Protein AF-A0A914XB26-F1 (afdb_monomer_lite)

Radius of gyration: 36.12 Å; chains: 1; bounding box: 94×98×86 Å

Structure (mmCIF, N/CA/C/O backbone):
data_AF-A0A914XB26-F1
#
_entry.id   AF-A0A914XB26-F1
#
loop_
_atom_site.group_PDB
_atom_site.id
_atom_site.type_symbol
_atom_site.label_atom_id
_atom_site.label_alt_id
_atom_site.label_comp_id
_atom_site.label_asym_id
_atom_site.label_entity_id
_atom_site.label_seq_id
_atom_site.pdbx_PDB_ins_code
_atom_site.Cartn_x
_atom_site.Cartn_y
_atom_site.Cartn_z
_atom_site.occupancy
_atom_site.B_iso_or_equiv
_atom_site.auth_seq_id
_atom_site.auth_comp_id
_atom_site.auth_asym_id
_atom_site.auth_atom_id
_atom_site.pdbx_PDB_model_num
ATOM 1 N N . MET A 1 1 ? 29.350 -37.795 -38.321 1.00 33.28 1 MET A N 1
ATOM 2 C CA . MET A 1 1 ? 30.590 -38.328 -37.718 1.00 33.28 1 MET A CA 1
ATOM 3 C C . MET A 1 1 ? 31.751 -37.562 -38.328 1.00 33.28 1 MET A C 1
ATOM 5 O O . MET A 1 1 ? 32.077 -37.813 -39.477 1.00 33.28 1 MET A O 1
ATOM 9 N N . VAL A 1 2 ? 32.287 -36.566 -37.621 1.00 27.08 2 VAL A N 1
ATOM 10 C CA . VAL A 1 2 ? 33.475 -35.803 -38.044 1.00 27.08 2 VAL A CA 1
ATOM 11 C C . VAL A 1 2 ? 34.659 -36.323 -37.231 1.00 27.08 2 VAL A C 1
ATOM 13 O O . VAL A 1 2 ? 34.502 -36.644 -36.054 1.00 27.08 2 VAL A O 1
ATOM 16 N N . ALA A 1 3 ? 35.791 -36.510 -37.905 1.00 30.70 3 ALA A N 1
ATOM 17 C CA . ALA A 1 3 ? 36.961 -37.248 -37.451 1.00 30.70 3 ALA A CA 1
ATOM 18 C C . ALA A 1 3 ? 37.470 -36.813 -36.064 1.00 30.70 3 ALA A C 1
ATOM 20 O O . ALA A 1 3 ? 37.870 -35.670 -35.862 1.00 30.70 3 ALA A O 1
ATOM 21 N N . VAL A 1 4 ? 37.507 -37.762 -35.125 1.00 36.88 4 VAL A N 1
ATOM 22 C CA . VAL A 1 4 ? 38.205 -37.620 -33.843 1.00 36.88 4 VAL A CA 1
ATOM 23 C C . VAL A 1 4 ? 39.703 -37.561 -34.141 1.00 36.88 4 VAL A C 1
ATOM 25 O O . VAL A 1 4 ? 40.318 -38.568 -34.495 1.00 36.88 4 VAL A O 1
ATOM 28 N N . GLY A 1 5 ? 40.283 -36.364 -34.039 1.00 39.09 5 GLY A N 1
ATOM 29 C CA . GLY A 1 5 ? 41.728 -36.166 -34.085 1.00 39.09 5 GLY A CA 1
ATOM 30 C C . GLY A 1 5 ? 42.418 -37.055 -33.047 1.00 39.09 5 GLY A C 1
ATOM 31 O O . GLY A 1 5 ? 41.973 -37.159 -31.905 1.00 39.09 5 GLY A O 1
ATOM 32 N N . ARG A 1 6 ? 43.489 -37.738 -33.465 1.00 42.69 6 ARG A N 1
ATOM 33 C CA . ARG A 1 6 ? 44.303 -38.639 -32.636 1.00 42.69 6 ARG A CA 1
ATOM 34 C C . ARG A 1 6 ? 44.657 -37.977 -31.297 1.00 42.69 6 ARG A C 1
ATOM 36 O O . ARG A 1 6 ? 45.473 -37.060 -31.264 1.00 42.69 6 ARG A O 1
ATOM 43 N N . VAL A 1 7 ? 44.099 -38.480 -30.196 1.00 53.12 7 VAL A N 1
ATOM 44 C CA . VAL A 1 7 ? 44.510 -38.106 -28.835 1.00 53.12 7 VAL A CA 1
ATOM 45 C C . VAL A 1 7 ? 45.994 -38.451 -28.680 1.00 53.12 7 VAL A C 1
ATOM 47 O O . VAL A 1 7 ? 46.370 -39.621 -28.769 1.00 53.12 7 VAL A O 1
ATOM 50 N N . SER A 1 8 ? 46.860 -37.450 -28.491 1.00 56.94 8 SER A N 1
ATOM 51 C CA . SER A 1 8 ? 48.291 -37.694 -28.284 1.00 56.94 8 SER A CA 1
ATOM 52 C C . SER A 1 8 ? 48.478 -38.485 -26.988 1.00 56.94 8 SER A C 1
ATOM 54 O O . SER A 1 8 ? 48.176 -37.973 -25.907 1.00 56.94 8 SER A O 1
ATOM 56 N N . GLN A 1 9 ? 48.955 -39.727 -27.069 1.00 61.06 9 GLN A N 1
ATOM 57 C CA . GLN A 1 9 ? 49.193 -40.517 -25.865 1.00 61.06 9 GLN A CA 1
ATOM 58 C C . GLN A 1 9 ? 50.314 -39.875 -25.025 1.00 61.06 9 GLN A C 1
ATOM 60 O O . GLN A 1 9 ? 51.402 -39.607 -25.550 1.00 61.06 9 GLN A O 1
ATOM 65 N N . PRO A 1 10 ? 50.077 -39.595 -23.732 1.00 67.06 10 PRO A N 1
ATOM 66 C CA . PRO A 1 10 ? 51.051 -38.919 -22.888 1.00 67.06 10 PRO A CA 1
ATOM 67 C C . PRO A 1 10 ? 52.272 -39.809 -22.641 1.00 67.06 10 PRO A C 1
ATOM 69 O O . PRO A 1 10 ? 52.160 -40.890 -22.072 1.00 67.06 10 PRO A O 1
ATOM 72 N N . LYS A 1 11 ? 53.462 -39.315 -23.002 1.00 75.38 11 LYS A N 1
ATOM 73 C CA . LYS A 1 11 ? 54.743 -40.020 -22.798 1.00 75.38 11 LYS A CA 1
ATOM 74 C C . LYS A 1 11 ? 55.295 -39.920 -21.365 1.00 75.38 11 LYS A C 1
ATOM 76 O O . LYS A 1 11 ? 56.266 -40.589 -21.038 1.00 75.38 11 LYS A O 1
ATOM 81 N N . THR A 1 12 ? 54.716 -39.077 -20.501 1.00 84.31 12 THR A N 1
ATOM 82 C CA . THR A 1 12 ? 55.191 -38.855 -19.120 1.00 84.31 12 THR A CA 1
ATOM 83 C C . THR A 1 12 ? 54.038 -38.845 -18.117 1.00 84.31 12 THR A C 1
ATOM 85 O O . THR A 1 12 ? 52.930 -38.419 -18.440 1.00 84.31 12 THR A O 1
ATOM 88 N N . ARG A 1 13 ? 54.298 -39.237 -16.858 1.00 76.88 13 ARG A N 1
ATOM 89 C CA . ARG A 1 13 ? 53.297 -39.208 -15.768 1.00 76.88 13 ARG A CA 1
ATOM 90 C C . ARG A 1 13 ? 52.722 -37.804 -15.532 1.00 76.88 13 ARG A C 1
ATOM 92 O O . ARG A 1 13 ? 51.529 -37.666 -15.288 1.00 76.88 13 ARG A O 1
ATOM 99 N N . ARG A 1 14 ? 53.561 -36.762 -15.635 1.00 72.62 14 ARG A N 1
ATOM 100 C CA . ARG A 1 14 ? 53.124 -35.355 -15.547 1.00 72.62 14 ARG A CA 1
ATOM 101 C C . ARG A 1 14 ? 52.228 -34.968 -16.726 1.00 72.62 14 ARG A C 1
ATOM 103 O O . ARG A 1 14 ? 51.196 -34.350 -16.503 1.00 72.62 14 ARG A O 1
ATOM 110 N N . GLY A 1 15 ? 52.580 -35.379 -17.947 1.00 80.88 15 GLY A N 1
ATOM 111 C CA . GLY A 1 15 ? 51.750 -35.160 -19.135 1.00 80.88 15 GLY A CA 1
ATOM 112 C C . GLY A 1 15 ? 50.409 -35.891 -19.064 1.00 80.88 15 GLY A C 1
ATOM 113 O O . GLY A 1 15 ? 49.392 -35.327 -19.444 1.00 80.88 15 GLY A O 1
ATOM 114 N N . LYS A 1 16 ? 50.384 -37.108 -18.508 1.00 80.44 16 LYS A N 1
ATOM 115 C CA . LYS A 1 16 ? 49.148 -37.870 -18.286 1.00 80.44 16 LYS A CA 1
ATOM 116 C C . LYS A 1 16 ? 48.213 -37.150 -17.314 1.00 80.44 16 LYS A C 1
ATOM 118 O O . LYS A 1 16 ? 47.073 -36.891 -17.676 1.00 80.44 16 LYS A O 1
ATOM 123 N N . LYS A 1 17 ? 48.721 -36.736 -16.147 1.00 77.62 17 LYS A N 1
ATOM 124 C CA . LYS A 1 17 ? 47.941 -35.970 -15.162 1.00 77.62 17 LYS A CA 1
ATOM 125 C C . LYS A 1 17 ? 47.414 -34.647 -15.741 1.00 77.62 17 LYS A C 1
ATOM 127 O O . LYS A 1 17 ? 46.269 -34.290 -15.512 1.00 77.62 17 LYS A O 1
ATOM 132 N N . PHE A 1 18 ? 48.226 -33.956 -16.541 1.00 79.44 18 PHE A N 1
ATOM 133 C CA . PHE A 1 18 ? 47.832 -32.722 -17.225 1.00 79.44 18 PHE A CA 1
ATOM 134 C C . PHE A 1 18 ? 46.702 -32.930 -18.250 1.00 79.44 18 PHE A C 1
ATOM 136 O O . PHE A 1 18 ? 45.784 -32.118 -18.321 1.00 79.44 18 PHE A O 1
ATOM 143 N N . LEU A 1 19 ? 46.743 -34.016 -19.032 1.00 80.06 19 LEU A N 1
ATOM 144 C CA . LEU A 1 19 ? 45.664 -34.355 -19.969 1.00 80.06 19 LEU A CA 1
ATOM 145 C C . LEU A 1 19 ? 44.392 -34.815 -19.241 1.00 80.06 19 LEU A C 1
ATOM 147 O O . LEU A 1 19 ? 43.298 -34.477 -19.675 1.00 80.06 19 LEU A O 1
ATOM 151 N N . GLU A 1 20 ? 44.525 -35.535 -18.125 1.00 79.81 20 GLU A N 1
ATOM 152 C CA . GLU A 1 20 ? 43.395 -35.942 -17.275 1.00 79.81 20 GLU A CA 1
ATOM 153 C C . GLU A 1 20 ? 42.709 -34.741 -16.603 1.00 79.81 20 GLU A C 1
ATOM 155 O O . GLU A 1 20 ? 41.485 -34.705 -16.511 1.00 79.81 20 GLU A O 1
ATOM 160 N N . GLU A 1 21 ? 43.467 -33.724 -16.175 1.00 79.75 21 GLU A N 1
ATOM 161 C CA . GLU A 1 21 ? 42.912 -32.496 -15.586 1.00 79.75 21 GLU A CA 1
ATOM 162 C C . GLU A 1 21 ? 42.052 -31.694 -16.579 1.00 79.75 21 GLU A C 1
ATOM 164 O O . GLU A 1 21 ? 41.051 -31.101 -16.159 1.00 79.75 21 GLU A O 1
ATOM 169 N N . ARG A 1 22 ? 42.422 -31.731 -17.870 1.00 82.12 22 ARG A N 1
ATOM 170 C CA . ARG A 1 22 ? 41.753 -31.055 -18.999 1.00 82.12 22 ARG A CA 1
ATOM 171 C C . ARG A 1 22 ? 40.677 -31.889 -19.694 1.00 82.12 22 ARG A C 1
ATOM 173 O O . ARG A 1 22 ? 39.956 -31.369 -20.541 1.00 82.12 22 ARG A O 1
ATOM 180 N N . ALA A 1 23 ? 40.589 -33.182 -19.393 1.00 79.12 23 ALA A N 1
ATOM 181 C CA . ALA A 1 23 ? 39.597 -34.052 -20.007 1.00 79.12 23 ALA A CA 1
ATOM 182 C C . ALA A 1 23 ? 38.168 -33.612 -19.620 1.00 79.12 23 ALA A C 1
ATOM 184 O O . ALA A 1 23 ? 37.973 -33.072 -18.527 1.00 79.12 23 ALA A O 1
ATOM 185 N N . PRO A 1 24 ? 37.154 -33.862 -20.472 1.00 79.06 24 PRO A N 1
ATOM 186 C CA . PRO A 1 24 ? 35.762 -33.550 -20.156 1.00 79.06 24 PRO A CA 1
ATOM 187 C C . PRO A 1 24 ? 35.313 -34.201 -18.841 1.00 79.06 24 PRO A C 1
ATOM 189 O O . PRO A 1 24 ? 35.506 -35.400 -18.632 1.00 79.06 24 PRO A O 1
ATOM 192 N N . LYS A 1 25 ? 34.683 -33.417 -17.961 1.00 82.88 25 LYS A N 1
ATOM 193 C CA . LYS A 1 25 ? 34.176 -33.867 -16.654 1.00 82.88 25 LYS A CA 1
ATOM 194 C C . LYS A 1 25 ? 32.654 -33.773 -16.614 1.00 82.88 25 LYS A C 1
ATOM 196 O O . LYS A 1 25 ? 32.066 -32.923 -17.273 1.00 82.88 25 LYS A O 1
ATOM 201 N N . VAL A 1 26 ? 32.014 -34.638 -15.820 1.00 81.94 26 VAL A N 1
ATOM 202 C CA . VAL A 1 26 ? 30.548 -34.618 -15.630 1.00 81.94 26 VAL A CA 1
ATOM 203 C C . VAL A 1 26 ? 30.100 -33.322 -14.947 1.00 81.94 26 VAL A C 1
ATOM 205 O O . VAL A 1 26 ? 29.080 -32.754 -15.328 1.00 81.94 26 VAL A O 1
ATOM 208 N N . THR A 1 27 ? 30.885 -32.848 -13.978 1.00 80.00 27 THR A N 1
ATOM 209 C CA . THR A 1 27 ? 30.738 -31.532 -13.348 1.00 80.00 27 THR A CA 1
ATOM 210 C C . THR A 1 27 ? 31.894 -30.655 -13.813 1.00 80.00 27 THR A C 1
ATOM 212 O O . THR A 1 27 ? 33.054 -31.042 -13.664 1.00 80.00 27 THR A O 1
ATOM 215 N N . GLU A 1 28 ? 31.586 -29.499 -14.398 1.00 79.69 28 GLU A N 1
ATOM 216 C CA . GLU A 1 28 ? 32.598 -28.551 -14.875 1.00 79.69 28 GLU A CA 1
ATOM 217 C C . GLU A 1 28 ? 33.424 -27.969 -13.718 1.00 79.69 28 GLU A C 1
ATOM 219 O O . GLU A 1 28 ? 32.908 -27.754 -12.619 1.00 79.69 28 GLU A O 1
ATOM 224 N N . ASN A 1 29 ? 34.708 -27.693 -13.976 1.00 85.31 29 ASN A N 1
ATOM 225 C CA . ASN A 1 29 ? 35.546 -26.929 -13.048 1.00 85.31 29 ASN A CA 1
ATOM 226 C C . ASN A 1 29 ? 35.133 -25.445 -13.056 1.00 85.31 29 ASN A C 1
ATOM 228 O O . ASN A 1 29 ? 34.478 -24.969 -13.987 1.00 85.31 29 ASN A O 1
ATOM 232 N N . ASP A 1 30 ? 35.602 -24.680 -12.072 1.00 87.31 30 ASP A N 1
ATOM 233 C CA . ASP A 1 30 ? 35.356 -23.241 -12.044 1.00 87.31 30 ASP A CA 1
ATOM 234 C C . ASP A 1 30 ? 36.014 -22.507 -13.218 1.00 87.31 30 ASP A C 1
ATOM 236 O O . ASP A 1 30 ? 37.166 -22.746 -13.593 1.00 87.31 30 ASP A O 1
ATOM 240 N N . LYS A 1 31 ? 35.257 -21.575 -13.803 1.00 89.94 31 LYS A N 1
ATOM 241 C CA . LYS A 1 31 ? 35.623 -20.896 -15.048 1.00 89.94 31 LYS A CA 1
ATOM 242 C C . LYS A 1 31 ? 36.834 -19.980 -14.858 1.00 89.94 31 LYS A C 1
ATOM 244 O O . LYS A 1 31 ? 36.761 -18.953 -14.174 1.00 89.94 31 LYS A O 1
ATOM 249 N N . LYS A 1 32 ? 37.930 -20.318 -15.537 1.00 92.00 32 LYS A N 1
ATOM 250 C CA . LYS A 1 32 ? 39.175 -19.544 -15.560 1.00 92.00 32 LYS A CA 1
ATOM 251 C C . LYS A 1 32 ? 39.141 -18.458 -16.637 1.00 92.00 32 LYS A C 1
ATOM 253 O O . LYS A 1 32 ? 38.734 -18.716 -17.769 1.00 92.00 32 LYS A O 1
ATOM 258 N N . VAL A 1 33 ? 39.606 -17.257 -16.289 1.00 95.50 33 VAL A N 1
ATOM 259 C CA . VAL A 1 33 ? 39.700 -16.106 -17.204 1.00 95.50 33 VAL A CA 1
ATOM 260 C C . VAL A 1 33 ? 41.117 -15.929 -17.742 1.00 95.50 33 VAL A C 1
ATOM 262 O O . VAL A 1 33 ? 42.070 -15.878 -16.968 1.00 95.50 33 VAL A O 1
ATOM 265 N N . LEU A 1 34 ? 41.251 -15.733 -19.053 1.00 96.00 34 LEU A N 1
ATOM 266 C CA . LEU A 1 34 ? 42.482 -15.294 -19.708 1.00 96.00 34 LEU A CA 1
ATOM 267 C C . LEU A 1 34 ? 42.446 -13.784 -19.996 1.00 96.00 34 LEU A C 1
ATOM 269 O O . LEU A 1 34 ? 41.622 -13.309 -20.773 1.00 96.00 34 LEU A O 1
ATOM 273 N N . LEU A 1 35 ? 43.360 -13.019 -19.400 1.00 96.19 35 LEU A N 1
ATOM 274 C CA . LEU A 1 35 ? 43.517 -11.587 -19.667 1.00 96.19 35 LEU A CA 1
ATOM 275 C C . LEU A 1 35 ? 44.509 -11.354 -20.807 1.00 96.19 35 LEU A C 1
ATOM 277 O O . LEU A 1 35 ? 45.676 -11.749 -20.722 1.00 96.19 35 LEU A O 1
ATOM 281 N N . ILE A 1 36 ? 44.060 -10.658 -21.849 1.00 94.62 36 ILE A N 1
ATOM 282 C CA . ILE A 1 36 ? 44.806 -10.444 -23.089 1.00 94.62 36 ILE A CA 1
ATOM 283 C C . ILE A 1 36 ? 44.943 -8.947 -23.362 1.00 94.62 36 ILE A C 1
ATOM 285 O O . ILE A 1 36 ? 44.001 -8.164 -23.234 1.00 94.62 36 ILE A O 1
ATOM 289 N N . ARG A 1 37 ? 46.149 -8.544 -23.767 1.00 93.44 37 ARG A N 1
ATOM 290 C CA . ARG A 1 37 ? 46.450 -7.178 -24.201 1.00 93.44 37 ARG A CA 1
ATOM 291 C C . ARG A 1 37 ? 46.515 -7.125 -25.720 1.00 93.44 37 ARG A C 1
ATOM 293 O O . ARG A 1 37 ? 47.294 -7.869 -26.324 1.00 93.44 37 ARG A O 1
ATOM 300 N N . GLY A 1 38 ? 45.741 -6.221 -26.310 1.00 90.44 38 GLY A N 1
ATOM 301 C CA . GLY A 1 38 ? 45.821 -5.886 -27.726 1.00 90.44 38 GLY A CA 1
ATOM 302 C C . GLY A 1 38 ? 47.141 -5.199 -28.098 1.00 90.44 38 GLY A C 1
ATOM 303 O O . GLY A 1 38 ? 48.000 -4.946 -27.250 1.00 90.44 38 GLY A O 1
ATOM 304 N N . GLY A 1 39 ? 47.308 -4.866 -29.380 1.00 87.88 39 GLY A N 1
ATOM 305 C CA . GLY A 1 39 ? 48.518 -4.194 -29.876 1.00 87.88 39 GLY A CA 1
ATOM 306 C C . GLY A 1 39 ? 48.775 -2.831 -29.215 1.00 87.88 39 GLY A C 1
ATOM 307 O O . GLY A 1 39 ? 49.894 -2.542 -28.786 1.00 87.88 39 GLY A O 1
ATOM 308 N N . LYS A 1 40 ? 47.724 -2.013 -29.077 1.00 91.31 40 LYS A N 1
ATOM 309 C CA . LYS A 1 40 ? 47.732 -0.741 -28.340 1.00 91.31 40 LYS A CA 1
ATOM 310 C C . LYS A 1 40 ? 46.736 -0.822 -27.183 1.00 91.31 40 LYS A C 1
ATOM 312 O O . LYS A 1 40 ? 45.607 -1.257 -27.383 1.00 91.31 40 LYS A O 1
ATOM 317 N N . THR A 1 41 ? 47.146 -0.389 -25.993 1.00 91.69 41 THR A N 1
ATOM 318 C CA . THR A 1 41 ? 46.330 -0.359 -24.764 1.00 91.69 41 THR A CA 1
ATOM 319 C C . THR A 1 41 ? 46.596 0.947 -24.028 1.00 91.69 41 THR A C 1
ATOM 321 O O . THR A 1 41 ? 47.762 1.300 -23.844 1.00 91.69 41 THR A O 1
ATOM 324 N N . SER A 1 42 ? 45.549 1.657 -23.613 1.00 93.88 42 SER A N 1
ATOM 325 C CA . SER A 1 42 ? 45.676 2.884 -22.819 1.00 93.88 42 SER A CA 1
ATOM 326 C C . SER A 1 42 ? 46.112 2.580 -21.376 1.00 93.88 42 SER A C 1
ATOM 328 O O . SER A 1 42 ? 45.963 1.441 -20.915 1.00 93.88 42 SER A O 1
ATOM 330 N N . PRO A 1 43 ? 46.623 3.580 -20.632 1.00 93.19 43 PRO A N 1
ATOM 331 C CA . PRO A 1 43 ? 46.889 3.439 -19.200 1.00 93.19 43 PRO A CA 1
ATOM 332 C C . PRO A 1 43 ? 45.642 3.034 -18.400 1.00 93.19 43 PRO A C 1
ATOM 334 O O . PRO A 1 43 ? 45.741 2.186 -17.514 1.00 93.19 43 PRO A O 1
ATOM 337 N N . VAL A 1 44 ? 44.471 3.571 -18.769 1.00 93.31 44 VAL A N 1
ATOM 338 C CA . VAL A 1 44 ? 43.167 3.252 -18.165 1.00 93.31 44 VAL A CA 1
ATOM 339 C C . VAL A 1 44 ? 42.861 1.762 -18.299 1.00 93.31 44 VAL A C 1
ATOM 341 O O . VAL A 1 44 ? 42.669 1.075 -17.298 1.00 93.31 44 VAL A O 1
ATOM 344 N N . ILE A 1 45 ? 42.913 1.218 -19.518 1.00 95.00 45 ILE A N 1
ATOM 345 C CA . ILE A 1 45 ? 42.656 -0.208 -19.763 1.00 95.00 45 ILE A CA 1
ATOM 346 C C . ILE A 1 45 ? 43.716 -1.100 -19.115 1.00 95.00 45 ILE A C 1
ATOM 348 O O . ILE A 1 45 ? 43.397 -2.175 -18.607 1.00 95.00 45 ILE A O 1
ATOM 352 N N . LEU A 1 46 ? 44.978 -0.665 -19.080 1.00 93.56 46 LEU A N 1
ATOM 353 C CA . LEU A 1 46 ? 46.037 -1.404 -18.397 1.00 93.56 46 LEU A CA 1
ATOM 354 C C . LEU A 1 46 ? 45.750 -1.541 -16.895 1.00 93.56 46 LEU A C 1
ATOM 356 O O . LEU A 1 46 ? 45.986 -2.612 -16.334 1.00 93.56 46 LEU A O 1
ATOM 360 N N . GLN A 1 47 ? 45.271 -0.474 -16.251 1.00 94.81 47 GLN A N 1
ATOM 361 C CA . GLN A 1 47 ? 44.912 -0.486 -14.835 1.00 94.81 47 GLN A CA 1
ATOM 362 C C . GLN A 1 47 ? 43.619 -1.273 -14.589 1.00 94.81 47 GLN A C 1
ATOM 364 O O . GLN A 1 47 ? 43.582 -2.101 -13.686 1.00 94.81 47 GLN A O 1
ATOM 369 N N . CYS A 1 48 ? 42.625 -1.129 -15.462 1.00 95.00 48 CYS A N 1
ATOM 370 C CA . CYS A 1 48 ? 41.391 -1.910 -15.436 1.00 95.00 48 CYS A CA 1
ATOM 371 C C . CYS A 1 48 ? 41.657 -3.430 -15.502 1.00 95.00 48 CYS A C 1
ATOM 373 O O . CYS A 1 48 ? 41.168 -4.190 -14.667 1.00 95.00 48 CYS A O 1
ATOM 375 N N . LEU A 1 49 ? 42.532 -3.889 -16.411 1.00 94.81 49 LEU A N 1
ATOM 376 C CA . LEU A 1 49 ? 42.939 -5.301 -16.478 1.00 94.81 49 LEU A CA 1
ATOM 377 C C . LEU A 1 49 ? 43.681 -5.774 -15.215 1.00 94.81 49 LEU A C 1
ATOM 379 O O . LEU A 1 49 ? 43.562 -6.942 -14.849 1.00 94.81 49 LEU A O 1
ATOM 383 N N . LYS A 1 50 ? 44.443 -4.900 -14.541 1.00 93.62 50 LYS A N 1
ATOM 384 C CA . LYS A 1 50 ? 45.089 -5.241 -13.259 1.00 93.62 50 LYS A CA 1
ATOM 385 C C . LYS A 1 50 ? 44.058 -5.415 -12.144 1.00 93.62 50 LYS A C 1
ATOM 387 O O . LYS A 1 50 ? 44.182 -6.358 -11.368 1.00 93.62 50 LYS A O 1
ATOM 392 N N . ASP A 1 51 ? 43.045 -4.558 -12.078 1.00 93.62 51 ASP A N 1
ATOM 393 C CA . ASP A 1 51 ? 42.002 -4.675 -11.056 1.00 93.62 51 ASP A CA 1
ATOM 394 C C . ASP A 1 51 ? 41.141 -5.929 -11.295 1.00 93.62 51 ASP A C 1
ATOM 396 O O . ASP A 1 51 ? 40.857 -6.667 -10.352 1.00 93.62 51 ASP A O 1
ATOM 400 N N . PHE A 1 52 ? 40.838 -6.275 -12.555 1.00 94.06 52 PHE A N 1
ATOM 401 C CA . PHE A 1 52 ? 40.198 -7.558 -12.876 1.00 94.06 52 PHE A CA 1
ATOM 402 C C . PHE A 1 52 ? 41.063 -8.773 -12.539 1.00 94.06 52 PHE A C 1
ATOM 404 O O . PHE A 1 52 ? 40.529 -9.780 -12.079 1.00 94.06 52 PHE A O 1
ATOM 411 N N . TYR A 1 53 ? 42.384 -8.694 -12.718 1.00 93.56 53 TYR A N 1
ATOM 412 C CA . TYR A 1 53 ? 43.294 -9.751 -12.272 1.00 93.56 53 TYR A CA 1
ATOM 413 C C . TYR A 1 53 ? 43.187 -9.982 -10.758 1.00 93.56 53 TYR A C 1
ATOM 415 O O . TYR A 1 53 ? 43.116 -11.125 -10.312 1.00 93.56 53 TYR A O 1
ATOM 423 N N . LEU A 1 54 ? 43.123 -8.911 -9.961 1.00 90.81 54 LEU A N 1
ATOM 424 C CA . LEU A 1 54 ? 42.965 -9.021 -8.509 1.00 90.81 54 LEU A CA 1
ATOM 425 C C . LEU A 1 54 ? 41.594 -9.591 -8.122 1.00 90.81 54 LEU A C 1
ATOM 427 O O . LEU A 1 54 ? 41.540 -10.516 -7.315 1.00 90.81 54 LEU A O 1
ATOM 431 N N . LEU A 1 55 ? 40.513 -9.106 -8.743 1.00 90.44 55 LEU A N 1
ATOM 432 C CA . LEU A 1 55 ? 39.148 -9.594 -8.502 1.00 90.44 55 LEU A CA 1
ATOM 433 C C . LEU A 1 55 ? 38.957 -11.071 -8.868 1.00 90.44 55 LEU A C 1
ATOM 435 O O . LEU A 1 55 ? 38.114 -11.746 -8.285 1.00 90.44 55 LEU A O 1
ATOM 439 N N . LYS A 1 56 ? 39.702 -11.572 -9.859 1.00 91.50 56 LYS A N 1
ATOM 440 C CA . LYS A 1 56 ? 39.539 -12.932 -10.390 1.00 91.50 56 LYS A CA 1
ATOM 441 C C . LYS A 1 56 ? 40.548 -13.941 -9.855 1.00 91.50 56 LYS A C 1
ATOM 443 O O . LYS A 1 56 ? 40.441 -15.115 -10.198 1.00 91.50 56 LYS A O 1
ATOM 448 N N . LYS A 1 57 ? 41.504 -13.534 -9.020 1.00 89.00 57 LYS A N 1
ATOM 449 C CA . LYS A 1 57 ? 42.467 -14.450 -8.394 1.00 89.00 57 LYS A CA 1
ATOM 450 C C . LYS A 1 57 ? 41.728 -15.442 -7.470 1.00 89.00 57 LYS A C 1
ATOM 452 O O . LYS A 1 57 ? 40.908 -14.986 -6.682 1.00 89.00 57 LYS A O 1
ATOM 457 N N . PRO A 1 58 ? 42.002 -16.763 -7.526 1.00 89.38 58 PRO A N 1
ATOM 458 C CA . PRO A 1 58 ? 43.053 -17.444 -8.297 1.00 89.38 58 PRO A CA 1
ATOM 459 C C . PRO A 1 58 ? 42.651 -17.905 -9.714 1.00 89.38 58 PRO A C 1
ATOM 461 O O . PRO A 1 58 ? 43.510 -18.361 -10.464 1.00 89.38 58 PRO A O 1
ATOM 464 N N . LEU A 1 59 ? 41.383 -17.772 -10.112 1.00 91.00 59 LEU A N 1
ATOM 465 C CA . LEU A 1 59 ? 40.813 -18.249 -11.385 1.00 91.00 59 LEU A CA 1
ATOM 466 C C . LEU A 1 59 ? 41.124 -17.332 -12.586 1.00 91.00 59 LEU A C 1
ATOM 468 O O . LEU A 1 59 ? 40.260 -17.038 -13.419 1.00 91.00 59 LEU A O 1
ATOM 472 N N . VAL A 1 60 ? 42.366 -16.863 -12.690 1.00 93.38 60 VAL A N 1
ATOM 473 C CA . VAL A 1 60 ? 42.802 -15.952 -13.751 1.00 93.38 60 VAL A CA 1
ATOM 474 C C . VAL A 1 60 ? 44.233 -16.236 -14.185 1.00 93.38 60 VAL A C 1
ATOM 476 O O . VAL A 1 60 ? 45.109 -16.535 -13.377 1.00 93.38 60 VAL A O 1
ATOM 479 N N . CYS A 1 61 ? 44.487 -16.106 -15.480 1.00 92.44 61 CYS A N 1
ATOM 480 C CA . CYS A 1 61 ? 45.820 -16.052 -16.059 1.00 92.44 61 CYS A CA 1
ATOM 481 C C . CYS A 1 61 ? 45.956 -14.793 -16.915 1.00 92.44 61 CYS A C 1
ATOM 483 O O . CYS A 1 61 ? 44.995 -14.319 -17.515 1.00 92.44 61 CYS A O 1
ATOM 485 N N . GLN A 1 62 ? 47.161 -14.234 -16.976 1.00 91.75 62 GLN A N 1
ATOM 486 C CA . GLN A 1 62 ? 47.422 -13.015 -17.731 1.00 91.75 62 GLN A CA 1
ATOM 487 C C . GLN A 1 62 ? 48.518 -13.247 -18.766 1.00 91.75 62 GLN A C 1
ATOM 489 O O . GLN A 1 62 ? 49.591 -13.759 -18.453 1.00 91.75 62 GLN A O 1
ATOM 494 N N . MET A 1 63 ? 48.271 -12.810 -20.001 1.00 89.19 63 MET A N 1
ATOM 495 C CA . MET A 1 63 ? 49.297 -12.756 -21.036 1.00 89.19 63 MET A CA 1
ATOM 496 C C . MET A 1 63 ? 50.102 -11.463 -20.918 1.00 89.19 63 MET A C 1
ATOM 498 O O . MET A 1 63 ? 49.556 -10.357 -20.902 1.00 89.19 63 MET A O 1
ATOM 502 N N . HIS A 1 64 ? 51.426 -11.595 -20.873 1.00 83.44 64 HIS A N 1
ATOM 503 C CA . HIS A 1 64 ? 52.328 -10.443 -20.817 1.00 83.44 64 HIS A CA 1
ATOM 504 C C . HIS A 1 64 ? 52.615 -9.847 -22.204 1.00 83.44 64 HIS A C 1
ATOM 506 O O . HIS A 1 64 ? 52.803 -8.635 -22.325 1.00 83.44 64 HIS A O 1
ATOM 512 N N . ARG A 1 65 ? 52.612 -10.682 -23.253 1.00 87.62 65 ARG A N 1
ATOM 513 C CA . ARG A 1 65 ? 52.860 -10.270 -24.643 1.00 87.62 65 ARG A CA 1
ATOM 514 C C . ARG A 1 65 ? 51.667 -9.485 -25.206 1.00 87.62 65 ARG A C 1
ATOM 516 O O . ARG A 1 65 ? 50.519 -9.820 -24.926 1.00 87.62 65 ARG A O 1
ATOM 523 N N . LYS A 1 66 ? 51.953 -8.461 -26.019 1.00 88.31 66 LYS A N 1
ATOM 524 C CA . LYS A 1 66 ? 50.954 -7.711 -26.801 1.00 88.31 66 LYS A CA 1
ATOM 525 C C . LYS A 1 66 ? 50.537 -8.500 -28.039 1.00 88.31 66 LYS A C 1
ATOM 527 O O . LYS A 1 66 ? 51.392 -9.093 -28.695 1.00 88.31 66 LYS A O 1
ATOM 532 N N . ASN A 1 67 ? 49.255 -8.448 -28.382 1.00 87.75 67 ASN A N 1
ATOM 533 C CA . ASN A 1 67 ? 48.690 -9.222 -29.483 1.00 87.75 67 ASN A CA 1
ATOM 534 C C . ASN A 1 67 ? 47.957 -8.283 -30.457 1.00 87.75 67 ASN A C 1
ATOM 536 O O . ASN A 1 67 ? 46.848 -7.839 -30.160 1.00 87.75 67 ASN A O 1
ATOM 540 N N . PRO A 1 68 ? 48.578 -7.902 -31.587 1.00 82.94 68 PRO A N 1
ATOM 541 C CA . PRO A 1 68 ? 48.038 -6.907 -32.511 1.00 82.94 68 PRO A CA 1
ATOM 542 C C . PRO A 1 68 ? 47.051 -7.525 -33.516 1.00 82.94 68 PRO A C 1
ATOM 544 O O . PRO A 1 68 ? 47.211 -7.347 -34.715 1.00 82.94 68 PRO A O 1
ATOM 547 N N . PHE A 1 69 ? 46.044 -8.258 -33.036 1.00 82.31 69 PHE A N 1
ATOM 548 C CA . PHE A 1 69 ? 44.946 -8.754 -33.872 1.00 82.31 69 PHE A CA 1
ATOM 549 C C . PHE A 1 69 ? 43.615 -8.116 -33.467 1.00 82.31 69 PHE A C 1
ATOM 551 O O . PHE A 1 69 ? 43.439 -7.666 -32.329 1.00 82.31 69 PHE A O 1
ATOM 558 N N . HIS A 1 70 ? 42.683 -8.065 -34.414 1.00 81.88 70 HIS A N 1
ATOM 559 C CA . HIS A 1 70 ? 41.344 -7.529 -34.220 1.00 81.88 70 HIS A CA 1
ATOM 560 C C . HIS A 1 70 ? 40.356 -8.681 -34.010 1.00 81.88 70 HIS A C 1
ATOM 562 O O . HIS A 1 70 ? 40.020 -9.401 -34.939 1.00 81.88 70 HIS A O 1
ATOM 568 N N . LEU A 1 71 ? 39.880 -8.837 -32.772 1.00 83.50 71 LEU A N 1
ATOM 569 C CA . LEU A 1 71 ? 39.025 -9.953 -32.333 1.00 83.50 71 LEU A CA 1
ATOM 570 C C . LEU A 1 71 ? 37.758 -10.195 -33.162 1.00 83.50 71 LEU A C 1
ATOM 572 O O . LEU A 1 71 ? 37.280 -11.319 -33.225 1.00 83.50 71 LEU A O 1
ATOM 576 N N . PHE A 1 72 ? 37.168 -9.138 -33.720 1.00 85.56 72 PHE A N 1
ATOM 577 C CA . PHE A 1 72 ? 35.937 -9.250 -34.508 1.00 85.56 72 PHE A CA 1
ATOM 578 C C . PHE A 1 72 ? 36.198 -9.626 -35.970 1.00 85.56 72 PHE A C 1
ATOM 580 O O . PHE A 1 72 ? 35.238 -9.926 -36.673 1.00 85.56 72 PHE A O 1
ATOM 587 N N . ASP A 1 73 ? 37.463 -9.614 -36.395 1.00 85.12 73 ASP A N 1
ATOM 588 C CA . ASP A 1 73 ? 37.870 -9.900 -37.770 1.00 85.12 73 ASP A CA 1
ATOM 589 C C . ASP A 1 73 ? 38.462 -11.322 -37.883 1.00 85.12 73 ASP A C 1
ATOM 591 O O . ASP A 1 73 ? 38.189 -12.009 -38.860 1.00 85.12 73 ASP A O 1
ATOM 595 N N . ASP A 1 74 ? 39.225 -11.782 -36.877 1.00 84.50 74 ASP A N 1
ATOM 596 C CA . ASP A 1 74 ? 39.777 -13.148 -36.783 1.00 84.50 74 ASP A CA 1
ATOM 597 C C . ASP A 1 74 ? 39.848 -13.627 -35.317 1.00 84.50 74 ASP A C 1
ATOM 599 O O . ASP A 1 74 ? 40.511 -13.010 -34.473 1.00 84.50 74 ASP A O 1
ATOM 603 N N . ASP A 1 75 ? 39.180 -14.744 -35.017 1.00 84.44 75 ASP A N 1
ATOM 604 C CA . ASP A 1 75 ? 39.124 -15.397 -33.705 1.00 84.44 75 ASP A CA 1
ATOM 605 C C . ASP A 1 75 ? 40.105 -16.573 -33.537 1.00 84.44 75 ASP A C 1
ATOM 607 O O . ASP A 1 75 ? 40.359 -16.995 -32.406 1.00 84.44 75 ASP A O 1
ATOM 611 N N . THR A 1 76 ? 40.780 -17.017 -34.602 1.00 88.25 76 THR A N 1
ATOM 612 C CA . THR A 1 76 ? 41.658 -18.205 -34.604 1.00 88.25 76 THR A CA 1
ATOM 613 C C . THR A 1 76 ? 42.748 -18.155 -33.526 1.00 88.25 76 THR A C 1
ATOM 615 O O . THR A 1 76 ? 43.081 -19.149 -32.875 1.00 88.25 76 THR A O 1
ATOM 618 N N . ASN A 1 77 ? 43.363 -16.984 -33.335 1.00 87.56 77 ASN A N 1
ATOM 619 C CA . ASN A 1 77 ? 44.424 -16.811 -32.338 1.00 87.56 77 ASN A CA 1
ATOM 620 C C . ASN A 1 77 ? 43.886 -16.867 -30.907 1.00 87.56 77 ASN A C 1
ATOM 622 O O . ASN A 1 77 ? 44.579 -17.345 -30.008 1.00 87.56 77 ASN A O 1
ATOM 626 N N . LEU A 1 78 ? 42.660 -16.384 -30.698 1.00 89.06 78 LEU A N 1
ATOM 627 C CA . LEU A 1 78 ? 42.018 -16.404 -29.395 1.00 89.06 78 LEU A CA 1
ATOM 628 C C . LEU A 1 78 ? 41.697 -17.836 -28.975 1.00 89.06 78 LEU A C 1
ATOM 630 O O . LEU A 1 78 ? 42.060 -18.213 -27.864 1.00 89.06 78 LEU A O 1
ATOM 634 N N . GLU A 1 79 ? 41.112 -18.628 -29.878 1.00 90.75 79 GLU A N 1
ATOM 635 C CA . GLU A 1 79 ? 40.768 -20.038 -29.649 1.00 90.75 79 GLU A CA 1
ATOM 636 C C . GLU A 1 79 ? 42.009 -20.851 -29.248 1.00 90.75 79 GLU A C 1
ATOM 638 O O . GLU A 1 79 ? 42.038 -21.476 -28.181 1.00 90.75 79 GLU A O 1
ATOM 643 N N . LYS A 1 80 ? 43.109 -20.705 -30.006 1.00 90.19 80 LYS A N 1
ATOM 644 C CA . LYS A 1 80 ? 44.417 -21.314 -29.687 1.00 90.19 80 LYS A CA 1
ATOM 645 C C . LYS A 1 80 ? 44.946 -20.901 -28.314 1.00 90.19 80 LYS A C 1
ATOM 647 O O . LYS A 1 80 ? 45.574 -21.699 -27.613 1.00 90.19 80 LYS A O 1
ATOM 652 N N . PHE A 1 81 ? 44.759 -19.641 -27.915 1.00 90.94 81 PHE A N 1
ATOM 653 C CA . PHE A 1 81 ? 45.208 -19.169 -26.607 1.00 90.94 81 PHE A CA 1
ATOM 654 C C . PHE A 1 81 ? 44.345 -19.727 -25.479 1.00 90.94 81 PHE A C 1
ATOM 656 O O . PHE A 1 81 ? 44.896 -20.199 -24.483 1.00 90.94 81 PHE A O 1
ATOM 663 N N . THR A 1 82 ? 43.022 -19.714 -25.623 1.00 89.81 82 THR A N 1
ATOM 664 C CA . THR A 1 82 ? 42.107 -20.270 -24.620 1.00 89.81 82 THR A CA 1
ATOM 665 C C . THR A 1 82 ? 42.312 -21.769 -24.430 1.00 89.81 82 THR A C 1
ATOM 667 O O . THR A 1 82 ? 42.339 -22.224 -23.289 1.00 89.81 82 THR A O 1
ATOM 670 N N . GLU A 1 83 ? 42.592 -22.515 -25.502 1.00 90.19 83 GLU A N 1
ATOM 671 C CA . GLU A 1 83 ? 42.959 -23.936 -25.444 1.00 90.19 83 GLU A CA 1
ATOM 672 C C . GLU A 1 83 ? 44.311 -24.149 -24.742 1.00 90.19 83 GLU A C 1
ATOM 674 O O . GLU A 1 83 ? 44.462 -24.965 -23.824 1.00 90.19 83 GLU A O 1
ATOM 679 N N . LYS A 1 84 ? 45.321 -23.346 -25.099 1.00 89.38 84 LYS A N 1
ATOM 680 C CA . LYS A 1 84 ? 46.647 -23.426 -24.473 1.00 89.38 84 LYS A CA 1
ATOM 681 C C . LYS A 1 84 ? 46.598 -23.141 -22.972 1.00 89.38 84 LYS A C 1
ATOM 683 O O . LYS A 1 84 ? 47.249 -23.848 -22.199 1.00 89.38 84 LYS A O 1
ATOM 688 N N . PHE A 1 85 ? 45.860 -22.118 -22.549 1.00 88.75 85 PHE A N 1
ATOM 689 C CA . PHE A 1 85 ? 45.775 -21.699 -21.146 1.00 88.75 85 PHE A CA 1
ATOM 690 C C . PHE A 1 85 ? 44.673 -22.401 -20.342 1.00 88.75 85 PHE A C 1
ATOM 692 O O . PHE A 1 85 ? 44.622 -22.189 -19.122 1.00 88.75 85 PHE A O 1
ATOM 699 N N . ASP A 1 86 ? 43.872 -23.243 -21.004 1.00 89.06 86 ASP A N 1
ATOM 700 C CA . ASP A 1 86 ? 42.693 -23.919 -20.457 1.00 89.06 86 ASP A CA 1
ATOM 701 C C . ASP A 1 86 ? 41.746 -22.923 -19.774 1.00 89.06 86 ASP A C 1
ATOM 703 O O . ASP A 1 86 ? 41.533 -22.939 -18.561 1.00 89.06 86 ASP A O 1
ATOM 707 N N . ALA A 1 87 ? 41.296 -21.938 -20.553 1.00 91.62 87 ALA A N 1
ATOM 708 C CA . ALA A 1 87 ? 40.467 -20.837 -20.084 1.00 91.62 87 ALA A CA 1
ATOM 709 C C . ALA A 1 87 ? 39.145 -20.800 -20.852 1.00 91.62 87 ALA A C 1
ATOM 711 O O . ALA A 1 87 ? 39.120 -20.591 -22.062 1.00 91.62 87 ALA A O 1
ATOM 712 N N . SER A 1 88 ? 38.037 -20.952 -20.131 1.00 92.38 88 SER A N 1
ATOM 713 C CA . SER A 1 88 ? 36.681 -20.893 -20.688 1.00 92.38 88 SER A CA 1
ATOM 714 C C . SER A 1 88 ? 36.175 -19.458 -20.883 1.00 92.38 88 SER A C 1
ATOM 716 O O . SER A 1 88 ? 35.097 -19.249 -21.434 1.00 92.38 88 SER A O 1
ATOM 718 N N . LEU A 1 89 ? 36.912 -18.463 -20.384 1.00 95.19 89 LEU A N 1
ATOM 719 C CA . LEU A 1 89 ? 36.579 -17.042 -20.439 1.00 95.19 89 LEU A CA 1
ATOM 720 C C . LEU A 1 89 ? 37.809 -16.227 -20.848 1.00 95.19 89 LEU A C 1
ATOM 722 O O . LEU A 1 89 ? 38.936 -16.579 -20.494 1.00 95.19 89 LEU A O 1
ATOM 726 N N . PHE A 1 90 ? 37.604 -15.087 -21.503 1.00 95.81 90 PHE A N 1
ATOM 727 C CA . PHE A 1 90 ? 38.685 -14.154 -21.819 1.00 95.81 90 PHE A CA 1
ATOM 728 C C . PHE A 1 90 ? 38.244 -12.702 -21.654 1.00 95.81 90 PHE A C 1
ATOM 730 O O . PHE A 1 90 ? 37.109 -12.359 -21.990 1.00 95.81 90 PHE A O 1
ATOM 737 N N . PHE A 1 91 ? 39.158 -11.846 -21.183 1.00 96.38 91 PHE A N 1
ATOM 738 C CA . PHE A 1 91 ? 39.002 -10.390 -21.238 1.00 96.38 91 PHE A CA 1
ATOM 739 C C . PHE A 1 91 ? 40.096 -9.805 -22.128 1.00 96.38 91 PHE A C 1
ATOM 741 O O . PHE A 1 91 ? 41.282 -10.073 -21.919 1.00 96.38 91 PHE A O 1
ATOM 748 N N . PHE A 1 92 ? 39.717 -8.979 -23.097 1.00 95.50 92 PHE A N 1
ATOM 749 C CA . PHE A 1 92 ? 40.660 -8.357 -24.020 1.00 95.50 92 PHE A CA 1
ATOM 750 C C . PHE A 1 92 ? 40.581 -6.839 -23.952 1.00 95.50 92 PHE A C 1
ATOM 752 O O . PHE A 1 92 ? 39.542 -6.246 -24.233 1.00 95.50 92 PHE A O 1
ATOM 759 N N . GLY A 1 93 ? 41.702 -6.209 -23.607 1.00 95.06 93 GLY A N 1
ATOM 760 C CA . GLY A 1 93 ? 41.832 -4.755 -23.585 1.00 95.06 93 GLY A CA 1
ATOM 761 C C . GLY A 1 93 ? 42.528 -4.224 -24.834 1.00 95.06 93 GLY A C 1
ATOM 762 O O . GLY A 1 93 ? 43.575 -4.740 -25.228 1.00 95.06 93 GLY A O 1
ATOM 763 N N . SER A 1 94 ? 41.995 -3.161 -25.435 1.00 94.69 94 SER A N 1
ATOM 764 C CA . SER A 1 94 ? 42.604 -2.468 -26.579 1.00 94.69 94 SER A CA 1
ATOM 765 C C . SER A 1 94 ? 42.283 -0.973 -26.589 1.00 94.69 94 SER A C 1
ATOM 767 O O . SER A 1 94 ? 41.418 -0.503 -25.862 1.00 94.69 94 SER A O 1
ATOM 769 N N . ASN A 1 95 ? 43.014 -0.201 -27.391 1.00 93.56 95 ASN A N 1
ATOM 770 C CA . ASN A 1 95 ? 42.787 1.229 -27.559 1.00 93.56 95 ASN A CA 1
ATOM 771 C C . ASN A 1 95 ? 43.135 1.678 -28.987 1.00 93.56 95 ASN A C 1
ATOM 773 O O . ASN A 1 95 ? 44.223 1.386 -29.488 1.00 93.56 95 ASN A O 1
ATOM 777 N N . SER A 1 96 ? 42.233 2.409 -29.642 1.00 91.00 96 SER A N 1
ATOM 778 C CA . SER A 1 96 ? 42.430 2.977 -30.984 1.00 91.00 96 SER A CA 1
ATOM 779 C C . SER A 1 96 ? 41.628 4.270 -31.170 1.00 91.00 96 SER A C 1
ATOM 781 O O . SER A 1 96 ? 40.698 4.528 -30.416 1.00 91.00 96 SER A O 1
ATOM 783 N N . LYS A 1 97 ? 41.912 5.056 -32.220 1.00 87.75 97 LYS A N 1
ATOM 784 C CA . LYS A 1 97 ? 41.166 6.299 -32.510 1.00 87.75 97 LYS A CA 1
ATOM 785 C C . LYS A 1 97 ? 39.662 6.061 -32.724 1.00 87.75 97 LYS A C 1
ATOM 787 O O . LYS A 1 97 ? 38.854 6.878 -32.310 1.00 87.75 97 LYS A O 1
ATOM 792 N N . LYS A 1 98 ? 39.286 4.944 -33.364 1.00 87.50 98 LYS A N 1
ATOM 793 C CA . LYS A 1 98 ? 37.874 4.574 -33.583 1.00 87.50 98 LYS A CA 1
ATOM 794 C C . LYS A 1 98 ? 37.232 3.929 -32.350 1.00 87.50 98 LYS A C 1
ATOM 796 O O . LYS A 1 98 ? 36.017 3.988 -32.213 1.00 87.50 98 LYS A O 1
ATOM 801 N N . ARG A 1 99 ? 38.029 3.271 -31.500 1.00 86.50 99 ARG A N 1
ATOM 802 C CA . ARG A 1 99 ? 37.600 2.509 -30.314 1.00 86.50 99 ARG A CA 1
ATOM 803 C C . ARG A 1 99 ? 38.502 2.863 -29.127 1.00 86.50 99 ARG A C 1
ATOM 805 O O . ARG A 1 99 ? 39.449 2.112 -28.862 1.00 86.50 99 ARG A O 1
ATOM 812 N N . PRO A 1 100 ? 38.285 4.028 -28.495 1.00 91.69 100 PRO A N 1
ATOM 813 C CA . PRO A 1 100 ? 39.030 4.405 -27.305 1.00 91.69 100 PRO A CA 1
ATOM 814 C C . PRO A 1 100 ? 38.643 3.494 -26.136 1.00 91.69 100 PRO A C 1
ATOM 816 O O . PRO A 1 100 ? 37.498 3.053 -26.075 1.00 91.69 100 PRO A O 1
ATOM 819 N N . ASP A 1 101 ? 39.598 3.199 -25.253 1.00 94.19 101 ASP A N 1
ATOM 820 C CA . ASP A 1 101 ? 39.387 2.479 -23.985 1.00 94.19 101 ASP A CA 1
ATOM 821 C C . ASP A 1 101 ? 38.447 1.267 -24.102 1.00 94.19 101 ASP A C 1
ATOM 823 O O . ASP A 1 101 ? 37.416 1.155 -23.439 1.00 94.19 101 ASP A O 1
ATOM 827 N N . ASN A 1 102 ? 38.803 0.352 -25.001 1.00 94.81 102 ASN A N 1
ATOM 828 C CA . ASN A 1 102 ? 37.963 -0.764 -25.406 1.00 94.81 102 ASN A CA 1
ATOM 829 C C . ASN A 1 102 ? 38.249 -2.014 -24.566 1.00 94.81 102 ASN A C 1
ATOM 831 O O . ASN A 1 102 ? 39.406 -2.428 -24.423 1.00 94.81 102 ASN A O 1
ATOM 835 N N . LEU A 1 103 ? 37.191 -2.656 -24.079 1.00 96.06 103 LEU A N 1
ATOM 836 C CA . LEU A 1 103 ? 37.241 -3.870 -23.276 1.00 96.06 103 LEU A CA 1
ATOM 837 C C . LEU A 1 103 ? 36.218 -4.889 -23.784 1.00 96.06 103 LEU A C 1
ATOM 839 O O . LEU A 1 103 ? 35.027 -4.605 -23.858 1.00 96.06 103 LEU A O 1
ATOM 843 N N . VAL A 1 104 ? 36.676 -6.094 -24.106 1.00 95.81 104 VAL A N 1
ATOM 844 C CA . VAL A 1 104 ? 35.819 -7.193 -24.566 1.00 95.81 104 VAL A CA 1
ATOM 845 C C . VAL A 1 104 ? 35.764 -8.273 -23.499 1.00 95.81 104 VAL A C 1
ATOM 847 O O . VAL A 1 104 ? 36.813 -8.731 -23.045 1.00 95.81 104 VAL A O 1
ATOM 850 N N . PHE A 1 105 ? 34.556 -8.702 -23.142 1.00 96.62 105 PHE A N 1
ATOM 851 C CA . PHE A 1 105 ? 34.313 -9.909 -22.354 1.00 96.62 105 PHE A CA 1
ATOM 852 C C . PHE A 1 105 ? 33.827 -11.008 -23.287 1.00 96.62 105 PHE A C 1
ATOM 854 O O . PHE A 1 105 ? 32.961 -10.752 -24.124 1.00 96.62 105 PHE A O 1
ATOM 861 N N . GLY A 1 106 ? 34.323 -12.229 -23.123 1.00 95.12 106 GLY A N 1
ATOM 862 C CA . GLY A 1 106 ? 33.781 -13.361 -23.859 1.00 95.12 106 GLY A CA 1
ATOM 863 C C . GLY A 1 106 ? 33.929 -14.692 -23.146 1.00 95.12 106 GLY A C 1
ATOM 864 O O . GLY A 1 106 ? 34.692 -14.838 -22.185 1.00 95.12 106 GLY A O 1
ATOM 865 N N . ARG A 1 107 ? 33.142 -15.654 -23.623 1.00 94.25 107 ARG A N 1
ATOM 866 C CA . ARG A 1 107 ? 33.081 -17.026 -23.126 1.00 94.25 107 ARG A CA 1
ATOM 867 C C . ARG A 1 107 ? 33.178 -18.023 -24.269 1.00 94.25 107 ARG A C 1
ATOM 869 O O . ARG A 1 107 ? 32.678 -17.770 -25.365 1.00 94.25 107 ARG A O 1
ATOM 876 N N . MET A 1 108 ? 33.796 -19.154 -23.966 1.00 92.75 108 MET A N 1
ATOM 877 C CA . MET A 1 108 ? 34.081 -20.221 -24.913 1.00 92.75 108 MET A CA 1
ATOM 878 C C . MET A 1 108 ? 33.157 -21.417 -24.668 1.00 92.75 108 MET A C 1
ATOM 880 O O . MET A 1 108 ? 32.770 -21.683 -23.529 1.00 92.75 108 MET A O 1
ATOM 884 N N . PHE A 1 109 ? 32.845 -22.154 -25.727 1.00 90.69 109 PHE A N 1
ATOM 885 C CA . PHE A 1 109 ? 32.244 -23.482 -25.681 1.00 90.69 109 PHE A CA 1
ATOM 886 C C . PHE A 1 109 ? 33.082 -24.399 -26.569 1.00 90.69 109 PHE A C 1
ATOM 888 O O . PHE A 1 109 ? 33.270 -24.097 -27.743 1.00 90.69 109 PHE A O 1
ATOM 895 N N . ASP A 1 110 ? 33.635 -25.466 -25.989 1.00 86.81 110 ASP A N 1
ATOM 896 C CA . ASP A 1 110 ? 34.576 -26.366 -26.677 1.00 86.81 110 ASP A CA 1
ATOM 897 C C . ASP A 1 110 ? 35.731 -25.613 -27.371 1.00 86.81 110 ASP A C 1
ATOM 899 O O . ASP A 1 110 ? 36.028 -25.821 -28.541 1.00 86.81 110 ASP A O 1
ATOM 903 N N . PHE A 1 111 ? 36.313 -24.639 -26.660 1.00 87.00 111 PHE A N 1
ATOM 904 C CA . PHE A 1 111 ? 37.363 -23.725 -27.144 1.00 87.00 111 PHE A CA 1
ATOM 905 C C . PHE A 1 111 ? 37.021 -22.862 -28.368 1.00 87.00 111 PHE A C 1
ATOM 907 O O . PHE A 1 111 ? 37.891 -22.131 -28.833 1.00 87.00 111 PHE A O 1
ATOM 914 N N . HIS A 1 112 ? 35.761 -22.842 -28.801 1.00 90.38 112 HIS A N 1
ATOM 915 C CA . HIS A 1 112 ? 35.250 -21.904 -29.798 1.00 90.38 112 HIS A CA 1
ATOM 916 C C . HIS A 1 112 ? 34.492 -20.761 -29.123 1.00 90.38 112 HIS A C 1
ATOM 918 O O . HIS A 1 112 ? 33.955 -20.921 -28.021 1.00 90.38 112 HIS A O 1
ATOM 924 N N . ILE A 1 113 ? 34.432 -19.589 -29.759 1.00 91.44 113 ILE A N 1
ATOM 925 C CA . ILE A 1 113 ? 33.703 -18.444 -29.192 1.00 91.44 113 ILE A CA 1
ATOM 926 C C . ILE A 1 113 ? 32.205 -18.758 -29.140 1.00 91.44 113 ILE A C 1
ATOM 928 O O . ILE A 1 113 ? 31.564 -18.946 -30.172 1.00 91.44 113 ILE A O 1
ATOM 932 N N . LEU A 1 114 ? 31.635 -18.741 -27.934 1.00 92.31 114 LEU A N 1
ATOM 933 C CA . LEU A 1 114 ? 30.191 -18.838 -27.742 1.00 92.31 114 LEU A CA 1
ATOM 934 C C . LEU A 1 114 ? 29.561 -17.442 -27.774 1.00 92.31 114 LEU A C 1
ATOM 936 O O . LEU A 1 114 ? 28.746 -17.149 -28.638 1.00 92.31 114 LEU A O 1
ATOM 940 N N . ASP A 1 115 ? 29.972 -16.558 -26.863 1.00 92.62 115 ASP A N 1
ATOM 941 C CA . ASP A 1 115 ? 29.523 -15.164 -26.850 1.00 92.62 115 ASP A CA 1
ATOM 942 C C . ASP A 1 115 ? 30.693 -14.230 -26.560 1.00 92.62 115 ASP A C 1
ATOM 944 O O . ASP A 1 115 ? 31.524 -14.517 -25.694 1.00 92.62 115 ASP A O 1
ATOM 948 N N . MET A 1 116 ? 30.710 -13.067 -27.207 1.00 94.12 116 MET A N 1
ATOM 949 C CA . MET A 1 116 ? 31.545 -11.946 -26.787 1.00 94.12 116 MET A CA 1
ATOM 950 C C . MET A 1 116 ? 30.835 -10.605 -26.945 1.00 94.12 116 MET A C 1
ATOM 952 O O . MET A 1 116 ? 30.068 -10.385 -27.884 1.00 94.12 116 MET A O 1
ATOM 956 N N . ILE A 1 117 ? 31.099 -9.696 -26.011 1.00 94.94 117 ILE A N 1
ATOM 957 C CA . ILE A 1 117 ? 30.525 -8.352 -25.984 1.00 94.94 117 ILE A CA 1
ATOM 958 C C . ILE A 1 117 ? 31.646 -7.342 -25.773 1.00 94.94 117 ILE A C 1
ATOM 960 O O . ILE A 1 117 ? 32.476 -7.476 -24.873 1.00 94.94 117 ILE A O 1
ATOM 964 N N . GLU A 1 118 ? 31.654 -6.329 -26.629 1.00 94.44 118 GLU A N 1
ATOM 965 C CA . GLU A 1 118 ? 32.599 -5.226 -26.633 1.00 94.44 118 GLU A CA 1
ATOM 966 C C . GLU A 1 118 ? 31.988 -4.006 -25.948 1.00 94.44 118 GLU A C 1
ATOM 968 O O . GLU A 1 118 ? 30.915 -3.527 -26.332 1.00 94.44 118 GLU A O 1
ATOM 973 N N . PHE A 1 119 ? 32.715 -3.489 -24.963 1.00 95.56 119 PHE A N 1
ATOM 974 C CA . PHE A 1 119 ? 32.370 -2.304 -24.203 1.00 95.56 119 PHE A CA 1
ATOM 975 C C . PHE A 1 119 ? 33.436 -1.228 -24.368 1.00 95.56 119 PHE A C 1
ATOM 977 O O . PHE A 1 119 ? 34.633 -1.512 -24.395 1.00 95.56 119 PHE A O 1
ATOM 984 N N . GLN A 1 120 ? 33.000 0.024 -24.408 1.00 95.12 120 GLN A N 1
ATOM 985 C CA . GLN A 1 120 ? 33.880 1.141 -24.087 1.00 95.12 120 GLN A CA 1
ATOM 986 C C . GLN A 1 120 ? 33.819 1.396 -22.583 1.00 95.12 120 GLN A C 1
ATOM 988 O O . GLN A 1 120 ? 32.731 1.425 -22.006 1.00 95.12 120 GLN A O 1
ATOM 993 N N . VAL A 1 121 ? 34.983 1.604 -21.978 1.00 95.69 121 VAL A N 1
ATOM 994 C CA . VAL A 1 121 ? 35.120 1.982 -20.574 1.00 95.69 121 VAL A CA 1
ATOM 995 C C . VAL A 1 121 ? 35.128 3.509 -20.463 1.00 95.69 121 VAL A C 1
ATOM 997 O O . VAL A 1 121 ? 35.998 4.167 -21.027 1.00 95.69 121 VAL A O 1
ATOM 1000 N N . GLU A 1 122 ? 34.179 4.072 -19.718 1.00 92.44 122 GLU A N 1
ATOM 1001 C CA . GLU A 1 122 ? 34.150 5.486 -19.316 1.00 92.44 122 GLU A CA 1
ATOM 1002 C C . GLU A 1 122 ? 34.185 5.614 -17.783 1.00 92.44 122 GLU A C 1
ATOM 1004 O O . GLU A 1 122 ? 33.893 4.657 -17.063 1.00 92.44 122 GLU A O 1
ATOM 1009 N N . ASN A 1 123 ? 34.568 6.793 -17.275 1.00 91.06 123 ASN A N 1
ATOM 1010 C CA . ASN A 1 123 ? 34.574 7.128 -15.841 1.00 91.06 123 ASN A CA 1
ATOM 1011 C C . ASN A 1 123 ? 35.304 6.111 -14.940 1.00 91.06 123 ASN A C 1
ATOM 1013 O O . ASN A 1 123 ? 34.891 5.859 -13.809 1.00 91.06 123 ASN A O 1
ATOM 1017 N N . PHE A 1 124 ? 36.388 5.508 -15.438 1.00 94.31 124 PHE A N 1
ATOM 1018 C CA . PHE A 1 124 ? 37.145 4.511 -14.685 1.00 94.31 124 PHE A CA 1
ATOM 1019 C C . PHE A 1 124 ? 37.866 5.134 -13.482 1.00 94.31 124 PHE A C 1
ATOM 1021 O O . PHE A 1 124 ? 38.686 6.038 -13.640 1.00 94.31 124 PHE A O 1
ATOM 1028 N N . ARG A 1 125 ? 37.619 4.574 -12.298 1.00 93.62 125 ARG A N 1
ATOM 1029 C CA . ARG A 1 125 ? 38.405 4.765 -11.077 1.00 93.62 125 ARG A CA 1
ATOM 1030 C C . ARG A 1 125 ? 38.945 3.416 -10.621 1.00 93.62 125 ARG A C 1
ATOM 1032 O O . ARG A 1 125 ? 38.192 2.450 -10.456 1.00 93.62 125 ARG A O 1
ATOM 1039 N N . SER A 1 126 ? 40.255 3.361 -10.422 1.00 92.81 126 SER A N 1
ATOM 1040 C CA . SER A 1 126 ? 40.966 2.160 -9.990 1.00 92.81 126 SER A CA 1
ATOM 1041 C C . SER A 1 126 ? 40.599 1.816 -8.555 1.00 92.81 126 SER A C 1
ATOM 1043 O O . SER A 1 126 ? 40.338 2.714 -7.757 1.00 92.81 126 SER A O 1
ATOM 1045 N N . SER A 1 127 ? 40.686 0.540 -8.166 1.00 88.56 127 SER A N 1
ATOM 1046 C CA . SER A 1 127 ? 40.608 0.169 -6.744 1.00 88.56 127 SER A CA 1
ATOM 1047 C C . SER A 1 127 ? 41.607 0.961 -5.895 1.00 88.56 127 SER A C 1
ATOM 1049 O O . SER A 1 127 ? 41.336 1.248 -4.738 1.00 88.56 127 SER A O 1
ATOM 1051 N N . LYS A 1 128 ? 42.763 1.346 -6.443 1.00 87.25 128 LYS A N 1
ATOM 1052 C CA . LYS A 1 128 ? 43.788 2.104 -5.705 1.00 87.25 128 LYS A CA 1
ATOM 1053 C C . LYS A 1 128 ? 43.368 3.526 -5.327 1.00 87.25 128 LYS A C 1
ATOM 1055 O O . LYS A 1 128 ? 43.935 4.069 -4.391 1.00 87.25 128 LYS A O 1
ATOM 1060 N N . ASP A 1 129 ? 42.377 4.090 -6.013 1.00 88.31 129 ASP A N 1
ATOM 1061 C CA . ASP A 1 129 ? 41.944 5.482 -5.828 1.00 88.31 129 ASP A CA 1
ATOM 1062 C C . ASP A 1 129 ? 40.902 5.629 -4.702 1.00 88.31 129 ASP A C 1
ATOM 1064 O O . ASP A 1 129 ? 40.354 6.712 -4.491 1.00 88.31 129 ASP A O 1
ATOM 1068 N N . PHE A 1 130 ? 40.583 4.528 -4.013 1.00 88.44 130 PHE A N 1
ATOM 1069 C CA . PHE A 1 130 ? 39.665 4.486 -2.877 1.00 88.44 130 PHE A CA 1
ATOM 1070 C C . PHE A 1 130 ? 40.451 4.190 -1.598 1.00 88.44 130 PHE A C 1
ATOM 1072 O O . PHE A 1 130 ? 41.014 3.095 -1.468 1.00 88.44 130 PHE A O 1
ATOM 1079 N N . ASP A 1 131 ? 40.444 5.142 -0.664 1.00 83.31 131 ASP A N 1
ATOM 1080 C CA . ASP A 1 131 ? 41.142 5.080 0.627 1.00 83.31 131 ASP A CA 1
ATOM 1081 C C . ASP A 1 131 ? 40.345 4.278 1.668 1.00 83.31 131 ASP A C 1
ATOM 1083 O O . ASP A 1 131 ? 39.807 4.799 2.640 1.00 83.31 131 ASP A O 1
ATOM 1087 N N . VAL A 1 132 ? 40.176 2.987 1.381 1.00 83.25 132 VAL A N 1
ATOM 1088 C CA . VAL A 1 132 ? 39.333 2.063 2.151 1.00 83.25 132 VAL A CA 1
ATOM 1089 C C . VAL A 1 132 ? 39.949 0.661 2.180 1.00 83.25 132 VAL A C 1
ATOM 1091 O O . VAL A 1 132 ? 40.553 0.235 1.181 1.00 83.25 132 VAL A O 1
ATOM 1094 N N . PRO A 1 133 ? 39.777 -0.107 3.277 1.00 81.19 133 PRO A N 1
ATOM 1095 C CA . PRO A 1 133 ? 40.325 -1.456 3.399 1.00 81.19 133 PRO A CA 1
ATOM 1096 C C . PRO A 1 133 ? 39.854 -2.394 2.278 1.00 81.19 133 PRO A C 1
ATOM 1098 O O . PRO A 1 133 ? 38.658 -2.657 2.116 1.00 81.19 133 PRO A O 1
ATOM 1101 N N . LYS A 1 134 ? 40.792 -2.968 1.516 1.00 79.56 134 LYS A N 1
ATOM 1102 C CA . LYS A 1 134 ? 40.471 -3.881 0.405 1.00 79.56 134 LYS A CA 1
ATOM 1103 C C . LYS A 1 134 ? 39.980 -5.233 0.897 1.00 79.56 134 LYS A C 1
ATOM 1105 O O . LYS A 1 134 ? 40.477 -5.750 1.896 1.00 79.56 134 LYS A O 1
ATOM 1110 N N . ALA A 1 135 ? 38.982 -5.771 0.197 1.00 79.56 135 ALA A N 1
ATOM 1111 C CA . ALA A 1 135 ? 38.425 -7.081 0.500 1.00 79.56 135 ALA A CA 1
ATOM 1112 C C . ALA A 1 135 ? 39.490 -8.177 0.373 1.00 79.56 135 ALA A C 1
ATOM 1114 O O . ALA A 1 135 ? 40.450 -8.041 -0.395 1.00 79.56 135 ALA A O 1
ATOM 1115 N N . THR A 1 136 ? 39.302 -9.267 1.109 1.00 83.62 136 THR A N 1
ATOM 1116 C CA . THR A 1 136 ? 40.199 -10.422 1.042 1.00 83.62 136 THR A CA 1
ATOM 1117 C C . THR A 1 136 ? 40.250 -10.979 -0.390 1.00 83.62 136 THR A C 1
ATOM 1119 O O . THR A 1 136 ? 39.224 -11.171 -1.046 1.00 83.62 136 THR A O 1
ATOM 1122 N N . LEU A 1 137 ? 41.460 -11.216 -0.911 1.00 80.38 137 LEU A N 1
ATOM 1123 C CA . LEU A 1 137 ? 41.647 -11.767 -2.258 1.00 80.38 137 LEU A CA 1
ATOM 1124 C C . LEU A 1 137 ? 41.085 -13.191 -2.332 1.00 80.38 137 LEU A C 1
ATOM 1126 O O . LEU A 1 137 ? 41.356 -14.011 -1.459 1.00 80.38 137 LEU A O 1
ATOM 1130 N N . GLY A 1 138 ? 40.352 -13.492 -3.403 1.00 77.75 138 GLY A N 1
ATOM 1131 C CA . GLY A 1 138 ? 39.696 -14.789 -3.580 1.00 77.75 138 GLY A CA 1
ATOM 1132 C C . GLY A 1 138 ? 38.347 -14.920 -2.870 1.00 77.75 138 GLY A C 1
ATOM 1133 O O . GLY A 1 138 ? 37.707 -15.960 -3.007 1.00 77.75 138 GLY A O 1
ATOM 1134 N N . THR A 1 139 ? 37.869 -13.886 -2.166 1.00 84.19 139 THR A N 1
ATOM 1135 C CA . THR A 1 139 ? 36.502 -13.885 -1.633 1.00 84.19 139 THR A CA 1
ATOM 1136 C C . THR A 1 139 ? 35.488 -13.948 -2.769 1.00 84.19 139 THR A C 1
ATOM 1138 O O . THR A 1 139 ? 35.519 -13.144 -3.704 1.00 84.19 139 THR A O 1
ATOM 1141 N N . LYS A 1 140 ? 34.545 -14.888 -2.663 1.00 85.88 140 LYS A N 1
ATOM 1142 C CA . LYS A 1 140 ? 33.442 -15.023 -3.612 1.00 85.88 140 LYS A CA 1
ATOM 1143 C C . LYS A 1 140 ? 32.541 -13.781 -3.554 1.00 85.88 140 LYS A C 1
ATOM 1145 O O . LYS A 1 140 ? 31.956 -13.517 -2.501 1.00 85.88 140 LYS A O 1
ATOM 1150 N N . PRO A 1 141 ? 32.382 -13.033 -4.659 1.00 89.06 141 PRO A N 1
ATOM 1151 C CA . PRO A 1 141 ? 31.542 -11.848 -4.658 1.00 89.06 141 PRO A CA 1
ATOM 1152 C C . PRO A 1 141 ? 30.058 -12.222 -4.678 1.00 89.06 141 PRO A C 1
ATOM 1154 O O . PRO A 1 141 ? 29.636 -13.176 -5.337 1.00 89.06 141 PRO A O 1
ATOM 1157 N N . CYS A 1 142 ? 29.238 -11.408 -4.020 1.00 87.81 142 CYS A N 1
ATOM 1158 C CA . CYS A 1 142 ? 27.811 -11.378 -4.294 1.00 87.81 142 CYS A CA 1
ATOM 1159 C C . CYS A 1 142 ? 27.559 -10.512 -5.536 1.00 87.81 142 CYS A C 1
ATOM 1161 O O . CYS A 1 142 ? 27.925 -9.336 -5.559 1.00 87.81 142 CYS A O 1
ATOM 1163 N N . LEU A 1 143 ? 26.956 -11.096 -6.573 1.00 91.06 143 LEU A N 1
ATOM 1164 C CA . LEU A 1 143 ? 26.637 -10.388 -7.813 1.00 91.06 143 LEU A CA 1
ATOM 1165 C C . LEU A 1 143 ? 25.216 -9.855 -7.769 1.00 91.06 143 LEU A C 1
ATOM 1167 O O . LEU A 1 143 ? 24.287 -10.579 -7.410 1.00 91.06 143 LEU A O 1
ATOM 1171 N N . ILE A 1 144 ? 25.042 -8.602 -8.173 1.00 88.31 144 ILE A N 1
ATOM 1172 C CA . ILE A 1 144 ? 23.738 -7.950 -8.151 1.00 88.31 144 ILE A CA 1
ATOM 1173 C C . ILE A 1 144 ? 23.509 -7.252 -9.481 1.00 88.31 144 ILE A C 1
ATOM 1175 O O . ILE A 1 144 ? 24.287 -6.391 -9.872 1.00 88.31 144 ILE A O 1
ATOM 1179 N N . PHE A 1 145 ? 22.417 -7.613 -10.149 1.00 89.44 145 PHE A N 1
ATOM 1180 C CA . PHE A 1 145 ? 21.979 -7.002 -11.400 1.00 89.44 145 PHE A CA 1
ATOM 1181 C C . PHE A 1 145 ? 20.746 -6.138 -11.134 1.00 89.44 145 PHE A C 1
ATOM 1183 O O . PHE A 1 145 ? 19.752 -6.614 -10.583 1.00 89.44 145 PHE A O 1
ATOM 1190 N N . GLN A 1 146 ? 20.825 -4.863 -11.499 1.00 84.50 146 GLN A N 1
ATOM 1191 C CA . GLN A 1 146 ? 19.791 -3.855 -11.271 1.00 84.50 146 GLN A CA 1
ATOM 1192 C C . GLN A 1 146 ? 19.445 -3.154 -12.580 1.00 84.50 146 GLN A C 1
ATOM 1194 O O . GLN A 1 146 ? 20.318 -2.914 -13.408 1.00 84.50 146 GLN A O 1
ATOM 1199 N N . GLY A 1 147 ? 18.177 -2.800 -12.756 1.00 81.12 147 GLY A N 1
ATOM 1200 C CA . GLY A 1 147 ? 17.678 -2.149 -13.965 1.00 81.12 147 GLY A CA 1
ATOM 1201 C C . GLY A 1 147 ? 16.839 -3.085 -14.833 1.00 81.12 147 GLY A C 1
ATOM 1202 O O . GLY A 1 147 ? 17.183 -4.245 -15.065 1.00 81.12 147 GLY A O 1
ATOM 1203 N N . GLU A 1 148 ? 15.721 -2.551 -15.321 1.00 81.94 148 GLU A N 1
ATOM 1204 C CA . GLU A 1 148 ? 14.700 -3.275 -16.088 1.00 81.94 148 GLU A CA 1
ATOM 1205 C C . GLU A 1 148 ? 15.261 -3.913 -17.366 1.00 81.94 148 GLU A C 1
ATOM 1207 O O . GLU A 1 148 ? 14.845 -5.006 -17.745 1.00 81.94 148 GLU A O 1
ATOM 1212 N N . LYS A 1 149 ? 16.269 -3.289 -17.992 1.00 84.81 149 LYS A N 1
ATOM 1213 C CA . LYS A 1 149 ? 16.875 -3.792 -19.233 1.00 84.81 149 LYS A CA 1
ATOM 1214 C C . LYS A 1 149 ? 17.439 -5.205 -19.104 1.00 84.81 149 LYS A C 1
ATOM 1216 O O . LYS A 1 149 ? 17.371 -5.957 -20.066 1.00 84.81 149 LYS A O 1
ATOM 1221 N N . PHE A 1 150 ? 17.912 -5.619 -17.926 1.00 89.81 150 PHE A N 1
ATOM 1222 C CA . PHE A 1 150 ? 18.340 -7.007 -17.711 1.00 89.81 150 PHE A CA 1
ATOM 1223 C C . PHE A 1 150 ? 17.189 -8.025 -17.793 1.00 89.81 150 PHE A C 1
ATOM 1225 O O . PHE A 1 150 ? 17.450 -9.218 -17.910 1.00 89.81 150 PHE A O 1
ATOM 1232 N N . GLN A 1 151 ? 15.929 -7.583 -17.745 1.00 83.06 151 GLN A N 1
ATOM 1233 C CA . GLN A 1 151 ? 14.724 -8.413 -17.840 1.00 83.06 151 GLN A CA 1
ATOM 1234 C C . GLN A 1 151 ? 13.902 -8.160 -19.106 1.00 83.06 151 GLN A C 1
ATOM 1236 O O . GLN A 1 151 ? 13.139 -9.040 -19.506 1.00 83.06 151 GLN A O 1
ATOM 1241 N N . THR A 1 152 ? 14.062 -7.019 -19.769 1.00 85.81 152 THR A N 1
ATOM 1242 C CA . THR A 1 152 ? 13.317 -6.694 -20.994 1.00 85.81 152 THR A CA 1
ATOM 1243 C C . THR A 1 152 ? 14.166 -6.856 -22.248 1.00 85.81 152 THR A C 1
ATOM 1245 O O . THR A 1 152 ? 13.733 -7.527 -23.183 1.00 85.81 152 THR A O 1
ATOM 1248 N N . ASP A 1 153 ? 15.401 -6.356 -22.249 1.00 89.50 153 ASP A N 1
ATOM 1249 C CA . ASP A 1 153 ? 16.266 -6.330 -23.428 1.00 89.50 153 ASP A CA 1
ATOM 1250 C C . ASP A 1 153 ? 17.074 -7.643 -23.583 1.00 89.50 153 ASP A C 1
ATOM 1252 O O . ASP A 1 153 ? 17.817 -8.033 -22.673 1.00 89.50 153 ASP A O 1
ATOM 1256 N N . PRO A 1 154 ? 16.963 -8.355 -24.725 1.00 88.56 154 PRO A N 1
ATOM 1257 C CA . PRO A 1 154 ? 17.691 -9.605 -24.965 1.00 88.56 154 PRO A CA 1
ATOM 1258 C C . PRO A 1 154 ? 19.219 -9.476 -24.903 1.00 88.56 154 PRO A C 1
ATOM 1260 O O . PRO A 1 154 ? 19.892 -10.388 -24.418 1.00 88.56 154 PRO A O 1
ATOM 1263 N N . THR A 1 155 ? 19.778 -8.353 -25.354 1.00 89.25 155 THR A N 1
ATOM 1264 C CA . THR A 1 155 ? 21.224 -8.099 -25.343 1.00 89.25 155 THR A CA 1
ATOM 1265 C C . THR A 1 155 ? 21.717 -7.900 -23.916 1.00 89.25 155 THR A C 1
ATOM 1267 O O . THR A 1 155 ? 22.716 -8.500 -23.521 1.00 89.25 155 THR A O 1
ATOM 1270 N N . PHE A 1 156 ? 20.992 -7.125 -23.105 1.00 91.62 156 PHE A N 1
ATOM 1271 C CA . PHE A 1 156 ? 21.319 -6.943 -21.688 1.00 91.62 156 PHE A CA 1
ATOM 1272 C C . PHE A 1 156 ? 21.134 -8.236 -20.889 1.00 91.62 156 PHE A C 1
ATOM 1274 O O . PHE A 1 156 ? 21.987 -8.549 -20.062 1.00 91.62 156 PHE A O 1
ATOM 1281 N N . LYS A 1 157 ? 20.098 -9.041 -21.166 1.00 91.25 157 LYS A N 1
ATOM 1282 C CA . LYS A 1 157 ? 19.952 -10.400 -20.601 1.00 91.25 157 LYS A CA 1
ATOM 1283 C C . LYS A 1 157 ? 21.178 -11.263 -20.884 1.00 91.25 157 LYS A C 1
ATOM 1285 O O . LYS A 1 157 ? 21.737 -11.883 -19.979 1.00 91.25 157 LYS A O 1
ATOM 1290 N N . ARG A 1 158 ? 21.615 -11.302 -22.147 1.00 90.00 158 ARG A N 1
ATOM 1291 C CA . ARG A 1 158 ? 22.804 -12.055 -22.574 1.00 90.00 158 ARG A CA 1
ATOM 1292 C C . ARG A 1 158 ? 24.075 -11.511 -21.918 1.00 90.00 158 ARG A C 1
ATOM 1294 O O . ARG A 1 158 ? 24.891 -12.302 -21.451 1.00 90.00 158 ARG A O 1
ATOM 1301 N N . ALA A 1 159 ? 24.203 -10.192 -21.788 1.00 92.69 159 ALA A N 1
ATOM 1302 C CA . ALA A 1 159 ? 25.307 -9.560 -21.074 1.00 92.69 159 ALA A CA 1
ATOM 1303 C C . ALA A 1 159 ? 25.317 -9.898 -19.578 1.00 92.69 159 ALA A C 1
ATOM 1305 O O . ALA A 1 159 ? 26.376 -10.212 -19.046 1.00 92.69 159 ALA A O 1
ATOM 1306 N N . ALA A 1 160 ? 24.164 -9.908 -18.902 1.00 93.81 160 ALA A N 1
ATOM 1307 C CA . ALA A 1 160 ? 24.070 -10.328 -17.505 1.00 93.81 160 ALA A CA 1
ATOM 1308 C C . ALA A 1 160 ? 24.491 -11.789 -17.319 1.00 93.81 160 ALA A C 1
ATOM 1310 O O . ALA A 1 160 ? 25.234 -12.098 -16.389 1.00 93.81 160 ALA A O 1
ATOM 1311 N N . ASN A 1 161 ? 24.085 -12.679 -18.230 1.00 92.94 161 ASN A N 1
ATOM 1312 C CA . ASN A 1 161 ? 24.515 -14.079 -18.216 1.00 92.94 161 ASN A CA 1
ATOM 1313 C C . ASN A 1 161 ? 26.035 -14.212 -18.383 1.00 92.94 161 ASN A C 1
ATOM 1315 O O . ASN A 1 161 ? 26.676 -14.935 -17.621 1.00 92.94 161 ASN A O 1
ATOM 1319 N N . LEU A 1 162 ? 26.617 -13.480 -19.339 1.00 94.12 162 LEU A N 1
ATOM 1320 C CA . LEU A 1 162 ? 28.064 -13.441 -19.548 1.00 94.12 162 LEU A CA 1
ATOM 1321 C C . LEU A 1 162 ? 28.796 -12.896 -18.313 1.00 94.12 162 LEU A C 1
ATOM 1323 O O . LEU A 1 162 ? 29.730 -13.524 -17.834 1.00 94.12 162 LEU A O 1
ATOM 1327 N N . LEU A 1 163 ? 28.352 -11.770 -17.751 1.00 94.75 163 LEU A N 1
ATOM 1328 C CA . LEU A 1 163 ? 28.954 -11.168 -16.556 1.00 94.75 163 LEU A CA 1
ATOM 1329 C C . LEU A 1 163 ? 28.794 -12.066 -15.319 1.00 94.75 163 LEU A C 1
ATOM 1331 O O . LEU A 1 163 ? 29.705 -12.158 -14.500 1.00 94.75 163 LEU A O 1
ATOM 1335 N N . THR A 1 164 ? 27.683 -12.794 -15.206 1.00 93.75 164 THR A N 1
ATOM 1336 C CA . THR A 1 164 ? 27.499 -13.807 -14.159 1.00 93.75 164 THR A CA 1
ATOM 1337 C C . THR A 1 164 ? 28.551 -14.901 -14.294 1.00 93.75 164 THR A C 1
ATOM 1339 O O . THR A 1 164 ? 29.248 -15.188 -13.323 1.00 93.75 164 THR A O 1
ATOM 1342 N N . ASP A 1 165 ? 28.745 -15.453 -15.494 1.00 90.88 165 ASP A N 1
ATOM 1343 C CA . ASP A 1 165 ? 29.824 -16.413 -15.752 1.00 90.88 165 ASP A CA 1
ATOM 1344 C C . ASP A 1 165 ? 31.202 -15.817 -15.427 1.00 90.88 165 ASP A C 1
ATOM 1346 O O . ASP A 1 165 ? 32.049 -16.482 -14.827 1.00 90.88 165 ASP A O 1
ATOM 1350 N N . CYS A 1 166 ? 31.415 -14.544 -15.768 1.00 92.44 166 CYS A N 1
ATOM 1351 C CA . CYS A 1 166 ? 32.666 -13.848 -15.511 1.00 92.44 166 CYS A CA 1
ATOM 1352 C C . CYS A 1 166 ? 32.969 -13.647 -14.028 1.00 92.44 166 CYS A C 1
ATOM 1354 O O . CYS A 1 166 ? 34.149 -13.610 -13.699 1.00 92.44 166 CYS A O 1
ATOM 1356 N N . PHE A 1 167 ? 31.989 -13.534 -13.126 1.00 92.06 167 PHE A N 1
ATOM 1357 C CA . PHE A 1 167 ? 32.251 -13.135 -11.732 1.00 92.06 167 PHE A CA 1
ATOM 1358 C C . PHE A 1 167 ? 31.684 -14.070 -10.650 1.00 92.06 167 PHE A C 1
ATOM 1360 O O . PHE A 1 167 ? 32.024 -13.887 -9.487 1.00 92.06 167 PHE A O 1
ATOM 1367 N N . LYS A 1 168 ? 30.890 -15.097 -10.988 1.00 85.81 168 LYS A N 1
ATOM 1368 C CA . LYS A 1 168 ? 30.220 -15.983 -10.007 1.00 85.81 168 LYS A CA 1
ATOM 1369 C C . LYS A 1 168 ? 31.189 -16.737 -9.082 1.00 85.81 168 LYS A C 1
ATOM 1371 O O . LYS A 1 168 ? 30.878 -16.916 -7.905 1.00 85.81 168 LYS A O 1
ATOM 1376 N N . GLY A 1 169 ? 32.331 -17.180 -9.613 1.00 83.38 169 GLY A N 1
ATOM 1377 C CA . GLY A 1 169 ? 33.286 -18.025 -8.885 1.00 83.38 169 GLY A CA 1
ATOM 1378 C C . GLY A 1 169 ? 32.725 -19.415 -8.554 1.00 83.38 169 GLY A C 1
ATOM 1379 O O . GLY A 1 169 ? 31.848 -19.909 -9.265 1.00 83.38 169 GLY A O 1
ATOM 1380 N N . GLU A 1 170 ? 33.227 -20.012 -7.470 1.00 81.94 170 GLU A N 1
ATOM 1381 C CA . GLU A 1 170 ? 32.932 -21.394 -7.061 1.00 81.94 170 GLU A CA 1
ATOM 1382 C C . GLU A 1 170 ? 31.460 -21.610 -6.679 1.00 81.94 170 GLU A C 1
ATOM 1384 O O . GLU A 1 170 ? 30.804 -20.725 -6.114 1.00 81.94 170 GLU A O 1
ATOM 1389 N N . THR A 1 171 ? 30.904 -22.794 -6.949 1.00 79.44 171 THR A N 1
ATOM 1390 C CA . THR A 1 171 ? 29.539 -23.137 -6.509 1.00 79.44 171 THR A CA 1
ATOM 1391 C C . THR A 1 171 ? 29.562 -23.530 -5.031 1.00 79.44 171 THR A C 1
ATOM 1393 O O . THR A 1 171 ? 30.221 -24.488 -4.654 1.00 79.44 171 THR A O 1
ATOM 1396 N N . ALA A 1 172 ? 28.845 -22.779 -4.190 1.00 76.44 172 ALA A N 1
ATOM 1397 C CA . ALA A 1 172 ? 28.797 -23.000 -2.745 1.00 76.44 172 ALA A CA 1
ATOM 1398 C C . ALA A 1 172 ? 27.390 -23.450 -2.345 1.00 76.44 172 ALA A C 1
ATOM 1400 O O . ALA A 1 172 ? 26.419 -22.812 -2.755 1.00 76.44 172 ALA A O 1
ATOM 1401 N N . GLU A 1 173 ? 27.290 -24.517 -1.552 1.00 73.94 173 GLU A N 1
ATOM 1402 C CA . GLU A 1 173 ? 26.011 -25.057 -1.065 1.00 73.94 173 GLU A CA 1
ATOM 1403 C C . GLU A 1 173 ? 25.448 -24.240 0.104 1.00 73.94 173 GLU A C 1
ATOM 1405 O O . GLU A 1 173 ? 24.240 -24.054 0.208 1.00 73.94 173 GLU A O 1
ATOM 1410 N N . ASN A 1 174 ? 26.333 -23.690 0.943 1.00 73.12 174 ASN A N 1
ATOM 1411 C CA . ASN A 1 174 ? 25.980 -22.909 2.124 1.00 73.12 174 ASN A CA 1
ATOM 1412 C C . ASN A 1 174 ? 26.685 -21.548 2.111 1.00 73.12 174 ASN A C 1
ATOM 1414 O O . ASN A 1 174 ? 27.840 -21.432 1.698 1.00 73.12 174 ASN A O 1
ATOM 1418 N N . VAL A 1 175 ? 25.997 -20.508 2.587 1.00 71.25 175 VAL A N 1
ATOM 1419 C CA . VAL A 1 175 ? 26.514 -19.132 2.616 1.00 71.25 175 VAL A CA 1
ATOM 1420 C C . VAL A 1 175 ? 26.779 -18.710 4.056 1.00 71.25 175 VAL A C 1
ATOM 1422 O O . VAL A 1 175 ? 25.856 -18.589 4.857 1.00 71.25 175 VAL A O 1
ATOM 1425 N N . ARG A 1 176 ? 28.046 -18.430 4.383 1.00 74.50 176 ARG A N 1
ATOM 1426 C CA . ARG A 1 176 ? 28.427 -17.828 5.666 1.00 74.50 176 ARG A CA 1
ATOM 1427 C C . ARG A 1 176 ? 28.365 -16.308 5.563 1.00 74.50 176 ARG A C 1
ATOM 1429 O O . ARG A 1 176 ? 29.037 -15.712 4.729 1.00 74.50 176 ARG A O 1
ATOM 1436 N N . LEU A 1 177 ? 27.627 -15.676 6.470 1.00 69.88 177 LEU A N 1
ATOM 1437 C CA . LEU A 1 177 ? 27.376 -14.229 6.457 1.00 69.88 177 LEU A CA 1
ATOM 1438 C C . LEU A 1 177 ? 28.646 -13.378 6.569 1.00 69.88 177 LEU A C 1
ATOM 1440 O O . LEU A 1 177 ? 28.783 -12.384 5.868 1.00 69.88 177 LEU A O 1
ATOM 1444 N N . GLN A 1 178 ? 29.602 -13.795 7.402 1.00 70.50 178 GLN A N 1
ATOM 1445 C CA . GLN A 1 178 ? 30.906 -13.125 7.518 1.00 70.50 178 GLN A CA 1
ATOM 1446 C C . GLN A 1 178 ? 31.749 -13.240 6.236 1.00 70.50 178 GLN A C 1
ATOM 1448 O O . GLN A 1 178 ? 32.680 -12.467 6.058 1.00 70.50 178 GLN A O 1
ATOM 1453 N N . GLY A 1 179 ? 31.425 -14.188 5.349 1.00 74.25 179 GLY A N 1
ATOM 1454 C CA . GLY A 1 179 ? 32.080 -14.366 4.053 1.00 74.25 179 GLY A CA 1
ATOM 1455 C C . GLY A 1 179 ? 31.497 -13.500 2.932 1.00 74.25 179 GLY A C 1
ATOM 1456 O O . GLY A 1 179 ? 32.079 -13.455 1.854 1.00 74.25 179 GLY A O 1
ATOM 1457 N N . LEU A 1 180 ? 30.383 -12.788 3.157 1.00 80.06 180 LEU A N 1
ATOM 1458 C CA . LEU A 1 180 ? 29.766 -11.885 2.172 1.00 80.06 180 LEU A CA 1
ATOM 1459 C C . LEU A 1 180 ? 30.444 -10.506 2.141 1.00 80.06 180 LEU A C 1
ATOM 1461 O O . LEU A 1 180 ? 29.765 -9.485 2.129 1.00 80.06 180 LEU A O 1
ATOM 1465 N N . GLU A 1 181 ? 31.774 -10.468 2.150 1.00 87.00 181 GLU A N 1
ATOM 1466 C CA . GLU A 1 181 ? 32.588 -9.248 2.270 1.00 87.00 181 GLU A CA 1
ATOM 1467 C C . GLU A 1 181 ? 32.552 -8.370 1.008 1.00 87.00 181 GLU A C 1
ATOM 1469 O O . GLU A 1 181 ? 32.685 -7.152 1.107 1.00 87.00 181 GLU A O 1
ATOM 1474 N N . LEU A 1 182 ? 32.375 -8.976 -0.173 1.00 89.00 182 LEU A N 1
ATOM 1475 C CA . LEU A 1 182 ? 32.513 -8.320 -1.475 1.00 89.00 182 LEU A CA 1
ATOM 1476 C C . LEU A 1 182 ? 31.207 -8.374 -2.277 1.00 89.00 182 LEU A C 1
ATOM 1478 O O . LEU A 1 182 ? 30.617 -9.441 -2.458 1.00 89.00 182 LEU A O 1
ATOM 1482 N N . VAL A 1 183 ? 30.786 -7.231 -2.812 1.00 90.50 183 VAL A N 1
ATOM 1483 C CA . VAL A 1 183 ? 29.615 -7.092 -3.687 1.00 90.50 183 VAL A CA 1
ATOM 1484 C C . VAL A 1 183 ? 30.037 -6.457 -4.999 1.00 90.50 183 VAL A C 1
ATOM 1486 O O . VAL A 1 183 ? 30.673 -5.407 -5.002 1.00 90.50 183 VAL A O 1
ATOM 1489 N N . ILE A 1 184 ? 29.637 -7.063 -6.115 1.00 92.69 184 ILE A N 1
ATOM 1490 C CA . ILE A 1 184 ? 29.779 -6.476 -7.448 1.00 92.69 184 ILE A CA 1
ATOM 1491 C C . ILE A 1 184 ? 28.378 -6.142 -7.951 1.00 92.69 184 ILE A C 1
ATOM 1493 O O . ILE A 1 184 ? 27.550 -7.033 -8.168 1.00 92.69 184 ILE A O 1
ATOM 1497 N N . ALA A 1 185 ? 28.111 -4.851 -8.109 1.00 92.56 185 ALA A N 1
ATOM 1498 C CA . ALA A 1 185 ? 26.845 -4.340 -8.600 1.00 92.56 185 ALA A CA 1
ATOM 1499 C C . ALA A 1 185 ? 26.965 -3.944 -10.075 1.00 92.56 185 ALA A C 1
ATOM 1501 O O . ALA A 1 185 ? 27.870 -3.205 -10.471 1.00 92.56 185 ALA A O 1
ATOM 1502 N N . PHE A 1 186 ? 26.012 -4.428 -10.864 1.00 93.94 186 PHE A N 1
ATOM 1503 C CA . PHE A 1 186 ? 25.797 -4.077 -12.257 1.00 93.94 186 PHE A CA 1
ATOM 1504 C C . PHE A 1 186 ? 24.459 -3.352 -12.361 1.00 93.94 186 PHE A C 1
ATOM 1506 O O . PHE A 1 186 ? 23.411 -3.971 -12.167 1.00 93.94 186 PHE A O 1
ATOM 1513 N N . THR A 1 187 ? 24.478 -2.065 -12.691 1.00 92.06 187 THR A N 1
ATOM 1514 C CA . THR A 1 187 ? 23.252 -1.269 -12.844 1.00 92.06 187 THR A CA 1
ATOM 1515 C C . THR A 1 187 ? 23.087 -0.852 -14.299 1.00 92.06 187 THR A C 1
ATOM 1517 O O . THR A 1 187 ? 23.906 -0.110 -14.836 1.00 92.06 187 THR A O 1
ATOM 1520 N N . ALA A 1 188 ? 22.037 -1.340 -14.958 1.00 89.12 188 ALA A N 1
ATOM 1521 C CA . ALA A 1 188 ? 21.693 -0.963 -16.321 1.00 89.12 188 ALA A CA 1
ATOM 1522 C C . ALA A 1 188 ? 20.951 0.380 -16.325 1.00 89.12 188 ALA A C 1
ATOM 1524 O O . ALA A 1 188 ? 19.825 0.476 -15.835 1.00 89.12 188 ALA A O 1
ATOM 1525 N N . VAL A 1 189 ? 21.574 1.405 -16.909 1.00 82.50 189 VAL A N 1
ATOM 1526 C CA . VAL A 1 189 ? 21.000 2.749 -17.070 1.00 82.50 189 VAL A CA 1
ATOM 1527 C C . VAL A 1 189 ? 21.201 3.181 -18.516 1.00 82.50 189 VAL A C 1
ATOM 1529 O O . VAL A 1 189 ? 22.334 3.274 -18.990 1.00 82.50 189 VAL A O 1
ATOM 1532 N N . ASN A 1 190 ? 20.108 3.461 -19.233 1.00 80.94 190 ASN A N 1
ATOM 1533 C CA . ASN A 1 190 ? 20.144 3.725 -20.677 1.00 80.94 190 ASN A CA 1
ATOM 1534 C C . ASN A 1 190 ? 20.920 2.610 -21.411 1.00 80.94 190 ASN A C 1
ATOM 1536 O O . ASN A 1 190 ? 20.641 1.437 -21.185 1.00 80.94 190 ASN A O 1
ATOM 1540 N N . ASP A 1 191 ? 21.880 2.932 -22.278 1.00 80.88 191 ASP A N 1
ATOM 1541 C CA . ASP A 1 191 ? 22.670 1.950 -23.048 1.00 80.88 191 ASP A CA 1
ATOM 1542 C C . ASP A 1 191 ? 24.019 1.603 -22.393 1.00 80.88 191 ASP A C 1
ATOM 1544 O O . ASP A 1 191 ? 25.003 1.284 -23.065 1.00 80.88 191 ASP A O 1
ATOM 1548 N N . ARG A 1 192 ? 24.083 1.697 -21.059 1.00 90.06 192 ARG A N 1
ATOM 1549 C CA . ARG A 1 192 ? 25.306 1.522 -20.269 1.00 90.06 192 ARG A CA 1
ATOM 1550 C C . ARG A 1 192 ? 25.062 0.590 -19.083 1.00 90.06 192 ARG A C 1
ATOM 1552 O O . ARG A 1 192 ? 23.956 0.536 -18.544 1.00 90.06 192 ARG A O 1
ATOM 1559 N N . ILE A 1 193 ? 26.108 -0.107 -18.652 1.00 93.56 193 ILE A N 1
ATOM 1560 C CA . ILE A 1 193 ? 26.149 -0.866 -17.399 1.00 93.56 193 ILE A CA 1
ATOM 1561 C C . ILE A 1 193 ? 27.142 -0.179 -16.467 1.00 93.56 193 ILE A C 1
ATOM 1563 O O . ILE A 1 193 ? 28.338 -0.138 -16.746 1.00 93.56 193 ILE A O 1
ATOM 1567 N N . LEU A 1 194 ? 26.655 0.344 -15.347 1.00 93.62 194 LEU A N 1
ATOM 1568 C CA . LEU A 1 194 ? 27.505 0.844 -14.274 1.00 93.62 194 LEU A CA 1
ATOM 1569 C C . LEU A 1 194 ? 28.061 -0.360 -13.515 1.00 93.62 194 LEU A C 1
ATOM 1571 O O . LEU A 1 194 ? 27.296 -1.153 -12.966 1.00 93.62 194 LEU A O 1
ATOM 1575 N N . PHE A 1 195 ? 29.380 -0.503 -13.508 1.00 94.69 195 PHE A N 1
ATOM 1576 C CA . PHE A 1 195 ? 30.103 -1.520 -12.757 1.00 94.69 195 PHE A CA 1
ATOM 1577 C C . PHE A 1 195 ? 30.656 -0.879 -11.487 1.00 94.69 195 PHE A C 1
ATOM 1579 O O . PHE A 1 195 ? 31.465 0.052 -11.564 1.00 94.69 195 PHE A O 1
ATOM 1586 N N . ARG A 1 196 ? 30.207 -1.347 -10.322 1.00 92.81 196 ARG A N 1
ATOM 1587 C CA . ARG A 1 196 ? 30.626 -0.830 -9.013 1.00 92.81 196 ARG A CA 1
ATOM 1588 C C . ARG A 1 196 ? 30.959 -1.979 -8.075 1.00 92.81 196 ARG A C 1
ATOM 1590 O O . ARG A 1 196 ? 30.253 -2.987 -8.046 1.00 92.81 196 ARG A O 1
ATOM 1597 N N . VAL A 1 197 ? 32.025 -1.818 -7.296 1.00 91.94 197 VAL A N 1
ATOM 1598 C CA . VAL A 1 197 ? 32.468 -2.825 -6.328 1.00 91.94 197 VAL A CA 1
ATOM 1599 C C . VAL A 1 197 ? 32.442 -2.242 -4.928 1.00 91.94 197 VAL A C 1
ATOM 1601 O O . VAL A 1 197 ? 33.076 -1.221 -4.652 1.00 91.94 197 VAL A O 1
ATOM 1604 N N . TYR A 1 198 ? 31.719 -2.924 -4.048 1.00 90.38 198 TYR A N 1
ATOM 1605 C CA . TYR A 1 198 ? 31.500 -2.522 -2.669 1.00 90.38 198 TYR A CA 1
ATOM 1606 C C . TYR A 1 198 ? 32.038 -3.569 -1.706 1.00 90.38 198 TYR A C 1
ATOM 1608 O O . TYR A 1 198 ? 31.974 -4.774 -1.965 1.00 90.38 198 TYR A O 1
ATOM 1616 N N . ARG A 1 199 ? 32.508 -3.094 -0.559 1.00 89.12 199 ARG A N 1
ATOM 1617 C CA . ARG A 1 199 ? 32.757 -3.910 0.621 1.00 89.12 199 ARG A CA 1
ATOM 1618 C C . ARG A 1 199 ? 31.598 -3.772 1.590 1.00 89.12 199 ARG A C 1
ATOM 1620 O O . ARG A 1 199 ? 31.027 -2.693 1.728 1.00 89.12 199 ARG A O 1
ATOM 1627 N N . THR A 1 200 ? 31.259 -4.861 2.263 1.00 86.81 200 THR A N 1
ATOM 1628 C CA . THR A 1 200 ? 30.169 -4.893 3.238 1.00 86.81 200 THR A CA 1
ATOM 1629 C C . THR A 1 200 ? 30.718 -4.875 4.664 1.00 86.81 200 THR A C 1
ATOM 1631 O O . THR A 1 200 ? 31.755 -5.464 4.977 1.00 86.81 200 THR A O 1
ATOM 1634 N N . TYR A 1 201 ? 29.988 -4.202 5.548 1.00 84.38 201 TYR A N 1
ATOM 1635 C CA . TYR A 1 201 ? 30.271 -4.116 6.973 1.00 84.38 201 TYR A CA 1
ATOM 1636 C C . TYR A 1 201 ? 29.030 -4.521 7.765 1.00 84.38 201 TYR A C 1
ATOM 1638 O O . TYR A 1 201 ? 27.936 -3.988 7.570 1.00 84.38 201 TYR A O 1
ATOM 1646 N N . LEU A 1 202 ? 29.205 -5.469 8.685 1.00 82.62 202 LEU A N 1
ATOM 1647 C CA . LEU A 1 202 ? 28.150 -5.939 9.579 1.00 82.62 202 LEU A CA 1
ATOM 1648 C C . LEU A 1 202 ? 28.245 -5.183 10.912 1.00 82.62 202 LEU A C 1
ATOM 1650 O O . LEU A 1 202 ? 29.135 -5.444 11.719 1.00 82.62 202 LEU A O 1
ATOM 1654 N N . LYS A 1 203 ? 27.327 -4.243 11.154 1.00 81.31 203 LYS A N 1
ATOM 1655 C CA . LYS A 1 203 ? 27.220 -3.468 12.401 1.00 81.31 203 LYS A CA 1
ATOM 1656 C C . LYS A 1 203 ? 26.161 -4.054 13.343 1.00 81.31 203 LYS A C 1
ATOM 1658 O O . LYS A 1 203 ? 25.190 -4.681 12.912 1.00 81.31 203 LYS A O 1
ATOM 1663 N N . LYS A 1 204 ? 26.322 -3.828 14.653 1.00 78.25 204 LYS A N 1
ATOM 1664 C CA . LYS A 1 204 ? 25.329 -4.215 15.676 1.00 78.25 204 LYS A CA 1
ATOM 1665 C C . LYS A 1 204 ? 24.014 -3.451 15.446 1.00 78.25 204 LYS A C 1
ATOM 1667 O O . LYS A 1 204 ? 24.042 -2.257 15.168 1.00 78.25 204 LYS A O 1
ATOM 1672 N N . SER A 1 205 ? 22.871 -4.131 15.551 1.00 71.00 205 SER A N 1
ATOM 1673 C CA . SER A 1 205 ? 21.546 -3.579 15.194 1.00 71.00 205 SER A CA 1
ATOM 1674 C C . SER A 1 205 ? 20.491 -3.669 16.306 1.00 71.00 205 SER A C 1
ATOM 1676 O O . SER A 1 205 ? 19.324 -3.388 16.049 1.00 71.00 205 SER A O 1
ATOM 1678 N N . GLY A 1 206 ? 20.858 -4.125 17.510 1.00 67.19 206 GLY A N 1
ATOM 1679 C CA . GLY A 1 206 ? 19.909 -4.382 18.606 1.00 67.19 206 GLY A CA 1
ATOM 1680 C C . GLY A 1 206 ? 18.987 -5.595 18.393 1.00 67.19 206 GLY A C 1
ATOM 1681 O O . GLY A 1 206 ? 18.220 -5.939 19.281 1.00 67.19 206 GLY A O 1
ATOM 1682 N N . THR A 1 207 ? 19.078 -6.276 17.245 1.00 73.50 207 THR A N 1
ATOM 1683 C CA . THR A 1 207 ? 18.353 -7.523 16.941 1.00 73.50 207 THR A CA 1
ATOM 1684 C C . THR A 1 207 ? 19.341 -8.650 16.625 1.00 73.50 207 THR A C 1
ATOM 1686 O O . THR A 1 207 ? 20.520 -8.388 16.385 1.00 73.50 207 THR A O 1
ATOM 1689 N N . ARG A 1 208 ? 18.872 -9.907 16.555 1.00 62.28 208 ARG A N 1
ATOM 1690 C CA . ARG A 1 208 ? 19.700 -11.063 16.137 1.00 62.28 208 ARG A CA 1
ATOM 1691 C C . ARG A 1 208 ? 20.242 -10.962 14.696 1.00 62.28 208 ARG A C 1
ATOM 1693 O O . ARG A 1 208 ? 21.098 -11.751 14.312 1.00 62.28 208 ARG A O 1
ATOM 1700 N N . ILE A 1 209 ? 19.768 -10.005 13.889 1.00 64.38 209 ILE A N 1
ATOM 1701 C CA . ILE A 1 209 ? 20.181 -9.811 12.490 1.00 64.38 209 ILE A CA 1
ATOM 1702 C C . ILE A 1 209 ? 21.008 -8.518 12.372 1.00 64.38 209 ILE A C 1
ATOM 1704 O O . ILE A 1 209 ? 20.449 -7.446 12.609 1.00 64.38 209 ILE A O 1
ATOM 1708 N N . PRO A 1 210 ? 22.298 -8.561 11.981 1.00 70.19 210 PRO A N 1
ATOM 1709 C CA . PRO A 1 210 ? 23.163 -7.381 11.916 1.00 70.19 210 PRO A CA 1
ATOM 1710 C C . PRO A 1 210 ? 22.682 -6.347 10.887 1.00 70.19 210 PRO A C 1
ATOM 1712 O O . PRO A 1 210 ? 22.022 -6.668 9.895 1.00 70.19 210 PRO A O 1
ATOM 1715 N N . ARG A 1 211 ? 23.022 -5.077 11.126 1.00 75.56 211 ARG A N 1
ATOM 1716 C CA . ARG A 1 211 ? 22.798 -3.970 10.190 1.00 75.56 211 ARG A CA 1
ATOM 1717 C C . ARG A 1 211 ? 23.917 -3.996 9.158 1.00 75.56 211 ARG A C 1
ATOM 1719 O O . ARG A 1 211 ? 25.084 -4.024 9.525 1.00 75.56 211 ARG A O 1
ATOM 1726 N N . ILE A 1 212 ? 23.551 -3.983 7.884 1.00 79.88 212 ILE A N 1
ATOM 1727 C CA . ILE A 1 212 ? 24.494 -4.129 6.774 1.00 79.88 212 ILE A CA 1
ATOM 1728 C C . ILE A 1 212 ? 24.735 -2.753 6.168 1.00 79.88 212 ILE A C 1
ATOM 1730 O O . ILE A 1 212 ? 23.798 -2.135 5.660 1.00 79.88 212 ILE A O 1
ATOM 1734 N N . GLU A 1 213 ? 25.980 -2.300 6.219 1.00 81.62 213 GLU A N 1
ATOM 1735 C CA . GLU A 1 213 ? 26.449 -1.084 5.557 1.00 81.62 213 GLU A CA 1
ATOM 1736 C C . GLU A 1 213 ? 27.441 -1.439 4.458 1.00 81.62 213 GLU A C 1
ATOM 1738 O O . GLU A 1 213 ? 28.044 -2.512 4.479 1.00 81.62 213 GLU A O 1
ATOM 1743 N N . MET A 1 214 ? 27.574 -0.559 3.473 1.00 84.62 214 MET A N 1
ATOM 1744 C CA . MET A 1 214 ? 28.437 -0.786 2.326 1.00 84.62 214 MET A CA 1
ATOM 1745 C C . MET A 1 214 ? 29.253 0.448 2.016 1.00 84.62 214 MET A C 1
ATOM 1747 O O . MET A 1 214 ? 28.770 1.569 2.162 1.00 84.62 214 MET A O 1
ATOM 1751 N N . GLU A 1 215 ? 30.460 0.211 1.531 1.00 86.00 215 GLU A N 1
ATOM 1752 C CA . GLU A 1 215 ? 31.394 1.252 1.135 1.00 86.00 215 GLU A CA 1
ATOM 1753 C C . GLU A 1 215 ? 32.019 0.884 -0.209 1.00 86.00 215 GLU A C 1
ATOM 1755 O O . GLU A 1 215 ? 32.332 -0.282 -0.461 1.00 86.00 215 GLU A O 1
ATOM 1760 N N . GLU A 1 216 ? 32.152 1.853 -1.112 1.00 88.62 216 GLU A N 1
ATOM 1761 C CA . GLU A 1 216 ? 32.718 1.617 -2.441 1.00 88.62 216 GLU A CA 1
ATOM 1762 C C . GLU A 1 216 ? 34.239 1.444 -2.342 1.00 88.62 216 GLU A C 1
ATOM 1764 O O . GLU A 1 216 ? 34.943 2.330 -1.866 1.00 88.62 216 GLU A O 1
ATOM 1769 N N . VAL A 1 217 ? 34.753 0.298 -2.800 1.00 89.62 217 VAL A N 1
ATOM 1770 C CA . VAL A 1 217 ? 36.188 -0.050 -2.716 1.00 89.62 217 VAL A CA 1
ATOM 1771 C C . VAL A 1 217 ? 36.892 -0.099 -4.072 1.00 89.62 217 VAL A C 1
ATOM 1773 O O . VAL A 1 217 ? 38.125 -0.205 -4.119 1.00 89.62 217 VAL A O 1
ATOM 1776 N N . GLY A 1 218 ? 36.116 -0.013 -5.154 1.00 88.69 218 GLY A N 1
ATOM 1777 C CA . GLY A 1 218 ? 36.573 -0.075 -6.538 1.00 88.69 218 GLY A CA 1
ATOM 1778 C C . GLY A 1 218 ? 36.995 -1.483 -6.998 1.00 88.69 218 GLY A C 1
ATOM 1779 O O . GLY A 1 218 ? 37.217 -2.376 -6.174 1.00 88.69 218 GLY A O 1
ATOM 1780 N N . PRO A 1 219 ? 37.159 -1.707 -8.313 1.00 93.19 219 PRO A N 1
ATOM 1781 C CA . PRO A 1 219 ? 37.138 -0.696 -9.362 1.00 93.19 219 PRO A CA 1
ATOM 1782 C C . PRO A 1 219 ? 35.718 -0.232 -9.698 1.00 93.19 219 PRO A C 1
ATOM 1784 O O . PRO A 1 219 ? 34.737 -0.943 -9.480 1.00 93.19 219 PRO A O 1
ATOM 1787 N N . SER A 1 220 ? 35.628 0.984 -10.222 1.00 93.50 220 SER A N 1
ATOM 1788 C CA . SER A 1 220 ? 34.378 1.676 -10.537 1.00 93.50 220 SER A CA 1
ATOM 1789 C C . SER A 1 220 ? 34.456 2.182 -11.968 1.00 93.50 220 SER A C 1
ATOM 1791 O O . SER A 1 220 ? 35.427 2.846 -12.320 1.00 93.50 220 SER A O 1
ATOM 1793 N N . MET A 1 221 ? 33.516 1.796 -12.830 1.00 95.06 221 MET A N 1
ATOM 1794 C CA . MET A 1 221 ? 33.554 2.165 -14.250 1.00 95.06 221 MET A CA 1
ATOM 1795 C C . MET A 1 221 ? 32.201 2.040 -14.940 1.00 95.06 221 MET A C 1
ATOM 1797 O O . MET A 1 221 ? 31.340 1.275 -14.506 1.00 95.06 221 MET A O 1
ATOM 1801 N N . ASP A 1 222 ? 32.037 2.736 -16.055 1.00 94.31 222 ASP A N 1
ATOM 1802 C CA . ASP A 1 222 ? 30.833 2.676 -16.874 1.00 94.31 222 ASP A CA 1
ATOM 1803 C C . ASP A 1 222 ? 31.140 1.907 -18.161 1.00 94.31 222 ASP A C 1
ATOM 1805 O O . ASP A 1 222 ? 32.050 2.258 -18.911 1.00 94.31 222 ASP A O 1
ATOM 1809 N N . LEU A 1 223 ? 30.391 0.833 -18.406 1.00 95.25 223 LEU A N 1
ATOM 1810 C CA . LEU A 1 223 ? 30.546 -0.044 -19.562 1.00 95.25 223 LEU A CA 1
ATOM 1811 C C . LEU A 1 223 ? 29.481 0.292 -20.604 1.00 95.25 223 LEU A C 1
ATOM 1813 O O . LEU A 1 223 ? 28.296 0.018 -20.412 1.00 95.25 223 LEU A O 1
ATOM 1817 N N . ILE A 1 224 ? 29.893 0.880 -21.720 1.00 94.06 224 ILE A N 1
ATOM 1818 C CA . ILE A 1 224 ? 28.986 1.298 -22.795 1.00 94.06 224 ILE A CA 1
ATOM 1819 C C . ILE A 1 224 ? 28.988 0.245 -23.885 1.00 94.06 224 ILE A C 1
ATOM 1821 O O . ILE A 1 224 ? 30.050 -0.088 -24.413 1.00 94.06 224 ILE A O 1
ATOM 1825 N N . PHE A 1 225 ? 27.807 -0.253 -24.251 1.00 91.50 225 PHE A N 1
ATOM 1826 C CA . PHE A 1 225 ? 27.684 -1.252 -25.307 1.00 91.50 225 PHE A CA 1
ATOM 1827 C C . PHE A 1 225 ? 28.204 -0.720 -26.645 1.00 91.50 225 PHE A C 1
ATOM 1829 O O . PHE A 1 225 ? 27.867 0.384 -27.075 1.00 91.50 225 PHE A O 1
ATOM 1836 N N . ARG A 1 226 ? 29.023 -1.530 -27.322 1.00 90.19 226 ARG A N 1
ATOM 1837 C CA . ARG A 1 226 ? 29.494 -1.255 -28.681 1.00 90.19 226 ARG A CA 1
ATOM 1838 C C . ARG A 1 226 ? 29.037 -2.351 -29.638 1.00 90.19 226 ARG A C 1
ATOM 1840 O O . ARG A 1 226 ? 27.998 -2.208 -30.267 1.00 90.19 226 ARG A O 1
ATOM 1847 N N . ARG A 1 227 ? 29.801 -3.436 -29.765 1.00 91.62 227 ARG A N 1
ATOM 1848 C CA . ARG A 1 227 ? 29.458 -4.585 -30.620 1.00 91.62 227 ARG A CA 1
ATOM 1849 C C . ARG A 1 227 ? 29.258 -5.832 -29.781 1.00 91.62 227 ARG A C 1
ATOM 1851 O O . ARG A 1 227 ? 29.769 -5.936 -28.670 1.00 91.62 227 ARG A O 1
ATOM 1858 N N . ASN A 1 228 ? 28.559 -6.804 -30.340 1.00 92.06 228 ASN A N 1
ATOM 1859 C CA . ASN A 1 228 ? 28.463 -8.137 -29.777 1.00 92.06 228 ASN A CA 1
ATOM 1860 C C . ASN A 1 228 ? 28.571 -9.183 -30.897 1.00 92.06 228 ASN A C 1
ATOM 1862 O O . ASN A 1 228 ? 28.343 -8.885 -32.068 1.00 92.06 228 ASN A O 1
ATOM 1866 N N . LYS A 1 229 ? 28.979 -10.391 -30.521 1.00 92.56 229 LYS A N 1
ATOM 1867 C CA . LYS A 1 229 ? 28.883 -11.618 -31.314 1.00 92.56 229 LYS A CA 1
ATOM 1868 C C . LYS A 1 229 ? 28.230 -12.627 -30.378 1.00 92.56 229 LYS A C 1
ATOM 1870 O O . LYS A 1 229 ? 28.892 -13.125 -29.471 1.00 92.56 229 LYS A O 1
ATOM 1875 N N . LEU A 1 230 ? 26.918 -12.799 -30.517 1.00 90.94 230 LEU A N 1
ATOM 1876 C CA . LEU A 1 230 ? 26.120 -13.678 -29.663 1.00 90.94 230 LEU A CA 1
ATOM 1877 C C . LEU A 1 230 ? 25.865 -15.014 -30.372 1.00 90.94 230 LEU A C 1
ATOM 1879 O O . LEU A 1 230 ? 25.639 -15.032 -31.583 1.00 90.94 230 LEU A O 1
ATOM 1883 N N . ALA A 1 231 ? 25.878 -16.114 -29.624 1.00 89.94 231 ALA A N 1
ATOM 1884 C CA . ALA A 1 231 ? 25.545 -17.442 -30.124 1.00 89.94 231 ALA A CA 1
ATOM 1885 C C . ALA A 1 231 ? 24.093 -17.509 -30.607 1.00 89.94 231 ALA A C 1
ATOM 1887 O O . ALA A 1 231 ? 23.184 -16.957 -29.977 1.00 89.94 231 ALA A O 1
ATOM 1888 N N . SER A 1 232 ? 23.865 -18.282 -31.672 1.00 89.25 232 SER A N 1
ATOM 1889 C CA . SER A 1 232 ? 22.518 -18.685 -32.072 1.00 89.25 232 SER A CA 1
ATOM 1890 C C . SER A 1 232 ? 21.846 -19.515 -30.975 1.00 89.25 232 SER A C 1
ATOM 1892 O O . SER A 1 232 ? 22.504 -20.135 -30.130 1.00 89.25 232 SER A O 1
ATOM 1894 N N . ASP A 1 233 ? 20.517 -19.560 -30.990 1.00 85.62 233 ASP A N 1
ATOM 1895 C CA . ASP A 1 233 ? 19.769 -20.293 -29.969 1.00 85.62 233 ASP A CA 1
ATOM 1896 C C . ASP A 1 233 ? 20.054 -21.800 -29.998 1.00 85.62 233 ASP A C 1
ATOM 1898 O O . ASP A 1 233 ? 20.078 -22.433 -28.945 1.00 85.62 233 ASP A O 1
ATOM 1902 N N . ASP A 1 234 ? 20.350 -22.380 -31.162 1.00 89.00 234 ASP A N 1
ATOM 1903 C CA . ASP A 1 234 ? 20.671 -23.807 -31.277 1.00 89.00 234 ASP A CA 1
ATOM 1904 C C . ASP A 1 234 ? 22.073 -24.142 -30.756 1.00 89.00 234 ASP A C 1
ATOM 1906 O O . ASP A 1 234 ? 22.254 -25.148 -30.059 1.00 89.00 234 ASP A O 1
ATOM 1910 N N . LEU A 1 235 ? 23.054 -23.265 -31.001 1.00 89.00 235 LEU A N 1
ATOM 1911 C CA . LEU A 1 235 ? 24.381 -23.392 -30.401 1.00 89.00 235 LEU A CA 1
ATOM 1912 C C . LEU A 1 235 ? 24.294 -23.236 -28.875 1.00 89.00 235 LEU A C 1
ATOM 1914 O O . LEU A 1 235 ? 24.865 -24.036 -28.135 1.00 89.00 235 LEU A O 1
ATOM 1918 N N . MET A 1 236 ? 23.498 -22.276 -28.394 1.00 87.81 236 MET A N 1
ATOM 1919 C CA . MET A 1 236 ? 23.269 -22.074 -26.962 1.00 87.81 236 MET A CA 1
ATOM 1920 C C . MET A 1 236 ? 22.568 -23.276 -26.307 1.00 87.81 236 MET A C 1
ATOM 1922 O O . MET A 1 236 ? 22.966 -23.701 -25.224 1.00 87.81 236 MET A O 1
ATOM 1926 N N . LYS A 1 237 ? 21.550 -23.868 -26.951 1.00 88.38 237 LYS A N 1
ATOM 1927 C CA . LYS A 1 237 ? 20.897 -25.104 -26.470 1.00 88.38 237 LYS A CA 1
ATOM 1928 C C . LYS A 1 237 ? 21.888 -26.259 -26.370 1.00 88.38 237 LYS A C 1
ATOM 1930 O O . LYS A 1 237 ? 21.832 -27.028 -25.413 1.00 88.38 237 LYS A O 1
ATOM 1935 N N . THR A 1 238 ? 22.785 -26.373 -27.349 1.00 88.19 238 THR A N 1
ATOM 1936 C CA . THR A 1 238 ? 23.831 -27.400 -27.360 1.00 88.19 238 THR A CA 1
ATOM 1937 C C . THR A 1 238 ? 24.786 -27.208 -26.184 1.00 88.19 238 THR A C 1
ATOM 1939 O O . THR A 1 238 ? 25.045 -28.166 -25.458 1.00 88.19 238 THR A O 1
ATOM 1942 N N . ALA A 1 239 ? 25.209 -25.967 -25.928 1.00 86.00 239 ALA A N 1
ATOM 1943 C CA . ALA A 1 239 ? 26.070 -25.623 -24.799 1.00 86.00 239 ALA A CA 1
ATOM 1944 C C . ALA A 1 239 ? 25.413 -25.846 -23.422 1.00 86.00 239 ALA A C 1
ATOM 1946 O O . ALA A 1 239 ? 26.103 -26.123 -22.449 1.00 86.00 239 ALA A O 1
ATOM 1947 N N . LEU A 1 240 ? 24.080 -25.763 -23.323 1.00 86.25 240 LEU A N 1
ATOM 1948 C CA . LEU A 1 240 ? 23.323 -25.960 -22.076 1.00 86.25 240 LEU A CA 1
ATOM 1949 C C . LEU A 1 240 ? 22.829 -27.401 -21.856 1.00 86.25 240 LEU A C 1
ATOM 1951 O O . LEU A 1 240 ? 22.075 -27.671 -20.914 1.00 86.25 240 LEU A O 1
ATOM 1955 N N . LYS A 1 241 ? 23.197 -28.344 -22.728 1.00 85.50 241 LYS A N 1
ATOM 1956 C CA . LYS A 1 241 ? 22.698 -29.719 -22.666 1.00 85.50 241 LYS A CA 1
ATOM 1957 C C . LYS A 1 241 ? 23.233 -30.443 -21.426 1.00 85.50 241 LYS A C 1
ATOM 1959 O O . LYS A 1 241 ? 24.412 -30.760 -21.334 1.00 85.50 241 LYS A O 1
ATOM 1964 N N . GLN A 1 242 ? 22.339 -30.791 -20.501 1.00 80.12 242 GLN A N 1
ATOM 1965 C CA . GLN A 1 242 ? 22.714 -31.529 -19.292 1.00 80.12 242 GLN A CA 1
ATOM 1966 C C . GLN A 1 242 ? 22.925 -33.034 -19.558 1.00 80.12 242 GLN A C 1
ATOM 1968 O O . GLN A 1 242 ? 22.068 -33.667 -20.198 1.00 80.12 242 GLN A O 1
ATOM 1973 N N . PRO A 1 243 ? 24.011 -33.634 -19.028 1.00 83.38 243 PRO A N 1
ATOM 1974 C CA . PRO A 1 243 ? 24.265 -35.066 -19.136 1.00 83.38 243 PRO A CA 1
ATOM 1975 C C . PRO A 1 243 ? 23.222 -35.872 -18.348 1.00 83.38 243 PRO A C 1
ATOM 1977 O O . PRO A 1 243 ? 22.683 -35.415 -17.338 1.00 83.38 243 PRO A O 1
ATOM 1980 N N . ALA A 1 244 ? 22.918 -37.089 -18.809 1.00 78.94 244 ALA A N 1
ATOM 1981 C CA . ALA A 1 244 ? 21.862 -37.926 -18.229 1.00 78.94 244 ALA A CA 1
ATOM 1982 C C . ALA A 1 244 ? 22.094 -38.245 -16.741 1.00 78.94 244 ALA A C 1
ATOM 1984 O O . ALA A 1 244 ? 21.132 -38.384 -15.993 1.00 78.94 244 ALA A O 1
ATOM 1985 N N . GLN A 1 245 ? 23.358 -38.302 -16.316 1.00 80.81 245 GLN A N 1
ATOM 1986 C CA . GLN A 1 245 ? 23.782 -38.541 -14.937 1.00 80.81 245 GLN A CA 1
ATOM 1987 C C . GLN A 1 245 ? 23.348 -37.425 -13.972 1.00 80.81 245 GLN A C 1
ATOM 1989 O O . GLN A 1 245 ? 23.095 -37.710 -12.806 1.00 80.81 245 GLN A O 1
ATOM 1994 N N . LEU A 1 246 ? 23.242 -36.176 -14.448 1.00 77.25 246 LEU A N 1
ATOM 1995 C CA . LEU A 1 246 ? 22.838 -35.013 -13.644 1.00 77.25 246 LEU A CA 1
ATOM 1996 C C . LEU A 1 246 ? 21.341 -34.687 -13.763 1.00 77.25 246 LEU A C 1
ATOM 1998 O O . LEU A 1 246 ? 20.831 -33.854 -13.015 1.00 77.25 246 LEU A O 1
ATOM 2002 N N . LYS A 1 247 ? 20.610 -35.332 -14.684 1.00 75.62 247 LYS A N 1
ATOM 2003 C CA . LYS A 1 247 ? 19.160 -35.136 -14.802 1.00 75.62 247 LYS A CA 1
ATOM 2004 C C . LYS A 1 247 ? 18.462 -35.729 -13.582 1.00 75.62 247 LYS A C 1
ATOM 2006 O O . LYS A 1 247 ? 18.581 -36.923 -13.306 1.00 75.62 247 LYS A O 1
ATOM 2011 N N . ALA A 1 248 ? 17.678 -34.909 -12.886 1.00 70.62 248 ALA A N 1
ATOM 2012 C CA . ALA A 1 248 ? 16.843 -35.372 -11.786 1.00 70.62 248 ALA A CA 1
ATOM 2013 C C . ALA A 1 248 ? 15.935 -36.523 -12.262 1.00 70.62 248 ALA A C 1
ATOM 2015 O O . ALA A 1 248 ? 15.187 -36.381 -13.235 1.00 70.62 248 ALA A O 1
ATOM 2016 N N . LYS A 1 249 ? 16.006 -37.682 -11.594 1.00 69.31 249 LYS A N 1
ATOM 2017 C CA . LYS A 1 249 ? 15.133 -38.822 -11.905 1.00 69.31 249 LYS A CA 1
ATOM 2018 C C . LYS A 1 249 ? 13.680 -38.412 -11.662 1.00 69.31 249 LYS A C 1
ATOM 2020 O O . LYS A 1 249 ? 13.340 -37.961 -10.572 1.00 69.31 249 LYS A O 1
ATOM 2025 N N . LYS A 1 250 ? 12.818 -38.596 -12.666 1.00 63.81 250 LYS A N 1
ATOM 2026 C CA . LYS A 1 250 ? 11.376 -38.336 -12.551 1.00 63.81 250 LYS A CA 1
ATOM 2027 C C . LYS A 1 250 ? 10.800 -39.212 -11.433 1.00 63.81 250 LYS A C 1
ATOM 2029 O O . LYS A 1 250 ? 10.824 -40.439 -11.536 1.00 63.81 250 LYS A O 1
ATOM 2034 N N . THR A 1 251 ? 10.299 -38.594 -10.369 1.00 64.62 251 THR A N 1
ATOM 2035 C CA . THR A 1 251 ? 9.596 -39.297 -9.294 1.00 64.62 251 THR A CA 1
ATOM 2036 C C . THR A 1 251 ? 8.277 -39.845 -9.842 1.00 64.62 251 THR A C 1
ATOM 2038 O O . THR A 1 251 ? 7.447 -39.106 -10.372 1.00 64.62 251 THR A O 1
ATOM 2041 N N . LYS A 1 252 ? 8.098 -41.171 -9.785 1.00 55.59 252 LYS A N 1
ATOM 2042 C CA . LYS A 1 252 ? 6.846 -41.825 -10.199 1.00 55.59 252 LYS A CA 1
ATOM 2043 C C . LYS A 1 252 ? 5.711 -41.407 -9.250 1.00 55.59 252 LYS A C 1
ATOM 2045 O O . LYS A 1 252 ? 5.957 -41.158 -8.075 1.00 55.59 252 LYS A O 1
ATOM 2050 N N . ASN A 1 253 ? 4.481 -41.360 -9.762 1.00 60.28 253 ASN A N 1
ATOM 2051 C CA . ASN A 1 253 ? 3.245 -41.066 -9.017 1.00 60.28 253 ASN A CA 1
ATOM 2052 C C . ASN A 1 253 ? 3.085 -39.634 -8.486 1.00 60.28 253 ASN A C 1
ATOM 2054 O O . ASN A 1 253 ? 2.206 -39.404 -7.660 1.00 60.28 253 ASN A O 1
ATOM 2058 N N . VAL A 1 254 ? 3.876 -38.679 -8.980 1.00 59.31 254 VAL A N 1
ATOM 2059 C CA . VAL A 1 254 ? 3.663 -37.246 -8.743 1.00 59.31 254 VAL A CA 1
ATOM 2060 C C . VAL A 1 254 ? 3.344 -36.572 -10.077 1.00 59.31 254 VAL A C 1
ATOM 2062 O O . VAL A 1 254 ? 4.167 -36.573 -10.992 1.00 59.31 254 VAL A O 1
ATOM 2065 N N . THR A 1 255 ? 2.144 -36.018 -10.199 1.00 63.91 255 THR A N 1
ATOM 2066 C CA . THR A 1 255 ? 1.694 -35.202 -11.333 1.00 63.91 255 THR A CA 1
ATOM 2067 C C . THR A 1 255 ? 1.539 -33.759 -10.875 1.00 63.91 255 THR A C 1
ATOM 2069 O O . THR A 1 255 ? 1.113 -33.520 -9.752 1.00 63.91 255 THR A O 1
ATOM 2072 N N . GLN A 1 256 ? 1.892 -32.789 -11.712 1.00 52.75 256 GLN A N 1
ATOM 2073 C CA . GLN A 1 256 ? 1.584 -31.385 -11.445 1.00 52.75 256 GLN A CA 1
ATOM 2074 C C . GLN A 1 256 ? 0.404 -30.961 -12.302 1.00 52.75 256 GLN A C 1
ATOM 2076 O O . GLN A 1 256 ? 0.385 -31.244 -13.497 1.00 52.75 256 GLN A O 1
ATOM 2081 N N . ASP A 1 257 ? -0.567 -30.315 -11.669 1.00 60.78 257 ASP A N 1
ATOM 2082 C CA . ASP A 1 257 ? -1.656 -29.644 -12.372 1.00 60.78 257 ASP A CA 1
ATOM 2083 C C . ASP A 1 257 ? -1.154 -28.343 -13.033 1.00 60.78 257 ASP A C 1
ATOM 2085 O O . ASP A 1 257 ? -0.060 -27.861 -12.720 1.00 60.78 257 ASP A O 1
ATOM 2089 N N . VAL A 1 258 ? -1.951 -27.754 -13.929 1.00 51.53 258 VAL A N 1
ATOM 2090 C CA . VAL A 1 258 ? -1.646 -26.535 -14.704 1.00 51.53 258 VAL A CA 1
ATOM 2091 C C . VAL A 1 258 ? -1.290 -25.340 -13.800 1.00 51.53 258 VAL A C 1
ATOM 2093 O O . VAL A 1 258 ? -0.561 -24.440 -14.208 1.00 51.53 258 VAL A O 1
ATOM 2096 N N . PHE A 1 259 ? -1.724 -25.373 -12.536 1.00 42.72 259 PHE A N 1
ATOM 2097 C CA . PHE A 1 259 ? -1.436 -24.377 -11.498 1.00 42.72 259 PHE A CA 1
ATOM 2098 C C . PHE A 1 259 ? -0.181 -24.675 -10.647 1.00 42.72 259 PHE A C 1
ATOM 2100 O O . PHE A 1 259 ? 0.095 -23.971 -9.679 1.00 42.72 259 PHE A O 1
ATOM 2107 N N . GLY A 1 260 ? 0.597 -25.716 -10.970 1.00 38.75 260 GLY A N 1
ATOM 2108 C CA . GLY A 1 260 ? 1.848 -26.065 -10.279 1.00 38.75 260 GLY A CA 1
ATOM 2109 C C . GLY A 1 260 ? 1.687 -26.918 -9.012 1.00 38.75 260 GLY A C 1
ATOM 2110 O O . GLY A 1 260 ? 2.691 -27.342 -8.424 1.00 38.75 260 GLY A O 1
ATOM 2111 N N . THR A 1 261 ? 0.450 -27.230 -8.617 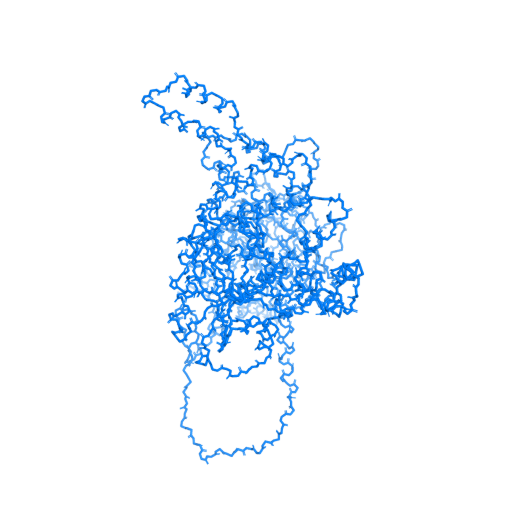1.00 52.34 261 THR A N 1
ATOM 2112 C CA . THR A 1 261 ? 0.116 -28.084 -7.469 1.00 52.34 261 THR A CA 1
ATOM 2113 C C . THR A 1 261 ? 0.581 -29.519 -7.707 1.00 52.34 261 THR A C 1
ATOM 2115 O O . THR A 1 261 ? 0.184 -30.155 -8.682 1.00 52.34 261 THR A O 1
ATOM 2118 N N . LYS A 1 262 ? 1.429 -30.047 -6.816 1.00 58.91 262 LYS A N 1
ATOM 2119 C CA . LYS A 1 262 ? 1.908 -31.437 -6.871 1.00 58.91 262 LYS A CA 1
ATOM 2120 C C . LYS A 1 262 ? 0.838 -32.385 -6.321 1.00 58.91 262 LYS A C 1
ATOM 2122 O O . LYS A 1 262 ? 0.626 -32.449 -5.116 1.00 58.91 262 LYS A O 1
ATOM 2127 N N . LEU A 1 263 ? 0.209 -33.153 -7.198 1.00 55.88 263 LEU A N 1
ATOM 2128 C CA . LEU A 1 263 ? -0.690 -34.254 -6.874 1.00 55.88 263 LEU A CA 1
ATOM 2129 C C . LEU A 1 263 ? 0.130 -35.544 -6.788 1.00 55.88 263 LEU A C 1
ATOM 2131 O O . LEU A 1 263 ? 0.723 -35.968 -7.777 1.00 55.88 263 LEU A O 1
ATOM 2135 N N . ALA A 1 264 ? 0.182 -36.170 -5.615 1.00 58.22 264 ALA A N 1
ATOM 2136 C CA . ALA A 1 264 ? 0.847 -37.455 -5.431 1.00 58.22 264 ALA A CA 1
ATOM 2137 C C . ALA A 1 264 ? -0.194 -38.559 -5.206 1.00 58.22 264 ALA A C 1
ATOM 2139 O O . ALA A 1 264 ? -0.989 -38.474 -4.272 1.00 58.22 264 ALA A O 1
ATOM 2140 N N . ARG A 1 265 ? -0.196 -39.609 -6.035 1.00 59.44 265 ARG A N 1
ATOM 2141 C CA . ARG A 1 265 ? -1.004 -40.813 -5.774 1.00 59.44 265 ARG A CA 1
ATOM 2142 C C . ARG A 1 265 ? -0.215 -41.763 -4.881 1.00 59.44 265 ARG A C 1
ATOM 2144 O O . ARG A 1 265 ? 0.781 -42.343 -5.310 1.00 59.44 265 ARG A O 1
ATOM 2151 N N . VAL A 1 266 ? -0.682 -41.943 -3.648 1.00 59.91 266 VAL A N 1
ATOM 2152 C CA . VAL A 1 266 ? -0.150 -42.944 -2.718 1.00 59.91 266 VAL A CA 1
ATOM 2153 C C . VAL A 1 266 ? -0.870 -44.266 -2.971 1.00 59.91 266 VAL A C 1
ATOM 2155 O O . VAL A 1 266 ? -2.084 -44.355 -2.820 1.00 59.91 266 VAL A O 1
ATOM 2158 N N . HIS A 1 267 ? -0.131 -45.297 -3.380 1.00 54.53 267 HIS A N 1
ATOM 2159 C CA . HIS A 1 267 ? -0.673 -46.649 -3.481 1.00 54.53 267 HIS A CA 1
ATOM 2160 C C . HIS A 1 267 ? -0.613 -47.302 -2.098 1.00 54.53 267 HIS A C 1
ATOM 2162 O O . HIS A 1 267 ? 0.459 -47.684 -1.630 1.00 54.53 267 HIS A O 1
ATOM 2168 N N . LEU A 1 268 ? -1.759 -47.388 -1.426 1.00 54.34 268 LEU A N 1
ATOM 2169 C CA . LEU A 1 268 ? -1.903 -48.144 -0.187 1.00 54.34 268 LEU A CA 1
ATOM 2170 C C . LEU A 1 268 ? -1.959 -49.634 -0.544 1.00 54.34 268 LEU A C 1
ATOM 2172 O O . LEU A 1 268 ? -2.969 -50.121 -1.043 1.00 54.34 268 LEU A O 1
ATOM 2176 N N . GLY A 1 269 ? -0.851 -50.348 -0.331 1.00 66.94 269 GLY A N 1
ATOM 2177 C CA . GLY A 1 269 ? -0.840 -51.810 -0.406 1.00 66.94 269 GLY A CA 1
ATOM 2178 C C . GLY A 1 269 ? -1.782 -52.431 0.635 1.00 66.94 269 GLY A C 1
ATOM 2179 O O . GLY A 1 269 ? -2.202 -51.761 1.579 1.00 66.94 269 GLY A O 1
ATOM 2180 N N . ARG A 1 270 ? -2.110 -53.719 0.471 1.00 59.38 270 ARG A N 1
ATOM 2181 C CA . ARG A 1 270 ? -3.007 -54.476 1.364 1.00 59.38 270 ARG A CA 1
ATOM 2182 C C . ARG A 1 270 ? -2.559 -54.329 2.827 1.00 59.38 270 ARG A C 1
ATOM 2184 O O . ARG A 1 270 ? -1.515 -54.848 3.216 1.00 59.38 270 ARG A O 1
ATOM 2191 N N . GLN A 1 271 ? -3.334 -53.594 3.622 1.00 61.34 271 GLN A N 1
ATOM 2192 C CA . GLN A 1 271 ? -3.046 -53.361 5.034 1.00 61.34 271 GLN A CA 1
ATOM 2193 C C . GLN A 1 271 ? -3.535 -54.560 5.851 1.00 61.34 271 GLN A C 1
ATOM 2195 O O . GLN A 1 271 ? -4.734 -54.752 6.032 1.00 61.34 271 GLN A O 1
ATOM 2200 N N . ASN A 1 272 ? -2.609 -55.378 6.349 1.00 64.69 272 ASN A N 1
ATOM 2201 C CA . ASN A 1 272 ? -2.928 -56.456 7.283 1.00 64.69 272 ASN A CA 1
ATOM 2202 C C . ASN A 1 272 ? -3.024 -55.874 8.700 1.00 64.69 272 ASN A C 1
ATOM 2204 O O . ASN A 1 272 ? -2.064 -55.875 9.467 1.00 64.69 272 ASN A O 1
ATOM 2208 N N . ILE A 1 273 ? -4.197 -55.334 9.032 1.00 65.38 273 ILE A N 1
ATOM 2209 C CA . ILE A 1 273 ? -4.466 -54.639 10.304 1.00 65.38 273 ILE A CA 1
ATOM 2210 C C . ILE A 1 273 ? -4.304 -55.592 11.507 1.00 65.38 273 ILE A C 1
ATOM 2212 O O . ILE A 1 273 ? -3.944 -55.172 12.600 1.00 65.38 273 ILE A O 1
ATOM 2216 N N . HIS A 1 274 ? -4.473 -56.899 11.293 1.00 64.81 274 HIS A N 1
ATOM 2217 C CA . HIS A 1 274 ? -4.402 -57.923 12.340 1.00 64.81 274 HIS A CA 1
ATOM 2218 C C . HIS A 1 274 ? -2.984 -58.238 12.846 1.00 64.81 274 HIS A C 1
ATOM 2220 O O . HIS A 1 274 ? -2.845 -58.901 13.868 1.00 64.81 274 HIS A O 1
ATOM 2226 N N . THR A 1 275 ? -1.928 -57.764 12.175 1.00 57.19 275 THR A N 1
ATOM 2227 C CA . THR A 1 275 ? -0.531 -57.951 12.620 1.00 57.19 275 THR A CA 1
ATOM 2228 C C . THR A 1 275 ? 0.055 -56.719 13.316 1.00 57.19 275 THR A C 1
ATOM 2230 O O . THR A 1 275 ? 1.228 -56.720 13.688 1.00 57.19 275 THR A O 1
ATOM 2233 N N . LEU A 1 276 ? -0.727 -55.647 13.489 1.00 53.72 276 LEU A N 1
ATOM 2234 C CA . LEU A 1 276 ? -0.273 -54.420 14.143 1.00 53.72 276 LEU A CA 1
ATOM 2235 C C . LEU A 1 276 ? -0.249 -54.589 15.670 1.00 53.72 276 LEU A C 1
ATOM 2237 O O . LEU A 1 276 ? -1.238 -54.352 16.358 1.00 53.72 276 LEU A O 1
ATOM 2241 N N . GLN A 1 277 ? 0.914 -54.949 16.217 1.00 58.03 277 GLN A N 1
ATOM 2242 C CA . GLN A 1 277 ? 1.187 -54.741 17.639 1.00 58.03 277 GLN A CA 1
ATOM 2243 C C . GLN A 1 277 ? 1.325 -53.240 17.918 1.00 58.03 277 GLN A C 1
ATOM 2245 O O . GLN A 1 277 ? 2.314 -52.605 17.545 1.00 58.03 277 GLN A O 1
ATOM 2250 N N . THR A 1 278 ? 0.348 -52.663 18.613 1.00 54.69 278 THR A N 1
ATOM 2251 C CA . THR A 1 278 ? 0.463 -51.314 19.166 1.00 54.69 278 THR A CA 1
ATOM 2252 C C . THR A 1 278 ? 1.402 -51.352 20.376 1.00 54.69 278 THR A C 1
ATOM 2254 O O . THR A 1 278 ? 1.140 -52.001 21.390 1.00 54.69 278 THR A O 1
ATOM 2257 N N . ARG A 1 279 ? 2.556 -50.678 20.289 1.00 48.47 279 ARG A N 1
ATOM 2258 C CA . ARG A 1 279 ? 3.431 -50.496 21.458 1.00 48.47 279 ARG A CA 1
ATOM 2259 C C . ARG A 1 279 ? 2.713 -49.628 22.496 1.00 48.47 279 ARG A C 1
ATOM 2261 O O . ARG A 1 279 ? 2.218 -48.555 22.161 1.00 48.47 279 ARG A O 1
ATOM 2268 N N . LYS A 1 280 ? 2.724 -50.066 23.763 1.00 48.84 280 LYS A N 1
ATOM 2269 C CA . LYS A 1 280 ? 2.304 -49.266 24.927 1.00 48.84 280 LYS A CA 1
ATOM 2270 C C . LYS A 1 280 ? 2.963 -47.881 24.881 1.00 48.84 280 LYS A C 1
ATOM 2272 O O . LYS A 1 280 ? 4.189 -47.785 24.792 1.00 48.84 280 LYS A O 1
ATOM 2277 N N . MET A 1 281 ? 2.149 -46.826 24.965 1.00 45.78 281 MET A N 1
ATOM 2278 C CA . MET A 1 281 ? 2.614 -45.440 25.053 1.00 45.78 281 MET A CA 1
ATOM 2279 C C . MET A 1 281 ? 3.495 -45.250 26.295 1.00 45.78 281 MET A C 1
ATOM 2281 O O . MET A 1 281 ? 3.017 -45.308 27.425 1.00 45.78 281 MET A O 1
ATOM 2285 N N . LYS A 1 282 ? 4.781 -44.957 26.081 1.00 45.22 282 LYS A N 1
ATOM 2286 C CA . LYS A 1 282 ? 5.557 -44.103 26.986 1.00 45.22 282 LYS A CA 1
ATOM 2287 C C . LYS A 1 282 ? 5.410 -42.679 26.463 1.00 45.22 282 LYS A C 1
ATOM 2289 O O . LYS A 1 282 ? 5.652 -42.457 25.278 1.00 45.22 282 LYS A O 1
ATOM 2294 N N . GLY A 1 283 ? 5.007 -41.744 27.325 1.00 50.72 283 GLY A N 1
ATOM 2295 C CA . GLY A 1 283 ? 4.912 -40.327 26.977 1.00 50.72 283 GLY A CA 1
ATOM 2296 C C . GLY A 1 283 ? 6.195 -39.859 26.289 1.00 50.72 283 GLY A C 1
ATOM 2297 O O . GLY A 1 283 ? 7.285 -39.966 26.857 1.00 50.72 283 GLY A O 1
ATOM 2298 N N . LEU A 1 284 ? 6.071 -39.403 25.041 1.00 42.31 284 LEU A N 1
ATOM 2299 C CA . LEU A 1 284 ? 7.196 -38.879 24.279 1.00 42.31 284 LEU A CA 1
ATOM 2300 C C . LEU A 1 284 ? 7.660 -37.576 24.941 1.00 42.31 284 LEU A C 1
ATOM 2302 O O . LEU A 1 284 ? 7.019 -36.535 24.813 1.00 42.31 284 LEU A O 1
ATOM 2306 N N . ARG A 1 285 ? 8.824 -37.604 25.595 1.00 49.00 285 ARG A N 1
ATOM 2307 C CA . ARG A 1 285 ? 9.672 -36.408 25.624 1.00 49.00 285 ARG A CA 1
ATOM 2308 C C . ARG A 1 285 ? 10.063 -36.111 24.176 1.00 49.00 285 ARG A C 1
ATOM 2310 O O . ARG A 1 285 ? 10.526 -37.016 23.481 1.00 49.00 285 ARG A O 1
ATOM 2317 N N . ARG A 1 286 ? 9.862 -34.864 23.731 1.00 42.72 286 ARG A N 1
ATOM 2318 C CA . ARG A 1 286 ? 10.309 -34.371 22.416 1.00 42.72 286 ARG A CA 1
ATOM 2319 C C . ARG A 1 286 ? 11.754 -34.818 22.156 1.00 42.72 286 ARG A C 1
ATOM 2321 O O . ARG A 1 286 ? 12.627 -34.606 22.998 1.00 42.72 286 ARG A O 1
ATOM 2328 N N . SER A 1 287 ? 11.986 -35.471 21.017 1.00 46.66 287 SER A N 1
ATOM 2329 C CA . SER A 1 287 ? 13.322 -35.916 20.605 1.00 46.66 287 SER A CA 1
ATOM 2330 C C . SER A 1 287 ? 14.192 -34.704 20.258 1.00 46.66 287 SER A C 1
ATOM 2332 O O . SER A 1 287 ? 13.719 -33.776 19.601 1.00 46.66 287 SER A O 1
ATOM 2334 N N . LYS A 1 288 ? 15.476 -34.732 20.647 1.00 49.12 288 LYS A N 1
ATOM 2335 C CA . LYS A 1 288 ? 16.486 -33.716 20.282 1.00 49.12 288 LYS A CA 1
ATOM 2336 C C . LYS A 1 288 ? 16.568 -33.468 18.767 1.00 49.12 288 LYS A C 1
ATOM 2338 O O . LYS A 1 288 ? 16.946 -32.377 18.359 1.00 49.12 288 LYS A O 1
ATOM 2343 N N . GLU A 1 289 ? 16.181 -34.441 17.943 1.00 48.03 289 GLU A N 1
ATOM 2344 C CA . GLU A 1 289 ? 16.177 -34.317 16.480 1.00 48.03 289 GLU A CA 1
ATOM 2345 C C . GLU A 1 289 ? 15.077 -33.384 15.950 1.00 48.03 289 GLU A C 1
ATOM 2347 O O . GLU A 1 289 ? 15.303 -32.692 14.962 1.00 48.03 289 GLU A O 1
ATOM 2352 N N . GLN A 1 290 ? 13.918 -33.299 16.619 1.00 45.97 290 GLN A N 1
ATOM 2353 C CA . GLN A 1 290 ? 12.847 -32.368 16.227 1.00 45.97 290 GLN A CA 1
ATOM 2354 C C . GLN A 1 290 ? 13.205 -30.916 16.564 1.00 45.97 290 GLN A C 1
ATOM 2356 O O . GLN A 1 290 ? 12.982 -30.038 15.736 1.00 45.97 290 GLN A O 1
ATOM 2361 N N . ASN A 1 291 ? 13.847 -30.675 17.715 1.00 43.75 291 ASN A N 1
ATOM 2362 C CA . ASN A 1 291 ? 14.406 -29.356 18.031 1.00 43.75 291 ASN A CA 1
ATOM 2363 C C . ASN A 1 291 ? 15.497 -28.954 17.028 1.00 43.75 291 ASN A C 1
ATOM 2365 O O . ASN A 1 291 ? 15.522 -27.809 16.604 1.00 43.75 291 ASN A O 1
ATOM 2369 N N . GLY A 1 292 ? 16.363 -29.884 16.607 1.00 45.38 292 GLY A N 1
ATOM 2370 C CA . GLY A 1 292 ? 17.410 -29.590 15.623 1.00 45.38 292 GLY A CA 1
ATOM 2371 C C . GLY A 1 292 ? 16.872 -29.247 14.228 1.00 45.38 292 GLY A C 1
ATOM 2372 O O . GLY A 1 292 ? 17.465 -28.427 13.532 1.00 45.38 292 GLY A O 1
ATOM 2373 N N . GLN A 1 293 ? 15.741 -29.836 13.821 1.00 45.31 293 GLN A N 1
ATOM 2374 C CA . GLN A 1 293 ? 15.080 -29.509 12.551 1.00 45.31 293 GLN A CA 1
ATOM 2375 C C . GLN A 1 293 ? 14.336 -28.168 12.604 1.00 45.31 293 GLN A C 1
ATOM 2377 O O . GLN A 1 293 ? 14.401 -27.412 11.637 1.00 45.31 293 GLN A O 1
ATOM 2382 N N . GLU A 1 294 ? 13.674 -27.845 13.722 1.00 45.88 294 GLU A N 1
ATOM 2383 C CA . GLU A 1 294 ? 13.073 -26.519 13.938 1.00 45.88 294 GLU A CA 1
ATOM 2384 C C . GLU A 1 294 ? 14.152 -25.425 14.035 1.00 45.88 294 GLU A C 1
ATOM 2386 O O . GLU A 1 294 ? 14.025 -24.404 13.366 1.00 45.88 294 GLU A O 1
ATOM 2391 N N . GLU A 1 295 ? 15.262 -25.666 14.747 1.00 49.22 295 GLU A N 1
ATOM 2392 C CA . GLU A 1 295 ? 16.407 -24.742 14.827 1.00 49.22 295 GLU A CA 1
ATOM 2393 C C . GLU A 1 295 ? 17.081 -24.533 13.462 1.00 49.22 295 GLU A C 1
ATOM 2395 O O . GLU A 1 295 ? 17.366 -23.397 13.089 1.00 49.22 295 GLU A O 1
ATOM 2400 N N . GLN A 1 296 ? 17.276 -25.591 12.663 1.00 49.56 296 GLN A N 1
ATOM 2401 C CA . GLN A 1 296 ? 17.799 -25.457 11.296 1.00 49.56 296 GLN A CA 1
ATOM 2402 C C . GLN A 1 296 ? 16.848 -24.687 10.373 1.00 49.56 296 GLN A C 1
ATOM 2404 O O . GLN A 1 296 ? 17.304 -23.941 9.503 1.00 49.56 296 GLN A O 1
ATOM 2409 N N . MET A 1 297 ? 15.535 -24.868 10.534 1.00 46.47 297 MET A N 1
ATOM 2410 C CA . MET A 1 297 ? 14.538 -24.168 9.727 1.00 46.47 297 MET A CA 1
ATOM 2411 C C . MET A 1 297 ? 14.428 -22.689 10.128 1.00 46.47 297 MET A C 1
ATOM 2413 O O . MET A 1 297 ? 14.308 -21.829 9.252 1.00 46.47 297 MET A O 1
ATOM 2417 N N . ASP A 1 298 ? 14.554 -22.378 11.419 1.00 53.66 298 ASP A N 1
ATOM 2418 C CA . ASP A 1 298 ? 14.644 -21.009 11.933 1.00 53.66 298 ASP A CA 1
ATOM 2419 C C . ASP A 1 298 ? 15.935 -20.308 11.480 1.00 53.66 298 ASP A C 1
ATOM 2421 O O . ASP A 1 298 ? 15.871 -19.172 10.998 1.00 53.66 298 ASP A O 1
ATOM 2425 N N . ASP A 1 299 ? 17.084 -20.992 11.513 1.00 55.28 299 ASP A N 1
ATOM 2426 C CA . ASP A 1 299 ? 18.358 -20.474 10.994 1.00 55.28 299 ASP A CA 1
ATOM 2427 C C . ASP A 1 299 ? 18.292 -20.215 9.478 1.00 55.28 299 ASP A C 1
ATOM 2429 O O . ASP A 1 299 ? 18.744 -19.172 8.989 1.00 55.28 299 ASP A O 1
ATOM 2433 N N . ALA A 1 300 ? 17.668 -21.115 8.713 1.00 55.91 300 ALA A N 1
ATOM 2434 C CA . ALA A 1 300 ? 17.465 -20.937 7.276 1.00 55.91 300 ALA A CA 1
ATOM 2435 C C . ALA A 1 300 ? 16.548 -19.739 6.965 1.00 55.91 300 ALA A C 1
ATOM 2437 O O . ALA A 1 300 ? 16.862 -18.915 6.096 1.00 55.91 300 ALA A O 1
ATOM 2438 N N . ASN A 1 301 ? 15.448 -19.587 7.706 1.00 58.31 301 ASN A N 1
ATOM 2439 C CA . ASN A 1 301 ? 14.542 -18.444 7.583 1.00 58.31 301 ASN A CA 1
ATOM 2440 C C . ASN A 1 301 ? 15.229 -17.126 7.975 1.00 58.31 301 ASN A C 1
ATOM 2442 O O . ASN A 1 301 ? 15.032 -16.096 7.321 1.00 58.31 301 ASN A O 1
ATOM 2446 N N . GLN A 1 302 ? 16.095 -17.151 8.990 1.00 60.12 302 GLN A N 1
ATOM 2447 C CA . GLN A 1 302 ? 16.898 -16.004 9.404 1.00 60.12 302 GLN A CA 1
ATOM 2448 C C . GLN A 1 302 ? 17.929 -15.612 8.334 1.00 60.12 302 GLN A C 1
ATOM 2450 O O . GLN A 1 302 ? 18.082 -14.420 8.037 1.00 60.12 302 GLN A O 1
ATOM 2455 N N . HIS A 1 303 ? 18.595 -16.585 7.704 1.00 61.81 303 HIS A N 1
ATOM 2456 C CA . HIS A 1 303 ? 19.502 -16.348 6.578 1.00 61.81 303 HIS A CA 1
ATOM 2457 C C . HIS A 1 303 ? 18.774 -15.731 5.377 1.00 61.81 303 HIS A C 1
ATOM 2459 O O . HIS A 1 303 ? 19.255 -14.747 4.810 1.00 61.81 303 HIS A O 1
ATOM 2465 N N . LEU A 1 304 ? 17.580 -16.225 5.036 1.00 62.81 304 LEU A N 1
ATOM 2466 C CA . LEU A 1 304 ? 16.747 -15.663 3.968 1.00 62.81 304 LEU A CA 1
ATOM 2467 C C . LEU A 1 304 ? 16.288 -14.232 4.279 1.00 62.81 304 LEU A C 1
ATOM 2469 O O . LEU A 1 304 ? 16.384 -13.345 3.426 1.00 62.81 304 LEU A O 1
ATOM 2473 N N . ALA A 1 305 ? 15.856 -13.964 5.513 1.00 61.47 305 ALA A N 1
ATOM 2474 C CA . ALA A 1 305 ? 15.484 -12.620 5.950 1.00 61.47 305 ALA A CA 1
ATOM 2475 C C . ALA A 1 305 ? 16.672 -11.643 5.893 1.00 61.47 305 ALA A C 1
ATOM 2477 O O . ALA A 1 305 ? 16.502 -10.462 5.557 1.00 61.47 305 ALA A O 1
ATOM 2478 N N . MET A 1 306 ? 17.880 -12.125 6.199 1.00 61.69 306 MET A N 1
ATOM 2479 C CA . MET A 1 306 ? 19.110 -11.340 6.142 1.00 61.69 306 MET A CA 1
ATOM 2480 C C . MET A 1 306 ? 19.560 -11.068 4.705 1.00 61.69 306 MET A C 1
ATOM 2482 O O . MET A 1 306 ? 19.867 -9.919 4.393 1.00 61.69 306 MET A O 1
ATOM 2486 N N . LEU A 1 307 ? 19.501 -12.062 3.813 1.00 62.44 307 LEU A N 1
ATOM 2487 C CA . LEU A 1 307 ? 19.707 -11.878 2.371 1.00 62.44 307 LEU A CA 1
ATOM 2488 C C . LEU A 1 307 ? 18.701 -10.872 1.795 1.00 62.44 307 LEU A C 1
ATOM 2490 O O . LEU A 1 307 ? 19.076 -9.966 1.055 1.00 62.44 307 LEU A O 1
ATOM 2494 N N . GLY A 1 308 ? 17.438 -10.937 2.221 1.00 62.72 308 GLY A N 1
ATOM 2495 C CA . GLY A 1 308 ? 16.429 -9.943 1.863 1.00 62.72 308 GLY A CA 1
ATOM 2496 C C . GLY A 1 308 ? 16.803 -8.521 2.303 1.00 62.72 308 GLY A C 1
ATOM 2497 O O . GLY A 1 308 ? 16.651 -7.577 1.527 1.00 62.72 308 GLY A O 1
ATOM 2498 N N . ARG A 1 309 ? 17.330 -8.333 3.525 1.00 65.38 309 ARG A N 1
ATOM 2499 C CA . ARG A 1 309 ? 17.831 -7.020 3.986 1.00 65.38 309 ARG A CA 1
ATOM 2500 C C . ARG A 1 309 ? 19.088 -6.581 3.250 1.00 65.38 309 ARG A C 1
ATOM 2502 O O . ARG A 1 309 ? 19.192 -5.399 2.950 1.00 65.38 309 ARG A O 1
ATOM 2509 N N . PHE A 1 310 ? 19.999 -7.500 2.955 1.00 63.16 310 PHE A N 1
ATOM 2510 C CA . PHE A 1 310 ? 21.205 -7.254 2.170 1.00 63.16 310 PHE A CA 1
ATOM 2511 C C . PHE A 1 310 ? 20.838 -6.696 0.794 1.00 63.16 310 PHE A C 1
ATOM 2513 O O . PHE A 1 310 ? 21.219 -5.576 0.461 1.00 63.16 310 PHE A O 1
ATOM 2520 N N . CYS A 1 311 ? 19.963 -7.392 0.063 1.00 61.84 311 CYS A N 1
ATOM 2521 C CA . CYS A 1 311 ? 19.452 -6.933 -1.225 1.00 61.84 311 CYS A CA 1
ATOM 2522 C C . CYS A 1 311 ? 18.708 -5.588 -1.123 1.00 61.84 311 CYS A C 1
ATOM 2524 O O . CYS A 1 311 ? 18.836 -4.758 -2.019 1.00 61.84 311 CYS A O 1
ATOM 2526 N N . ARG A 1 312 ? 17.958 -5.334 -0.038 1.00 64.06 312 ARG A N 1
ATOM 2527 C CA . ARG A 1 312 ? 17.282 -4.040 0.196 1.00 64.06 312 ARG A CA 1
ATOM 2528 C C . ARG A 1 312 ? 18.248 -2.898 0.527 1.00 64.06 312 ARG A C 1
ATOM 2530 O O . ARG A 1 312 ? 18.064 -1.803 0.007 1.00 64.06 312 ARG A O 1
ATOM 2537 N N . SER A 1 313 ? 19.253 -3.137 1.371 1.00 59.12 313 SER A N 1
ATOM 2538 C CA . SER A 1 313 ? 20.302 -2.159 1.700 1.00 59.12 313 SER A CA 1
ATOM 2539 C C . SER A 1 313 ? 21.060 -1.782 0.430 1.00 59.12 313 SER A C 1
ATOM 2541 O O . SER A 1 313 ? 21.245 -0.607 0.132 1.00 59.12 313 SER A O 1
ATOM 2543 N N . ILE A 1 314 ? 21.355 -2.777 -0.408 1.00 55.59 314 ILE A N 1
ATOM 2544 C CA . ILE A 1 314 ? 21.977 -2.557 -1.708 1.00 55.59 314 ILE A CA 1
ATOM 2545 C C . ILE A 1 314 ? 21.097 -1.741 -2.642 1.00 55.59 314 ILE A C 1
ATOM 2547 O O . ILE A 1 314 ? 21.597 -0.770 -3.189 1.00 55.59 314 ILE A O 1
ATOM 2551 N N . ARG A 1 315 ? 19.803 -2.054 -2.791 1.00 56.62 315 ARG A N 1
ATOM 2552 C CA . ARG A 1 315 ? 18.901 -1.220 -3.608 1.00 56.62 315 ARG A CA 1
ATOM 2553 C C . ARG A 1 315 ? 18.907 0.245 -3.157 1.00 56.62 315 ARG A C 1
ATOM 2555 O O . ARG A 1 315 ? 18.930 1.120 -4.001 1.00 56.62 315 ARG A O 1
ATOM 2562 N N . ARG A 1 316 ? 18.988 0.510 -1.847 1.00 59.16 316 ARG A N 1
ATOM 2563 C CA . ARG A 1 316 ? 19.098 1.879 -1.309 1.00 59.16 316 ARG A CA 1
ATOM 2564 C C . ARG A 1 316 ? 20.443 2.562 -1.575 1.00 59.16 316 ARG A C 1
ATOM 2566 O O . ARG A 1 316 ? 20.479 3.781 -1.629 1.00 59.16 316 ARG A O 1
ATOM 2573 N N . THR A 1 317 ? 21.537 1.804 -1.670 1.00 50.75 317 THR A N 1
ATOM 2574 C CA . THR A 1 317 ? 22.900 2.362 -1.809 1.00 50.75 317 THR A CA 1
ATOM 2575 C C . THR A 1 317 ? 23.376 2.400 -3.269 1.00 50.75 317 THR A C 1
ATOM 2577 O O . THR A 1 317 ? 24.270 3.169 -3.600 1.00 50.75 317 THR A O 1
ATOM 2580 N N . ALA A 1 318 ? 22.804 1.547 -4.125 1.00 41.69 318 ALA A N 1
ATOM 2581 C CA . ALA A 1 318 ? 23.140 1.373 -5.539 1.00 41.69 318 ALA A CA 1
ATOM 2582 C C . ALA A 1 318 ? 22.088 1.957 -6.499 1.00 41.69 318 ALA A C 1
ATOM 2584 O O . ALA A 1 318 ? 22.323 1.958 -7.712 1.00 41.69 318 ALA A O 1
ATOM 2585 N N . ASP A 1 319 ? 20.980 2.509 -5.982 1.00 41.47 319 ASP A N 1
ATOM 2586 C CA . ASP A 1 319 ? 20.328 3.619 -6.676 1.00 41.47 319 ASP A CA 1
ATOM 2587 C C . ASP A 1 319 ? 21.427 4.650 -6.952 1.00 41.47 319 ASP A C 1
ATOM 2589 O O . ASP A 1 319 ? 22.169 4.985 -6.023 1.00 41.47 319 ASP A O 1
ATOM 2593 N N . PRO A 1 320 ? 21.616 5.106 -8.201 1.00 38.72 320 PRO A N 1
ATOM 2594 C CA . PRO A 1 320 ? 22.627 6.099 -8.490 1.00 38.72 320 PRO A CA 1
ATOM 2595 C C . PRO A 1 320 ? 22.285 7.357 -7.692 1.00 38.72 320 PRO A C 1
ATOM 2597 O O . PRO A 1 320 ? 21.470 8.183 -8.106 1.00 38.72 320 PRO A O 1
ATOM 2600 N N . ILE A 1 321 ? 22.938 7.501 -6.536 1.00 35.00 321 ILE A N 1
ATOM 2601 C CA . ILE A 1 321 ? 23.192 8.779 -5.904 1.00 35.00 321 ILE A CA 1
ATOM 2602 C C . ILE A 1 321 ? 23.862 9.587 -7.001 1.00 35.00 321 ILE A C 1
ATOM 2604 O O . ILE A 1 321 ? 25.013 9.370 -7.381 1.00 35.00 321 ILE A O 1
ATOM 2608 N N . THR A 1 322 ? 23.049 10.464 -7.572 1.00 31.53 322 THR A N 1
ATOM 2609 C CA . THR A 1 322 ? 23.471 11.574 -8.399 1.00 31.53 322 THR A CA 1
ATOM 2610 C C . THR A 1 322 ? 24.607 12.226 -7.631 1.00 31.53 322 THR A C 1
ATOM 2612 O O . THR A 1 322 ? 24.396 12.706 -6.517 1.00 31.53 322 THR A O 1
ATOM 2615 N N . VAL A 1 323 ? 25.823 12.150 -8.179 1.00 27.52 323 VAL A N 1
ATOM 2616 C CA . VAL A 1 323 ? 26.969 12.892 -7.660 1.00 27.52 323 VAL A CA 1
ATOM 2617 C C . VAL A 1 323 ? 26.480 14.310 -7.427 1.00 27.52 323 VAL A C 1
ATOM 2619 O O . VAL A 1 323 ? 25.999 14.969 -8.350 1.00 27.52 323 VAL A O 1
ATOM 2622 N N . ALA A 1 324 ? 26.519 14.713 -6.161 1.00 28.81 324 ALA A N 1
ATOM 2623 C CA . ALA A 1 324 ? 26.092 16.011 -5.701 1.00 28.81 324 ALA A CA 1
ATOM 2624 C C . ALA A 1 324 ? 26.931 17.075 -6.406 1.00 28.81 324 ALA A C 1
ATOM 2626 O O . ALA A 1 324 ? 28.025 17.425 -5.968 1.00 28.81 324 ALA A O 1
ATOM 2627 N N . ILE A 1 325 ? 26.400 17.608 -7.499 1.00 25.78 325 ILE A N 1
ATOM 2628 C CA . ILE A 1 325 ? 26.806 18.908 -7.986 1.00 25.78 325 ILE A CA 1
ATOM 2629 C C . ILE A 1 325 ? 26.001 19.911 -7.164 1.00 25.78 325 ILE A C 1
ATOM 2631 O O . ILE A 1 325 ? 24.839 20.199 -7.447 1.00 25.78 325 ILE A O 1
ATOM 2635 N N . ARG A 1 326 ? 26.630 20.421 -6.100 1.00 28.33 326 ARG A N 1
ATOM 2636 C CA . ARG A 1 326 ? 26.237 21.706 -5.527 1.00 28.33 326 ARG A CA 1
ATOM 2637 C C . ARG A 1 326 ? 26.506 22.767 -6.593 1.00 28.33 326 ARG A C 1
ATOM 2639 O O . ARG A 1 326 ? 27.635 23.224 -6.721 1.00 28.33 326 ARG A O 1
ATOM 2646 N N . TYR A 1 327 ? 25.473 23.172 -7.319 1.00 23.73 327 TYR A N 1
ATOM 2647 C CA . TYR A 1 327 ? 25.398 24.535 -7.828 1.00 23.73 327 TYR A CA 1
ATOM 2648 C C . TYR A 1 327 ? 24.222 25.219 -7.151 1.00 23.73 327 TYR A C 1
ATOM 2650 O O . TYR A 1 327 ? 23.091 24.736 -7.175 1.00 23.73 327 TYR A O 1
ATOM 2658 N N . GLY A 1 328 ? 24.541 26.322 -6.478 1.00 26.67 328 GLY A N 1
ATOM 2659 C CA . GLY A 1 328 ? 23.551 27.283 -6.037 1.00 26.67 328 GLY A CA 1
ATOM 2660 C C . GLY A 1 328 ? 22.833 27.911 -7.230 1.00 26.67 328 GLY A C 1
ATOM 2661 O O . GLY A 1 328 ? 23.319 27.867 -8.358 1.00 26.67 328 GLY A O 1
ATOM 2662 N N . SER A 1 329 ? 21.709 28.544 -6.905 1.00 30.44 329 SER A N 1
ATOM 2663 C CA . SER A 1 329 ? 20.729 29.238 -7.751 1.00 30.44 329 SER A CA 1
ATOM 2664 C C . SER A 1 329 ? 19.531 28.400 -8.235 1.00 30.44 329 SER A C 1
ATOM 2666 O O . SER A 1 329 ? 19.599 27.564 -9.128 1.00 30.44 329 SER A O 1
ATOM 2668 N N . ASN A 1 330 ? 18.420 28.656 -7.535 1.00 42.56 330 ASN A N 1
ATOM 2669 C CA . ASN A 1 330 ? 17.010 28.615 -7.924 1.00 42.56 330 ASN A CA 1
ATOM 2670 C C . ASN A 1 330 ? 16.686 28.094 -9.335 1.00 42.56 330 ASN A C 1
ATOM 2672 O O . ASN A 1 330 ? 16.699 28.856 -10.292 1.00 42.56 330 ASN A O 1
ATOM 2676 N N . VAL A 1 331 ? 16.301 26.817 -9.411 1.00 46.97 331 VAL A N 1
ATOM 2677 C CA . VAL A 1 331 ? 15.098 26.248 -10.063 1.00 46.97 331 VAL A CA 1
ATOM 2678 C C . VAL A 1 331 ? 15.404 24.777 -10.361 1.00 46.97 331 VAL A C 1
ATOM 2680 O O . VAL A 1 331 ? 16.362 24.432 -11.047 1.00 46.97 331 VAL A O 1
ATOM 2683 N N . ASN A 1 332 ? 14.585 23.877 -9.823 1.00 61.47 332 ASN A N 1
ATOM 2684 C CA . ASN A 1 332 ? 14.702 22.443 -10.058 1.00 61.47 332 ASN A CA 1
ATOM 2685 C C . ASN A 1 332 ? 14.500 22.140 -11.566 1.00 61.47 332 ASN A C 1
ATOM 2687 O O . ASN A 1 332 ? 13.439 22.474 -12.095 1.00 61.47 332 ASN A O 1
ATOM 2691 N N . PRO A 1 333 ? 15.447 21.488 -12.272 1.00 64.81 333 PRO A N 1
ATOM 2692 C CA . PRO A 1 333 ? 15.385 21.300 -13.729 1.00 64.81 333 PRO A CA 1
ATOM 2693 C C . PRO A 1 333 ? 14.153 20.507 -14.197 1.00 64.81 333 PRO A C 1
ATOM 2695 O O . PRO A 1 333 ? 13.662 20.712 -15.306 1.00 64.81 333 PRO A O 1
ATOM 2698 N N . VAL A 1 334 ? 13.604 19.639 -13.339 1.00 70.69 334 VAL A N 1
ATOM 2699 C CA . VAL A 1 334 ? 12.343 18.927 -13.613 1.00 70.69 334 VAL A CA 1
ATOM 2700 C C . VAL A 1 334 ? 11.160 19.898 -13.637 1.00 70.69 334 VAL A C 1
ATOM 2702 O O . VAL A 1 334 ? 10.272 19.768 -14.472 1.00 70.69 334 VAL A O 1
ATOM 2705 N N . ILE A 1 335 ? 11.165 20.898 -12.757 1.00 69.81 335 ILE A N 1
ATOM 2706 C CA . ILE A 1 335 ? 10.095 21.893 -12.651 1.00 69.81 335 ILE A CA 1
ATOM 2707 C C . ILE A 1 335 ? 10.187 22.902 -13.791 1.00 69.81 335 ILE A C 1
ATOM 2709 O O . ILE A 1 335 ? 9.162 23.208 -14.384 1.00 69.81 335 ILE A O 1
ATOM 2713 N N . ALA A 1 336 ? 11.393 23.338 -14.170 1.00 69.94 336 ALA A N 1
ATOM 2714 C CA . ALA A 1 336 ? 11.584 24.165 -15.365 1.00 69.94 336 ALA A CA 1
ATOM 2715 C C . ALA A 1 336 ? 11.029 23.469 -16.624 1.00 69.94 336 ALA A C 1
ATOM 2717 O O . ALA A 1 336 ? 10.230 24.043 -17.358 1.00 69.94 336 ALA A O 1
ATOM 2718 N N . SER A 1 337 ? 11.361 22.186 -16.808 1.00 76.00 337 SER A N 1
ATOM 2719 C CA . SER A 1 337 ? 10.840 21.362 -17.909 1.00 76.00 337 SER A CA 1
ATOM 2720 C C . SER A 1 337 ? 9.312 21.233 -17.894 1.00 76.00 337 SER A C 1
ATOM 2722 O O . SER A 1 337 ? 8.687 21.237 -18.954 1.00 76.00 337 SER A O 1
ATOM 2724 N N . LEU A 1 338 ? 8.700 21.118 -16.708 1.00 77.38 338 LEU A N 1
ATOM 2725 C CA . LEU A 1 338 ? 7.245 21.036 -16.548 1.00 77.38 338 LEU A CA 1
ATOM 2726 C C . LEU A 1 338 ? 6.549 22.381 -16.784 1.00 77.38 338 LEU A C 1
ATOM 2728 O O . LEU A 1 338 ? 5.496 22.394 -17.414 1.00 77.38 338 LEU A O 1
ATOM 2732 N N . ALA A 1 339 ? 7.137 23.491 -16.334 1.00 70.25 339 ALA A N 1
ATOM 2733 C CA . ALA A 1 339 ? 6.601 24.841 -16.517 1.00 70.25 339 ALA A CA 1
ATOM 2734 C C . ALA A 1 339 ? 6.542 25.256 -17.999 1.00 70.25 339 ALA A C 1
ATOM 2736 O O . ALA A 1 339 ? 5.692 26.047 -18.398 1.00 70.25 339 ALA A O 1
ATOM 2737 N N . GLU A 1 340 ? 7.409 24.686 -18.839 1.00 70.94 340 GLU A N 1
ATOM 2738 C CA . GLU A 1 340 ? 7.383 24.881 -20.292 1.00 70.94 340 GLU A CA 1
ATOM 2739 C C . GLU A 1 340 ? 6.305 24.048 -21.014 1.00 70.94 340 GLU A C 1
ATOM 2741 O O . GLU A 1 340 ? 6.093 24.213 -22.223 1.00 70.94 340 GLU A O 1
ATOM 2746 N N . LEU A 1 341 ? 5.629 23.118 -20.328 1.00 74.69 341 LEU A N 1
ATOM 2747 C CA . LEU A 1 341 ? 4.583 22.298 -20.937 1.00 74.69 341 LEU A CA 1
ATOM 2748 C C . LEU A 1 341 ? 3.249 23.039 -20.963 1.00 74.69 341 LEU A C 1
ATOM 2750 O O . LEU A 1 341 ? 2.815 23.647 -19.998 1.00 74.69 341 LEU A O 1
ATOM 2754 N N . ASN A 1 342 ? 2.543 22.931 -22.084 1.00 71.81 342 ASN A N 1
ATOM 2755 C CA . ASN A 1 342 ? 1.236 23.557 -22.267 1.00 71.81 342 ASN A CA 1
ATOM 2756 C C . ASN A 1 342 ? 0.234 22.603 -22.934 1.00 71.81 342 ASN A C 1
ATOM 2758 O O . ASN A 1 342 ? 0.554 21.456 -23.268 1.00 71.81 342 ASN A O 1
ATOM 2762 N N . SER A 1 343 ? -0.995 23.081 -23.161 1.00 64.12 343 SER A N 1
ATOM 2763 C CA . SER A 1 343 ? -2.068 22.313 -23.811 1.00 64.12 343 SER A CA 1
ATOM 2764 C C . SER A 1 343 ? -1.676 21.761 -25.194 1.00 64.12 343 SER A C 1
ATOM 2766 O O . SER A 1 343 ? -2.122 20.676 -25.560 1.00 64.12 343 SER A O 1
ATOM 2768 N N . LYS A 1 344 ? -0.764 22.426 -25.914 1.00 69.31 344 LYS A N 1
ATOM 2769 C CA . LYS A 1 344 ? -0.267 22.021 -27.240 1.00 69.31 344 LYS A CA 1
ATOM 2770 C C . LYS A 1 344 ? 0.905 21.033 -27.193 1.00 69.31 344 LYS A C 1
ATOM 2772 O O . LYS A 1 344 ? 1.289 20.494 -28.225 1.00 69.31 344 LYS A O 1
ATOM 2777 N N . SER A 1 345 ? 1.492 20.793 -26.021 1.00 81.56 345 SER A N 1
ATOM 2778 C CA . SER A 1 345 ? 2.612 19.859 -25.876 1.00 81.56 345 SER A CA 1
ATOM 2779 C C . SER A 1 345 ? 2.168 18.414 -26.125 1.00 81.56 345 SER A C 1
ATOM 2781 O O . SER A 1 345 ? 1.063 18.015 -25.739 1.00 81.56 345 SER A O 1
ATOM 2783 N N . SER A 1 346 ? 3.036 17.623 -26.764 1.00 82.19 346 SER A N 1
ATOM 2784 C CA . SER A 1 346 ? 2.731 16.235 -27.122 1.00 82.19 346 SER A CA 1
ATOM 2785 C C . SER A 1 346 ? 2.560 15.356 -25.882 1.00 82.19 346 SER A C 1
ATOM 2787 O O . SER A 1 346 ? 3.236 15.541 -24.866 1.00 82.19 346 SER A O 1
ATOM 2789 N N . VAL A 1 347 ? 1.678 14.357 -25.979 1.00 78.69 347 VAL A N 1
ATOM 2790 C CA . VAL A 1 347 ? 1.434 13.382 -24.901 1.00 78.69 347 VAL A CA 1
ATOM 2791 C C . VAL A 1 347 ? 2.731 12.668 -24.506 1.00 78.69 347 VAL A C 1
ATOM 2793 O O . VAL A 1 347 ? 2.986 12.465 -23.325 1.00 78.69 347 VAL A O 1
ATOM 2796 N N . ALA A 1 348 ? 3.609 12.371 -25.469 1.00 81.06 348 ALA A N 1
ATOM 2797 C CA . ALA A 1 348 ? 4.911 11.760 -25.204 1.00 81.06 348 ALA A CA 1
ATOM 2798 C C . ALA A 1 348 ? 5.834 12.645 -24.345 1.00 81.06 348 ALA A C 1
ATOM 2800 O O . ALA A 1 348 ? 6.528 12.126 -23.468 1.00 81.06 348 ALA A O 1
ATOM 2801 N N . LYS A 1 349 ? 5.838 13.971 -24.566 1.00 81.75 349 LYS A N 1
ATOM 2802 C CA . LYS A 1 349 ? 6.629 14.913 -23.755 1.00 81.75 349 LYS A CA 1
ATOM 2803 C C . LYS A 1 349 ? 6.091 14.958 -22.324 1.00 81.75 349 LYS A C 1
ATOM 2805 O O . LYS A 1 349 ? 6.869 14.804 -21.389 1.00 81.75 349 LYS A O 1
ATOM 2810 N N . TRP A 1 350 ? 4.767 15.045 -22.175 1.00 82.56 350 TRP A N 1
ATOM 2811 C CA . TRP A 1 350 ? 4.098 14.953 -20.878 1.00 82.56 350 TRP A CA 1
ATOM 2812 C C . TRP A 1 350 ? 4.446 13.648 -20.150 1.00 82.56 350 TRP A C 1
ATOM 2814 O O . TRP A 1 350 ? 4.915 13.701 -19.017 1.00 82.56 350 TRP A O 1
ATOM 2824 N N . MET A 1 351 ? 4.299 12.484 -20.794 1.00 82.44 351 MET A N 1
ATOM 2825 C CA . MET A 1 351 ? 4.611 11.185 -20.176 1.00 82.44 351 MET A CA 1
ATOM 2826 C C . MET A 1 351 ? 6.066 11.086 -19.718 1.00 82.44 351 MET A C 1
ATOM 2828 O O . MET A 1 351 ? 6.337 10.572 -18.633 1.00 82.44 351 MET A O 1
ATOM 2832 N N . ARG A 1 352 ? 7.011 11.593 -20.520 1.00 84.00 352 ARG A N 1
ATOM 2833 C CA . ARG A 1 352 ? 8.432 11.614 -20.153 1.00 84.00 352 ARG A CA 1
ATOM 2834 C C . ARG A 1 352 ? 8.673 12.473 -18.912 1.00 84.00 352 ARG A C 1
ATOM 2836 O O . ARG A 1 352 ? 9.329 12.001 -17.986 1.00 84.00 352 ARG A O 1
ATOM 2843 N N . SER A 1 353 ? 8.122 13.685 -18.871 1.00 83.06 353 SER A N 1
ATOM 2844 C CA . SER A 1 353 ? 8.269 14.582 -17.720 1.00 83.06 353 SER A CA 1
ATOM 2845 C C . SER A 1 353 ? 7.562 14.040 -16.472 1.00 83.06 353 SER A C 1
ATOM 2847 O O . SER A 1 353 ? 8.112 14.125 -15.379 1.00 83.06 353 SER A O 1
ATOM 2849 N N . GLY A 1 354 ? 6.399 13.397 -16.627 1.00 86.38 354 GLY A N 1
ATOM 2850 C CA . GLY A 1 354 ? 5.701 12.705 -15.540 1.00 86.38 354 GLY A CA 1
ATOM 2851 C C . GLY A 1 354 ? 6.545 11.582 -14.930 1.00 86.38 354 GLY A C 1
ATOM 2852 O O . GLY A 1 354 ? 6.718 11.541 -13.715 1.00 86.38 354 GLY A O 1
ATOM 2853 N N . LYS A 1 355 ? 7.161 10.724 -15.759 1.00 87.31 355 LYS A N 1
ATOM 2854 C CA . LYS A 1 355 ? 8.086 9.674 -15.285 1.00 87.31 355 LYS A CA 1
ATOM 2855 C C . LYS A 1 355 ? 9.290 10.255 -14.539 1.00 87.31 355 LYS A C 1
ATOM 2857 O O . LYS A 1 355 ? 9.648 9.745 -13.480 1.00 87.31 355 LYS A O 1
ATOM 2862 N N . GLN A 1 356 ? 9.891 11.324 -15.063 1.00 86.75 356 GLN A N 1
ATOM 2863 C CA . GLN A 1 356 ? 11.016 12.005 -14.411 1.00 86.75 356 GLN A CA 1
ATOM 2864 C C . GLN A 1 356 ? 10.619 12.600 -13.057 1.00 86.75 356 GLN A C 1
ATOM 2866 O O . GLN A 1 356 ? 11.375 12.480 -12.094 1.00 86.75 356 GLN A O 1
ATOM 2871 N N . LEU A 1 357 ? 9.427 13.198 -12.966 1.00 88.06 357 LEU A N 1
ATOM 2872 C CA . LEU A 1 357 ? 8.903 13.726 -11.712 1.00 88.06 357 LEU A CA 1
ATOM 2873 C C . LEU A 1 357 ? 8.693 12.620 -10.680 1.00 88.06 357 LEU A C 1
ATOM 2875 O O . LEU A 1 357 ? 9.160 12.764 -9.558 1.00 88.06 357 LEU A O 1
ATOM 2879 N N . VAL A 1 358 ? 8.046 11.514 -11.061 1.00 90.38 358 VAL A N 1
ATOM 2880 C CA . VAL A 1 358 ? 7.816 10.361 -10.173 1.00 90.38 358 VAL A CA 1
ATOM 2881 C C . VAL A 1 358 ? 9.140 9.818 -9.634 1.00 90.38 358 VAL A C 1
ATOM 2883 O O . VAL A 1 358 ? 9.280 9.618 -8.428 1.00 90.38 358 VAL A O 1
ATOM 2886 N N . GLN A 1 359 ? 10.129 9.626 -10.511 1.00 87.75 359 GLN A N 1
ATOM 2887 C CA . GLN A 1 359 ? 11.460 9.144 -10.132 1.00 87.75 359 GLN A CA 1
ATOM 2888 C C . GLN A 1 359 ? 12.151 10.105 -9.164 1.00 87.75 359 GLN A C 1
ATOM 2890 O O . GLN A 1 359 ? 12.613 9.677 -8.106 1.00 87.75 359 GLN A O 1
ATOM 2895 N N . LYS A 1 360 ? 12.170 11.404 -9.490 1.00 87.44 360 LYS A N 1
ATOM 2896 C CA . LYS A 1 360 ? 12.786 12.419 -8.635 1.00 87.44 360 LYS A CA 1
ATOM 2897 C C . LYS A 1 360 ? 12.089 12.504 -7.277 1.00 87.44 360 LYS A C 1
ATOM 2899 O O . LYS A 1 360 ? 12.747 12.386 -6.254 1.00 87.44 360 LYS A O 1
ATOM 2904 N N . TYR A 1 361 ? 10.766 12.647 -7.270 1.00 89.81 361 TYR A N 1
ATOM 2905 C CA . TYR A 1 361 ? 9.971 12.773 -6.051 1.00 89.81 361 TYR A CA 1
ATOM 2906 C C . TYR A 1 361 ? 10.168 11.580 -5.109 1.00 89.81 361 TYR A C 1
ATOM 2908 O O . TYR A 1 361 ? 10.357 11.752 -3.907 1.00 89.81 361 TYR A O 1
ATOM 2916 N N . THR A 1 362 ? 10.178 10.363 -5.660 1.00 88.56 362 THR A N 1
ATOM 2917 C CA . THR A 1 362 ? 10.348 9.136 -4.870 1.00 88.56 362 THR A CA 1
ATOM 2918 C C . THR A 1 362 ? 11.738 9.058 -4.234 1.00 88.56 362 THR A C 1
ATOM 2920 O O . THR A 1 362 ? 11.851 8.636 -3.082 1.00 88.56 362 THR A O 1
ATOM 2923 N N . ALA A 1 363 ? 12.779 9.504 -4.943 1.00 87.06 363 ALA A N 1
ATOM 2924 C CA . ALA A 1 363 ? 14.158 9.521 -4.452 1.00 87.06 363 ALA A CA 1
ATOM 2925 C C . ALA A 1 363 ? 14.455 10.674 -3.472 1.00 87.06 363 ALA A C 1
ATOM 2927 O O . ALA A 1 363 ? 15.384 10.573 -2.671 1.00 87.06 363 ALA A O 1
ATOM 2928 N N . SER A 1 364 ? 13.678 11.757 -3.520 1.00 86.38 364 SER A N 1
ATOM 2929 C CA . SER A 1 364 ? 13.883 12.942 -2.686 1.00 86.38 364 SER A CA 1
ATOM 2930 C C . SER A 1 364 ? 13.533 12.708 -1.205 1.00 86.38 364 SER A C 1
ATOM 2932 O O . SER A 1 364 ? 12.539 12.029 -0.909 1.00 86.38 364 SER A O 1
ATOM 2934 N N . PRO A 1 365 ? 14.299 13.296 -0.261 1.00 88.94 365 PRO A N 1
ATOM 2935 C CA . PRO A 1 365 ? 13.946 13.333 1.157 1.00 88.94 365 PRO A CA 1
ATOM 2936 C C . PRO A 1 365 ? 12.710 14.211 1.405 1.00 88.94 365 PRO A C 1
ATOM 2938 O O . PRO A 1 365 ? 12.271 14.958 0.528 1.00 88.94 365 PRO A O 1
ATOM 2941 N N . TRP A 1 366 ? 12.149 14.129 2.614 1.00 86.50 366 TRP A N 1
ATOM 2942 C CA . TRP A 1 366 ? 10.903 14.812 2.983 1.00 86.50 366 TRP A CA 1
ATOM 2943 C C . TRP A 1 366 ? 10.948 16.327 2.732 1.00 86.50 366 TRP A C 1
ATOM 2945 O O . TRP A 1 366 ? 10.005 16.882 2.177 1.00 86.50 366 TRP A O 1
ATOM 2955 N N . GLU A 1 367 ? 12.051 16.989 3.075 1.00 85.25 367 GLU A N 1
ATOM 2956 C CA . GLU A 1 367 ? 12.208 18.438 2.935 1.00 85.25 367 GLU A CA 1
ATOM 2957 C C . GLU A 1 367 ? 12.185 18.872 1.461 1.00 85.25 367 GLU A C 1
ATOM 2959 O O . GLU A 1 367 ? 11.504 19.832 1.108 1.00 85.25 367 GLU A O 1
ATOM 2964 N N . GLU A 1 368 ? 12.857 18.126 0.576 1.00 84.81 368 GLU A N 1
ATOM 2965 C CA . GLU A 1 368 ? 12.851 18.418 -0.864 1.00 84.81 368 GLU A CA 1
ATOM 2966 C C . GLU A 1 368 ? 11.484 18.107 -1.493 1.00 84.81 368 GLU A C 1
ATOM 2968 O O . GLU A 1 368 ? 11.040 18.842 -2.375 1.00 84.81 368 GLU A O 1
ATOM 2973 N N . ARG A 1 369 ? 10.780 17.065 -1.025 1.00 88.06 369 ARG A N 1
ATOM 2974 C CA . ARG A 1 369 ? 9.407 16.767 -1.472 1.00 88.06 369 ARG A CA 1
ATOM 2975 C C . ARG A 1 369 ? 8.451 17.907 -1.153 1.00 88.06 369 ARG A C 1
ATOM 2977 O O . ARG A 1 369 ? 7.666 18.278 -2.020 1.00 88.06 369 ARG A O 1
ATOM 2984 N N . VAL A 1 370 ? 8.542 18.471 0.052 1.00 85.31 370 VAL A N 1
ATOM 2985 C CA . VAL A 1 370 ? 7.731 19.622 0.473 1.00 85.31 370 VAL A CA 1
ATOM 2986 C C . VAL A 1 370 ? 7.984 20.815 -0.448 1.00 85.31 370 VAL A C 1
ATOM 2988 O O . VAL A 1 370 ? 7.046 21.306 -1.071 1.00 85.31 370 VAL A O 1
ATOM 2991 N N . THR A 1 371 ? 9.247 21.204 -0.642 1.00 84.12 371 THR A N 1
ATOM 2992 C CA . THR A 1 371 ? 9.596 22.314 -1.545 1.00 84.12 371 THR A CA 1
ATOM 2993 C C . THR A 1 371 ? 9.140 22.059 -2.984 1.00 84.12 371 THR A C 1
ATOM 2995 O O . THR A 1 371 ? 8.679 22.967 -3.673 1.00 84.12 371 THR A O 1
ATOM 2998 N N . LEU A 1 372 ? 9.244 20.819 -3.460 1.00 85.62 372 LEU A N 1
ATOM 2999 C CA . LEU A 1 372 ? 8.827 20.443 -4.807 1.00 85.62 372 LEU A CA 1
ATOM 3000 C C . LEU A 1 372 ? 7.300 20.507 -4.970 1.00 85.62 372 LEU A C 1
ATOM 3002 O O . LEU A 1 372 ? 6.833 21.001 -5.994 1.00 85.62 372 LEU A O 1
ATOM 3006 N N . LEU A 1 373 ? 6.521 20.068 -3.977 1.00 88.25 373 LEU A N 1
ATOM 3007 C CA . LEU A 1 373 ? 5.058 20.191 -3.974 1.00 88.25 373 LEU A CA 1
ATOM 3008 C C . LEU A 1 373 ? 4.607 21.652 -4.004 1.00 88.25 373 LEU A C 1
ATOM 3010 O O . LEU A 1 373 ? 3.736 22.001 -4.799 1.00 88.25 373 LEU A O 1
ATOM 3014 N N . GLU A 1 374 ? 5.224 22.505 -3.187 1.00 84.88 374 GLU A N 1
ATOM 3015 C CA . GLU A 1 374 ? 4.953 23.946 -3.170 1.00 84.88 374 GLU A CA 1
ATOM 3016 C C . GLU A 1 374 ? 5.232 24.569 -4.542 1.00 84.88 374 GLU A C 1
ATOM 3018 O O . GLU A 1 374 ? 4.386 25.258 -5.114 1.00 84.88 374 GLU A O 1
ATOM 3023 N N . GLN A 1 375 ? 6.387 24.253 -5.129 1.00 83.44 375 GLN A N 1
ATOM 3024 C CA . GLN A 1 375 ? 6.763 24.753 -6.448 1.00 83.44 375 GLN A CA 1
ATOM 3025 C C . GLN A 1 375 ? 5.831 24.246 -7.556 1.00 83.44 375 GLN A C 1
ATOM 3027 O O . GLN A 1 375 ? 5.488 25.021 -8.449 1.00 83.44 375 GLN A O 1
ATOM 3032 N N . LEU A 1 376 ? 5.388 22.984 -7.524 1.00 86.44 376 LEU A N 1
ATOM 3033 C CA . LEU A 1 376 ? 4.406 22.463 -8.484 1.00 86.44 376 LEU A CA 1
ATOM 3034 C C . LEU A 1 376 ? 3.055 23.168 -8.350 1.00 86.44 376 LEU A C 1
ATOM 3036 O O . LEU A 1 376 ? 2.467 23.541 -9.364 1.00 86.44 376 LEU A O 1
ATOM 3040 N N . ALA A 1 377 ? 2.583 23.369 -7.120 1.00 86.31 377 ALA A N 1
ATOM 3041 C CA . ALA A 1 377 ? 1.322 24.048 -6.855 1.00 86.31 377 ALA A CA 1
ATOM 3042 C C . ALA A 1 377 ? 1.339 25.500 -7.361 1.00 86.31 377 ALA A C 1
ATOM 3044 O O . ALA A 1 377 ? 0.368 25.949 -7.968 1.00 86.31 377 ALA A O 1
ATOM 3045 N N . MET A 1 378 ? 2.463 26.206 -7.189 1.00 82.50 378 MET A N 1
ATOM 3046 C CA . MET A 1 378 ? 2.632 27.585 -7.660 1.00 82.50 378 MET A CA 1
ATOM 3047 C C . MET A 1 378 ? 2.841 27.689 -9.178 1.00 82.50 378 MET A C 1
ATOM 3049 O O . MET A 1 378 ? 2.280 28.575 -9.815 1.00 82.50 378 MET A O 1
ATOM 3053 N N . SER A 1 379 ? 3.654 26.809 -9.772 1.00 82.38 379 SER A N 1
ATOM 3054 C CA . SER A 1 379 ? 4.055 26.920 -11.187 1.00 82.38 379 SER A CA 1
ATOM 3055 C C . SER A 1 379 ? 3.040 26.341 -12.173 1.00 82.38 379 SER A C 1
ATOM 3057 O O . SER A 1 379 ? 2.925 26.840 -13.289 1.00 82.38 379 SER A O 1
ATOM 3059 N N . LEU A 1 380 ? 2.292 25.305 -11.777 1.00 84.12 380 LEU A N 1
ATOM 3060 C CA . LEU A 1 380 ? 1.332 24.602 -12.638 1.00 84.12 380 LEU A CA 1
ATOM 3061 C C . LEU A 1 380 ? -0.129 24.902 -12.271 1.00 84.12 380 LEU A C 1
ATOM 3063 O O . LEU A 1 380 ? -1.019 24.104 -12.573 1.00 84.12 380 LEU A O 1
ATOM 3067 N N . GLY A 1 381 ? -0.377 26.037 -11.615 1.00 85.12 381 GLY A N 1
ATOM 3068 C CA . GLY A 1 381 ? -1.712 26.518 -11.264 1.00 85.12 381 GLY A CA 1
ATOM 3069 C C . GLY A 1 381 ? -2.563 26.950 -12.467 1.00 85.12 381 GLY A C 1
ATOM 3070 O O . GLY A 1 381 ? -2.335 26.555 -13.615 1.00 85.12 381 GLY A O 1
ATOM 3071 N N . VAL A 1 382 ? -3.587 27.758 -12.195 1.00 87.94 382 VAL A N 1
ATOM 3072 C CA . VAL A 1 382 ? -4.461 28.329 -13.229 1.00 87.94 382 VAL A CA 1
ATOM 3073 C C . VAL A 1 382 ? -3.718 29.432 -13.984 1.00 87.94 382 VAL A C 1
ATOM 3075 O O . VAL A 1 382 ? -3.091 30.304 -13.388 1.00 87.94 382 VAL A O 1
ATOM 3078 N N . ASP A 1 383 ? -3.809 29.424 -15.314 1.00 86.88 383 ASP A N 1
ATOM 3079 C CA . ASP A 1 383 ? -3.295 30.519 -16.139 1.00 86.88 383 ASP A CA 1
ATOM 3080 C C . ASP A 1 383 ? -4.315 31.668 -16.145 1.00 86.88 383 ASP A C 1
ATOM 3082 O O . ASP A 1 383 ? -5.255 31.688 -16.946 1.00 86.88 383 ASP A O 1
ATOM 3086 N N . HIS A 1 384 ? -4.135 32.618 -15.226 1.00 87.75 384 HIS A N 1
ATOM 3087 C CA . HIS A 1 384 ? -5.054 33.742 -15.034 1.00 87.75 384 HIS A CA 1
ATOM 3088 C C . HIS A 1 384 ? -5.220 34.617 -16.287 1.00 87.75 384 HIS A C 1
ATOM 3090 O O . HIS A 1 384 ? -6.309 35.143 -16.515 1.00 87.75 384 HIS A O 1
ATOM 3096 N N . ASN A 1 385 ? -4.204 34.709 -17.153 1.00 89.12 385 ASN A N 1
ATOM 3097 C CA . ASN A 1 385 ? -4.301 35.460 -18.407 1.00 89.12 385 ASN A CA 1
ATOM 3098 C C . ASN A 1 385 ? -5.234 34.757 -19.402 1.00 89.12 385 ASN A C 1
ATOM 3100 O O . ASN A 1 385 ? -6.093 35.391 -20.022 1.00 89.12 385 ASN A O 1
ATOM 3104 N N . LYS A 1 386 ? -5.105 33.428 -19.542 1.00 87.31 386 LYS A N 1
ATOM 3105 C CA . LYS A 1 386 ? -6.025 32.635 -20.376 1.00 87.31 386 LYS A CA 1
ATOM 3106 C C . LYS A 1 386 ? -7.443 32.633 -19.821 1.00 87.31 386 LYS A C 1
ATOM 3108 O O . LYS A 1 386 ? -8.381 32.701 -20.615 1.00 87.31 386 LYS A O 1
ATOM 3113 N N . LEU A 1 387 ? -7.591 32.549 -18.498 1.00 92.38 387 LEU A N 1
ATOM 3114 C CA . LEU A 1 387 ? -8.891 32.590 -17.838 1.00 92.38 387 LEU A CA 1
ATOM 3115 C C . LEU A 1 387 ? -9.584 33.932 -18.082 1.00 92.38 387 LEU A C 1
ATOM 3117 O O . LEU A 1 387 ? -10.706 33.931 -18.580 1.00 92.38 387 LEU A O 1
ATOM 3121 N N . SER A 1 388 ? -8.894 35.049 -17.834 1.00 93.12 388 SER A N 1
ATOM 3122 C CA . SER A 1 388 ? -9.432 36.396 -18.066 1.00 93.12 388 SER A CA 1
ATOM 3123 C C . SER A 1 388 ? -9.907 36.562 -19.514 1.00 93.12 388 SER A C 1
ATOM 3125 O O . SER A 1 388 ? -11.078 36.822 -19.770 1.00 93.12 388 SER A O 1
ATOM 3127 N N . SER A 1 389 ? -9.055 36.210 -20.487 1.00 91.50 389 SER A N 1
ATOM 3128 C CA . SER A 1 389 ? -9.414 36.270 -21.912 1.00 91.50 389 SER A CA 1
ATOM 3129 C C . SER A 1 389 ? -10.595 35.363 -22.299 1.00 91.50 389 SER A C 1
ATOM 3131 O O . SER A 1 389 ? -11.330 35.661 -23.246 1.00 91.50 389 SER A O 1
ATOM 3133 N N . ALA A 1 390 ? -10.772 34.220 -21.629 1.00 90.25 390 ALA A N 1
ATOM 3134 C CA . ALA A 1 390 ? -11.913 33.340 -21.864 1.00 90.25 390 ALA A CA 1
ATOM 3135 C C . ALA A 1 390 ? -13.208 33.925 -21.281 1.00 90.25 390 ALA A C 1
ATOM 3137 O O . ALA A 1 390 ? -14.243 33.857 -21.947 1.00 90.25 390 ALA A O 1
ATOM 3138 N N . VAL A 1 391 ? -13.137 34.517 -20.084 1.00 92.81 391 VAL A N 1
ATOM 3139 C CA . VAL A 1 391 ? -14.264 35.173 -19.408 1.00 92.81 391 VAL A CA 1
ATOM 3140 C C . VAL A 1 391 ? -14.730 36.391 -20.200 1.00 92.81 391 VAL A C 1
ATOM 3142 O O . VAL A 1 391 ? -15.917 36.475 -20.499 1.00 92.81 391 VAL A O 1
ATOM 3145 N N . ASP A 1 392 ? -13.819 37.258 -20.645 1.00 91.31 392 ASP A N 1
ATOM 3146 C CA . ASP A 1 392 ? -14.162 38.449 -21.437 1.00 91.31 392 ASP A CA 1
ATOM 3147 C C . ASP A 1 392 ? -14.944 38.078 -22.702 1.00 91.31 392 ASP A C 1
ATOM 3149 O O . ASP A 1 392 ? -15.974 38.668 -23.028 1.00 91.31 392 ASP A O 1
ATOM 3153 N N . ARG A 1 393 ? -14.496 37.028 -23.401 1.00 87.44 393 ARG A N 1
ATOM 3154 C CA . ARG A 1 393 ? -15.166 36.531 -24.610 1.00 87.44 393 ARG A CA 1
ATOM 3155 C C . ARG A 1 393 ? -16.538 35.931 -24.327 1.00 87.44 393 ARG A C 1
ATOM 3157 O O . ARG A 1 393 ? -17.410 36.041 -25.187 1.00 87.44 393 ARG A O 1
ATOM 3164 N N . TYR A 1 394 ? -16.703 35.278 -23.177 1.00 89.38 394 TYR A N 1
ATOM 3165 C CA . TYR A 1 394 ? -17.983 34.730 -22.732 1.00 89.38 394 TYR A CA 1
ATOM 3166 C C . TYR A 1 394 ? -18.969 35.842 -22.366 1.00 89.38 394 TYR A C 1
ATOM 3168 O O . TYR A 1 394 ? -20.106 35.827 -22.826 1.00 89.38 394 TYR A O 1
ATOM 3176 N N . VAL A 1 395 ? -18.522 36.847 -21.607 1.00 88.88 395 VAL A N 1
ATOM 3177 C CA . VAL A 1 395 ? -19.345 38.004 -21.225 1.00 88.88 395 VAL A CA 1
ATOM 3178 C C . VAL A 1 395 ? -19.781 38.804 -22.455 1.00 88.88 395 VAL A C 1
ATOM 3180 O O . VAL A 1 395 ? -20.934 39.226 -22.514 1.00 88.88 395 VAL A O 1
ATOM 3183 N N . ALA A 1 396 ? -18.899 38.955 -23.447 1.00 86.25 396 ALA A N 1
ATOM 3184 C CA . ALA A 1 396 ? -19.174 39.698 -24.673 1.00 86.25 396 ALA A CA 1
ATOM 3185 C C . ALA A 1 396 ? -20.150 39.006 -25.648 1.00 86.25 396 ALA A C 1
ATOM 3187 O O . ALA A 1 396 ? -20.655 39.670 -26.544 1.00 86.25 396 ALA A O 1
ATOM 3188 N N . ASN A 1 397 ? -20.405 37.695 -25.526 1.00 79.19 397 ASN A N 1
ATOM 3189 C CA . ASN A 1 397 ? -21.212 36.937 -26.495 1.00 79.19 397 ASN A CA 1
ATOM 3190 C C . ASN A 1 397 ? -22.129 35.922 -25.789 1.00 79.19 397 ASN A C 1
ATOM 3192 O O . ASN A 1 397 ? -21.753 34.761 -25.605 1.00 79.19 397 ASN A O 1
ATOM 3196 N N . LYS A 1 398 ? -23.344 36.353 -25.420 1.00 69.12 398 LYS A N 1
ATOM 3197 C CA . LYS A 1 398 ? -24.327 35.548 -24.665 1.00 69.12 398 LYS A CA 1
ATOM 3198 C C . LYS A 1 398 ? -25.357 34.780 -25.522 1.00 69.12 398 LYS A C 1
ATOM 3200 O O . LYS A 1 398 ? -26.266 34.183 -24.957 1.00 69.12 398 LYS A O 1
ATOM 3205 N N . ASP A 1 399 ? -25.197 34.744 -26.846 1.00 74.38 399 ASP A N 1
ATOM 3206 C CA . ASP A 1 399 ? -26.140 34.081 -27.772 1.00 74.38 399 ASP A CA 1
ATOM 3207 C C . ASP A 1 399 ? -25.840 32.575 -27.954 1.00 74.38 399 ASP A C 1
ATOM 3209 O O . ASP A 1 399 ? -25.141 31.983 -27.142 1.00 74.38 399 ASP A O 1
ATOM 3213 N N . ALA A 1 400 ? -26.298 31.925 -29.037 1.00 65.00 400 ALA A N 1
ATOM 3214 C CA . ALA A 1 400 ? -26.169 30.478 -29.320 1.00 65.00 400 ALA A CA 1
ATOM 3215 C C . ALA A 1 400 ? -24.738 29.868 -29.232 1.00 65.00 400 ALA A C 1
ATOM 3217 O O . ALA A 1 400 ? -24.565 28.654 -29.300 1.00 65.00 400 ALA A O 1
ATOM 3218 N N . SER A 1 401 ? -23.689 30.687 -29.066 1.00 71.50 401 SER A N 1
ATOM 3219 C CA . SER A 1 401 ? -22.312 30.260 -28.754 1.00 71.50 401 SER A CA 1
ATOM 3220 C C . SER A 1 401 ? -21.976 30.221 -27.253 1.00 71.50 401 SER A C 1
ATOM 3222 O O . SER A 1 401 ? -20.845 29.858 -26.910 1.00 71.50 401 SER A O 1
ATOM 3224 N N . ALA A 1 402 ? -22.911 30.578 -26.368 1.00 80.44 402 ALA A N 1
ATOM 3225 C CA . ALA A 1 402 ? -22.700 30.723 -24.931 1.00 80.44 402 ALA A CA 1
ATOM 3226 C C . ALA A 1 402 ? -22.185 29.429 -24.295 1.00 80.44 402 ALA A C 1
ATOM 3228 O O . ALA A 1 402 ? -21.204 29.472 -23.563 1.00 80.44 402 ALA A O 1
ATOM 3229 N N . GLU A 1 403 ? -22.736 28.265 -24.649 1.00 84.31 403 GLU A N 1
ATOM 3230 C CA . GLU A 1 403 ? -22.274 26.974 -24.114 1.00 84.31 403 GLU A CA 1
ATOM 3231 C C . GLU A 1 403 ? -20.828 26.650 -24.519 1.00 84.31 403 GLU A C 1
ATOM 3233 O O . GLU A 1 403 ? -20.007 26.222 -23.702 1.00 84.31 403 GLU A O 1
ATOM 3238 N N . ARG A 1 404 ? -20.465 26.909 -25.782 1.00 86.19 404 ARG A N 1
ATOM 3239 C CA . ARG A 1 404 ? -19.094 26.715 -26.277 1.00 86.19 404 ARG A CA 1
ATOM 3240 C C . ARG A 1 404 ? -18.115 27.657 -25.576 1.00 86.19 404 ARG A C 1
ATOM 3242 O O . ARG A 1 404 ? -16.987 27.262 -25.283 1.00 86.19 404 ARG A O 1
ATOM 3249 N N . LEU A 1 405 ? -18.522 28.899 -25.327 1.00 87.00 405 LEU A N 1
ATOM 3250 C CA . LEU A 1 405 ? -17.713 29.889 -24.618 1.00 87.00 405 LEU A CA 1
ATOM 3251 C C . LEU A 1 405 ? -17.607 29.563 -23.120 1.00 87.00 405 LEU A C 1
ATOM 3253 O O . LEU A 1 405 ? -16.500 29.605 -22.586 1.00 87.00 405 LEU A O 1
ATOM 3257 N N . ALA A 1 406 ? -18.686 29.112 -22.478 1.00 88.06 406 ALA A N 1
ATOM 3258 C CA . ALA A 1 406 ? -18.684 28.613 -21.104 1.00 88.06 406 ALA A CA 1
ATOM 3259 C C . ALA A 1 406 ? -17.733 27.417 -20.946 1.00 88.06 406 ALA A C 1
ATOM 3261 O O . ALA A 1 406 ? -16.913 27.381 -20.028 1.00 88.06 406 ALA A O 1
ATOM 3262 N N . ARG A 1 407 ? -17.734 26.479 -21.905 1.00 88.31 407 ARG A N 1
ATOM 3263 C CA . ARG A 1 407 ? -16.762 25.375 -21.929 1.00 88.31 407 ARG A CA 1
ATOM 3264 C C . ARG A 1 407 ? -15.320 25.874 -22.029 1.00 88.31 407 ARG A C 1
ATOM 3266 O O . ARG A 1 407 ? -14.433 25.296 -21.410 1.00 88.31 407 ARG A O 1
ATOM 3273 N N . ARG A 1 408 ? -15.055 26.944 -22.785 1.00 87.44 408 ARG A N 1
ATOM 3274 C CA . ARG A 1 408 ? -13.710 27.544 -22.856 1.00 87.44 408 ARG A CA 1
ATOM 3275 C C . ARG A 1 408 ? -13.295 28.184 -21.536 1.00 87.44 408 ARG A C 1
ATOM 3277 O O . ARG A 1 408 ? -12.124 28.061 -21.190 1.00 87.44 408 ARG A O 1
ATOM 3284 N N . VAL A 1 409 ? -14.222 28.816 -20.815 1.00 91.56 409 VAL A N 1
ATOM 3285 C CA . VAL A 1 409 ? -13.975 29.315 -19.452 1.00 91.56 409 VAL A CA 1
ATOM 3286 C C . VAL A 1 409 ? -13.621 28.150 -18.530 1.00 91.56 409 VAL A C 1
ATOM 3288 O O . VAL A 1 409 ? -12.575 28.196 -17.899 1.00 91.56 409 VAL A O 1
ATOM 3291 N N . SER A 1 410 ? -14.402 27.065 -18.547 1.00 89.88 410 SER A N 1
ATOM 3292 C CA . SER A 1 410 ? -14.128 25.852 -17.759 1.00 89.88 410 SER A CA 1
ATOM 3293 C C . SER A 1 410 ? -12.754 25.228 -18.069 1.00 89.88 410 SER A C 1
ATOM 3295 O O . SER A 1 410 ? -11.991 24.889 -17.165 1.00 89.88 410 SER A O 1
ATOM 3297 N N . VAL A 1 411 ? -12.375 25.130 -19.349 1.00 88.94 411 VAL A N 1
ATOM 3298 C CA . VAL A 1 411 ? -11.042 24.638 -19.744 1.00 88.94 411 VAL A CA 1
ATOM 3299 C C . VAL A 1 411 ? -9.934 25.588 -19.281 1.00 88.94 411 VAL A C 1
ATOM 3301 O O . VAL A 1 411 ? -8.871 25.126 -18.875 1.00 88.94 411 VAL A O 1
ATOM 3304 N N . ALA A 1 412 ? -10.156 26.903 -19.339 1.00 88.81 412 ALA A N 1
ATOM 3305 C CA . ALA A 1 412 ? -9.172 27.896 -18.914 1.00 88.81 412 ALA A CA 1
ATOM 3306 C C . ALA A 1 412 ? -9.043 28.003 -17.384 1.00 88.81 412 ALA A C 1
ATOM 3308 O O . ALA A 1 412 ? -7.966 28.340 -16.901 1.00 88.81 412 ALA A O 1
ATOM 3309 N N . SER A 1 413 ? -10.104 27.691 -16.631 1.00 90.94 413 SER A N 1
ATOM 3310 C CA . SER A 1 413 ? -10.089 27.641 -15.165 1.00 90.94 413 SER A CA 1
ATOM 3311 C C . SER A 1 413 ? -9.489 26.345 -14.618 1.00 90.94 413 SER A C 1
ATOM 3313 O O . SER A 1 413 ? -9.229 26.257 -13.424 1.00 90.94 413 SER A O 1
ATOM 3315 N N . THR A 1 414 ? -9.273 25.336 -15.468 1.00 90.44 414 THR A N 1
ATOM 3316 C CA . THR A 1 414 ? -8.664 24.064 -15.067 1.00 90.44 414 THR A CA 1
ATOM 3317 C C . THR A 1 414 ? -7.149 24.247 -14.868 1.00 90.44 414 THR A C 1
ATOM 3319 O O . THR A 1 414 ? -6.461 24.635 -15.818 1.00 90.44 414 THR A O 1
ATOM 3322 N N . PRO A 1 415 ? -6.591 23.949 -13.679 1.00 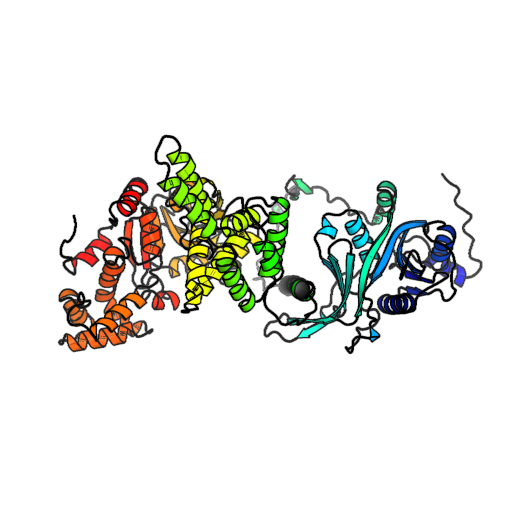90.25 415 PRO A N 1
ATOM 3323 C CA . PRO A 1 415 ? -5.155 24.065 -13.431 1.00 90.25 415 PRO A CA 1
ATOM 3324 C C . PRO A 1 415 ? -4.313 23.121 -14.300 1.00 90.25 415 PRO A C 1
ATOM 3326 O O . PRO A 1 415 ? -4.739 22.016 -14.649 1.00 90.25 415 PRO A O 1
ATOM 3329 N N . GLN A 1 416 ? -3.071 23.501 -14.608 1.00 86.62 416 GLN A N 1
ATOM 3330 C CA . GLN A 1 416 ? -2.202 22.686 -15.469 1.00 86.62 416 GLN A CA 1
ATOM 3331 C C . GLN A 1 416 ? -1.767 21.369 -14.814 1.00 86.62 416 GLN A C 1
ATOM 3333 O O . GLN A 1 416 ? -1.577 20.366 -15.513 1.00 86.62 416 GLN A O 1
ATOM 3338 N N . TYR A 1 417 ? -1.662 21.331 -13.482 1.00 89.19 417 TYR A N 1
ATOM 3339 C CA . TYR A 1 417 ? -1.340 20.105 -12.751 1.00 89.19 417 TYR A CA 1
ATOM 3340 C C . TYR A 1 417 ? -2.396 18.995 -12.914 1.00 89.19 417 TYR A C 1
ATOM 3342 O O . TYR A 1 417 ? -2.049 17.827 -12.771 1.00 89.19 417 TYR A O 1
ATOM 3350 N N . VAL A 1 418 ? -3.634 19.292 -13.339 1.00 90.88 418 VAL A N 1
ATOM 3351 C CA . VAL A 1 418 ? -4.623 18.255 -13.715 1.00 90.88 418 VAL A CA 1
ATOM 3352 C C . VAL A 1 418 ? -4.082 17.373 -14.835 1.00 90.88 418 VAL A C 1
ATOM 3354 O O . VAL A 1 418 ? -4.135 16.143 -14.767 1.00 90.88 418 VAL A O 1
ATOM 3357 N N . ARG A 1 419 ? -3.494 17.991 -15.866 1.00 87.50 419 ARG A N 1
ATOM 3358 C CA . ARG A 1 419 ? -2.904 17.255 -16.987 1.00 87.50 419 ARG A CA 1
ATOM 3359 C C . ARG A 1 419 ? -1.677 16.462 -16.551 1.00 87.50 419 ARG A C 1
ATOM 3361 O O . ARG A 1 419 ? -1.462 15.354 -17.047 1.00 87.50 419 ARG A O 1
ATOM 3368 N N . LEU A 1 420 ? -0.894 17.001 -15.616 1.00 87.56 420 LEU A N 1
ATOM 3369 C CA . LEU A 1 420 ? 0.219 16.283 -15.000 1.00 87.56 420 LEU A CA 1
ATOM 3370 C C . LEU A 1 420 ? -0.278 15.019 -14.286 1.00 87.56 420 LEU A C 1
ATOM 3372 O O . LEU A 1 420 ? 0.239 13.939 -14.555 1.00 87.56 420 LEU A O 1
ATOM 3376 N N . PHE A 1 421 ? -1.311 15.121 -13.448 1.00 92.06 421 PHE A N 1
ATOM 3377 C CA . PHE A 1 421 ? -1.884 13.974 -12.740 1.00 92.06 421 PHE A CA 1
ATOM 3378 C C . PHE A 1 421 ? -2.481 12.941 -13.693 1.00 92.06 421 PHE A C 1
ATOM 3380 O O . PHE A 1 421 ? -2.206 11.759 -13.539 1.00 92.06 421 PHE A O 1
ATOM 3387 N N . GLN A 1 422 ? -3.223 13.358 -14.724 1.00 91.12 422 GLN A N 1
ATOM 3388 C CA . GLN A 1 422 ? -3.733 12.440 -15.755 1.00 91.12 422 GLN A CA 1
ATOM 3389 C C . GLN A 1 422 ? -2.594 11.692 -16.452 1.00 91.12 422 GLN A C 1
ATOM 3391 O O . GLN A 1 422 ? -2.653 10.485 -16.666 1.00 91.12 422 GLN A O 1
ATOM 3396 N N . THR A 1 423 ? -1.525 12.415 -16.778 1.00 89.06 423 THR A N 1
ATOM 3397 C CA . THR A 1 423 ? -0.340 11.837 -17.406 1.00 89.06 423 THR A CA 1
ATOM 3398 C C . THR A 1 423 ? 0.343 10.834 -16.487 1.00 89.06 423 THR A C 1
ATOM 3400 O O . THR A 1 423 ? 0.726 9.764 -16.949 1.00 89.06 423 THR A O 1
ATOM 3403 N N . ILE A 1 424 ? 0.487 11.163 -15.200 1.00 91.75 424 ILE A N 1
ATOM 3404 C CA . ILE A 1 424 ? 1.070 10.259 -14.210 1.00 91.75 424 ILE A CA 1
ATOM 3405 C C . ILE A 1 424 ? 0.177 9.034 -14.017 1.00 91.75 424 ILE A C 1
ATOM 3407 O O . ILE A 1 424 ? 0.693 7.926 -14.017 1.00 91.75 424 ILE A O 1
ATOM 3411 N N . GLY A 1 425 ? -1.143 9.208 -13.933 1.00 90.94 425 GLY A N 1
ATOM 3412 C CA . GLY A 1 425 ? -2.112 8.120 -13.788 1.00 90.94 425 GLY A CA 1
ATOM 3413 C C . GLY A 1 425 ? -2.074 7.103 -14.933 1.00 90.94 425 GLY A C 1
ATOM 3414 O O . GLY A 1 425 ? -2.333 5.928 -14.701 1.00 90.94 425 GLY A O 1
ATOM 3415 N N . ASN A 1 426 ? -1.672 7.526 -16.136 1.00 89.44 426 ASN A N 1
ATOM 3416 C CA . ASN A 1 426 ? -1.484 6.646 -17.297 1.00 89.44 426 ASN A CA 1
ATOM 3417 C C . ASN A 1 426 ? -0.163 5.850 -17.277 1.00 89.44 426 ASN A C 1
ATOM 3419 O O . ASN A 1 426 ? 0.078 5.038 -18.169 1.00 89.44 426 ASN A O 1
ATOM 3423 N N . ILE A 1 427 ? 0.723 6.095 -16.309 1.00 88.94 427 ILE A N 1
ATOM 3424 C CA . ILE A 1 427 ? 1.962 5.331 -16.124 1.00 88.94 427 ILE A CA 1
ATOM 3425 C C . ILE A 1 427 ? 1.665 4.115 -15.237 1.00 88.94 427 ILE A C 1
ATOM 3427 O O . ILE A 1 427 ? 0.847 4.179 -14.320 1.00 88.94 427 ILE A O 1
ATOM 3431 N N . GLU A 1 428 ? 2.370 3.008 -15.465 1.00 84.94 428 GLU A N 1
ATOM 3432 C CA . GLU A 1 428 ? 2.337 1.848 -14.572 1.00 84.94 428 GLU A CA 1
ATOM 3433 C C . GLU A 1 428 ? 2.713 2.243 -13.130 1.00 84.94 428 GLU A C 1
ATOM 3435 O O . GLU A 1 428 ? 3.723 2.907 -12.895 1.00 84.94 428 GLU A O 1
ATOM 3440 N N . GLY A 1 429 ? 1.867 1.881 -12.160 1.00 89.06 429 GLY A N 1
ATOM 3441 C CA . GLY A 1 429 ? 2.018 2.298 -10.758 1.00 89.06 429 GLY A CA 1
ATOM 3442 C C . GLY A 1 429 ? 1.701 3.777 -10.485 1.00 89.06 429 GLY A C 1
ATOM 3443 O O . GLY A 1 429 ? 1.792 4.227 -9.343 1.00 89.06 429 GLY A O 1
ATOM 3444 N N . GLY A 1 430 ? 1.289 4.540 -11.500 1.00 92.38 430 GLY A N 1
ATOM 3445 C CA . GLY A 1 430 ? 1.043 5.976 -11.410 1.00 92.38 430 GLY A CA 1
ATOM 3446 C C . GLY A 1 430 ? -0.112 6.361 -10.490 1.00 92.38 430 GLY A C 1
ATOM 3447 O O . GLY A 1 430 ? 0.015 7.296 -9.703 1.00 92.38 430 GLY A O 1
ATOM 3448 N N . VAL A 1 431 ? -1.217 5.609 -10.512 1.00 93.12 431 VAL A N 1
ATOM 3449 C CA . VAL A 1 431 ? -2.355 5.846 -9.603 1.00 93.12 431 VAL A CA 1
ATOM 3450 C C . VAL A 1 431 ? -1.937 5.667 -8.139 1.00 93.12 431 VAL A C 1
ATOM 3452 O O . VAL A 1 431 ? -2.280 6.495 -7.297 1.00 93.12 431 VAL A O 1
ATOM 3455 N N . LYS A 1 432 ? -1.116 4.650 -7.837 1.00 93.38 432 LYS A N 1
ATOM 3456 C CA . LYS A 1 432 ? -0.558 4.448 -6.490 1.00 93.38 432 LYS A CA 1
ATOM 3457 C C . LYS A 1 432 ? 0.340 5.607 -6.070 1.00 93.38 432 LYS A C 1
ATOM 3459 O O . LYS A 1 432 ? 0.209 6.093 -4.949 1.00 93.38 432 LYS A O 1
ATOM 3464 N N . PHE A 1 433 ? 1.192 6.085 -6.975 1.00 94.81 433 PHE A N 1
ATOM 3465 C CA . PHE A 1 433 ? 2.013 7.265 -6.723 1.00 94.81 433 PHE A CA 1
ATOM 3466 C C . PHE A 1 433 ? 1.161 8.502 -6.417 1.00 94.81 433 PHE A C 1
ATOM 3468 O O . PHE A 1 433 ? 1.485 9.241 -5.498 1.00 94.81 433 PHE A O 1
ATOM 3475 N N . ILE A 1 434 ? 0.061 8.725 -7.139 1.00 95.25 434 ILE A N 1
ATOM 3476 C CA . ILE A 1 434 ? -0.831 9.872 -6.902 1.00 95.25 434 ILE A CA 1
ATOM 3477 C C . ILE A 1 434 ? -1.496 9.785 -5.522 1.00 95.25 434 ILE A C 1
ATOM 3479 O O . ILE A 1 434 ? -1.584 10.794 -4.821 1.00 95.25 434 ILE A O 1
ATOM 3483 N N . CYS A 1 435 ? -1.901 8.588 -5.090 1.00 94.56 435 CYS A N 1
ATOM 3484 C CA . CYS A 1 435 ? -2.369 8.366 -3.722 1.00 94.56 435 CYS A CA 1
ATOM 3485 C C . CYS A 1 435 ? -1.282 8.725 -2.692 1.00 94.56 435 CYS A C 1
ATOM 3487 O O . CYS A 1 435 ? -1.560 9.434 -1.726 1.00 94.56 435 CYS A O 1
ATOM 3489 N N . ASP A 1 436 ? -0.040 8.283 -2.899 1.00 94.19 436 ASP A N 1
ATOM 3490 C CA . ASP A 1 436 ? 1.073 8.588 -1.989 1.00 94.19 436 ASP A CA 1
ATOM 3491 C C . ASP A 1 436 ? 1.420 10.086 -1.982 1.00 94.19 436 ASP A C 1
ATOM 3493 O O . ASP A 1 436 ? 1.621 10.670 -0.918 1.00 94.19 436 ASP A O 1
ATOM 3497 N N . LEU A 1 437 ? 1.389 10.733 -3.149 1.00 94.62 437 LEU A N 1
ATOM 3498 C CA . LEU A 1 437 ? 1.579 12.173 -3.312 1.00 94.62 437 LEU A CA 1
ATOM 3499 C C . LEU A 1 437 ? 0.537 12.957 -2.505 1.00 94.62 437 LEU A C 1
ATOM 3501 O O . LEU A 1 437 ? 0.885 13.865 -1.751 1.00 94.62 437 LEU A O 1
ATOM 3505 N N . ARG A 1 438 ? -0.744 12.577 -2.604 1.00 95.38 438 ARG A N 1
ATOM 3506 C CA . ARG A 1 438 ? -1.811 13.190 -1.802 1.00 95.38 438 ARG A CA 1
ATOM 3507 C C . ARG A 1 438 ? -1.615 12.930 -0.308 1.00 95.38 438 ARG A C 1
ATOM 3509 O O . ARG A 1 438 ? -1.855 13.825 0.500 1.00 95.38 438 ARG A O 1
ATOM 3516 N N . ALA A 1 439 ? -1.163 11.736 0.081 1.00 94.06 439 ALA A N 1
ATOM 3517 C CA . ALA A 1 439 ? -0.871 11.426 1.481 1.00 94.06 439 ALA A CA 1
ATOM 3518 C C . ALA A 1 439 ? 0.224 12.341 2.059 1.00 94.06 439 ALA A C 1
ATOM 3520 O O . ALA A 1 439 ? 0.078 12.825 3.186 1.00 94.06 439 ALA A O 1
ATOM 3521 N N . ASP A 1 440 ? 1.276 12.612 1.284 1.00 93.25 440 ASP A N 1
ATOM 3522 C CA . ASP A 1 440 ? 2.346 13.541 1.654 1.00 93.25 440 ASP A CA 1
ATOM 3523 C C . ASP A 1 440 ? 1.815 14.981 1.788 1.00 93.25 440 ASP A C 1
ATOM 3525 O O . ASP A 1 440 ? 2.118 15.658 2.773 1.00 93.25 440 ASP A O 1
ATOM 3529 N N . ILE A 1 441 ? 0.943 15.429 0.877 1.00 92.06 441 ILE A N 1
ATOM 3530 C CA . ILE A 1 441 ? 0.310 16.757 0.958 1.00 92.06 441 ILE A CA 1
ATOM 3531 C C . ILE A 1 441 ? -0.556 16.897 2.213 1.00 92.06 441 ILE A C 1
ATOM 3533 O O . ILE A 1 441 ? -0.435 17.879 2.946 1.00 92.06 441 ILE A O 1
ATOM 3537 N N . LEU A 1 442 ? -1.388 15.898 2.518 1.00 91.31 442 LEU A N 1
ATOM 3538 C CA . LEU A 1 442 ? -2.196 15.891 3.740 1.00 91.31 442 LEU A CA 1
ATOM 3539 C C . LEU A 1 442 ? -1.317 15.931 4.999 1.00 91.31 442 LEU A C 1
ATOM 3541 O O . LEU A 1 442 ? -1.642 16.622 5.968 1.00 91.31 442 LEU A O 1
ATOM 3545 N N . ALA A 1 443 ? -0.187 15.216 4.992 1.00 89.75 443 ALA A N 1
ATOM 3546 C CA . ALA A 1 443 ? 0.774 15.253 6.088 1.00 89.75 443 ALA A CA 1
ATOM 3547 C C . ALA A 1 443 ? 1.422 16.641 6.229 1.00 89.75 443 ALA A C 1
ATOM 3549 O O . ALA A 1 443 ? 1.565 17.128 7.352 1.00 89.75 443 ALA A O 1
ATOM 3550 N N . MET A 1 444 ? 1.752 17.301 5.120 1.00 87.44 444 MET A N 1
ATOM 3551 C CA . MET A 1 444 ? 2.291 18.661 5.106 1.00 87.44 444 MET A CA 1
ATOM 3552 C C . MET A 1 444 ? 1.290 19.687 5.656 1.00 87.44 444 MET A C 1
ATOM 3554 O O . MET A 1 444 ? 1.633 20.439 6.569 1.00 87.44 444 MET A O 1
ATOM 3558 N N . ILE A 1 445 ? 0.037 19.652 5.188 1.00 86.69 445 ILE A N 1
ATOM 3559 C CA . ILE A 1 445 ? -1.049 20.521 5.675 1.00 86.69 445 ILE A CA 1
ATOM 3560 C C . ILE A 1 445 ? -1.279 20.320 7.180 1.00 86.69 445 ILE A C 1
ATOM 3562 O O . ILE A 1 445 ? -1.558 21.273 7.900 1.00 86.69 445 ILE A O 1
ATOM 3566 N N . SER A 1 446 ? -1.138 19.090 7.684 1.00 84.31 446 SER A N 1
ATOM 3567 C CA . SER A 1 446 ? -1.325 18.810 9.114 1.00 84.31 446 SER A CA 1
ATOM 3568 C C . SER A 1 446 ? -0.204 19.341 10.019 1.00 84.31 446 SER A C 1
ATOM 3570 O O . SER A 1 446 ? -0.455 19.613 11.193 1.00 84.31 446 SER A O 1
ATOM 3572 N N . LYS A 1 447 ? 1.028 19.463 9.503 1.00 80.50 447 LYS A N 1
ATOM 3573 C CA . LYS A 1 447 ? 2.230 19.808 10.284 1.00 80.50 447 LYS A CA 1
ATOM 3574 C C . LYS A 1 447 ? 2.553 21.300 10.280 1.00 80.50 447 LYS A C 1
ATOM 3576 O O . LYS A 1 447 ? 3.143 21.783 11.243 1.00 80.50 447 LYS A O 1
ATOM 3581 N N . SER A 1 448 ? 2.179 22.020 9.228 1.00 69.19 448 SER A N 1
ATOM 3582 C CA . SER A 1 448 ? 2.568 23.415 9.019 1.00 69.19 448 SER A CA 1
ATOM 3583 C C . SER A 1 448 ? 1.359 24.352 9.147 1.00 69.19 448 SER A C 1
ATOM 3585 O O . SER A 1 448 ? 0.278 24.054 8.651 1.00 69.19 448 SER A O 1
ATOM 3587 N N . ARG A 1 449 ? 1.529 25.499 9.822 1.00 58.88 449 ARG A N 1
ATOM 3588 C CA . ARG A 1 449 ? 0.512 26.575 9.942 1.00 58.88 449 ARG A CA 1
ATOM 3589 C C . ARG A 1 449 ? 0.812 27.793 9.045 1.00 58.88 449 ARG A C 1
ATOM 3591 O O . ARG A 1 449 ? 0.234 28.855 9.237 1.00 58.88 449 ARG A O 1
ATOM 3598 N N . SER A 1 450 ? 1.744 27.650 8.105 1.00 56.62 450 SER A N 1
ATOM 3599 C CA . SER A 1 450 ? 2.319 28.730 7.291 1.00 56.62 450 SER A CA 1
ATOM 3600 C C . SER A 1 450 ? 1.369 29.241 6.197 1.00 56.62 450 SER A C 1
ATOM 3602 O O . SER A 1 450 ? 0.632 28.457 5.600 1.00 56.62 450 SER A O 1
ATOM 3604 N N . SER A 1 451 ? 1.470 30.529 5.846 1.00 56.34 451 SER A N 1
ATOM 3605 C CA . SER A 1 451 ? 0.759 31.170 4.719 1.00 56.34 451 SER A CA 1
ATOM 3606 C C . SER A 1 451 ? 1.116 30.590 3.339 1.00 56.34 451 SER A C 1
ATOM 3608 O O . SER A 1 451 ? 0.314 30.640 2.415 1.00 56.34 451 SER A O 1
ATOM 3610 N N . GLN A 1 452 ? 2.285 29.958 3.206 1.00 55.22 452 GLN A N 1
ATOM 3611 C CA . GLN A 1 452 ? 2.753 29.296 1.977 1.00 55.22 452 GLN A CA 1
ATOM 3612 C C . GLN A 1 452 ? 1.894 28.079 1.557 1.00 55.22 452 GLN A C 1
ATOM 3614 O O . GLN A 1 452 ? 1.980 27.626 0.419 1.00 55.22 452 GLN A O 1
ATOM 3619 N N . LEU A 1 453 ? 1.016 27.579 2.438 1.00 65.56 453 LEU A N 1
ATOM 3620 C CA . LEU A 1 453 ? 0.102 26.464 2.154 1.00 65.56 453 LEU A CA 1
ATOM 3621 C C . LEU A 1 453 ? -1.144 26.855 1.347 1.00 65.56 453 LEU A C 1
ATOM 3623 O O . LEU A 1 453 ? -1.886 25.962 0.934 1.00 65.56 453 LEU A O 1
ATOM 3627 N N . GLU A 1 454 ? -1.413 28.147 1.125 1.00 72.62 454 GLU A N 1
ATOM 3628 C CA . GLU A 1 454 ? -2.614 28.570 0.389 1.00 72.62 454 GLU A CA 1
ATOM 3629 C C . GLU A 1 454 ? -2.639 28.040 -1.046 1.00 72.62 454 GLU A C 1
ATOM 3631 O O . GLU A 1 454 ? -3.675 27.550 -1.483 1.00 72.62 454 GLU A O 1
ATOM 3636 N N . ALA A 1 455 ? -1.497 28.026 -1.740 1.00 74.69 455 ALA A N 1
ATOM 3637 C CA . ALA A 1 455 ? -1.407 27.480 -3.096 1.00 74.69 455 ALA A CA 1
ATOM 3638 C C . ALA A 1 455 ? -1.559 25.947 -3.140 1.00 74.69 455 ALA A C 1
ATOM 3640 O O . ALA A 1 455 ? -1.994 25.394 -4.148 1.00 74.69 455 ALA A O 1
ATOM 3641 N N . VAL A 1 456 ? -1.226 25.248 -2.049 1.00 85.19 456 VAL A N 1
ATOM 3642 C CA . VAL A 1 456 ? -1.261 23.778 -1.997 1.00 85.19 456 VAL A CA 1
ATOM 3643 C C . VAL A 1 456 ? -2.665 23.237 -1.712 1.00 85.19 456 VAL A C 1
ATOM 3645 O O . VAL A 1 456 ? -2.985 22.128 -2.133 1.00 85.19 456 VAL A O 1
ATOM 3648 N N . LYS A 1 457 ? -3.534 23.999 -1.039 1.00 87.62 457 LYS A N 1
ATOM 3649 C CA . LYS A 1 457 ? -4.911 23.552 -0.766 1.00 87.62 457 LYS A CA 1
ATOM 3650 C C . LYS A 1 457 ? -5.703 23.258 -2.055 1.00 87.62 457 LYS A C 1
ATOM 3652 O O . LYS A 1 457 ? -6.153 22.124 -2.180 1.00 87.62 457 LYS A O 1
ATOM 3657 N N . PRO A 1 458 ? -5.774 24.159 -3.061 1.00 89.12 458 PRO A N 1
ATOM 3658 C CA . PRO A 1 458 ? -6.429 23.849 -4.337 1.00 89.12 458 PRO A CA 1
ATOM 3659 C C . PRO A 1 458 ? -5.802 22.657 -5.076 1.00 89.12 458 PRO A C 1
ATOM 3661 O O . PRO A 1 458 ? -6.493 21.902 -5.761 1.00 89.12 458 PRO A O 1
ATOM 3664 N N . PHE A 1 459 ? -4.485 22.468 -4.931 1.00 90.19 459 PHE A N 1
ATOM 3665 C CA . PHE A 1 459 ? -3.765 21.328 -5.502 1.00 90.19 459 PHE A CA 1
ATOM 3666 C C . PHE A 1 459 ? -4.224 20.001 -4.873 1.00 90.19 459 PHE A C 1
ATOM 3668 O O . PHE A 1 459 ? -4.421 19.013 -5.581 1.00 90.19 459 PHE A O 1
ATOM 3675 N N . GLU A 1 460 ? -4.430 19.978 -3.552 1.00 93.44 460 GLU A N 1
ATOM 3676 C CA . GLU A 1 460 ? -4.979 18.829 -2.825 1.00 93.44 460 GLU A CA 1
ATOM 3677 C C . GLU A 1 460 ? -6.451 18.573 -3.161 1.00 93.44 460 GLU A C 1
ATOM 3679 O O . GLU A 1 460 ? -6.804 17.429 -3.442 1.00 93.44 460 GLU A O 1
ATOM 3684 N N . GLU A 1 461 ? -7.279 19.619 -3.198 1.00 92.06 461 GLU A N 1
ATOM 3685 C CA . GLU A 1 461 ? -8.705 19.532 -3.543 1.00 92.06 461 GLU A CA 1
ATOM 3686 C C . GLU A 1 461 ? -8.888 18.943 -4.948 1.00 92.06 461 GLU A C 1
ATOM 3688 O O . GLU A 1 461 ? -9.641 17.989 -5.140 1.00 92.06 461 GLU A O 1
ATOM 3693 N N . THR A 1 462 ? -8.093 19.405 -5.916 1.00 93.06 462 THR A N 1
ATOM 3694 C CA . THR A 1 462 ? -8.106 18.859 -7.280 1.00 93.06 462 THR A CA 1
ATOM 3695 C C . THR A 1 462 ? -7.696 17.381 -7.315 1.00 93.06 462 THR A C 1
ATOM 3697 O O . THR A 1 462 ? -8.285 16.579 -8.043 1.00 93.06 462 THR A O 1
ATOM 3700 N N . LEU A 1 463 ? -6.691 16.981 -6.524 1.00 93.75 463 LEU A N 1
ATOM 3701 C CA . LEU A 1 463 ? -6.313 15.570 -6.389 1.00 93.75 463 LEU A CA 1
ATOM 3702 C C . LEU A 1 463 ? -7.440 14.739 -5.771 1.00 93.75 463 LEU A C 1
ATOM 3704 O O . LEU A 1 463 ? -7.686 13.620 -6.225 1.00 93.75 463 LEU A O 1
ATOM 3708 N N . GLN A 1 464 ? -8.120 15.269 -4.753 1.00 93.88 464 GLN A N 1
ATOM 3709 C CA . GLN A 1 464 ? -9.263 14.617 -4.122 1.00 93.88 464 GLN A CA 1
ATOM 3710 C C . GLN A 1 464 ? -10.399 14.402 -5.129 1.00 93.88 464 GLN A C 1
ATOM 3712 O O . GLN A 1 464 ? -10.937 13.296 -5.195 1.00 93.88 464 GLN A O 1
ATOM 3717 N N . GLU A 1 465 ? -10.739 15.407 -5.936 1.00 91.88 465 GLU A N 1
ATOM 3718 C CA . GLU A 1 465 ? -11.761 15.309 -6.987 1.00 91.88 465 GLU A CA 1
ATOM 3719 C C . GLU A 1 465 ? -11.400 14.245 -8.031 1.00 91.88 465 GLU A C 1
ATOM 3721 O O . GLU A 1 465 ? -12.200 13.354 -8.324 1.00 91.88 465 GLU A O 1
ATOM 3726 N N . MET A 1 466 ? -10.165 14.276 -8.545 1.00 92.56 466 MET A N 1
ATOM 3727 C CA . MET A 1 466 ? -9.698 13.300 -9.533 1.00 92.56 466 MET A CA 1
ATOM 3728 C C . MET A 1 466 ? -9.714 11.871 -8.993 1.00 92.56 466 MET A C 1
ATOM 3730 O O . MET A 1 466 ? -10.199 10.957 -9.661 1.00 92.56 466 MET A O 1
ATOM 3734 N N . LEU A 1 467 ? -9.209 11.666 -7.776 1.00 92.88 467 LEU A N 1
ATOM 3735 C CA . LEU A 1 467 ? -9.217 10.353 -7.142 1.00 92.88 467 LEU A CA 1
ATOM 3736 C C . LEU A 1 467 ? -10.649 9.890 -6.826 1.00 92.88 467 LEU A C 1
ATOM 3738 O O . LEU A 1 467 ? -10.924 8.701 -6.937 1.00 92.88 467 LEU A O 1
ATOM 3742 N N . SER A 1 468 ? -11.578 10.797 -6.509 1.00 90.31 468 SER A N 1
ATOM 3743 C CA . SER A 1 468 ? -12.992 10.444 -6.300 1.00 90.31 468 SER A CA 1
ATOM 3744 C C . SER A 1 468 ? -13.649 9.897 -7.569 1.00 90.31 468 SER A C 1
ATOM 3746 O O . SER A 1 468 ? -14.464 8.982 -7.493 1.00 90.31 468 SER A O 1
ATOM 3748 N N . LEU A 1 469 ? -13.252 10.393 -8.746 1.00 89.31 469 LEU A N 1
ATOM 3749 C CA . LEU A 1 469 ? -13.697 9.846 -10.032 1.00 89.31 469 LEU A CA 1
ATOM 3750 C C . LEU A 1 469 ? -13.036 8.497 -10.348 1.00 89.31 469 LEU A C 1
ATOM 3752 O O . LEU A 1 469 ? -13.693 7.587 -10.854 1.00 89.31 469 LEU A O 1
ATOM 3756 N N . TRP A 1 470 ? -11.738 8.352 -10.061 1.00 90.31 470 TRP A N 1
ATOM 3757 C CA . TRP A 1 470 ? -10.994 7.122 -10.351 1.00 90.31 470 TRP A CA 1
ATOM 3758 C C . TRP A 1 470 ? -11.380 5.955 -9.442 1.00 90.31 470 TRP A C 1
ATOM 3760 O O . TRP A 1 470 ? -11.429 4.825 -9.912 1.00 90.31 470 TRP A O 1
ATOM 3770 N N . PHE A 1 471 ? -11.693 6.215 -8.173 1.00 89.19 471 PHE A N 1
ATOM 3771 C CA . PHE A 1 471 ? -12.054 5.198 -7.180 1.00 89.19 471 PHE A CA 1
ATOM 3772 C C . PHE A 1 471 ? -13.568 5.062 -7.001 1.00 89.19 471 PHE A C 1
ATOM 3774 O O . PHE A 1 471 ? -14.077 4.955 -5.886 1.00 89.19 471 PHE A O 1
ATOM 3781 N N . SER A 1 472 ? -14.297 5.043 -8.116 1.00 84.31 472 SER A N 1
ATOM 3782 C CA . SER A 1 472 ? -15.737 4.797 -8.093 1.00 84.31 472 SER A CA 1
ATOM 3783 C C . SER A 1 472 ? -16.059 3.361 -7.654 1.00 84.31 472 SER A C 1
ATOM 3785 O O . SER A 1 472 ? -15.363 2.401 -7.989 1.00 84.31 472 SER A O 1
ATOM 3787 N N . VAL A 1 473 ? -17.168 3.197 -6.928 1.00 80.00 473 VAL A N 1
ATOM 3788 C CA . VAL A 1 473 ? -17.597 1.917 -6.325 1.00 80.00 473 VAL A CA 1
ATOM 3789 C C . VAL A 1 473 ? -17.731 0.784 -7.353 1.00 80.00 473 VAL A C 1
ATOM 3791 O O . VAL A 1 473 ? -17.520 -0.390 -7.040 1.00 80.00 473 VAL A O 1
ATOM 3794 N N . GLY A 1 474 ? -18.100 1.114 -8.594 1.00 82.44 474 GLY A N 1
ATOM 3795 C CA . GLY A 1 474 ? -18.255 0.146 -9.686 1.00 82.44 474 GLY A CA 1
ATOM 3796 C C . GLY A 1 474 ? -16.947 -0.530 -10.106 1.00 82.44 474 GLY A C 1
ATOM 3797 O O . GLY A 1 474 ? -16.986 -1.637 -10.628 1.00 82.44 474 GLY A O 1
ATOM 3798 N N . LEU A 1 475 ? -15.802 0.101 -9.833 1.00 87.62 475 LEU A N 1
ATOM 3799 C CA . LEU A 1 475 ? -14.472 -0.397 -10.194 1.00 87.62 475 LEU A CA 1
ATOM 3800 C C . LEU A 1 475 ? -13.767 -1.118 -9.037 1.00 87.62 475 LEU A C 1
ATOM 3802 O O . LEU A 1 475 ? -12.646 -1.597 -9.197 1.00 87.62 475 LEU A O 1
ATOM 3806 N N . LEU A 1 476 ? -14.397 -1.181 -7.862 1.00 89.81 476 LEU A N 1
ATOM 3807 C CA . LEU A 1 476 ? -13.857 -1.892 -6.710 1.00 89.81 476 LEU A CA 1
ATOM 3808 C C . LEU A 1 476 ? -14.235 -3.372 -6.766 1.00 89.81 476 LEU A C 1
ATOM 3810 O O . LEU A 1 476 ? -15.420 -3.714 -6.817 1.00 89.81 476 LEU A O 1
ATOM 3814 N N . HIS A 1 477 ? -13.228 -4.237 -6.681 1.00 91.38 477 HIS A N 1
ATOM 3815 C CA . HIS A 1 477 ? -13.392 -5.682 -6.564 1.00 91.38 477 HIS A CA 1
ATOM 3816 C C . HIS A 1 477 ? -13.368 -6.097 -5.098 1.00 91.38 477 HIS A C 1
ATOM 3818 O O . HIS A 1 477 ? -12.543 -5.609 -4.331 1.00 91.38 477 HIS A O 1
ATOM 3824 N N . LEU A 1 478 ? -14.291 -6.976 -4.715 1.00 93.44 478 LEU A N 1
ATOM 3825 C CA . LEU A 1 478 ? -14.355 -7.570 -3.386 1.00 93.44 478 LEU A CA 1
ATOM 3826 C C . LEU A 1 478 ? -13.718 -8.959 -3.443 1.00 93.44 478 LEU A C 1
ATOM 3828 O O . LEU A 1 478 ? -14.218 -9.816 -4.164 1.00 93.44 478 LEU A O 1
ATOM 3832 N N . ASP A 1 479 ? -12.674 -9.181 -2.648 1.00 93.25 479 ASP A N 1
ATOM 3833 C CA . ASP A 1 479 ? -12.012 -10.478 -2.518 1.00 93.25 479 ASP A CA 1
ATOM 3834 C C . ASP A 1 479 ? -12.042 -10.954 -1.061 1.00 93.25 479 ASP A C 1
ATOM 3836 O O . ASP A 1 479 ? -11.810 -10.181 -0.126 1.00 93.25 479 ASP A O 1
ATOM 3840 N N . ARG A 1 480 ? -12.276 -12.254 -0.854 1.00 95.19 480 ARG A N 1
ATOM 3841 C CA . ARG A 1 480 ? -12.107 -12.901 0.452 1.00 95.19 480 ARG A CA 1
ATOM 3842 C C . ARG A 1 480 ? -10.659 -13.347 0.629 1.00 95.19 480 ARG A C 1
ATOM 3844 O O . ARG A 1 480 ? -10.123 -14.099 -0.185 1.00 95.19 480 ARG A O 1
ATOM 3851 N N . LEU A 1 481 ? -10.048 -12.952 1.741 1.00 95.00 481 LEU A N 1
ATOM 3852 C CA . LEU A 1 481 ? -8.751 -13.462 2.163 1.00 95.00 481 LEU A CA 1
ATOM 3853 C C . LEU A 1 481 ? -8.900 -14.696 3.051 1.00 95.00 481 LEU A C 1
ATOM 3855 O O . LEU A 1 481 ? -9.739 -14.760 3.950 1.00 95.00 481 LEU A O 1
ATOM 3859 N N . THR A 1 482 ? -8.043 -15.675 2.786 1.00 94.88 482 THR A N 1
ATOM 3860 C CA . THR A 1 482 ? -7.920 -16.939 3.517 1.00 94.88 482 THR A CA 1
ATOM 3861 C C . THR A 1 482 ? -6.445 -17.212 3.794 1.00 94.88 482 THR A C 1
ATOM 3863 O O . THR A 1 482 ? -5.565 -16.499 3.305 1.00 94.88 482 THR A O 1
ATOM 3866 N N . TRP A 1 483 ? -6.136 -18.271 4.543 1.00 93.62 483 TRP A N 1
ATOM 3867 C CA . TRP A 1 483 ? -4.740 -18.660 4.763 1.00 93.62 483 TRP A CA 1
ATOM 3868 C C . TRP A 1 483 ? -4.019 -19.108 3.479 1.00 93.62 483 TRP A C 1
ATOM 3870 O O . TRP A 1 483 ? -2.793 -19.120 3.424 1.00 93.62 483 TRP A O 1
ATOM 3880 N N . GLN A 1 484 ? -4.776 -19.456 2.437 1.00 93.00 484 GLN A N 1
ATOM 3881 C CA . GLN A 1 484 ? -4.272 -19.835 1.120 1.00 93.00 484 GLN A CA 1
ATOM 3882 C C . GLN A 1 484 ? -3.998 -18.624 0.213 1.00 93.00 484 GLN A C 1
ATOM 3884 O O . GLN A 1 484 ? -3.415 -18.785 -0.860 1.00 93.00 484 GLN A O 1
ATOM 3889 N N . SER A 1 485 ? -4.415 -17.418 0.610 1.00 94.31 485 SER A N 1
ATOM 3890 C CA . SER A 1 485 ? -4.193 -16.201 -0.171 1.00 94.31 485 SER A CA 1
ATOM 3891 C C . SER A 1 485 ? -2.699 -15.836 -0.267 1.00 94.31 485 SER A C 1
ATOM 3893 O O . SER A 1 485 ? -1.912 -16.200 0.611 1.00 94.31 485 SER A O 1
ATOM 3895 N N . PRO A 1 486 ? -2.279 -15.092 -1.313 1.00 93.81 486 PRO A N 1
ATOM 3896 C CA . PRO A 1 486 ? -0.888 -14.677 -1.492 1.00 93.81 486 PRO A CA 1
ATOM 3897 C C . PRO A 1 486 ? -0.287 -13.993 -0.253 1.00 93.81 486 PRO A C 1
ATOM 3899 O O . PRO A 1 486 ? -0.888 -13.095 0.342 1.00 93.81 486 PRO A O 1
ATOM 3902 N N . SER A 1 487 ? 0.930 -14.395 0.123 1.00 91.25 487 SER A N 1
ATOM 3903 C CA . SER A 1 487 ? 1.572 -13.962 1.372 1.00 91.25 487 SER A CA 1
ATOM 3904 C C . SER A 1 487 ? 1.862 -12.462 1.437 1.00 91.25 487 SER A C 1
ATOM 3906 O O . SER A 1 487 ? 1.912 -11.892 2.521 1.00 91.25 487 SER A O 1
ATOM 3908 N N . ASP A 1 488 ? 2.068 -11.810 0.296 1.00 91.44 488 ASP A N 1
ATOM 3909 C CA . ASP A 1 488 ? 2.262 -10.361 0.216 1.00 91.44 488 ASP A CA 1
ATOM 3910 C C . ASP A 1 488 ? 0.984 -9.582 0.555 1.00 91.44 488 ASP A C 1
ATOM 3912 O O . ASP A 1 488 ? 1.071 -8.549 1.211 1.00 91.44 488 ASP A O 1
ATOM 3916 N N . LEU A 1 489 ? -0.196 -10.081 0.165 1.00 91.44 489 LEU A N 1
ATOM 3917 C CA . LEU A 1 489 ? -1.477 -9.475 0.535 1.00 91.44 489 LEU A CA 1
ATOM 3918 C C . LEU A 1 489 ? -1.724 -9.623 2.034 1.00 91.44 489 LEU A C 1
ATOM 3920 O O . LEU A 1 489 ? -2.071 -8.646 2.693 1.00 91.44 489 LEU A O 1
ATOM 3924 N N . LEU A 1 490 ? -1.475 -10.816 2.581 1.00 92.88 490 LEU A N 1
ATOM 3925 C CA . LEU A 1 490 ? -1.563 -11.061 4.022 1.00 92.88 490 LEU A CA 1
ATOM 3926 C C . LEU A 1 490 ? -0.590 -10.169 4.806 1.00 92.88 490 LEU A C 1
ATOM 3928 O O . LEU A 1 490 ? -0.941 -9.659 5.868 1.00 92.88 490 LEU A O 1
ATOM 3932 N N . LEU A 1 491 ? 0.614 -9.936 4.269 1.00 91.62 491 LEU A N 1
ATOM 3933 C CA . LEU A 1 491 ? 1.603 -9.058 4.889 1.00 91.62 491 LEU A CA 1
ATOM 3934 C C . LEU A 1 491 ? 1.118 -7.607 4.898 1.00 91.62 491 LEU A C 1
ATOM 3936 O O . LEU A 1 491 ? 1.164 -6.964 5.940 1.00 91.62 491 LEU A O 1
ATOM 3940 N N . LYS A 1 492 ? 0.586 -7.113 3.775 1.00 91.56 492 LYS A N 1
ATOM 3941 C CA . LYS A 1 492 ? 0.001 -5.767 3.696 1.00 91.56 492 LYS A CA 1
ATOM 3942 C C . LYS A 1 492 ? -1.172 -5.600 4.655 1.00 91.56 492 LYS A C 1
ATOM 3944 O O . LYS A 1 492 ? -1.258 -4.588 5.337 1.00 91.56 492 LYS A O 1
ATOM 3949 N N . VAL A 1 493 ? -2.056 -6.591 4.752 1.00 91.50 493 VAL A N 1
ATOM 3950 C CA . VAL A 1 493 ? -3.155 -6.572 5.729 1.00 91.50 493 VAL A CA 1
ATOM 3951 C C . VAL A 1 493 ? -2.625 -6.489 7.159 1.00 91.50 493 VAL A C 1
ATOM 3953 O O . VAL A 1 493 ? -3.139 -5.699 7.946 1.00 91.50 493 VAL A O 1
ATOM 3956 N N . ALA A 1 494 ? -1.568 -7.238 7.483 1.00 90.50 494 ALA A N 1
ATOM 3957 C CA . ALA A 1 494 ? -0.929 -7.163 8.792 1.00 90.50 494 ALA A CA 1
ATOM 3958 C C . ALA A 1 494 ? -0.314 -5.782 9.076 1.00 90.50 494 ALA A C 1
ATOM 3960 O O . ALA A 1 494 ? -0.453 -5.265 10.183 1.00 90.50 494 ALA A O 1
ATOM 3961 N N . GLU A 1 495 ? 0.346 -5.182 8.083 1.00 89.12 495 GLU A N 1
ATOM 3962 C CA . GLU A 1 495 ? 0.987 -3.865 8.184 1.00 89.12 495 GLU A CA 1
ATOM 3963 C C . GLU A 1 495 ? -0.025 -2.711 8.280 1.00 89.12 495 GLU A C 1
ATOM 3965 O O . GLU A 1 495 ? 0.230 -1.725 8.973 1.00 89.12 495 GLU A O 1
ATOM 3970 N N . PHE A 1 496 ? -1.167 -2.824 7.596 1.00 86.25 496 PHE A N 1
ATOM 3971 C CA . PHE A 1 496 ? -2.175 -1.765 7.497 1.00 86.25 496 PHE A CA 1
ATOM 3972 C C . PHE A 1 496 ? -3.336 -1.891 8.491 1.00 86.25 496 PHE A C 1
ATOM 3974 O O . PHE A 1 496 ? -4.259 -1.076 8.447 1.00 86.25 496 PHE A O 1
ATOM 3981 N N . GLU A 1 497 ? -3.310 -2.873 9.391 1.00 87.25 497 GLU A N 1
ATOM 3982 C CA . GLU A 1 497 ? -4.340 -3.036 10.416 1.00 87.25 497 GLU A CA 1
ATOM 3983 C C . GLU A 1 497 ? -4.344 -1.842 11.386 1.00 87.25 497 GLU A C 1
ATOM 3985 O O . GLU A 1 497 ? -3.452 -1.666 12.221 1.00 87.25 497 GLU A O 1
ATOM 3990 N N . ALA A 1 498 ? -5.374 -1.003 11.262 1.00 80.12 498 ALA A N 1
ATOM 3991 C CA . ALA A 1 498 ? -5.433 0.293 11.916 1.00 80.12 498 ALA A CA 1
ATOM 3992 C C . ALA A 1 498 ? -6.226 0.283 13.221 1.00 80.12 498 ALA A C 1
ATOM 3994 O O . ALA A 1 498 ? -6.124 1.262 13.962 1.00 80.12 498 ALA A O 1
ATOM 3995 N N . VAL A 1 499 ? -7.008 -0.756 13.526 1.00 79.31 499 VAL A N 1
ATOM 3996 C CA . VAL A 1 499 ? -7.865 -0.807 14.722 1.00 79.31 499 VAL A CA 1
ATOM 3997 C C . VAL A 1 499 ? -7.197 -1.656 15.804 1.00 79.31 499 VAL A C 1
ATOM 3999 O O . VAL A 1 499 ? -6.899 -1.139 16.885 1.00 79.31 499 VAL A O 1
ATOM 4002 N N . HIS A 1 500 ? -6.840 -2.901 15.476 1.00 81.06 500 HIS A N 1
ATOM 4003 C CA . HIS A 1 500 ? -6.252 -3.865 16.415 1.00 81.06 500 HIS A CA 1
ATOM 4004 C C . HIS A 1 500 ? -4.937 -4.442 15.881 1.00 81.06 500 HIS A C 1
ATOM 4006 O O . HIS A 1 500 ? -4.977 -5.453 15.171 1.00 81.06 500 HIS A O 1
ATOM 4012 N N . PRO A 1 501 ? -3.776 -3.846 16.226 1.00 82.75 501 PRO A N 1
ATOM 4013 C CA . PRO A 1 501 ? -2.481 -4.209 15.655 1.00 82.75 501 PRO A CA 1
ATOM 4014 C C . PRO A 1 501 ? -2.197 -5.710 15.705 1.00 82.75 501 PRO A C 1
ATOM 4016 O O . PRO A 1 501 ? -2.412 -6.364 16.728 1.00 82.75 501 PRO A O 1
ATOM 4019 N N . VAL A 1 502 ? -1.698 -6.244 14.594 1.00 84.56 502 VAL A N 1
ATOM 4020 C CA . VAL A 1 502 ? -1.353 -7.660 14.460 1.00 84.56 502 VAL A CA 1
ATOM 4021 C C . VAL A 1 502 ? -0.039 -7.936 15.182 1.00 84.56 502 VAL A C 1
ATOM 4023 O O . VAL A 1 502 ? 0.966 -7.274 14.929 1.00 84.56 502 VAL A O 1
ATOM 4026 N N . ARG A 1 503 ? -0.030 -8.922 16.084 1.00 81.69 503 ARG A N 1
ATOM 4027 C CA . ARG A 1 503 ? 1.141 -9.192 16.944 1.00 81.69 503 ARG A CA 1
ATOM 4028 C C . ARG A 1 503 ? 2.195 -10.082 16.282 1.00 81.69 503 ARG A C 1
ATOM 4030 O O . ARG A 1 503 ? 3.389 -9.865 16.462 1.00 81.69 503 ARG A O 1
ATOM 4037 N N . HIS A 1 504 ? 1.760 -11.112 15.558 1.00 82.75 504 HIS A N 1
ATOM 4038 C CA . HIS A 1 504 ? 2.621 -12.117 14.922 1.00 82.75 504 HIS A CA 1
ATOM 4039 C C . HIS A 1 504 ? 1.862 -12.874 13.818 1.00 82.75 504 HIS A C 1
ATOM 4041 O O . HIS A 1 504 ? 0.647 -12.763 13.701 1.00 82.75 504 HIS A O 1
ATOM 4047 N N . TRP A 1 505 ? 2.542 -13.707 13.024 1.00 86.25 505 TRP A N 1
ATOM 4048 C CA . TRP A 1 505 ? 1.920 -14.393 11.876 1.00 86.25 505 TRP A CA 1
ATOM 4049 C C . TRP A 1 505 ? 0.800 -15.375 12.259 1.00 86.25 505 TRP A C 1
ATOM 4051 O O . TRP A 1 505 ? -0.192 -15.513 11.546 1.00 86.25 505 TRP A O 1
ATOM 4061 N N . GLY A 1 506 ? 0.917 -16.003 13.433 1.00 86.62 506 GLY A N 1
ATOM 4062 C CA . GLY A 1 506 ? -0.169 -16.803 14.011 1.00 86.62 506 GLY A CA 1
ATOM 4063 C C . GLY A 1 506 ? -1.468 -16.018 14.252 1.00 86.62 506 GLY A C 1
ATOM 4064 O O . GLY A 1 506 ? -2.538 -16.596 14.120 1.00 86.62 506 GLY A O 1
ATOM 4065 N N . ASP A 1 507 ? -1.397 -14.712 14.540 1.00 86.88 507 ASP A N 1
ATOM 4066 C CA . ASP A 1 507 ? -2.577 -13.846 14.687 1.00 86.88 507 ASP A CA 1
ATOM 4067 C C . ASP A 1 507 ? -3.314 -13.716 13.343 1.00 86.88 507 ASP A C 1
ATOM 4069 O O . ASP A 1 507 ? -4.503 -14.015 13.270 1.00 86.88 507 ASP A O 1
ATOM 4073 N N . ILE A 1 508 ? -2.592 -13.437 12.246 1.00 90.25 508 ILE A N 1
ATOM 4074 C CA . ILE A 1 508 ? -3.180 -13.421 10.892 1.00 90.25 508 ILE A CA 1
ATOM 4075 C C . ILE A 1 508 ? -3.839 -14.749 10.554 1.00 90.25 508 ILE A C 1
ATOM 4077 O O . ILE A 1 508 ? -4.985 -14.742 10.115 1.00 90.25 508 ILE A O 1
ATOM 4081 N N . LYS A 1 509 ? -3.155 -15.878 10.795 1.00 89.62 509 LYS A N 1
ATOM 4082 C CA . LYS A 1 509 ? -3.694 -17.216 10.494 1.00 89.62 509 LYS A CA 1
ATOM 4083 C C . LYS A 1 509 ? -5.082 -17.426 11.085 1.00 89.62 509 LYS A C 1
ATOM 4085 O O . LYS A 1 509 ? -5.932 -18.042 10.455 1.00 89.62 509 LYS A O 1
ATOM 4090 N N . ARG A 1 510 ? -5.301 -16.902 12.285 1.00 87.44 510 ARG A N 1
ATOM 4091 C CA . ARG A 1 510 ? -6.548 -17.061 13.027 1.00 87.44 510 ARG A CA 1
ATOM 4092 C C . ARG A 1 510 ? -7.586 -16.021 12.606 1.00 87.44 510 ARG A C 1
ATOM 4094 O O . ARG A 1 510 ? -8.737 -16.384 12.421 1.00 87.44 510 ARG A O 1
ATOM 4101 N N . ARG A 1 511 ? -7.182 -14.778 12.305 1.00 90.00 511 ARG A N 1
ATOM 4102 C CA . ARG A 1 511 ? -8.060 -13.743 11.710 1.00 90.00 511 ARG A CA 1
ATOM 4103 C C . ARG A 1 511 ? -8.606 -14.099 10.323 1.00 90.00 511 ARG A C 1
ATOM 4105 O O . ARG A 1 511 ? -9.637 -13.563 9.930 1.00 90.00 511 ARG A O 1
ATOM 4112 N N . VAL A 1 512 ? -7.929 -14.979 9.584 1.00 91.94 512 VAL A N 1
ATOM 4113 C CA . VAL A 1 512 ? -8.398 -15.519 8.290 1.00 91.94 512 VAL A CA 1
ATOM 4114 C C . VAL A 1 512 ? -8.822 -16.993 8.375 1.00 91.94 512 VAL A C 1
ATOM 4116 O O . VAL A 1 512 ? -8.990 -17.645 7.342 1.00 91.94 512 VAL A O 1
ATOM 4119 N N . GLY A 1 513 ? -8.924 -17.525 9.597 1.00 87.00 513 GLY A N 1
ATOM 4120 C CA . GLY A 1 513 ? -9.211 -18.927 9.895 1.00 87.00 513 GLY A CA 1
ATOM 4121 C C . GLY A 1 513 ? -10.700 -19.213 10.101 1.00 87.00 513 GLY A C 1
ATOM 4122 O O . GLY A 1 513 ? -11.561 -18.525 9.560 1.00 87.00 513 GLY A O 1
ATOM 4123 N N . HIS A 1 514 ? -11.000 -20.251 10.882 1.00 85.75 514 HIS A N 1
ATOM 4124 C CA . HIS A 1 514 ? -12.372 -20.644 11.224 1.00 85.75 514 HIS A CA 1
ATOM 4125 C C . HIS A 1 514 ? -13.082 -19.575 12.063 1.00 85.75 514 HIS A C 1
ATOM 4127 O O . HIS A 1 514 ? -12.435 -18.851 12.821 1.00 85.75 514 HIS A O 1
ATOM 4133 N N . ASN A 1 515 ? -14.407 -19.457 11.917 1.00 88.88 515 ASN A N 1
ATOM 4134 C CA . ASN A 1 515 ? -15.238 -18.446 12.602 1.00 88.88 515 ASN A CA 1
ATOM 4135 C C . ASN A 1 515 ? -14.783 -16.990 12.389 1.00 88.88 515 ASN A C 1
ATOM 4137 O O . ASN A 1 515 ? -15.171 -16.076 13.127 1.00 88.88 515 ASN A O 1
ATOM 4141 N N . ARG A 1 516 ? -13.930 -16.754 11.390 1.00 92.06 516 ARG A N 1
ATOM 4142 C CA . ARG A 1 516 ? -13.393 -15.446 11.038 1.00 92.06 516 ARG A CA 1
ATOM 4143 C C . ARG A 1 516 ? -13.437 -15.294 9.526 1.00 92.06 516 ARG A C 1
ATOM 4145 O O . ARG A 1 516 ? -13.169 -16.225 8.771 1.00 92.06 516 ARG A O 1
ATOM 4152 N N . ARG A 1 517 ? -13.807 -14.109 9.055 1.00 93.69 517 ARG A N 1
ATOM 4153 C CA . ARG A 1 517 ? -13.784 -13.775 7.630 1.00 93.69 517 ARG A CA 1
ATOM 4154 C C . ARG A 1 517 ? -13.024 -12.470 7.461 1.00 93.69 517 ARG A C 1
ATOM 4156 O O . ARG A 1 517 ? -13.212 -11.529 8.225 1.00 93.69 517 ARG A O 1
ATOM 4163 N N . CYS A 1 518 ? -12.147 -12.429 6.469 1.00 95.38 518 CYS A N 1
ATOM 4164 C CA . CYS A 1 518 ? -11.402 -11.234 6.111 1.00 95.38 518 CYS A CA 1
ATOM 4165 C C . CYS A 1 518 ? -11.710 -10.912 4.654 1.00 95.38 518 CYS A C 1
ATOM 4167 O O . CYS A 1 518 ? -11.558 -11.770 3.785 1.00 95.38 518 CYS A O 1
ATOM 4169 N N . PHE A 1 519 ? -12.161 -9.693 4.397 1.00 95.69 519 PHE A N 1
ATOM 4170 C CA . PHE A 1 519 ? -12.478 -9.215 3.061 1.00 95.69 519 PHE A CA 1
ATOM 4171 C C . PHE A 1 519 ? -11.626 -8.005 2.726 1.00 95.69 519 PHE A C 1
ATOM 4173 O O . PHE A 1 519 ? -11.335 -7.181 3.595 1.00 95.69 519 PHE A O 1
ATOM 4180 N N . ILE A 1 520 ? -11.253 -7.884 1.459 1.00 94.81 520 ILE A N 1
ATOM 4181 C CA . ILE A 1 520 ? -10.553 -6.716 0.945 1.00 94.81 520 ILE A CA 1
ATOM 4182 C C . ILE A 1 520 ? -11.273 -6.142 -0.264 1.00 94.81 520 ILE A C 1
ATOM 4184 O O . ILE A 1 520 ? -11.819 -6.876 -1.084 1.00 94.81 520 ILE A O 1
ATOM 4188 N N . PHE A 1 521 ? -11.224 -4.820 -0.386 1.00 93.19 521 PHE A N 1
ATOM 4189 C CA . PHE A 1 521 ? -11.547 -4.135 -1.629 1.00 93.19 521 PHE A CA 1
ATOM 4190 C C . PHE A 1 521 ? -10.262 -3.800 -2.375 1.00 93.19 521 PHE A C 1
ATOM 4192 O O . PHE A 1 521 ? -9.386 -3.140 -1.816 1.00 93.19 521 PHE A O 1
ATOM 4199 N N . THR A 1 522 ? -10.150 -4.230 -3.627 1.00 93.06 522 THR A N 1
ATOM 4200 C CA . THR A 1 522 ? -9.029 -3.925 -4.523 1.00 93.06 522 THR A CA 1
ATOM 4201 C C . THR A 1 522 ? -9.512 -3.105 -5.718 1.00 93.06 522 THR A C 1
ATOM 4203 O O . THR A 1 522 ? -10.710 -3.018 -5.991 1.00 93.06 522 THR A O 1
ATOM 4206 N N . HIS A 1 523 ? -8.585 -2.455 -6.424 1.00 91.88 523 HIS A N 1
ATOM 4207 C CA . HIS A 1 523 ? -8.894 -1.676 -7.622 1.00 91.88 523 HIS A CA 1
ATOM 4208 C C . HIS A 1 523 ? -7.951 -2.074 -8.768 1.00 91.88 523 HIS A C 1
ATOM 4210 O O . HIS A 1 523 ? -6.747 -2.188 -8.525 1.00 91.88 523 HIS A O 1
ATOM 4216 N N . PRO A 1 524 ? -8.432 -2.227 -10.018 1.00 90.00 524 PRO A N 1
ATOM 4217 C CA . PRO A 1 524 ? -7.613 -2.686 -11.144 1.00 90.00 524 PRO A CA 1
ATOM 4218 C C . PRO A 1 524 ? -6.360 -1.845 -11.398 1.00 90.00 524 PRO A C 1
ATOM 4220 O O . PRO A 1 524 ? -5.310 -2.379 -11.740 1.00 90.00 524 PRO A O 1
ATOM 4223 N N . ALA A 1 525 ? -6.449 -0.527 -11.191 1.00 87.75 525 ALA A N 1
ATOM 4224 C CA . ALA A 1 525 ? -5.316 0.386 -11.368 1.00 87.75 525 ALA A CA 1
ATOM 4225 C C . ALA A 1 525 ? -4.273 0.323 -10.231 1.00 87.75 525 ALA A C 1
ATOM 4227 O O . ALA A 1 525 ? -3.209 0.930 -10.339 1.00 87.75 525 ALA A O 1
ATOM 4228 N N . MET A 1 526 ? -4.569 -0.387 -9.138 1.00 89.44 526 MET A N 1
ATOM 4229 C CA . MET A 1 526 ? -3.641 -0.658 -8.035 1.00 89.44 526 MET A CA 1
ATOM 4230 C C . MET A 1 526 ? -3.701 -2.152 -7.679 1.00 89.44 526 MET A C 1
ATOM 4232 O O . MET A 1 526 ? -4.199 -2.529 -6.613 1.00 89.44 526 MET A O 1
ATOM 4236 N N . PRO A 1 527 ? -3.236 -3.030 -8.588 1.00 83.50 527 PRO A N 1
ATOM 4237 C CA . PRO A 1 527 ? -3.334 -4.466 -8.393 1.00 83.50 527 PRO A CA 1
ATOM 4238 C C . PRO A 1 527 ? -2.518 -4.886 -7.171 1.00 83.50 527 PRO A C 1
ATOM 4240 O O . PRO A 1 527 ? -1.423 -4.379 -6.923 1.00 83.50 527 PRO A O 1
ATOM 4243 N N . ARG A 1 528 ? -3.050 -5.847 -6.411 1.00 85.44 528 ARG A N 1
ATOM 4244 C CA . ARG A 1 528 ? -2.449 -6.346 -5.162 1.00 85.44 528 ARG A CA 1
ATOM 4245 C C . ARG A 1 528 ? -2.247 -5.271 -4.082 1.00 85.44 528 ARG A C 1
ATOM 4247 O O . ARG A 1 528 ? -1.438 -5.466 -3.173 1.00 85.44 528 ARG A O 1
ATOM 4254 N N . GLU A 1 529 ? -2.963 -4.150 -4.156 1.00 90.88 529 GLU A N 1
ATOM 4255 C CA . GLU A 1 529 ? -3.090 -3.183 -3.064 1.00 90.88 529 GLU A CA 1
ATOM 4256 C C . GLU A 1 529 ? -4.505 -3.269 -2.473 1.00 90.88 529 GLU A C 1
ATOM 4258 O O . GLU A 1 529 ? -5.464 -2.855 -3.132 1.00 90.88 529 GLU A O 1
ATOM 4263 N N . PRO A 1 530 ? -4.680 -3.803 -1.248 1.00 93.38 530 PRO A N 1
ATOM 4264 C CA . PRO A 1 530 ? -5.970 -3.721 -0.574 1.00 93.38 530 PRO A CA 1
ATOM 4265 C C . PRO A 1 530 ? -6.230 -2.255 -0.229 1.00 93.38 530 PRO A C 1
ATOM 4267 O O . PRO A 1 530 ? -5.346 -1.626 0.337 1.00 93.38 530 PRO A O 1
ATOM 4270 N N . LEU A 1 531 ? -7.395 -1.698 -0.558 1.00 92.56 531 LEU A N 1
ATOM 4271 C CA . LEU A 1 531 ? -7.790 -0.317 -0.232 1.00 92.56 531 LEU A CA 1
ATOM 4272 C C . LEU A 1 531 ? -8.534 -0.234 1.095 1.00 92.56 531 LEU A C 1
ATOM 4274 O O . LEU A 1 531 ? -8.302 0.668 1.902 1.00 92.56 531 LEU A O 1
ATOM 4278 N N . VAL A 1 532 ? -9.433 -1.192 1.299 1.00 91.75 532 VAL A N 1
ATOM 4279 C CA . VAL A 1 532 ? -10.229 -1.355 2.511 1.00 91.75 532 VAL A CA 1
ATOM 4280 C C . VAL A 1 532 ? -10.115 -2.807 2.931 1.00 91.75 532 VAL A C 1
ATOM 4282 O O . VAL A 1 532 ? -10.280 -3.694 2.099 1.00 91.75 532 VAL A O 1
ATOM 4285 N N . VAL A 1 533 ? -9.831 -3.034 4.206 1.00 93.69 533 VAL A N 1
ATOM 4286 C CA . VAL A 1 533 ? -9.767 -4.358 4.827 1.00 93.69 533 VAL A CA 1
ATOM 4287 C C . VAL A 1 533 ? -10.867 -4.440 5.872 1.00 93.69 533 VAL A C 1
ATOM 4289 O O . VAL A 1 533 ? -10.986 -3.539 6.703 1.00 93.69 533 VAL A O 1
ATOM 4292 N N . LEU A 1 534 ? -11.657 -5.508 5.836 1.00 94.81 534 LEU A N 1
ATOM 4293 C CA . LEU A 1 534 ? -12.732 -5.772 6.781 1.00 94.81 534 LEU A CA 1
ATOM 4294 C C . LEU A 1 534 ? -12.478 -7.105 7.470 1.00 94.81 534 LEU A C 1
ATOM 4296 O O . LEU A 1 534 ? -12.424 -8.142 6.811 1.00 94.81 534 LEU A O 1
ATOM 4300 N N . HIS A 1 535 ? -12.360 -7.075 8.792 1.00 94.94 535 HIS A N 1
ATOM 4301 C CA . HIS A 1 535 ? -12.333 -8.273 9.614 1.00 94.94 535 HIS A CA 1
ATOM 4302 C C . HIS A 1 535 ? -13.694 -8.498 10.268 1.00 94.94 535 HIS A C 1
ATOM 4304 O O . HIS A 1 535 ? -14.266 -7.596 10.887 1.00 94.94 535 HIS A O 1
ATOM 4310 N N . VAL A 1 536 ? -14.184 -9.726 10.132 1.00 95.56 536 VAL A N 1
ATOM 4311 C CA . VAL A 1 536 ? -15.492 -10.170 10.602 1.00 95.56 536 VAL A CA 1
ATOM 4312 C C . VAL A 1 536 ? -15.314 -11.367 11.525 1.00 95.56 536 VAL A C 1
ATOM 4314 O O . VAL A 1 536 ? -14.621 -12.326 11.179 1.00 95.56 536 VAL A O 1
ATOM 4317 N N . ALA A 1 537 ? -15.947 -11.315 12.691 1.00 94.44 537 ALA A N 1
ATOM 4318 C CA . ALA A 1 537 ? -16.080 -12.445 13.598 1.00 94.44 537 ALA A CA 1
ATOM 4319 C C . ALA A 1 537 ? -17.483 -13.043 13.476 1.00 94.44 537 ALA A C 1
ATOM 4321 O O . ALA A 1 537 ? -18.466 -12.304 13.433 1.00 94.44 537 ALA A O 1
ATOM 4322 N N . LEU A 1 538 ? -17.561 -14.368 13.387 1.00 93.25 538 LEU A N 1
ATOM 4323 C CA . LEU A 1 538 ? -18.819 -15.107 13.412 1.00 93.25 538 LEU A CA 1
ATOM 4324 C C . LEU A 1 538 ? -19.102 -15.514 14.861 1.00 93.25 538 LEU A C 1
ATOM 4326 O O . LEU A 1 538 ? -18.234 -16.103 15.505 1.00 93.25 538 LEU A O 1
ATOM 4330 N N . MET A 1 539 ? -20.276 -15.140 15.369 1.00 92.06 539 MET A N 1
ATOM 4331 C CA . MET A 1 539 ? -20.698 -15.321 16.762 1.00 92.06 539 MET A CA 1
ATOM 4332 C C . MET A 1 539 ? -22.176 -15.737 16.821 1.00 92.06 539 MET A C 1
ATOM 4334 O O . MET A 1 539 ? -22.923 -15.579 15.854 1.00 92.06 539 MET A O 1
ATOM 4338 N N . ASP A 1 540 ? -22.612 -16.257 17.960 1.00 91.31 540 ASP A N 1
ATOM 4339 C CA . ASP A 1 540 ? -24.005 -16.611 18.277 1.00 91.31 540 ASP A CA 1
ATOM 4340 C C . ASP A 1 540 ? -24.813 -15.434 18.872 1.00 91.31 540 ASP A C 1
ATOM 4342 O O . ASP A 1 540 ? -26.030 -15.529 19.049 1.00 91.31 540 ASP A O 1
ATOM 4346 N N . HIS A 1 541 ? -24.151 -14.305 19.148 1.00 92.56 541 HIS A N 1
ATOM 4347 C CA . HIS A 1 541 ? -24.747 -13.088 19.695 1.00 92.56 541 HIS A CA 1
ATOM 4348 C C . HIS A 1 541 ? -24.045 -11.810 19.189 1.00 92.56 541 HIS A C 1
ATOM 4350 O O . HIS A 1 541 ? -22.980 -11.855 18.568 1.00 92.56 541 HIS A O 1
ATOM 4356 N N . ILE A 1 542 ? -24.635 -10.634 19.462 1.00 95.25 542 ILE A N 1
ATOM 4357 C CA . ILE A 1 542 ? -23.997 -9.341 19.165 1.00 95.25 542 ILE A CA 1
ATOM 4358 C C . ILE A 1 542 ? -22.949 -9.023 20.235 1.00 95.25 542 ILE A C 1
ATOM 4360 O O . ILE A 1 542 ? -23.306 -8.558 21.321 1.00 95.25 542 ILE A O 1
ATOM 4364 N N . GLY A 1 543 ? -21.673 -9.227 19.901 1.00 93.38 543 GLY A N 1
ATOM 4365 C CA . GLY A 1 543 ? -20.548 -8.975 20.803 1.00 93.38 543 GLY A CA 1
ATOM 4366 C C . GLY A 1 543 ? -20.478 -7.531 21.316 1.00 93.38 543 GLY A C 1
ATOM 4367 O O . GLY A 1 543 ? -20.749 -6.568 20.584 1.00 93.38 543 GLY A O 1
ATOM 4368 N N . ASP A 1 544 ? -20.108 -7.382 22.586 1.00 95.06 544 ASP A N 1
ATOM 4369 C CA . ASP A 1 544 ? -19.942 -6.100 23.280 1.00 95.06 544 ASP A CA 1
ATOM 4370 C C . ASP A 1 544 ? -18.502 -5.826 23.739 1.00 95.06 544 ASP A C 1
ATOM 4372 O O . ASP A 1 544 ? -18.194 -4.682 24.070 1.00 95.06 544 ASP A O 1
ATOM 4376 N N . ASN A 1 545 ? -17.611 -6.820 23.692 1.00 94.38 545 ASN A N 1
ATOM 4377 C CA . ASN A 1 545 ? -16.235 -6.709 24.159 1.00 94.38 545 ASN A CA 1
ATOM 4378 C C . ASN A 1 545 ? -15.220 -7.168 23.100 1.00 94.38 545 ASN A C 1
ATOM 4380 O O . ASN A 1 545 ? -15.286 -8.277 22.567 1.00 94.38 545 ASN A O 1
ATOM 4384 N N . ILE A 1 546 ? -14.225 -6.326 22.805 1.00 91.94 546 ILE A N 1
ATOM 4385 C CA . ILE A 1 546 ? -13.242 -6.651 21.766 1.00 91.94 546 ILE A CA 1
ATOM 4386 C C . ILE A 1 546 ? -12.198 -7.657 22.242 1.00 91.94 546 ILE A C 1
ATOM 4388 O O . ILE A 1 546 ? -11.671 -8.437 21.445 1.00 91.94 546 ILE A O 1
ATOM 4392 N N . GLN A 1 547 ? -11.881 -7.656 23.538 1.00 89.50 547 GLN A N 1
ATOM 4393 C CA . GLN A 1 547 ? -10.956 -8.627 24.102 1.00 89.50 547 GLN A CA 1
ATOM 4394 C C . GLN A 1 547 ? -11.531 -10.040 24.030 1.00 89.50 547 GLN A C 1
ATOM 4396 O O . GLN A 1 547 ? -10.737 -10.955 23.875 1.00 89.50 547 GLN A O 1
ATOM 4401 N N . GLU A 1 548 ? -12.847 -10.246 24.069 1.00 88.81 548 GLU A N 1
ATOM 4402 C CA . GLU A 1 548 ? -13.455 -11.557 23.805 1.00 88.81 548 GLU A CA 1
ATOM 4403 C C . GLU A 1 548 ? -13.159 -12.024 22.374 1.00 88.81 548 GLU A C 1
ATOM 4405 O O . GLU A 1 548 ? -12.581 -13.093 22.174 1.00 88.81 548 GLU A O 1
ATOM 4410 N N . ILE A 1 549 ? -13.438 -11.173 21.381 1.00 87.25 549 ILE A N 1
ATOM 4411 C CA . ILE A 1 549 ? -13.205 -11.483 19.964 1.00 87.25 549 ILE A CA 1
ATOM 4412 C C . ILE A 1 549 ? -11.724 -11.779 19.704 1.00 87.25 549 ILE A C 1
ATOM 4414 O O . ILE A 1 549 ? -11.415 -12.693 18.937 1.00 87.25 549 ILE A O 1
ATOM 4418 N N . ILE A 1 550 ? -10.813 -11.034 20.344 1.00 82.25 550 ILE A N 1
ATOM 4419 C CA . ILE A 1 550 ? -9.360 -11.214 20.216 1.00 82.25 550 ILE A CA 1
ATOM 4420 C C . ILE A 1 550 ? -8.835 -12.378 21.077 1.00 82.25 550 ILE A C 1
ATOM 4422 O O . ILE A 1 550 ? -7.895 -13.039 20.667 1.00 82.25 550 ILE A O 1
ATOM 4426 N N . ARG A 1 551 ? -9.396 -12.691 22.247 1.00 73.62 551 ARG A N 1
ATOM 4427 C CA . ARG A 1 551 ? -8.949 -13.833 23.075 1.00 73.62 551 ARG A CA 1
ATOM 4428 C C . ARG A 1 551 ? -9.440 -15.167 22.533 1.00 73.62 551 ARG A C 1
ATOM 4430 O O . ARG A 1 551 ? -8.708 -16.140 22.620 1.00 73.62 551 ARG A O 1
ATOM 4437 N N . GLN A 1 552 ? -10.599 -15.200 21.881 1.00 63.41 552 GLN A N 1
ATOM 4438 C CA . GLN A 1 552 ? -11.018 -16.346 21.065 1.00 63.41 552 GLN A CA 1
ATOM 4439 C C . GLN A 1 552 ? -10.086 -16.583 19.863 1.00 63.41 552 GLN A C 1
ATOM 4441 O O . GLN A 1 552 ? -10.089 -17.656 19.279 1.00 63.41 552 GLN A O 1
ATOM 4446 N N . ILE A 1 553 ? -9.262 -15.599 19.471 1.00 56.91 553 ILE A N 1
ATOM 4447 C CA . ILE A 1 553 ? -8.156 -15.832 18.528 1.00 56.91 553 ILE A CA 1
ATOM 4448 C C . ILE A 1 553 ? -7.031 -16.610 19.235 1.00 56.91 553 ILE A C 1
ATOM 4450 O O . ILE A 1 553 ? -6.202 -17.206 18.572 1.00 56.91 553 ILE A O 1
ATOM 4454 N N . GLU A 1 554 ? -6.935 -16.620 20.561 1.00 53.69 554 GLU A N 1
ATOM 4455 C CA . GLU A 1 554 ? -5.859 -17.286 21.306 1.00 53.69 554 GLU A CA 1
ATOM 4456 C C . GLU A 1 554 ? -6.222 -18.722 21.740 1.00 53.69 554 GLU A C 1
ATOM 4458 O O . GLU A 1 554 ? -5.308 -19.537 21.876 1.00 53.69 554 GLU A O 1
ATOM 4463 N N . THR A 1 555 ? -7.511 -19.060 21.870 1.00 53.78 555 THR A N 1
ATOM 4464 C CA . THR A 1 555 ? -8.009 -20.416 22.171 1.00 53.78 555 THR A CA 1
ATOM 4465 C C . THR A 1 555 ? -8.607 -21.076 20.921 1.00 53.78 555 THR A C 1
ATOM 4467 O O . THR A 1 555 ? -9.409 -20.478 20.216 1.00 53.78 555 THR A O 1
ATOM 4470 N N . ASP A 1 556 ? -8.202 -22.311 20.609 1.00 49.66 556 ASP A N 1
ATOM 4471 C CA . ASP A 1 556 ? -8.672 -23.100 19.448 1.00 49.66 556 ASP A CA 1
ATOM 4472 C C . ASP A 1 556 ? -10.084 -23.682 19.704 1.00 49.66 556 ASP A C 1
ATOM 4474 O O . ASP A 1 556 ? -10.338 -24.862 19.470 1.00 49.66 556 ASP A O 1
ATOM 4478 N N . ASP A 1 557 ? -10.982 -22.881 20.294 1.00 50.56 557 ASP A N 1
ATOM 4479 C CA . ASP A 1 557 ? -12.275 -23.354 20.790 1.00 50.56 557 ASP A CA 1
ATOM 4480 C C . ASP A 1 557 ? -13.279 -23.576 19.654 1.00 50.56 557 ASP A C 1
ATOM 4482 O O . ASP A 1 557 ? -13.576 -22.702 18.833 1.00 50.56 557 ASP A O 1
ATOM 4486 N N . HIS A 1 558 ? -13.807 -24.798 19.643 1.00 54.25 558 HIS A N 1
ATOM 4487 C CA . HIS A 1 558 ? -14.685 -25.395 18.646 1.00 54.25 558 HIS A CA 1
ATOM 4488 C C . HIS A 1 558 ? -16.120 -24.836 18.657 1.00 54.25 558 HIS A C 1
ATOM 4490 O O . HIS A 1 558 ? -17.069 -25.614 18.732 1.00 54.25 558 HIS A O 1
ATOM 4496 N N . LEU A 1 559 ? -16.325 -23.521 18.536 1.00 57.62 559 LEU A N 1
ATOM 4497 C CA . LEU A 1 559 ? -17.617 -23.061 18.011 1.00 57.62 559 LEU A CA 1
ATOM 4498 C C . LEU A 1 559 ? -17.733 -23.600 16.583 1.00 57.62 559 LEU A C 1
ATOM 4500 O O . LEU A 1 559 ? -16.869 -23.330 15.744 1.00 57.62 559 LEU A O 1
ATOM 4504 N N . HIS A 1 560 ? -18.746 -24.417 16.304 1.00 69.06 560 HIS A N 1
ATOM 4505 C CA . HIS A 1 560 ? -18.991 -24.831 14.932 1.00 69.06 560 HIS A CA 1
ATOM 4506 C C . HIS A 1 560 ? -19.493 -23.606 14.162 1.00 69.06 560 HIS A C 1
ATOM 4508 O O . HIS A 1 560 ? -20.336 -22.866 14.659 1.00 69.06 560 HIS A O 1
ATOM 4514 N N . GLU A 1 561 ? -19.024 -23.390 12.926 1.00 77.75 561 GLU A N 1
ATOM 4515 C CA . GLU A 1 561 ? -19.519 -22.278 12.084 1.00 77.75 561 GLU A CA 1
ATOM 4516 C C . GLU A 1 561 ? -21.053 -22.321 11.903 1.00 77.75 561 GLU A C 1
ATOM 4518 O O . GLU A 1 561 ? -21.666 -21.309 11.567 1.00 77.75 561 GLU A O 1
ATOM 4523 N N . ALA A 1 562 ? -21.670 -23.484 12.139 1.00 80.44 562 ALA A N 1
ATOM 4524 C CA . ALA A 1 562 ? -23.114 -23.698 12.135 1.00 80.44 562 ALA A CA 1
ATOM 4525 C C . ALA A 1 562 ? -23.854 -23.034 13.312 1.00 80.44 562 ALA A C 1
ATOM 4527 O O . ALA A 1 562 ? -25.022 -22.692 13.160 1.00 80.44 562 ALA A O 1
ATOM 4528 N N . ASP A 1 563 ? -23.189 -22.828 14.451 1.00 84.25 563 ASP A N 1
ATOM 4529 C CA . ASP A 1 563 ? -23.805 -22.265 15.660 1.00 84.25 563 ASP A CA 1
ATOM 4530 C C . ASP A 1 563 ? -23.848 -20.728 15.620 1.00 84.25 563 ASP A C 1
ATOM 4532 O O . ASP A 1 563 ? -24.593 -20.084 16.361 1.00 84.25 563 ASP A O 1
ATOM 4536 N N . ALA A 1 564 ? -23.061 -20.115 14.732 1.00 89.75 564 ALA A N 1
ATOM 4537 C CA . ALA A 1 564 ? -23.040 -18.672 14.556 1.00 89.75 564 ALA A CA 1
ATOM 4538 C C . ALA A 1 564 ? -24.304 -18.180 13.834 1.00 89.75 564 ALA A C 1
ATOM 4540 O O . ALA A 1 564 ? -24.678 -18.701 12.791 1.00 89.75 564 ALA A O 1
ATOM 4541 N N . ASN A 1 565 ? -24.918 -17.109 14.337 1.00 94.06 565 ASN A N 1
ATOM 4542 C CA . ASN A 1 565 ? -26.067 -16.434 13.710 1.00 94.06 565 ASN A CA 1
ATOM 4543 C C . ASN A 1 565 ? -25.792 -14.941 13.420 1.00 94.06 565 ASN A C 1
ATOM 4545 O O . ASN A 1 565 ? -26.616 -14.252 12.809 1.00 94.06 565 ASN A O 1
ATOM 4549 N N . THR A 1 566 ? -24.640 -14.437 13.875 1.00 95.44 566 THR A N 1
ATOM 4550 C CA . THR A 1 566 ? -24.268 -13.024 13.874 1.00 95.44 566 THR A CA 1
ATOM 4551 C C . THR A 1 566 ? -22.880 -12.828 13.265 1.00 95.44 566 THR A C 1
ATOM 4553 O O . THR A 1 566 ? -21.918 -13.501 13.633 1.00 95.44 566 THR A O 1
ATOM 4556 N N . ALA A 1 567 ? -22.757 -11.858 12.359 1.00 96.56 567 ALA A N 1
ATOM 4557 C CA . ALA A 1 567 ? -21.487 -11.367 11.836 1.00 96.56 567 ALA A CA 1
ATOM 4558 C C . ALA A 1 567 ? -21.140 -10.007 12.457 1.00 96.56 567 ALA A C 1
ATOM 4560 O O . ALA A 1 567 ? -21.870 -9.025 12.287 1.00 96.56 567 ALA A O 1
ATOM 4561 N N . ILE A 1 568 ? -19.997 -9.955 13.147 1.00 96.56 568 ILE A N 1
ATOM 4562 C CA . ILE A 1 568 ? -19.468 -8.758 13.803 1.00 96.56 568 ILE A CA 1
ATOM 4563 C C . ILE A 1 568 ? -18.289 -8.183 13.026 1.00 96.56 568 ILE A C 1
ATOM 4565 O O . ILE A 1 568 ? -17.200 -8.755 13.013 1.00 96.56 568 ILE A O 1
ATOM 4569 N N . PHE A 1 569 ? -18.485 -7.013 12.422 1.00 96.25 569 PHE A N 1
ATOM 4570 C CA . PHE A 1 569 ? -17.418 -6.215 11.817 1.00 96.25 569 PHE A CA 1
ATOM 4571 C C . PHE A 1 569 ? -16.629 -5.503 12.920 1.00 96.25 569 PHE A C 1
ATOM 4573 O O . PHE A 1 569 ? -17.029 -4.439 13.396 1.00 96.25 569 PHE A O 1
ATOM 4580 N N . TYR A 1 570 ? -15.521 -6.100 13.352 1.00 94.50 570 TYR A N 1
ATOM 4581 C CA . TYR A 1 570 ? -14.735 -5.596 14.485 1.00 94.50 570 TYR A CA 1
ATOM 4582 C C . TYR A 1 570 ? -13.507 -4.775 14.060 1.00 94.50 570 TYR A C 1
ATOM 4584 O O . TYR A 1 570 ? -12.920 -4.066 14.871 1.00 94.50 570 TYR A O 1
ATOM 4592 N N . SER A 1 571 ? -13.098 -4.846 12.790 1.00 93.25 571 SER A N 1
ATOM 4593 C CA . SER A 1 571 ? -12.095 -3.934 12.231 1.00 93.25 571 SER A CA 1
ATOM 4594 C C . SER A 1 571 ? -12.418 -3.599 10.782 1.00 93.25 571 SER A C 1
ATOM 4596 O O . SER A 1 571 ? -12.636 -4.488 9.959 1.00 93.25 571 SER A O 1
ATOM 4598 N N . ILE A 1 572 ? -12.426 -2.301 10.477 1.00 91.62 572 ILE A N 1
ATOM 4599 C CA . ILE A 1 572 ? -12.524 -1.760 9.122 1.00 91.62 572 ILE A CA 1
ATOM 4600 C C . ILE A 1 572 ? -11.380 -0.766 8.967 1.00 91.62 572 ILE A C 1
ATOM 4602 O O . ILE A 1 572 ? -11.356 0.281 9.615 1.00 91.62 572 ILE A O 1
ATOM 4606 N N . SER A 1 573 ? -10.414 -1.107 8.121 1.00 89.62 573 SER A N 1
ATOM 4607 C CA . SER A 1 573 ? -9.190 -0.330 7.943 1.00 89.62 573 SER A CA 1
ATOM 4608 C C . SER A 1 573 ? -9.077 0.160 6.505 1.00 89.62 573 SER A C 1
ATOM 4610 O O . SER A 1 573 ? -9.039 -0.638 5.571 1.00 89.62 573 SER A O 1
ATOM 4612 N N . SER A 1 574 ? -8.990 1.479 6.327 1.00 89.00 574 SER A N 1
ATOM 4613 C CA . SER A 1 574 ? -8.537 2.074 5.068 1.00 89.00 574 SER A CA 1
ATOM 4614 C C . SER A 1 574 ? -7.011 2.083 5.057 1.00 89.00 574 SER A C 1
ATOM 4616 O O . SER A 1 574 ? -6.382 2.667 5.941 1.00 89.00 574 SER A O 1
ATOM 4618 N N . THR A 1 575 ? -6.408 1.413 4.082 1.00 89.06 575 THR A N 1
ATOM 4619 C CA . THR A 1 575 ? -4.951 1.201 4.034 1.00 89.06 575 THR A CA 1
ATOM 4620 C C . THR A 1 575 ? -4.215 2.401 3.432 1.00 89.06 575 THR A C 1
ATOM 4622 O O . THR A 1 575 ? -3.079 2.704 3.802 1.00 89.06 575 THR A O 1
ATOM 4625 N N . GLN A 1 576 ? -4.871 3.114 2.511 1.00 90.62 576 GLN A N 1
ATOM 4626 C CA . GLN A 1 576 ? -4.279 4.201 1.742 1.00 90.62 576 GLN A CA 1
ATOM 4627 C C . GLN A 1 576 ? -4.627 5.546 2.378 1.00 90.62 576 GLN A C 1
ATOM 4629 O O . GLN A 1 576 ? -5.723 6.078 2.204 1.00 90.62 576 GLN A O 1
ATOM 4634 N N . LYS A 1 577 ? -3.655 6.161 3.059 1.00 90.44 577 LYS A N 1
ATOM 4635 C CA . LYS A 1 577 ? -3.807 7.508 3.646 1.00 90.44 577 LYS A CA 1
ATOM 4636 C C . LYS A 1 577 ? -4.183 8.567 2.604 1.00 90.44 577 LYS A C 1
ATOM 4638 O O . LYS A 1 577 ? -4.908 9.506 2.918 1.00 90.44 577 LYS A O 1
ATOM 4643 N N . GLY A 1 578 ? -3.727 8.376 1.367 1.00 91.12 578 GLY A N 1
ATOM 4644 C CA . GLY A 1 578 ? -4.045 9.214 0.215 1.00 91.12 578 GLY A CA 1
ATOM 4645 C C . GLY A 1 578 ? -5.499 9.169 -0.234 1.00 91.12 578 GLY A C 1
ATOM 4646 O O . GLY A 1 578 ? -5.912 10.045 -0.979 1.00 91.12 578 GLY A O 1
ATOM 4647 N N . LEU A 1 579 ? -6.291 8.196 0.224 1.00 90.94 579 LEU A N 1
ATOM 4648 C CA . LEU A 1 579 ? -7.727 8.106 -0.057 1.00 90.94 579 LEU A CA 1
ATOM 4649 C C . LEU A 1 579 ? -8.584 8.668 1.088 1.00 90.94 579 LEU A C 1
ATOM 4651 O O . LEU A 1 579 ? -9.807 8.571 1.066 1.00 90.94 579 LEU A O 1
ATOM 4655 N N . LYS A 1 580 ? -7.971 9.297 2.099 1.00 87.44 580 LYS A N 1
ATOM 4656 C CA . LYS A 1 580 ? -8.709 9.900 3.214 1.00 87.44 580 LYS A CA 1
ATOM 4657 C C . LYS A 1 580 ? -9.713 10.942 2.704 1.00 87.44 580 LYS A C 1
ATOM 4659 O O . LYS A 1 580 ? -9.333 11.868 1.992 1.00 87.44 580 LYS A O 1
ATOM 4664 N N . GLY A 1 581 ? -10.977 10.811 3.103 1.00 81.44 581 GLY A N 1
ATOM 4665 C CA . GLY A 1 581 ? -12.049 11.725 2.691 1.00 81.44 581 GLY A CA 1
ATOM 4666 C C . GLY A 1 581 ? -12.580 11.488 1.274 1.00 81.44 581 GLY A C 1
ATOM 4667 O O . GLY A 1 581 ? -13.400 12.273 0.811 1.00 81.44 581 GLY A O 1
ATOM 4668 N N . ILE A 1 582 ? -12.130 10.427 0.599 1.00 85.31 582 ILE A N 1
ATOM 4669 C CA . ILE A 1 582 ? -12.711 9.969 -0.661 1.00 85.31 582 ILE A CA 1
ATOM 4670 C C . ILE A 1 582 ? -13.761 8.922 -0.338 1.00 85.31 582 ILE A C 1
ATOM 4672 O O . ILE A 1 582 ? -13.504 7.970 0.402 1.00 85.31 582 ILE A O 1
ATOM 4676 N N . ASP A 1 583 ? -14.954 9.124 -0.881 1.00 77.62 583 ASP A N 1
ATOM 4677 C CA . ASP A 1 583 ? -16.043 8.186 -0.707 1.00 77.62 583 ASP A CA 1
ATOM 4678 C C . ASP A 1 583 ? -15.850 6.984 -1.635 1.00 77.62 583 ASP A C 1
ATOM 4680 O O . ASP A 1 583 ? -16.081 7.064 -2.838 1.00 77.62 583 ASP A O 1
ATOM 4684 N N . LEU A 1 584 ? -15.424 5.859 -1.063 1.00 77.06 584 LEU A N 1
ATOM 4685 C CA . LEU A 1 584 ? -15.320 4.580 -1.772 1.00 77.06 584 LEU A CA 1
ATOM 4686 C C . LEU A 1 584 ? -16.686 3.888 -1.934 1.00 77.06 584 LEU A C 1
ATOM 4688 O O . LEU A 1 584 ? -16.754 2.765 -2.436 1.00 77.06 584 LEU A O 1
ATOM 4692 N N . GLY A 1 585 ? -17.767 4.551 -1.516 1.00 67.25 585 GLY A N 1
ATOM 4693 C CA . GLY A 1 585 ? -19.143 4.114 -1.675 1.00 67.25 585 GLY A CA 1
ATOM 4694 C C . GLY A 1 585 ? -19.837 3.802 -0.359 1.00 67.25 585 GLY A C 1
ATOM 4695 O O . GLY A 1 585 ? -19.301 3.112 0.506 1.00 67.25 585 GLY A O 1
ATOM 4696 N N . ASN A 1 586 ? -21.107 4.192 -0.276 1.00 71.81 586 ASN A N 1
ATOM 4697 C CA . ASN A 1 586 ? -21.974 3.973 0.888 1.00 71.81 586 ASN A CA 1
ATOM 4698 C C . ASN A 1 586 ? -22.516 2.534 1.013 1.00 71.81 586 ASN A C 1
ATOM 4700 O O . ASN A 1 586 ? -23.465 2.298 1.751 1.00 71.81 586 ASN A O 1
ATOM 4704 N N . LEU A 1 587 ? -21.957 1.566 0.277 1.00 70.62 587 LEU A N 1
ATOM 4705 C CA . LEU A 1 587 ? -22.467 0.188 0.200 1.00 70.62 587 LEU A CA 1
ATOM 4706 C C . LEU A 1 587 ? -21.357 -0.872 0.266 1.00 70.62 587 LEU A C 1
ATOM 4708 O O . LEU A 1 587 ? -21.577 -2.024 -0.117 1.00 70.62 587 LEU A O 1
ATOM 4712 N N . LEU A 1 588 ? -20.167 -0.512 0.758 1.00 83.94 588 LEU A N 1
ATOM 4713 C CA . LEU A 1 588 ? -19.070 -1.473 0.938 1.00 83.94 588 LEU A CA 1
ATOM 4714 C C . LEU A 1 588 ? -19.502 -2.618 1.859 1.00 83.94 588 LEU A C 1
ATOM 4716 O O . LEU A 1 588 ? -19.311 -3.788 1.532 1.00 83.94 588 LEU A O 1
ATOM 4720 N N . ILE A 1 589 ? -20.165 -2.280 2.969 1.00 88.44 589 ILE A N 1
ATOM 4721 C CA . ILE A 1 589 ? -20.671 -3.271 3.923 1.00 88.44 589 ILE A CA 1
ATOM 4722 C C . ILE A 1 589 ? -21.769 -4.124 3.288 1.00 88.44 589 ILE A C 1
ATOM 4724 O O . ILE A 1 589 ? -21.725 -5.340 3.423 1.00 88.44 589 ILE A O 1
ATOM 4728 N N . LYS A 1 590 ? -22.686 -3.530 2.511 1.00 88.75 590 LYS A N 1
ATOM 4729 C CA . LYS A 1 590 ? -23.756 -4.272 1.816 1.00 88.75 590 LYS A CA 1
ATOM 4730 C C . LYS A 1 590 ? -23.194 -5.352 0.884 1.00 88.75 590 LYS A C 1
ATOM 4732 O O . LYS A 1 590 ? -23.727 -6.456 0.860 1.00 88.75 590 LYS A O 1
ATOM 4737 N N . ARG A 1 591 ? -22.100 -5.075 0.160 1.00 90.62 591 ARG A N 1
ATOM 4738 C CA . ARG A 1 591 ? -21.434 -6.080 -0.694 1.00 90.62 591 ARG A CA 1
ATOM 4739 C C . ARG A 1 591 ? -20.836 -7.229 0.117 1.00 90.62 591 ARG A C 1
ATOM 4741 O O . ARG A 1 591 ? -21.003 -8.381 -0.261 1.00 90.62 591 ARG A O 1
ATOM 4748 N N . VAL A 1 592 ? -20.177 -6.922 1.235 1.00 93.62 592 VAL A N 1
ATOM 4749 C CA . VAL A 1 592 ? -19.618 -7.955 2.123 1.00 93.62 592 VAL A CA 1
ATOM 4750 C C . VAL A 1 592 ? -20.722 -8.784 2.773 1.00 93.62 592 VAL A C 1
ATOM 4752 O O . VAL A 1 592 ? -20.597 -9.999 2.860 1.00 93.62 592 VAL A O 1
ATOM 4755 N N . VAL A 1 593 ? -21.819 -8.150 3.187 1.00 93.75 593 VAL A N 1
ATOM 4756 C CA . VAL A 1 593 ? -22.988 -8.851 3.724 1.00 93.75 593 VAL A CA 1
ATOM 4757 C C . VAL A 1 593 ? -23.597 -9.783 2.680 1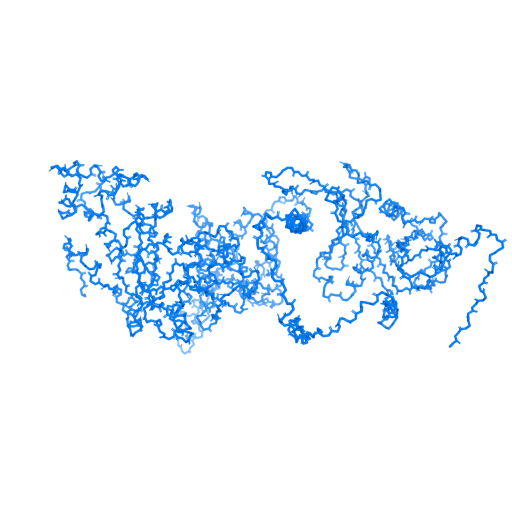.00 93.75 593 VAL A C 1
ATOM 4759 O O . VAL A 1 593 ? -23.854 -10.935 3.003 1.00 93.75 593 VAL A O 1
ATOM 4762 N N . ALA A 1 594 ? -23.769 -9.338 1.434 1.00 91.94 594 ALA A N 1
ATOM 4763 C CA . ALA A 1 594 ? -24.285 -10.194 0.366 1.00 91.94 594 ALA A CA 1
ATOM 4764 C C . ALA A 1 594 ? -23.392 -11.428 0.129 1.00 91.94 594 ALA A C 1
ATOM 4766 O O . ALA A 1 594 ? -23.899 -12.538 -0.013 1.00 91.94 594 ALA A O 1
ATOM 4767 N N . GLU A 1 595 ? -22.067 -11.250 0.148 1.00 94.19 595 GLU A N 1
ATOM 4768 C CA . GLU A 1 595 ? -21.103 -12.353 0.041 1.00 94.19 595 GLU A CA 1
ATOM 4769 C C . GLU A 1 595 ? -21.186 -13.303 1.251 1.00 94.19 595 GLU A C 1
ATOM 4771 O O . GLU A 1 595 ? -21.197 -14.522 1.088 1.00 94.19 595 GLU A O 1
ATOM 4776 N N . LEU A 1 596 ? -21.318 -12.758 2.467 1.00 93.75 596 LEU A N 1
ATOM 4777 C CA . LEU A 1 596 ? -21.512 -13.544 3.688 1.00 93.75 596 LEU A CA 1
ATOM 4778 C C . LEU A 1 596 ? -22.820 -14.334 3.668 1.00 93.75 596 LEU A C 1
ATOM 4780 O O . LEU A 1 596 ? -22.797 -15.503 4.019 1.00 93.75 596 LEU A O 1
ATOM 4784 N N . GLN A 1 597 ? -23.933 -13.737 3.242 1.00 92.25 597 GLN A N 1
ATOM 4785 C CA . GLN A 1 597 ? -25.229 -14.418 3.151 1.00 92.25 597 GLN A CA 1
ATOM 4786 C C . GLN A 1 597 ? -25.228 -15.523 2.097 1.00 92.25 597 GLN A C 1
ATOM 4788 O O . GLN A 1 597 ? -25.881 -16.547 2.279 1.00 92.25 597 GLN A O 1
ATOM 4793 N N . ARG A 1 598 ? -24.488 -15.333 0.999 1.00 93.06 598 ARG A N 1
ATOM 4794 C CA . ARG A 1 598 ? -24.322 -16.361 -0.030 1.00 93.06 598 ARG A CA 1
ATOM 4795 C C . ARG A 1 598 ? -23.529 -17.558 0.499 1.00 93.06 598 ARG A C 1
ATOM 4797 O O . ARG A 1 598 ? -23.886 -18.694 0.207 1.00 93.06 598 ARG A O 1
ATOM 4804 N N . ASP A 1 599 ? -22.466 -17.301 1.258 1.00 91.31 599 ASP A N 1
ATOM 4805 C CA . ASP A 1 599 ? -21.604 -18.343 1.822 1.00 91.31 599 ASP A CA 1
ATOM 4806 C C . ASP A 1 599 ? -22.206 -18.999 3.087 1.00 91.31 599 ASP A C 1
ATOM 4808 O O . ASP A 1 599 ? -21.960 -20.176 3.341 1.00 91.31 599 ASP A O 1
ATOM 4812 N N . LEU A 1 600 ? -22.948 -18.238 3.898 1.00 92.00 600 LEU A N 1
ATOM 4813 C CA . LEU A 1 600 ? -23.484 -18.613 5.214 1.00 92.00 600 LEU A CA 1
ATOM 4814 C C . LEU A 1 600 ? -24.919 -18.059 5.393 1.00 92.00 600 LEU A C 1
ATOM 4816 O O . LEU A 1 600 ? -25.112 -17.037 6.060 1.00 92.00 600 LEU A O 1
ATOM 4820 N N . PRO A 1 601 ? -25.946 -18.715 4.820 1.00 91.62 601 PRO A N 1
ATOM 4821 C CA . PRO A 1 601 ? -27.325 -18.209 4.827 1.00 91.62 601 PRO A CA 1
ATOM 4822 C C . PRO A 1 601 ? -27.973 -18.099 6.215 1.00 91.62 601 PRO A C 1
ATOM 4824 O O . PRO A 1 601 ? -28.936 -17.357 6.388 1.00 91.62 601 PRO A O 1
ATOM 4827 N N . HIS A 1 602 ? -27.467 -18.839 7.204 1.00 92.31 602 HIS A N 1
ATOM 4828 C CA . HIS A 1 602 ? -27.952 -18.831 8.589 1.00 92.31 602 HIS A CA 1
ATOM 4829 C C . HIS A 1 602 ? -27.496 -17.602 9.391 1.00 92.31 602 HIS A C 1
ATOM 4831 O O . HIS A 1 602 ? -28.032 -17.340 10.468 1.00 92.31 602 HIS A O 1
ATOM 4837 N N . ILE A 1 603 ? -26.552 -16.811 8.868 1.00 94.06 603 ILE A N 1
ATOM 4838 C CA . ILE A 1 603 ? -26.152 -15.536 9.468 1.00 94.06 603 ILE A CA 1
ATOM 4839 C C . ILE A 1 603 ? -27.190 -14.468 9.114 1.00 94.06 603 ILE A C 1
ATOM 4841 O O . ILE A 1 603 ? -27.264 -13.988 7.981 1.00 94.06 603 ILE A O 1
ATOM 4845 N N . VAL A 1 604 ? -27.979 -14.072 10.110 1.00 93.06 604 VAL A N 1
ATOM 4846 C CA . VAL A 1 604 ? -29.095 -13.123 9.953 1.00 93.06 604 VAL A CA 1
ATOM 4847 C C . VAL A 1 604 ? -28.817 -11.765 10.590 1.00 93.06 604 VAL A C 1
ATOM 4849 O O . VAL A 1 604 ? -29.385 -10.757 10.172 1.00 93.06 604 VAL A O 1
ATOM 4852 N N . ASN A 1 605 ? -27.929 -11.717 11.585 1.00 95.75 605 ASN A N 1
ATOM 4853 C CA . ASN A 1 605 ? -27.599 -10.493 12.303 1.00 95.75 605 ASN A CA 1
ATOM 4854 C C . ASN A 1 605 ? -26.265 -9.919 11.815 1.00 95.75 605 ASN A C 1
ATOM 4856 O O . ASN A 1 605 ? -25.242 -10.600 11.816 1.00 95.75 605 ASN A O 1
ATOM 4860 N N . PHE A 1 606 ? -26.259 -8.634 11.465 1.00 97.00 606 PHE A N 1
ATOM 4861 C CA . PHE A 1 606 ? -25.059 -7.914 11.039 1.00 97.00 606 PHE A CA 1
ATOM 4862 C C . PHE A 1 606 ? -24.867 -6.693 11.928 1.00 97.00 606 PHE A C 1
ATOM 4864 O O . PHE A 1 606 ? -25.730 -5.816 11.999 1.00 97.00 606 PHE A O 1
ATOM 4871 N N . SER A 1 607 ? -23.740 -6.636 12.626 1.00 97.31 607 SER A N 1
ATOM 4872 C CA . SER A 1 607 ? -23.417 -5.534 13.529 1.00 97.31 607 SER A CA 1
ATOM 4873 C C . SER A 1 607 ? -21.923 -5.247 13.493 1.00 97.31 607 SER A C 1
ATOM 4875 O O . SER A 1 607 ? -21.129 -6.074 13.056 1.00 97.31 607 SER A O 1
ATOM 4877 N N . THR A 1 608 ? -21.510 -4.068 13.925 1.00 97.19 608 THR A N 1
ATOM 4878 C CA . THR A 1 608 ? -20.094 -3.746 14.118 1.00 97.19 608 THR A CA 1
ATOM 4879 C C . THR A 1 608 ? -19.756 -3.763 15.594 1.00 97.19 608 THR A C 1
ATOM 4881 O O . THR A 1 608 ? -20.647 -3.669 16.430 1.00 97.19 608 THR A O 1
ATOM 4884 N N . LEU A 1 609 ? -18.473 -3.830 15.930 1.00 97.25 609 LEU A N 1
ATOM 4885 C CA . LEU A 1 609 ? -17.977 -3.407 17.236 1.00 97.25 609 LEU A CA 1
ATOM 4886 C C . LEU A 1 609 ? -16.931 -2.325 16.979 1.00 97.25 609 LEU A C 1
ATOM 4888 O O . LEU A 1 609 ? -15.769 -2.613 16.703 1.00 97.25 609 LEU A O 1
ATOM 4892 N N . SER A 1 610 ? -17.384 -1.074 16.973 1.00 96.38 610 SER A N 1
ATOM 4893 C CA . SER A 1 610 ? -16.636 0.064 16.444 1.00 96.38 610 SER A CA 1
ATOM 4894 C C . SER A 1 610 ? -16.043 0.933 17.560 1.00 96.38 610 SER A C 1
ATOM 4896 O O . SER A 1 610 ? -16.692 1.155 18.586 1.00 96.38 610 SER A O 1
ATOM 4898 N N . PRO A 1 611 ? -14.819 1.464 17.383 1.00 95.62 611 PRO A N 1
ATOM 4899 C CA . PRO A 1 611 ? -14.248 2.439 18.307 1.00 95.62 611 PRO A CA 1
ATOM 4900 C C . PRO A 1 611 ? -14.934 3.805 18.160 1.00 95.62 611 PRO A C 1
ATOM 4902 O O . PRO A 1 611 ? -15.508 4.102 17.114 1.00 95.62 611 PRO A O 1
ATOM 4905 N N . ILE A 1 612 ? -14.789 4.663 19.175 1.00 96.44 612 ILE A N 1
ATOM 4906 C CA . ILE A 1 612 ? -15.336 6.033 19.193 1.00 96.44 612 ILE A CA 1
ATOM 4907 C C . ILE A 1 612 ? -14.176 7.047 19.268 1.00 96.44 612 ILE A C 1
ATOM 4909 O O . ILE A 1 612 ? -13.878 7.606 20.331 1.00 96.44 612 ILE A O 1
ATOM 4913 N N . PRO A 1 613 ? -13.392 7.210 18.186 1.00 92.38 613 PRO A N 1
ATOM 4914 C CA . PRO A 1 613 ? -12.198 8.040 18.217 1.00 92.38 613 PRO A CA 1
ATOM 4915 C C . PRO A 1 613 ? -12.546 9.527 18.359 1.00 92.38 613 PRO A C 1
ATOM 4917 O O . PRO A 1 613 ? -13.054 10.156 17.438 1.00 92.38 613 PRO A O 1
ATOM 4920 N N . GLY A 1 614 ? -12.143 10.124 19.482 1.00 91.50 614 GLY A N 1
ATOM 4921 C CA . GLY A 1 614 ? -12.218 11.572 19.692 1.00 91.50 614 GLY A CA 1
ATOM 4922 C C . GLY A 1 614 ? -13.239 12.010 20.734 1.00 91.50 614 GLY A C 1
ATOM 4923 O O . GLY A 1 614 ? -13.204 13.177 21.120 1.00 91.50 614 GLY A O 1
ATOM 4924 N N . PHE A 1 615 ? -14.064 11.098 21.262 1.00 95.25 615 PHE A N 1
ATOM 4925 C CA . PHE A 1 615 ? -15.011 11.412 22.337 1.00 95.25 615 PHE A CA 1
ATOM 4926 C C . PHE A 1 615 ? -14.319 12.044 23.549 1.00 95.25 615 PHE A C 1
ATOM 4928 O O . PHE A 1 615 ? -14.708 13.120 23.999 1.00 95.25 615 PHE A O 1
ATOM 4935 N N . ARG A 1 616 ? -13.233 11.434 24.039 1.00 93.38 616 ARG A N 1
ATOM 4936 C CA . ARG A 1 616 ? -12.501 11.957 25.199 1.00 93.38 616 ARG A CA 1
ATOM 4937 C C . ARG A 1 616 ? -11.891 13.334 24.939 1.00 93.38 616 ARG A C 1
ATOM 4939 O O . ARG A 1 616 ? -11.946 14.209 25.797 1.00 93.38 616 ARG A O 1
ATOM 4946 N N . GLN A 1 617 ? -11.332 13.547 23.747 1.00 91.88 617 GLN A N 1
ATOM 4947 C CA . GLN A 1 617 ? -10.765 14.841 23.361 1.00 91.88 617 GLN A CA 1
ATOM 4948 C C . GLN A 1 617 ? -11.847 15.919 23.238 1.00 91.88 617 GLN A C 1
ATOM 4950 O O . GLN A 1 617 ? -11.620 17.057 23.644 1.00 91.88 617 GLN A O 1
ATOM 4955 N N . TRP A 1 618 ? -13.012 15.563 22.694 1.00 92.56 618 TRP A N 1
ATOM 4956 C CA . TRP A 1 618 ? -14.170 16.446 22.639 1.00 92.56 618 TRP A CA 1
ATOM 4957 C C . TRP A 1 618 ? -14.626 16.833 24.049 1.00 92.56 618 TRP A C 1
ATOM 4959 O O . TRP A 1 618 ? -14.725 18.025 24.329 1.00 92.56 618 TRP A O 1
ATOM 4969 N N . LEU A 1 619 ? -14.787 15.859 24.951 1.00 90.69 619 LEU A N 1
ATOM 4970 C CA . LEU A 1 619 ? -15.215 16.097 26.332 1.00 90.69 619 LEU A CA 1
ATOM 4971 C C . LEU A 1 619 ? -14.236 17.010 27.084 1.00 90.69 619 LEU A C 1
ATOM 4973 O O . LEU A 1 619 ? -14.649 17.998 27.682 1.00 90.69 619 LEU A O 1
ATOM 4977 N N . LEU A 1 620 ? -12.929 16.746 26.974 1.00 89.38 620 LEU A N 1
ATOM 4978 C CA . LEU A 1 620 ? -11.881 17.612 27.529 1.00 89.38 620 LEU A CA 1
ATOM 4979 C C . LEU A 1 620 ? -11.924 19.034 26.948 1.00 89.38 620 LEU A C 1
ATOM 4981 O O . LEU A 1 620 ? -11.608 19.998 27.642 1.00 89.38 620 LEU A O 1
ATOM 4985 N N . GLY A 1 621 ? -12.284 19.174 25.671 1.00 87.44 621 GLY A N 1
ATOM 4986 C CA . GLY A 1 621 ? -12.466 20.471 25.022 1.00 87.44 621 GLY A CA 1
ATOM 4987 C C . GLY A 1 621 ? -13.641 21.253 25.606 1.00 87.44 621 GLY A C 1
ATOM 4988 O O . GLY A 1 621 ? -13.486 22.439 25.891 1.00 87.44 621 GLY A O 1
ATOM 4989 N N . GLN A 1 622 ? -14.774 20.586 25.833 1.00 84.06 622 GLN A N 1
ATOM 4990 C CA . GLN A 1 622 ? -15.955 21.211 26.432 1.00 84.06 622 GLN A CA 1
ATOM 4991 C C . GLN A 1 622 ? -15.691 21.636 27.887 1.00 84.06 622 GLN A C 1
ATOM 4993 O O . GLN A 1 622 ? -15.877 22.798 28.237 1.00 84.06 622 GLN A O 1
ATOM 4998 N N . VAL A 1 623 ? -15.101 20.742 28.689 1.00 82.38 623 VAL A N 1
ATOM 4999 C CA . VAL A 1 623 ? -14.702 21.000 30.086 1.00 82.38 623 VAL A CA 1
ATOM 5000 C C . VAL A 1 623 ? -13.765 22.212 30.229 1.00 82.38 623 VAL A C 1
ATOM 5002 O O . VAL A 1 623 ? -13.814 22.931 31.231 1.00 82.38 623 VAL A O 1
ATOM 5005 N N . LYS A 1 624 ? -12.891 22.453 29.240 1.00 77.69 624 LYS A N 1
ATOM 5006 C CA . LYS A 1 624 ? -11.973 23.604 29.227 1.00 77.69 624 LYS A CA 1
ATOM 5007 C C . LYS A 1 624 ? -12.650 24.914 28.825 1.00 77.69 624 LYS A C 1
ATOM 5009 O O . LYS A 1 624 ? -12.262 25.954 29.348 1.00 77.69 624 LYS A O 1
ATOM 5014 N N . GLN A 1 625 ? -13.617 24.884 27.906 1.00 70.25 625 GLN A N 1
ATOM 5015 C CA . GLN A 1 625 ? -14.299 26.086 27.403 1.00 70.25 625 GLN A CA 1
ATOM 5016 C C . GLN A 1 625 ? -15.223 26.727 28.446 1.00 70.25 625 GLN A C 1
ATOM 5018 O O . GLN A 1 625 ? -15.312 27.952 28.506 1.00 70.25 625 GLN A O 1
ATOM 5023 N N . GLU A 1 626 ? -15.819 25.934 29.335 1.00 60.22 626 GLU A N 1
ATOM 5024 C CA . GLU A 1 626 ? -16.620 26.440 30.459 1.00 60.22 626 GLU A CA 1
ATOM 5025 C C . GLU A 1 626 ? -15.833 27.298 31.457 1.00 60.22 626 GLU A C 1
ATOM 5027 O O . GLU A 1 626 ? -16.426 28.080 32.192 1.00 60.22 626 GLU A O 1
ATOM 5032 N N . ARG A 1 627 ? -14.491 27.237 31.470 1.00 52.00 627 ARG A N 1
ATOM 5033 C CA . ARG A 1 627 ? -13.683 28.171 32.276 1.00 52.00 627 ARG A CA 1
ATOM 5034 C C . ARG A 1 627 ? -13.765 29.626 31.780 1.00 52.00 627 ARG A C 1
ATOM 5036 O O . ARG A 1 627 ? -13.215 30.496 32.450 1.00 52.00 627 ARG A O 1
ATOM 5043 N N . SER A 1 628 ? -14.373 29.911 30.618 1.00 46.06 628 SER A N 1
ATOM 5044 C CA . SER A 1 628 ? -14.261 31.230 29.968 1.00 46.06 628 SER A CA 1
ATOM 5045 C C . SER A 1 628 ? -15.542 31.869 29.412 1.00 46.06 628 SER A C 1
ATOM 5047 O O . SER A 1 628 ? -15.443 33.004 28.954 1.00 46.06 628 SER A O 1
ATOM 5049 N N . ALA A 1 629 ? -16.728 31.247 29.433 1.00 39.97 629 ALA A N 1
ATOM 5050 C CA . ALA A 1 629 ? -17.926 31.887 28.864 1.00 39.97 629 ALA A CA 1
ATOM 5051 C C . ALA A 1 629 ? -19.234 31.579 29.612 1.00 39.97 629 ALA A C 1
ATOM 5053 O O . ALA A 1 629 ? -19.603 30.424 29.775 1.00 39.97 629 ALA A O 1
ATOM 5054 N N . GLN A 1 630 ? -19.982 32.640 29.936 1.00 41.47 630 GLN A N 1
ATOM 5055 C CA . GLN A 1 630 ? -21.358 32.637 30.462 1.00 41.47 630 GLN A CA 1
ATOM 5056 C C . GLN A 1 630 ? -22.442 32.230 29.428 1.00 41.47 630 GLN A C 1
ATOM 5058 O O . GLN A 1 630 ? -23.616 32.408 29.710 1.00 41.47 630 GLN A O 1
ATOM 5063 N N . ASN A 1 631 ? -22.097 31.719 28.234 1.00 37.72 631 ASN A N 1
ATOM 5064 C CA . ASN A 1 631 ? -23.062 31.508 27.130 1.00 37.72 631 ASN A CA 1
ATOM 5065 C C . ASN A 1 631 ? -22.794 30.260 26.244 1.00 37.72 631 ASN A C 1
ATOM 5067 O O . ASN A 1 631 ? -23.161 30.237 25.070 1.00 37.72 631 ASN A O 1
ATOM 5071 N N . GLY A 1 632 ? -22.142 29.214 26.764 1.00 39.25 632 GLY A N 1
ATOM 5072 C CA . GLY A 1 632 ? -22.004 27.922 26.067 1.00 39.25 632 GLY A CA 1
ATOM 5073 C C . GLY A 1 632 ? -23.081 26.928 26.512 1.00 39.25 632 GLY A C 1
ATOM 5074 O O . GLY A 1 632 ? -23.466 26.951 27.673 1.00 39.25 632 GLY A O 1
ATOM 5075 N N . ALA A 1 633 ? -23.571 26.065 25.613 1.00 47.06 633 ALA A N 1
ATOM 5076 C CA . ALA A 1 633 ? -24.482 24.977 25.979 1.00 47.06 633 ALA A CA 1
ATOM 5077 C C . ALA A 1 633 ? -23.848 24.121 27.088 1.00 47.06 633 ALA A C 1
ATOM 5079 O O . ALA A 1 633 ? -22.816 23.492 26.855 1.00 47.06 633 ALA A O 1
ATOM 5080 N N . ASP A 1 634 ? -24.460 24.148 28.268 1.00 61.75 634 ASP A N 1
ATOM 5081 C CA . ASP A 1 634 ? -23.931 23.556 29.493 1.00 61.75 634 ASP A CA 1
ATOM 5082 C C . ASP A 1 634 ? -23.689 22.050 29.301 1.00 61.75 634 ASP A C 1
ATOM 5084 O O . ASP A 1 634 ? -24.597 21.305 28.901 1.00 61.75 634 ASP A O 1
ATOM 5088 N N . VAL A 1 635 ? -22.451 21.588 29.509 1.00 69.12 635 VAL A N 1
ATOM 5089 C CA . VAL A 1 635 ? -22.178 20.145 29.565 1.00 69.12 635 VAL A CA 1
ATOM 5090 C C . VAL A 1 635 ? -22.828 19.571 30.817 1.00 69.12 635 VAL A C 1
ATOM 5092 O O . VAL A 1 635 ? -23.269 18.425 30.784 1.00 69.12 635 VAL A O 1
ATOM 5095 N N . PHE A 1 636 ? -22.920 20.374 31.878 1.00 72.94 636 PHE A N 1
ATOM 5096 C CA . PHE A 1 636 ? -23.439 20.042 33.195 1.00 72.94 636 PHE A CA 1
ATOM 5097 C C . PHE A 1 636 ? -24.893 20.483 33.359 1.00 72.94 636 PHE A C 1
ATOM 5099 O O . PHE A 1 636 ? -25.234 21.253 34.250 1.00 72.94 636 PHE A O 1
ATOM 5106 N N . ASP A 1 637 ? -25.780 19.945 32.523 1.00 75.62 637 ASP A N 1
ATOM 5107 C CA . ASP A 1 637 ? -27.213 20.097 32.776 1.00 75.62 637 ASP A CA 1
ATOM 5108 C C . ASP A 1 637 ? -27.631 19.484 34.134 1.00 75.62 637 ASP A C 1
ATOM 5110 O O . ASP A 1 637 ? -26.906 18.698 34.757 1.00 75.62 637 ASP A O 1
ATOM 5114 N N . SER A 1 638 ? -28.815 19.870 34.622 1.00 74.56 638 SER A N 1
ATOM 5115 C CA . SER A 1 638 ? -29.328 19.466 35.943 1.00 74.56 638 SER A CA 1
ATOM 5116 C C . SER A 1 638 ? -29.357 17.949 36.140 1.00 74.56 638 SER A C 1
ATOM 5118 O O . SER A 1 638 ? -29.109 17.446 37.239 1.00 74.56 638 SER A O 1
ATOM 5120 N N . ASP A 1 639 ? -29.635 17.222 35.062 1.00 75.50 639 ASP A N 1
ATOM 5121 C CA . ASP A 1 639 ? -29.758 15.771 35.047 1.00 75.50 639 ASP A CA 1
ATOM 5122 C C . ASP A 1 639 ? -28.369 15.108 35.135 1.00 75.50 639 ASP A C 1
ATOM 5124 O O . ASP A 1 639 ? -28.170 14.189 35.943 1.00 75.50 639 ASP A O 1
ATOM 5128 N N . LEU A 1 640 ? -27.361 15.636 34.426 1.00 80.00 640 LEU A N 1
ATOM 5129 C CA . LEU A 1 640 ? -25.969 15.208 34.578 1.00 80.00 640 LEU A CA 1
ATOM 5130 C C . LEU A 1 640 ? -25.432 1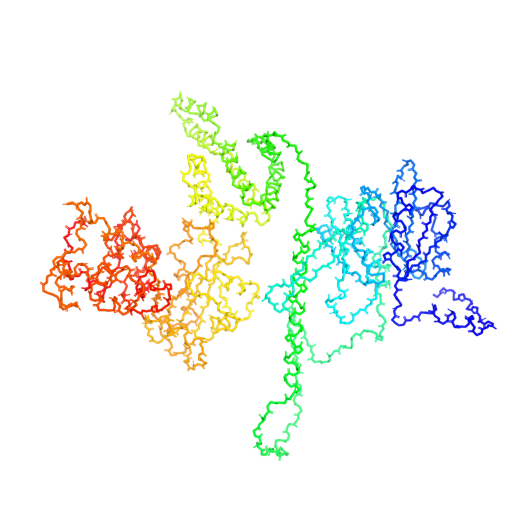5.518 35.980 1.00 80.00 640 LEU A C 1
ATOM 5132 O O . LEU A 1 640 ? -24.820 14.645 36.594 1.00 80.00 640 LEU A O 1
ATOM 5136 N N . LEU A 1 641 ? -25.681 16.715 36.518 1.00 80.44 641 LEU A N 1
ATOM 5137 C CA . LEU A 1 641 ? -25.246 17.096 37.869 1.00 80.44 641 LEU A CA 1
ATOM 5138 C C . LEU A 1 641 ? -25.862 16.197 38.947 1.00 80.44 641 LEU A C 1
ATOM 5140 O O . LEU A 1 641 ? -25.172 15.777 39.878 1.00 80.44 641 LEU A O 1
ATOM 5144 N N . SER A 1 642 ? -27.142 15.839 38.812 1.00 81.25 642 SER A N 1
ATOM 5145 C CA . SER A 1 642 ? -27.788 14.874 39.711 1.00 81.25 642 SER A CA 1
ATOM 5146 C C . SER A 1 642 ? -27.141 13.482 39.631 1.00 81.25 642 SER A C 1
ATOM 5148 O O . SER A 1 642 ? -26.845 12.872 40.662 1.00 81.25 642 SER A O 1
ATOM 5150 N N . SER A 1 643 ? -26.822 13.022 38.416 1.00 82.75 643 SER A N 1
ATOM 5151 C CA . SER A 1 643 ? -26.150 11.742 38.176 1.00 82.75 643 SER A CA 1
ATOM 5152 C C . SER A 1 643 ? -24.730 11.731 38.747 1.00 82.75 643 SER A C 1
ATOM 5154 O O . SER A 1 643 ? -24.312 10.740 39.350 1.00 82.75 643 SER A O 1
ATOM 5156 N N . LEU A 1 644 ? -23.993 12.838 38.609 1.00 84.00 644 LEU A N 1
ATOM 5157 C CA . LEU A 1 644 ? -22.640 12.999 39.143 1.00 84.00 644 LEU A CA 1
ATOM 5158 C C . LEU A 1 644 ? -22.625 13.007 40.671 1.00 84.00 644 LEU A C 1
ATOM 5160 O O . LEU A 1 644 ? -21.843 12.261 41.257 1.00 84.00 644 LEU A O 1
ATOM 5164 N N . ARG A 1 645 ? -23.518 13.768 41.318 1.00 83.56 645 ARG A N 1
ATOM 5165 C CA . ARG A 1 645 ? -23.661 13.776 42.784 1.00 83.56 645 ARG A CA 1
ATOM 5166 C C . ARG A 1 645 ? -23.953 12.388 43.337 1.00 83.56 645 ARG A C 1
ATOM 5168 O O . ARG A 1 645 ? -23.284 11.945 44.268 1.00 83.56 645 ARG A O 1
ATOM 5175 N N . SER A 1 646 ? -24.894 11.673 42.715 1.00 84.50 646 SER A N 1
ATOM 5176 C CA . SER A 1 646 ? -25.233 10.305 43.117 1.00 84.50 646 SER A CA 1
ATOM 5177 C C . SER A 1 646 ? -24.074 9.328 42.918 1.00 84.50 646 SER A C 1
ATOM 5179 O O . SER A 1 646 ? -23.912 8.421 43.727 1.00 84.50 646 SER A O 1
ATOM 5181 N N . SER A 1 647 ? -23.291 9.474 41.847 1.00 83.38 647 SER A N 1
ATOM 5182 C CA . SER A 1 647 ? -22.244 8.501 41.500 1.00 83.38 647 SER A CA 1
ATOM 5183 C C . SER A 1 647 ? -20.931 8.745 42.245 1.00 83.38 647 SER A C 1
ATOM 5185 O O . SER A 1 647 ? -20.204 7.800 42.532 1.00 83.38 647 SER A O 1
ATOM 5187 N N . LEU A 1 648 ? -20.638 10.005 42.579 1.00 84.06 648 LEU A N 1
ATOM 5188 C CA . LEU A 1 648 ? -19.459 10.409 43.349 1.00 84.06 648 LEU A CA 1
ATOM 5189 C C . LEU A 1 648 ? -19.733 10.491 44.860 1.00 84.06 648 LEU A C 1
ATOM 5191 O O . LEU A 1 648 ? -18.790 10.650 45.627 1.00 84.06 648 LEU A O 1
ATOM 5195 N N . ASN A 1 649 ? -20.995 10.341 45.284 1.00 84.44 649 ASN A N 1
ATOM 5196 C CA . ASN A 1 649 ? -21.458 10.461 46.670 1.00 84.44 649 ASN A CA 1
ATOM 5197 C C . ASN A 1 649 ? -21.133 11.832 47.295 1.00 84.44 649 ASN A C 1
ATOM 5199 O O . ASN A 1 649 ? -20.550 11.926 48.374 1.00 84.44 649 ASN A O 1
ATOM 5203 N N . VAL A 1 650 ? -21.500 12.896 46.577 1.00 86.00 650 VAL A N 1
ATOM 5204 C CA . VAL A 1 650 ? -21.187 14.288 46.923 1.00 86.00 650 VAL A CA 1
ATOM 5205 C C . VAL A 1 650 ? -22.458 15.134 46.962 1.00 86.00 650 VAL A C 1
ATOM 5207 O O . VAL A 1 650 ? -23.340 14.982 46.119 1.00 86.00 650 VAL A O 1
ATOM 5210 N N . SER A 1 651 ? -22.538 16.057 47.922 1.00 81.00 651 SER A N 1
ATOM 5211 C CA . SER A 1 651 ? -23.705 16.932 48.118 1.00 81.00 651 SER A CA 1
ATOM 5212 C C . SER A 1 651 ? -23.643 18.236 47.311 1.00 81.00 651 SER A C 1
ATOM 5214 O O . SER A 1 651 ? -24.689 18.798 46.988 1.00 81.00 651 SER A O 1
ATOM 5216 N N . SER A 1 652 ? -22.436 18.720 46.991 1.00 85.19 652 SER A N 1
ATOM 5217 C CA . SER A 1 652 ? -22.193 19.977 46.269 1.00 85.19 652 SER A CA 1
ATOM 5218 C C . SER A 1 652 ? -21.971 19.755 44.769 1.00 85.19 652 SER A C 1
ATOM 5220 O O . SER A 1 652 ? -21.147 18.929 44.371 1.00 85.19 652 SER A O 1
ATOM 5222 N N . ASP A 1 653 ? -22.657 20.540 43.934 1.00 79.19 653 ASP A N 1
ATOM 5223 C CA . ASP A 1 653 ? -22.466 20.527 42.478 1.00 79.19 653 ASP A CA 1
ATOM 5224 C C . ASP A 1 653 ? -21.040 20.968 42.091 1.00 79.19 653 ASP A C 1
ATOM 5226 O O . ASP A 1 653 ? -20.431 20.375 41.202 1.00 79.19 653 ASP A O 1
ATOM 5230 N N . GLU A 1 654 ? -20.451 21.940 42.798 1.00 80.31 654 GLU A N 1
ATOM 5231 C CA . GLU A 1 654 ? -19.079 22.409 42.533 1.00 80.31 654 GLU A CA 1
ATOM 5232 C C . GLU A 1 654 ? -18.028 21.319 42.786 1.00 80.31 654 GLU A C 1
ATOM 5234 O O . GLU A 1 654 ? -17.068 21.161 42.022 1.00 80.31 654 GLU A O 1
ATOM 5239 N N . GLU A 1 655 ? -18.218 20.538 43.849 1.00 81.44 655 GLU A N 1
ATOM 5240 C CA . GLU A 1 655 ? -17.325 19.436 44.203 1.00 81.44 655 GLU A CA 1
ATOM 5241 C C . GLU A 1 655 ? -17.483 18.269 43.215 1.00 81.44 655 GLU A C 1
ATOM 5243 O O . GLU A 1 655 ? -16.481 17.749 42.715 1.00 81.44 655 GLU A O 1
ATOM 5248 N N . ALA A 1 656 ? -18.721 17.933 42.827 1.00 83.19 656 ALA A N 1
ATOM 5249 C CA . ALA A 1 656 ? -18.998 16.925 41.804 1.00 83.19 656 ALA A CA 1
ATOM 5250 C C . ALA A 1 656 ? -18.365 17.286 40.446 1.00 83.19 656 ALA A C 1
ATOM 5252 O O . ALA A 1 656 ? -17.726 16.442 39.810 1.00 83.19 656 ALA A O 1
ATOM 5253 N N . VAL A 1 657 ? -18.467 18.551 40.022 1.00 83.50 657 VAL A N 1
ATOM 5254 C CA . VAL A 1 657 ? -17.827 19.057 38.797 1.00 83.50 657 VAL A CA 1
ATOM 5255 C C . VAL A 1 657 ? -16.302 18.990 38.906 1.00 83.50 657 VAL A C 1
ATOM 5257 O O . VAL A 1 657 ? -15.635 18.574 37.958 1.00 83.50 657 VAL A O 1
ATOM 5260 N N . THR A 1 658 ? -15.723 19.362 40.048 1.00 84.69 658 THR A N 1
ATOM 5261 C CA . THR A 1 658 ? -14.263 19.344 40.247 1.00 84.69 658 THR A CA 1
ATOM 5262 C C . THR A 1 658 ? -13.697 17.925 40.174 1.00 84.69 658 THR A C 1
ATOM 5264 O O . THR A 1 658 ? -12.716 17.683 39.461 1.00 84.69 658 THR A O 1
ATOM 5267 N N . LEU A 1 659 ? -14.346 16.968 40.842 1.00 84.88 659 LEU A N 1
ATOM 5268 C CA . LEU A 1 659 ? -13.973 15.554 40.794 1.00 84.88 659 LEU A CA 1
ATOM 5269 C C . LEU A 1 659 ? -14.141 14.968 39.391 1.00 84.88 659 LEU A C 1
ATOM 5271 O O . LEU A 1 659 ? -13.239 14.285 38.906 1.00 84.88 659 LEU A O 1
ATOM 5275 N N . PHE A 1 660 ? -15.238 15.293 38.701 1.00 87.12 660 PHE A N 1
ATOM 5276 C CA . PHE A 1 660 ? -15.450 14.878 37.316 1.00 87.12 660 PHE A CA 1
ATOM 5277 C C . PHE A 1 660 ? -14.327 15.368 36.393 1.00 87.12 660 PHE A C 1
ATOM 5279 O O . PHE A 1 660 ? -13.787 14.588 35.608 1.00 87.12 660 PHE A O 1
ATOM 5286 N N . LYS A 1 661 ? -13.931 16.644 36.506 1.00 85.62 661 LYS A N 1
ATOM 5287 C CA . LYS A 1 661 ? -12.844 17.229 35.702 1.00 85.62 661 LYS A CA 1
ATOM 5288 C C . LYS A 1 661 ? -11.518 16.506 35.947 1.00 85.62 661 LYS A C 1
ATOM 5290 O O . LYS A 1 661 ? -10.860 16.117 34.984 1.00 85.62 661 LYS A O 1
ATOM 5295 N N . SER A 1 662 ? -11.177 16.262 37.213 1.00 86.06 662 SER A N 1
ATOM 5296 C CA . SER A 1 662 ? -9.970 15.519 37.600 1.00 86.06 662 SER A CA 1
ATOM 5297 C C . SER A 1 662 ? -9.961 14.092 37.028 1.00 86.06 662 SER A C 1
ATOM 5299 O O . SER A 1 662 ? -9.000 13.670 36.381 1.00 86.06 662 SER A O 1
ATOM 5301 N N . ALA A 1 663 ? -11.074 13.371 37.173 1.00 86.81 663 ALA A N 1
ATOM 5302 C CA . ALA A 1 663 ? -11.220 12.001 36.691 1.00 86.81 663 ALA A CA 1
ATOM 5303 C C . ALA A 1 663 ? -11.143 11.885 35.157 1.00 86.81 663 ALA A C 1
ATOM 5305 O O . ALA A 1 663 ? -10.498 10.981 34.629 1.00 86.81 663 ALA A O 1
ATOM 5306 N N . VAL A 1 664 ? -11.753 12.819 34.421 1.00 86.56 664 VAL A N 1
ATOM 5307 C CA . VAL A 1 664 ? -11.742 12.854 32.945 1.00 86.56 664 VAL A CA 1
ATOM 5308 C C . VAL A 1 664 ? -10.346 13.162 32.377 1.00 86.56 664 VAL A C 1
ATOM 5310 O O . VAL A 1 664 ? -9.962 12.652 31.310 1.00 86.56 664 VAL A O 1
ATOM 5313 N N . GLU A 1 665 ? -9.558 13.968 33.091 1.00 86.44 665 GLU A N 1
ATOM 5314 C CA . GLU A 1 665 ? -8.157 14.259 32.764 1.00 86.44 665 GLU A CA 1
ATOM 5315 C C . GLU A 1 665 ? -7.222 13.076 33.067 1.00 86.44 665 GLU A C 1
ATOM 5317 O O . GLU A 1 665 ? -6.202 12.906 32.392 1.00 86.44 665 GLU A O 1
ATOM 5322 N N . SER A 1 666 ? -7.603 12.200 33.997 1.00 84.19 666 SER A N 1
ATOM 5323 C CA . SER A 1 666 ? -6.819 11.032 34.389 1.00 84.19 666 SER A CA 1
ATOM 5324 C C . SER A 1 666 ? -6.851 9.885 33.384 1.00 84.19 666 SER A C 1
ATOM 5326 O O . SER A 1 666 ? -7.847 9.619 32.717 1.00 84.19 666 SER A O 1
ATOM 5328 N N . ASN A 1 667 ? -5.737 9.164 33.256 1.00 79.25 667 ASN A N 1
ATOM 5329 C CA . ASN A 1 667 ? -5.672 7.924 32.472 1.00 79.25 667 ASN A CA 1
ATOM 5330 C C . ASN A 1 667 ? -5.951 6.669 33.308 1.00 79.25 667 ASN A C 1
ATOM 5332 O O . ASN A 1 667 ? -5.916 5.570 32.757 1.00 79.25 667 ASN A O 1
ATOM 5336 N N . ASP A 1 668 ? -6.194 6.826 34.607 1.00 83.50 668 ASP A N 1
ATOM 5337 C CA . ASP A 1 668 ? -6.478 5.721 35.512 1.00 83.50 668 ASP A CA 1
ATOM 5338 C C . ASP A 1 668 ? -7.961 5.342 35.459 1.00 83.50 668 ASP A C 1
ATOM 5340 O O . ASP A 1 668 ? -8.834 6.155 35.763 1.00 83.50 668 ASP A O 1
ATOM 5344 N N . VAL A 1 669 ? -8.228 4.088 35.091 1.00 84.75 669 VAL A N 1
ATOM 5345 C CA . VAL A 1 669 ? -9.578 3.519 34.990 1.00 84.75 669 VAL A CA 1
ATOM 5346 C C . VAL A 1 669 ? -10.333 3.649 36.305 1.00 84.75 669 VAL A C 1
ATOM 5348 O O . VAL A 1 669 ? -11.511 3.994 36.295 1.00 84.75 669 VAL A O 1
ATOM 5351 N N . GLN A 1 670 ? -9.656 3.456 37.440 1.00 85.12 670 GLN A N 1
ATOM 5352 C CA . GLN A 1 670 ? -10.305 3.517 38.751 1.00 85.12 670 GLN A CA 1
ATOM 5353 C C . GLN A 1 670 ? -10.925 4.890 39.032 1.00 85.12 670 GLN A C 1
ATOM 5355 O O . GLN A 1 670 ? -11.917 4.978 39.751 1.00 85.12 670 GLN A O 1
ATOM 5360 N N . GLN A 1 671 ? -10.381 5.954 38.436 1.00 82.75 671 GLN A N 1
ATOM 5361 C CA . GLN A 1 671 ? -10.833 7.319 38.686 1.00 82.75 671 GLN A CA 1
ATOM 5362 C C . GLN A 1 671 ? -12.097 7.689 37.909 1.00 82.75 671 GLN A C 1
ATOM 5364 O O . GLN A 1 671 ? -12.858 8.532 38.372 1.00 82.75 671 GLN A O 1
ATOM 5369 N N . PHE A 1 672 ? -12.350 7.064 36.754 1.00 85.81 672 PHE A N 1
ATOM 5370 C CA . PHE A 1 672 ? -13.540 7.341 35.943 1.00 85.81 672 PHE A CA 1
ATOM 5371 C C . PHE A 1 672 ? -14.536 6.176 35.872 1.00 85.81 672 PHE A C 1
ATOM 5373 O O . PHE A 1 672 ? -15.601 6.340 35.282 1.00 85.81 672 PHE A O 1
ATOM 5380 N N . GLU A 1 673 ? -14.255 5.026 36.496 1.00 86.75 673 GLU A N 1
ATOM 5381 C CA . GLU A 1 673 ? -15.185 3.885 36.542 1.00 86.75 673 GLU A CA 1
ATOM 5382 C C . GLU A 1 673 ? -16.525 4.271 37.192 1.00 86.75 673 GLU A C 1
ATOM 5384 O O . GLU A 1 673 ? -17.597 3.979 36.659 1.00 86.75 673 GLU A O 1
ATOM 5389 N N . ALA A 1 674 ? -16.469 5.028 38.293 1.00 84.50 674 ALA A N 1
ATOM 5390 C CA . ALA A 1 674 ? -17.651 5.561 38.973 1.00 84.50 674 ALA A CA 1
ATOM 5391 C C . ALA A 1 674 ? -18.461 6.536 38.096 1.00 84.50 674 ALA A C 1
ATOM 5393 O O . ALA A 1 674 ? -19.631 6.784 38.363 1.00 84.50 674 ALA A O 1
ATOM 5394 N N . LEU A 1 675 ? -17.872 7.065 37.017 1.00 88.06 675 LEU A N 1
ATOM 5395 C CA . LEU A 1 675 ? -18.517 8.018 36.115 1.00 88.06 675 LEU A CA 1
ATOM 5396 C C . LEU A 1 675 ? -19.283 7.353 34.967 1.00 88.06 675 LEU A C 1
ATOM 5398 O O . LEU A 1 675 ? -19.772 8.062 34.090 1.00 88.06 675 LEU A O 1
ATOM 5402 N N . LYS A 1 676 ? -19.425 6.021 34.943 1.00 90.62 676 LYS A N 1
ATOM 5403 C CA . LYS A 1 676 ? -20.161 5.290 33.893 1.00 90.62 676 LYS A CA 1
ATOM 5404 C C . LYS A 1 676 ? -21.543 5.886 33.593 1.00 90.62 676 LYS A C 1
ATOM 5406 O O . LYS A 1 676 ? -21.884 6.101 32.429 1.00 90.62 676 LYS A O 1
ATOM 5411 N N . SER A 1 677 ? -22.321 6.156 34.640 1.00 87.44 677 SER A N 1
ATOM 5412 C CA . SER A 1 677 ? -23.678 6.728 34.584 1.00 87.44 677 SER A CA 1
ATOM 5413 C C . SER A 1 677 ? -23.723 8.106 33.916 1.00 87.44 677 SER A C 1
ATOM 5415 O O . SER A 1 677 ? -24.716 8.432 33.276 1.00 87.44 677 SER A O 1
ATOM 5417 N N . ALA A 1 678 ? -22.642 8.882 34.012 1.00 88.00 678 ALA A N 1
ATOM 5418 C CA . ALA A 1 678 ? -22.499 10.202 33.405 1.00 88.00 678 ALA A CA 1
ATOM 5419 C C . ALA A 1 678 ? -21.873 10.136 31.999 1.00 88.00 678 ALA A C 1
ATOM 5421 O O . ALA A 1 678 ? -22.320 10.802 31.064 1.00 88.00 678 ALA A O 1
ATOM 5422 N N . LEU A 1 679 ? -20.846 9.301 31.814 1.00 91.38 679 LEU A N 1
ATOM 5423 C CA . LEU A 1 679 ? -20.091 9.198 30.566 1.00 91.38 679 LEU A CA 1
ATOM 5424 C C . LEU A 1 679 ? -20.883 8.517 29.446 1.00 91.38 679 LEU A C 1
ATOM 5426 O O . LEU A 1 679 ? -20.743 8.918 28.290 1.00 91.38 679 LEU A O 1
ATOM 5430 N N . MET A 1 680 ? -21.731 7.530 29.755 1.00 93.00 680 MET A N 1
ATOM 5431 C CA . MET A 1 680 ? -22.544 6.851 28.740 1.00 93.00 680 MET A CA 1
ATOM 5432 C C . MET A 1 680 ? -23.576 7.782 28.064 1.00 93.00 680 MET A C 1
ATOM 5434 O O . MET A 1 680 ? -23.577 7.834 26.829 1.00 93.00 680 MET A O 1
ATOM 5438 N N . PRO A 1 681 ? -24.405 8.561 28.794 1.00 91.44 681 PRO A N 1
ATOM 5439 C CA . PRO A 1 681 ? -25.284 9.572 28.195 1.00 91.44 681 PRO A CA 1
ATOM 5440 C C . PRO A 1 681 ? -24.530 10.652 27.414 1.00 91.44 681 PRO A C 1
ATOM 5442 O O . PRO A 1 681 ? -24.919 10.994 26.296 1.00 91.44 681 PRO A O 1
ATOM 5445 N N . LEU A 1 682 ? -23.402 11.143 27.943 1.00 91.44 682 LEU A N 1
ATOM 5446 C CA . LEU A 1 682 ? -22.555 12.110 27.238 1.00 91.44 682 LEU A CA 1
ATOM 5447 C C . LEU A 1 682 ? -22.014 11.545 25.920 1.00 91.44 682 LEU A C 1
ATOM 5449 O O . LEU A 1 682 ? -21.978 12.247 24.908 1.00 91.44 682 LEU A O 1
ATOM 5453 N N . CYS A 1 683 ? -21.626 10.270 25.906 1.00 95.00 683 CYS A N 1
ATOM 5454 C CA . CYS A 1 683 ? -21.183 9.588 24.697 1.00 95.00 683 CYS A CA 1
ATOM 5455 C C . CYS A 1 683 ? -22.328 9.421 23.688 1.00 95.00 683 CYS A C 1
ATOM 5457 O O . CYS A 1 683 ? -22.143 9.677 22.497 1.00 95.00 683 CYS A O 1
ATOM 5459 N N . ALA A 1 684 ? -23.536 9.089 24.154 1.00 94.69 684 ALA A N 1
ATOM 5460 C CA . ALA A 1 684 ? -24.726 9.053 23.306 1.00 94.69 684 ALA A CA 1
ATOM 5461 C C . ALA A 1 684 ? -25.013 10.431 22.679 1.00 94.69 684 ALA A C 1
ATOM 5463 O O . ALA A 1 684 ? -25.229 10.520 21.469 1.00 94.69 684 ALA A O 1
ATOM 5464 N N . LYS A 1 685 ? -24.930 11.517 23.464 1.00 91.69 685 LYS A N 1
ATOM 5465 C CA . LYS A 1 685 ? -25.074 12.904 22.984 1.00 91.69 685 LYS A CA 1
ATOM 5466 C C . LYS A 1 685 ? -23.999 13.253 21.953 1.00 91.69 685 LYS A C 1
ATOM 5468 O O . LYS A 1 685 ? -24.320 13.822 20.912 1.00 91.69 685 LYS A O 1
ATOM 5473 N N . TYR A 1 686 ? -22.749 12.860 22.189 1.00 94.19 686 TYR A N 1
ATOM 5474 C CA . TYR A 1 686 ? -21.648 13.056 21.243 1.00 94.19 686 TYR A CA 1
ATOM 5475 C C . TYR A 1 686 ? -21.903 12.384 19.886 1.00 94.19 686 TYR A C 1
ATOM 5477 O O . TYR A 1 686 ? -21.708 13.006 18.844 1.00 94.19 686 TYR A O 1
ATOM 5485 N N . LEU A 1 687 ? -22.378 11.137 19.886 1.00 95.50 687 LEU A N 1
ATOM 5486 C CA . LEU A 1 687 ? -22.639 10.387 18.654 1.00 95.50 687 LEU A CA 1
ATOM 5487 C C . LEU A 1 687 ? -23.906 10.851 17.921 1.00 95.50 687 LEU A C 1
ATOM 5489 O O . LEU A 1 687 ? -23.941 10.857 16.688 1.00 95.50 687 LEU A O 1
ATOM 5493 N N . TYR A 1 688 ? -24.951 11.223 18.665 1.00 94.44 688 TYR A N 1
ATOM 5494 C CA . TYR A 1 688 ? -26.268 11.525 18.106 1.00 94.44 688 TYR A CA 1
ATOM 5495 C C . TYR A 1 688 ? -26.499 13.019 17.850 1.00 94.44 688 TYR A C 1
ATOM 5497 O O . TYR A 1 688 ? -26.941 13.380 16.761 1.00 94.44 688 TYR A O 1
ATOM 5505 N N . VAL A 1 689 ? -26.191 13.886 18.819 1.00 91.00 689 VAL A N 1
ATOM 5506 C CA . VAL A 1 689 ? -26.535 15.321 18.799 1.00 91.00 689 VAL A CA 1
ATOM 5507 C C . VAL A 1 689 ? -25.418 16.169 18.200 1.00 91.00 689 VAL A C 1
ATOM 5509 O O . VAL A 1 689 ? -25.690 17.092 17.440 1.00 91.00 689 VAL A O 1
ATOM 5512 N N . VAL A 1 690 ? -24.155 15.885 18.520 1.00 91.38 690 VAL A N 1
ATOM 5513 C CA . VAL A 1 690 ? -23.041 16.752 18.110 1.00 91.38 690 VAL A CA 1
ATOM 5514 C C . VAL A 1 690 ? -22.764 16.588 16.610 1.00 91.38 690 VAL A C 1
ATOM 5516 O O . VAL A 1 690 ? -22.370 15.514 16.143 1.00 91.38 690 VAL A O 1
ATOM 5519 N N . LYS A 1 691 ? -22.951 17.674 15.844 1.00 91.06 691 LYS A N 1
ATOM 5520 C CA . LYS A 1 691 ? -22.777 17.702 14.381 1.00 91.06 691 LYS A CA 1
ATOM 5521 C C . LYS A 1 691 ? -21.671 18.647 13.913 1.00 91.06 691 LYS A C 1
ATOM 5523 O O . LYS A 1 691 ? -21.365 19.652 14.548 1.00 91.06 691 LYS A O 1
ATOM 5528 N N . ARG A 1 692 ? -21.114 18.359 12.735 1.00 89.88 692 ARG A N 1
ATOM 5529 C CA . ARG A 1 692 ? -20.256 19.252 11.949 1.00 89.88 692 ARG A CA 1
ATOM 5530 C C . ARG A 1 692 ? -20.771 19.284 10.517 1.00 89.88 692 ARG A C 1
ATOM 5532 O O . ARG A 1 692 ? -20.757 18.264 9.837 1.00 89.88 692 ARG A O 1
ATOM 5539 N N . ARG A 1 693 ? -21.185 20.470 10.054 1.00 87.56 693 ARG A N 1
ATOM 5540 C CA . ARG A 1 693 ? -21.840 20.655 8.742 1.00 87.56 693 ARG A CA 1
ATOM 5541 C C . ARG A 1 693 ? -23.055 19.723 8.563 1.00 87.56 693 ARG A C 1
ATOM 5543 O O . ARG A 1 693 ? -23.215 19.140 7.501 1.00 87.56 693 ARG A O 1
ATOM 5550 N N . GLY A 1 694 ? -23.838 19.519 9.626 1.00 88.56 694 GLY A N 1
ATOM 5551 C CA . GLY A 1 694 ? -25.006 18.627 9.618 1.00 88.56 694 GLY A CA 1
ATOM 5552 C C . GLY A 1 694 ? -24.720 17.142 9.878 1.00 88.56 694 GLY A C 1
ATOM 5553 O O . GLY A 1 694 ? -25.587 16.420 10.354 1.00 88.56 694 GLY A O 1
ATOM 5554 N N . TYR A 1 695 ? -23.486 16.679 9.672 1.00 92.88 695 TYR A N 1
ATOM 5555 C CA . TYR A 1 695 ? -23.107 15.269 9.839 1.00 92.88 695 TYR A CA 1
ATOM 5556 C C . TYR A 1 695 ? -22.526 14.971 11.223 1.00 92.88 695 TYR A C 1
ATOM 5558 O O . TYR A 1 695 ? -22.093 15.877 11.931 1.00 92.88 695 TYR A O 1
ATOM 5566 N N . ALA A 1 696 ? -22.500 13.697 11.620 1.00 93.69 696 ALA A N 1
ATOM 5567 C CA . ALA A 1 696 ? -21.938 13.269 12.903 1.00 93.69 696 ALA A CA 1
ATOM 5568 C C . ALA A 1 696 ? -20.458 13.675 13.009 1.00 93.69 696 ALA A C 1
ATOM 5570 O O . ALA A 1 696 ? -19.697 13.528 12.051 1.00 93.69 696 ALA A O 1
ATOM 5571 N N . VAL A 1 697 ? -20.052 14.204 14.170 1.00 93.88 697 VAL A N 1
ATOM 5572 C CA . VAL A 1 697 ? -18.660 14.641 14.385 1.00 93.88 697 VAL A CA 1
ATOM 5573 C C . VAL A 1 697 ? -17.695 13.468 14.460 1.00 93.88 697 VAL A C 1
ATOM 5575 O O . VAL A 1 697 ? -16.575 13.574 13.953 1.00 93.88 697 VAL A O 1
ATOM 5578 N N . ASP A 1 698 ? -18.117 12.369 15.085 1.00 94.38 698 ASP A N 1
ATOM 5579 C CA . ASP A 1 698 ? -17.315 11.155 15.133 1.00 94.38 698 ASP A CA 1
ATOM 5580 C C . ASP A 1 698 ? -17.168 10.571 13.712 1.00 94.38 698 ASP A C 1
ATOM 5582 O O . ASP A 1 698 ? -18.170 10.314 13.032 1.00 94.38 698 ASP A O 1
ATOM 5586 N N . PRO A 1 699 ? -15.931 10.366 13.224 1.00 90.56 699 PRO A N 1
ATOM 5587 C CA . PRO A 1 699 ? -15.702 9.922 11.854 1.00 90.56 699 PRO A CA 1
ATOM 5588 C C . PRO A 1 699 ? -16.173 8.482 11.605 1.00 90.56 699 PRO A C 1
ATOM 5590 O O . PRO A 1 699 ? -16.530 8.156 10.473 1.00 90.56 699 PRO A O 1
ATOM 5593 N N . VAL A 1 700 ? -16.181 7.628 12.633 1.00 93.00 700 VAL A N 1
ATOM 5594 C CA . VAL A 1 700 ? -16.620 6.229 12.540 1.00 93.00 700 VAL A CA 1
ATOM 5595 C C . VAL A 1 700 ? -18.147 6.166 12.529 1.00 93.00 700 VAL A C 1
ATOM 5597 O O . VAL A 1 700 ? -18.722 5.473 11.691 1.00 93.00 700 VAL A O 1
ATOM 5600 N N . ALA A 1 701 ? -18.808 6.971 13.361 1.00 95.06 701 ALA A N 1
ATOM 5601 C CA . ALA A 1 701 ? -20.251 7.165 13.328 1.00 95.06 701 ALA A CA 1
ATOM 5602 C C . ALA A 1 701 ? -20.710 7.665 11.963 1.00 95.06 701 ALA A C 1
ATOM 5604 O O . ALA A 1 701 ? -21.580 7.059 11.344 1.00 95.06 701 ALA A O 1
ATOM 5605 N N . ASN A 1 702 ? -20.077 8.724 11.454 1.00 93.19 702 ASN A N 1
ATOM 5606 C CA . ASN A 1 702 ? -20.384 9.254 10.132 1.00 93.19 702 ASN A CA 1
ATOM 5607 C C . ASN A 1 702 ? -20.227 8.175 9.046 1.00 93.19 702 ASN A C 1
ATOM 5609 O O . ASN A 1 702 ? -21.089 8.040 8.185 1.00 93.19 702 ASN A O 1
ATOM 5613 N N . PHE A 1 703 ? -19.174 7.354 9.103 1.00 91.56 703 PHE A N 1
ATOM 5614 C CA . PHE A 1 703 ? -18.985 6.255 8.154 1.00 91.56 703 PHE A CA 1
ATOM 5615 C C . PHE A 1 703 ? -20.133 5.230 8.190 1.00 91.56 703 PHE A C 1
ATOM 5617 O O . PHE A 1 703 ? -20.706 4.918 7.144 1.00 91.56 703 PHE A O 1
ATOM 5624 N N . HIS A 1 704 ? -20.493 4.714 9.368 1.00 94.00 704 HIS A N 1
ATOM 5625 C CA . HIS A 1 704 ? -21.520 3.672 9.481 1.00 94.00 704 HIS A CA 1
ATOM 5626 C C . HIS A 1 704 ? -22.928 4.186 9.169 1.00 94.00 704 HIS A C 1
ATOM 5628 O O . HIS A 1 704 ? -23.677 3.501 8.473 1.00 94.00 704 HIS A O 1
ATOM 5634 N N . LEU A 1 705 ? -23.256 5.407 9.601 1.00 94.25 705 LEU A N 1
ATOM 5635 C CA . LEU A 1 705 ? -24.543 6.050 9.324 1.00 94.25 705 LEU A CA 1
ATOM 5636 C C . LEU A 1 705 ? -24.718 6.350 7.830 1.00 94.25 705 LEU A C 1
ATOM 5638 O O . LEU A 1 705 ? -25.775 6.066 7.272 1.00 94.25 705 LEU A O 1
ATOM 5642 N N . ARG A 1 706 ? -23.662 6.808 7.135 1.00 91.62 706 ARG A N 1
ATOM 5643 C CA . ARG A 1 706 ? -23.683 6.933 5.662 1.00 91.62 706 ARG A CA 1
ATOM 5644 C C . ARG A 1 706 ? -23.908 5.590 4.979 1.00 91.62 706 ARG A C 1
ATOM 5646 O O . ARG A 1 706 ? -24.591 5.544 3.965 1.00 91.62 706 ARG A O 1
ATOM 5653 N N . ASN A 1 707 ? -23.390 4.500 5.548 1.00 90.94 707 ASN A N 1
ATOM 5654 C CA . ASN A 1 707 ? -23.639 3.141 5.062 1.00 90.94 707 ASN A CA 1
ATOM 5655 C C . ASN A 1 707 ? -25.001 2.567 5.516 1.00 90.94 707 ASN A C 1
ATOM 5657 O O . ASN A 1 707 ? -25.240 1.379 5.316 1.00 90.94 707 ASN A O 1
ATOM 5661 N N . GLY A 1 708 ? -25.882 3.369 6.126 1.00 92.88 708 GLY A N 1
ATOM 5662 C CA . GLY A 1 708 ? -27.248 2.967 6.470 1.00 92.88 708 GLY A CA 1
ATOM 5663 C C . GLY A 1 708 ? -27.394 2.134 7.741 1.00 92.88 708 GLY A C 1
ATOM 5664 O O . GLY A 1 708 ? -28.439 1.518 7.948 1.00 92.88 708 GLY A O 1
ATOM 5665 N N . ALA A 1 709 ? -26.365 2.084 8.586 1.00 95.69 709 ALA A N 1
ATOM 5666 C CA . ALA A 1 709 ? -26.475 1.421 9.878 1.00 95.69 709 ALA A CA 1
ATOM 5667 C C . ALA A 1 709 ? -27.313 2.246 10.862 1.00 95.69 709 ALA A C 1
ATOM 5669 O O . ALA A 1 709 ? -27.296 3.477 10.823 1.00 95.69 709 ALA A O 1
ATOM 5670 N N . GLU A 1 710 ? -27.974 1.574 11.799 1.00 96.75 710 GLU A N 1
ATOM 5671 C CA . GLU A 1 710 ? -28.549 2.216 12.978 1.00 96.75 710 GLU A CA 1
ATOM 5672 C C . GLU A 1 710 ? -27.542 2.242 14.135 1.00 96.75 710 GLU A C 1
ATOM 5674 O O . GLU A 1 710 ? -26.746 1.316 14.333 1.00 96.75 710 GLU A O 1
ATOM 5679 N N . LEU A 1 711 ? -27.580 3.311 14.928 1.00 97.56 711 LEU A N 1
ATOM 5680 C CA . LEU A 1 711 ? -26.850 3.416 16.186 1.00 97.56 711 LEU A CA 1
ATOM 5681 C C . LEU A 1 711 ? -27.532 2.516 17.229 1.00 97.56 711 LEU A C 1
ATOM 5683 O O . LEU A 1 711 ? -28.572 2.880 17.780 1.00 97.56 711 LEU A O 1
ATOM 5687 N N . TYR A 1 712 ? -26.966 1.328 17.466 1.00 97.75 712 TYR A N 1
ATOM 5688 C CA . TYR A 1 712 ? -27.672 0.239 18.143 1.00 97.75 712 TYR A CA 1
ATOM 5689 C C . TYR A 1 712 ? -27.434 0.183 19.653 1.00 97.75 712 TYR A C 1
ATOM 5691 O O . TYR A 1 712 ? -28.393 0.141 20.421 1.00 97.75 712 TYR A O 1
ATOM 5699 N N . ARG A 1 713 ? -26.173 0.154 20.104 1.00 97.31 713 ARG A N 1
ATOM 5700 C CA . ARG A 1 713 ? -25.829 -0.011 21.530 1.00 97.31 713 ARG A CA 1
ATOM 5701 C C . ARG A 1 713 ? -24.470 0.602 21.857 1.00 97.31 713 ARG A C 1
ATOM 5703 O O . ARG A 1 713 ? -23.533 0.458 21.077 1.00 97.31 713 ARG A O 1
ATOM 5710 N N . LEU A 1 714 ? -24.364 1.248 23.019 1.00 97.38 714 LEU A N 1
ATOM 5711 C CA . LEU A 1 714 ? -23.092 1.659 23.619 1.00 97.38 714 LEU A CA 1
ATOM 5712 C C . LEU A 1 714 ? -22.608 0.600 24.609 1.00 97.38 714 LEU A C 1
ATOM 5714 O O . LEU A 1 714 ? -23.383 0.142 25.446 1.00 97.38 714 LEU A O 1
ATOM 5718 N N . ASN A 1 715 ? -21.326 0.258 24.530 1.00 97.38 715 ASN A N 1
ATOM 5719 C CA . ASN A 1 715 ? -20.703 -0.786 25.333 1.00 97.38 715 ASN A CA 1
ATOM 5720 C C . ASN A 1 715 ? -19.643 -0.155 26.244 1.00 97.38 715 ASN A C 1
ATOM 5722 O O . ASN A 1 715 ? -18.663 0.419 25.762 1.00 97.38 715 ASN A O 1
ATOM 5726 N N . TRP A 1 716 ? -19.855 -0.240 27.559 1.00 96.06 716 TRP A N 1
ATOM 5727 C CA . TRP A 1 716 ? -18.919 0.245 28.577 1.00 96.06 716 TRP A CA 1
ATOM 5728 C C . TRP A 1 716 ? -17.743 -0.720 28.736 1.00 96.06 716 TRP A C 1
ATOM 5730 O O . TRP A 1 716 ? -17.966 -1.925 28.800 1.00 96.06 716 TRP A O 1
ATOM 5740 N N . MET A 1 717 ? -16.513 -0.198 28.826 1.00 93.44 717 MET A N 1
ATOM 5741 C CA . MET A 1 717 ? -15.288 -1.001 29.010 1.00 93.44 717 MET A CA 1
ATOM 5742 C C . MET A 1 717 ? -15.170 -2.172 28.019 1.00 93.44 717 MET A C 1
ATOM 5744 O O . MET A 1 717 ? -14.748 -3.286 28.332 1.00 93.44 717 MET A O 1
ATOM 5748 N N . ALA A 1 718 ? -15.573 -1.882 26.785 1.00 95.38 718 ALA A N 1
ATOM 5749 C CA . ALA A 1 718 ? -15.522 -2.786 25.653 1.00 95.38 718 ALA A CA 1
ATOM 5750 C C . ALA A 1 718 ? -14.116 -2.902 25.058 1.00 95.38 718 ALA A C 1
ATOM 5752 O O . ALA A 1 718 ? -13.804 -3.939 24.483 1.00 95.38 718 ALA A O 1
ATOM 5753 N N . ASP A 1 719 ? -13.281 -1.861 25.195 1.00 94.00 719 ASP A N 1
ATOM 5754 C CA . ASP A 1 719 ? -11.861 -1.871 24.836 1.00 94.00 719 ASP A CA 1
ATOM 5755 C C . ASP A 1 719 ? -10.978 -1.334 25.972 1.00 94.00 719 ASP A C 1
ATOM 5757 O O . ASP A 1 719 ? -10.685 -0.140 26.061 1.00 94.00 719 ASP A O 1
ATOM 5761 N N . ASN A 1 720 ? -10.461 -2.251 26.790 1.00 90.88 720 ASN A N 1
ATOM 5762 C CA . ASN A 1 720 ? -9.579 -1.926 27.918 1.00 90.88 720 ASN A CA 1
ATOM 5763 C C . ASN A 1 720 ? -8.117 -1.689 27.504 1.00 90.88 720 ASN A C 1
ATOM 5765 O O . ASN A 1 720 ? -7.227 -1.604 28.351 1.00 90.88 720 ASN A O 1
ATOM 5769 N N . SER A 1 721 ? -7.823 -1.617 26.203 1.00 90.00 721 SER A N 1
ATOM 5770 C CA . SER A 1 721 ? -6.491 -1.238 25.748 1.00 90.00 721 SER A CA 1
ATOM 5771 C C . SER A 1 721 ? -6.196 0.227 26.086 1.00 90.00 721 SER A C 1
ATOM 5773 O O . SER A 1 721 ? -7.086 1.077 26.138 1.00 90.00 721 SER A O 1
ATOM 5775 N N . ALA A 1 722 ? -4.911 0.568 26.224 1.00 89.94 722 ALA A N 1
ATOM 5776 C CA . ALA A 1 722 ? -4.486 1.958 26.420 1.00 89.94 722 ALA A CA 1
ATOM 5777 C C . ALA A 1 722 ? -5.025 2.903 25.325 1.00 89.94 722 ALA A C 1
ATOM 5779 O O . ALA A 1 722 ? -5.256 4.088 25.565 1.00 89.94 722 ALA A O 1
ATOM 5780 N N . ARG A 1 723 ? -5.250 2.375 24.114 1.00 89.38 723 ARG A N 1
ATOM 5781 C CA . ARG A 1 723 ? -5.845 3.117 23.002 1.00 89.38 723 ARG A CA 1
ATOM 5782 C C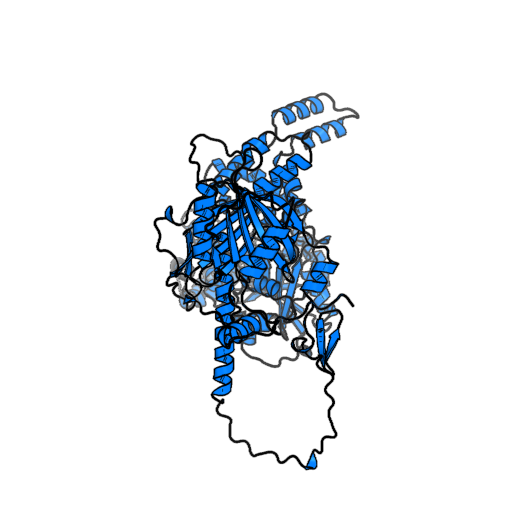 . ARG A 1 723 ? -7.341 3.362 23.213 1.00 89.38 723 ARG A C 1
ATOM 5784 O O . ARG A 1 723 ? -7.768 4.500 23.033 1.00 89.38 723 ARG A O 1
ATOM 5791 N N . GLY A 1 724 ? -8.109 2.342 23.595 1.00 91.12 724 GLY A N 1
ATOM 5792 C CA . GLY A 1 724 ? -9.538 2.469 23.900 1.00 91.12 724 GLY A CA 1
ATOM 5793 C C . GLY A 1 724 ? -9.798 3.470 25.026 1.00 91.12 724 GLY A C 1
ATOM 5794 O O . GLY A 1 724 ? -10.599 4.393 24.873 1.00 91.12 724 GLY A O 1
ATOM 5795 N N . ILE A 1 725 ? -9.016 3.389 26.107 1.00 92.25 725 ILE A N 1
ATOM 5796 C CA . ILE A 1 725 ? -9.077 4.332 27.239 1.00 92.25 725 ILE A CA 1
ATOM 5797 C C . ILE A 1 725 ? -8.786 5.772 26.791 1.00 92.25 725 ILE A C 1
ATOM 5799 O O . ILE A 1 725 ? -9.494 6.712 27.163 1.00 92.25 725 ILE A O 1
ATOM 5803 N N . LYS A 1 726 ? -7.762 5.971 25.954 1.00 91.31 726 LYS A N 1
ATOM 5804 C CA . LYS A 1 726 ? -7.395 7.303 25.452 1.00 91.31 726 LYS A CA 1
ATOM 5805 C C . LYS A 1 726 ? -8.436 7.889 24.491 1.00 91.31 726 LYS A C 1
ATOM 5807 O O . LYS A 1 726 ? -8.611 9.105 24.464 1.00 91.31 726 LYS A O 1
ATOM 5812 N N . ASN A 1 727 ? -9.103 7.053 23.701 1.00 91.62 727 ASN A N 1
ATOM 5813 C CA . ASN A 1 727 ? -10.070 7.502 22.700 1.00 91.62 727 ASN A CA 1
ATOM 5814 C C . ASN A 1 727 ? -11.434 7.851 23.311 1.00 91.62 727 ASN A C 1
ATOM 5816 O O . ASN A 1 727 ? -12.008 8.889 22.968 1.00 91.62 727 ASN A O 1
ATOM 5820 N N . SER A 1 728 ? -11.938 6.987 24.195 1.00 95.31 728 SER A N 1
ATOM 5821 C CA . SER A 1 728 ? -13.344 6.991 24.616 1.00 95.31 728 SER A CA 1
ATOM 5822 C C . SER A 1 728 ? -13.582 6.370 25.997 1.00 95.31 728 SER A C 1
ATOM 5824 O O . SER A 1 728 ? -14.666 5.851 26.240 1.00 95.31 728 SER A O 1
ATOM 5826 N N . PHE A 1 729 ? -12.599 6.396 26.907 1.00 94.69 729 PHE A N 1
ATOM 5827 C CA . PHE A 1 729 ? -12.710 5.764 28.238 1.00 94.69 729 PHE A CA 1
ATOM 5828 C C . PHE A 1 729 ? -13.044 4.265 28.164 1.00 94.69 729 PHE A C 1
ATOM 5830 O O . PHE A 1 729 ? -13.780 3.734 28.983 1.00 94.69 729 PHE A O 1
ATOM 5837 N N . GLY A 1 730 ? -12.546 3.588 27.126 1.00 93.88 730 GLY A N 1
ATOM 5838 C CA . GLY A 1 730 ? -12.805 2.168 26.894 1.00 93.88 730 GLY A CA 1
ATOM 5839 C C . GLY A 1 730 ? -14.189 1.858 26.321 1.00 93.88 730 GLY A C 1
ATOM 5840 O O . GLY A 1 730 ? -14.500 0.689 26.103 1.00 93.88 730 GLY A O 1
ATOM 5841 N N . MET A 1 731 ? -15.013 2.870 26.026 1.00 96.88 731 MET A N 1
ATOM 5842 C CA . MET A 1 731 ? -16.309 2.660 25.385 1.00 96.88 731 MET A CA 1
ATOM 5843 C C . MET A 1 731 ? -16.172 2.337 23.896 1.00 96.88 731 MET A C 1
ATOM 5845 O O . MET A 1 731 ? -15.399 2.973 23.172 1.00 96.88 731 MET A O 1
ATOM 5849 N N . MET A 1 732 ? -16.996 1.401 23.433 1.00 97.44 732 MET A N 1
ATOM 5850 C CA . MET A 1 732 ? -17.215 1.098 22.017 1.00 97.44 732 MET A CA 1
ATOM 5851 C C . MET A 1 732 ? -18.705 1.169 21.690 1.00 97.44 732 MET A C 1
ATOM 5853 O O . MET A 1 732 ? -19.553 1.295 22.573 1.00 97.44 732 MET A O 1
ATOM 5857 N N . VAL A 1 733 ? -19.032 1.093 20.406 1.00 98.00 733 VAL A N 1
ATOM 5858 C CA . VAL A 1 733 ? -20.404 1.187 19.913 1.00 98.00 733 VAL A CA 1
ATOM 5859 C C . VAL A 1 733 ? -20.687 0.083 18.904 1.00 98.00 733 VAL A C 1
ATOM 5861 O O . VAL A 1 733 ? -19.852 -0.234 18.056 1.00 98.00 733 VAL A O 1
ATOM 5864 N N . ASN A 1 734 ? -21.877 -0.502 18.984 1.00 98.44 734 ASN A N 1
ATOM 5865 C CA . ASN A 1 734 ? -22.405 -1.361 17.939 1.00 98.44 734 ASN A CA 1
ATOM 5866 C C . ASN A 1 734 ? -23.234 -0.525 16.954 1.00 98.44 734 ASN A C 1
ATOM 5868 O O . ASN A 1 734 ? -24.195 0.138 17.359 1.00 98.44 734 ASN A O 1
ATOM 5872 N N . TYR A 1 735 ? -22.898 -0.600 15.665 1.00 97.88 735 TYR A N 1
ATOM 5873 C CA . TYR A 1 735 ? -23.766 -0.153 14.577 1.00 97.88 735 TYR A CA 1
ATOM 5874 C C . TYR A 1 735 ? -24.404 -1.370 13.919 1.00 97.88 735 TYR A C 1
ATOM 5876 O O . TYR A 1 735 ? -23.690 -2.245 13.427 1.00 97.88 735 TYR A O 1
ATOM 5884 N N . ARG A 1 736 ? -25.736 -1.441 13.910 1.00 97.06 736 ARG A N 1
ATOM 5885 C CA . ARG A 1 736 ? -26.467 -2.594 13.374 1.00 97.06 736 ARG A CA 1
ATOM 5886 C C . ARG A 1 736 ? -26.926 -2.321 11.946 1.00 97.06 736 ARG A C 1
ATOM 5888 O O . ARG A 1 736 ? -27.415 -1.240 11.635 1.00 97.06 736 ARG A O 1
ATOM 5895 N N . TYR A 1 737 ? -26.763 -3.309 11.073 1.00 95.69 737 TYR A N 1
ATOM 5896 C CA . TYR A 1 737 ? -27.164 -3.246 9.670 1.00 95.69 737 TYR A CA 1
ATOM 5897 C C . TYR A 1 737 ? -28.442 -4.058 9.457 1.00 95.69 737 TYR A C 1
ATOM 5899 O O . TYR A 1 737 ? -28.397 -5.267 9.227 1.00 95.69 737 TYR A O 1
ATOM 5907 N N . VAL A 1 738 ? -29.591 -3.385 9.529 1.00 94.38 738 VAL A N 1
ATOM 5908 C CA . VAL A 1 738 ? -30.908 -3.977 9.249 1.00 94.38 738 VAL A CA 1
ATOM 5909 C C . VAL A 1 738 ? -31.148 -3.938 7.741 1.00 94.38 738 VAL A C 1
ATOM 5911 O O . VAL A 1 738 ? -31.504 -2.901 7.192 1.00 94.38 738 VAL A O 1
ATOM 5914 N N . LEU A 1 739 ? -30.896 -5.054 7.051 1.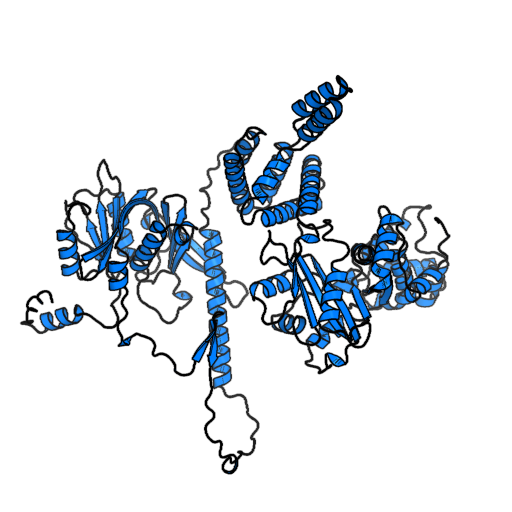00 91.19 739 LEU A N 1
ATOM 5915 C CA . LEU A 1 739 ? -30.759 -5.089 5.583 1.00 91.19 739 LEU A CA 1
ATOM 5916 C C . LEU A 1 739 ? -31.908 -4.444 4.789 1.00 91.19 739 LEU A C 1
ATOM 5918 O O . LEU A 1 739 ? -31.594 -3.715 3.846 1.00 91.19 739 LEU A O 1
ATOM 5922 N N . PRO A 1 740 ? -33.195 -4.637 5.150 1.00 91.94 740 PRO A N 1
ATOM 5923 C CA . PRO A 1 740 ? -34.304 -3.967 4.465 1.00 91.94 740 PRO A CA 1
ATOM 5924 C C . PRO A 1 740 ? -34.297 -2.438 4.616 1.00 91.94 740 PRO A C 1
ATOM 5926 O O . PRO A 1 740 ? -34.798 -1.733 3.747 1.00 91.94 740 PRO A O 1
ATOM 5929 N N . GLU A 1 741 ? -33.715 -1.917 5.697 1.00 93.56 741 GLU A N 1
ATOM 5930 C CA . GLU A 1 741 ? -33.744 -0.494 6.051 1.00 93.56 741 GLU A CA 1
ATOM 5931 C C . GLU A 1 741 ? -32.456 0.253 5.681 1.00 93.56 741 GLU A C 1
ATOM 5933 O O . GLU A 1 741 ? -32.449 1.481 5.672 1.00 93.56 741 GLU A O 1
ATOM 5938 N N . VAL A 1 742 ? -31.369 -0.455 5.342 1.00 91.69 742 VAL A N 1
ATOM 5939 C CA . VAL A 1 742 ? -30.046 0.142 5.065 1.00 91.69 742 VAL A CA 1
ATOM 5940 C C . VAL A 1 742 ? -30.123 1.286 4.050 1.00 91.69 742 VAL A C 1
ATOM 5942 O O . VAL A 1 742 ? -29.564 2.358 4.268 1.00 91.69 742 VAL A O 1
ATOM 5945 N N . GLU A 1 743 ? -30.824 1.083 2.937 1.00 90.56 743 GLU A N 1
ATOM 5946 C CA . GLU A 1 743 ? -30.915 2.090 1.875 1.00 90.56 743 GLU A CA 1
ATOM 5947 C C . GLU A 1 743 ? -31.734 3.311 2.311 1.00 90.56 743 GLU A C 1
ATOM 5949 O O . GLU A 1 743 ? -31.316 4.451 2.115 1.00 90.56 743 GLU A O 1
ATOM 5954 N N . MET A 1 744 ? -32.853 3.070 2.995 1.00 93.75 744 MET A N 1
ATOM 5955 C CA . MET A 1 744 ? -33.704 4.114 3.561 1.00 93.75 744 MET A CA 1
ATOM 5956 C C . MET A 1 744 ? -32.953 4.948 4.609 1.00 93.75 744 MET A C 1
ATOM 5958 O O . MET A 1 744 ? -33.002 6.177 4.572 1.00 93.75 744 MET A O 1
ATOM 5962 N N . ASN A 1 745 ? -32.223 4.293 5.513 1.00 94.25 745 ASN A N 1
ATOM 5963 C CA . ASN A 1 745 ? -31.441 4.943 6.563 1.00 94.25 745 ASN A CA 1
ATOM 5964 C C . ASN A 1 745 ? -30.272 5.748 5.983 1.00 94.25 745 ASN A C 1
ATOM 5966 O O . ASN A 1 745 ? -30.035 6.875 6.415 1.00 94.25 745 ASN A O 1
ATOM 5970 N N . SER A 1 746 ? -29.585 5.215 4.967 1.00 92.38 746 SER A N 1
ATOM 5971 C CA . SER A 1 746 ? -28.524 5.933 4.251 1.00 92.38 746 SER A CA 1
ATOM 5972 C C . SER A 1 746 ? -29.065 7.205 3.587 1.00 92.38 746 SER A C 1
ATOM 5974 O O . SER A 1 746 ? -28.521 8.290 3.796 1.00 92.38 746 SER A O 1
ATOM 5976 N N . ASN A 1 747 ? -30.188 7.103 2.866 1.00 91.94 747 ASN A N 1
ATOM 5977 C CA . ASN A 1 747 ? -30.807 8.242 2.184 1.00 91.94 747 ASN A CA 1
ATOM 5978 C C . ASN A 1 747 ? -31.276 9.328 3.161 1.00 91.94 747 ASN A C 1
ATOM 5980 O O . ASN A 1 747 ? -31.005 10.506 2.922 1.00 91.94 747 ASN A O 1
ATOM 5984 N N . ARG A 1 748 ? -31.905 8.946 4.281 1.00 94.38 748 ARG A N 1
ATOM 5985 C CA . ARG A 1 748 ? -32.306 9.874 5.355 1.00 94.38 748 ARG A CA 1
ATOM 5986 C C . ARG A 1 748 ? -31.115 10.577 5.996 1.00 94.38 748 ARG A C 1
ATOM 5988 O O . ARG A 1 748 ? -31.186 11.763 6.295 1.00 94.38 748 ARG A O 1
ATOM 5995 N N . TYR A 1 749 ? -30.006 9.871 6.200 1.00 94.44 749 TYR A N 1
ATOM 5996 C CA . TYR A 1 749 ? -28.809 10.480 6.773 1.00 94.44 749 TYR A CA 1
ATOM 5997 C C . TYR A 1 749 ? -28.126 11.455 5.804 1.00 94.44 749 TYR A C 1
ATOM 5999 O O . TYR A 1 749 ? -27.622 12.493 6.225 1.00 94.44 749 TYR A O 1
ATOM 6007 N N . LEU A 1 750 ? -28.102 11.137 4.508 1.00 91.19 750 LEU A N 1
ATOM 6008 C CA . LEU A 1 750 ? -27.466 11.975 3.486 1.00 91.19 750 LEU A CA 1
ATOM 6009 C C . LEU A 1 750 ? -28.315 13.190 3.093 1.00 91.19 750 LEU A C 1
ATOM 6011 O O . LEU A 1 750 ? -27.756 14.256 2.848 1.00 91.19 750 LEU A O 1
ATOM 6015 N N . SER A 1 751 ? -29.638 13.031 3.031 1.00 91.94 751 SER A N 1
ATOM 6016 C CA . SER A 1 751 ? -30.565 14.082 2.581 1.00 91.94 751 SER A CA 1
ATOM 6017 C C . SER A 1 751 ? -31.060 14.925 3.753 1.00 91.94 751 SER A C 1
ATOM 6019 O O . SER A 1 751 ? -30.924 16.146 3.738 1.00 91.94 751 SER A O 1
ATOM 6021 N N . ASP A 1 752 ? -31.543 14.259 4.804 1.00 93.44 752 ASP A N 1
ATOM 6022 C CA . ASP A 1 752 ? -32.255 14.891 5.921 1.00 93.44 752 ASP A CA 1
ATOM 6023 C C . ASP A 1 752 ? -31.388 14.986 7.187 1.00 93.44 752 ASP A C 1
ATOM 6025 O O . ASP A 1 752 ? -31.860 15.414 8.236 1.00 93.44 752 ASP A O 1
ATOM 6029 N N . GLN A 1 753 ? -30.128 14.527 7.135 1.00 93.75 753 GLN A N 1
ATOM 6030 C CA . GLN A 1 753 ? -29.182 14.517 8.268 1.00 93.75 753 GLN A CA 1
ATOM 6031 C C . GLN A 1 753 ? -29.702 13.757 9.506 1.00 93.75 753 GLN A C 1
ATOM 6033 O O . GLN A 1 753 ? -29.193 13.909 10.623 1.00 93.75 753 GLN A O 1
ATOM 6038 N N . THR A 1 754 ? -30.691 12.883 9.302 1.00 93.69 754 THR A N 1
ATOM 6039 C CA . THR A 1 754 ? -31.380 12.145 10.363 1.00 93.69 754 THR A CA 1
ATOM 6040 C C . THR A 1 754 ? -30.630 10.863 10.711 1.00 93.69 754 THR A C 1
ATOM 6042 O O . THR A 1 754 ? -30.272 10.072 9.840 1.00 93.69 754 THR A O 1
ATOM 6045 N N . VAL A 1 755 ? -30.395 10.635 12.005 1.00 94.69 755 VAL A N 1
ATOM 6046 C CA . VAL A 1 755 ? -29.673 9.459 12.515 1.00 94.69 755 VAL A CA 1
ATOM 6047 C C . VAL A 1 755 ? -30.656 8.362 12.911 1.00 94.69 755 VAL A C 1
ATOM 6049 O O . VAL A 1 755 ? -31.453 8.550 13.829 1.00 94.69 755 VAL A O 1
ATOM 6052 N N . ALA A 1 756 ? -30.558 7.194 12.272 1.00 95.69 756 ALA A N 1
ATOM 6053 C CA . ALA A 1 756 ? -31.252 5.993 12.728 1.00 95.69 756 ALA A CA 1
ATOM 6054 C C . ALA A 1 756 ? -30.674 5.545 14.081 1.00 95.69 756 ALA A C 1
ATOM 6056 O O . ALA A 1 756 ? -29.463 5.350 14.215 1.00 95.69 756 ALA A O 1
ATOM 6057 N N . VAL A 1 757 ? -31.527 5.419 15.098 1.00 96.31 757 VAL A N 1
ATOM 6058 C CA . VAL A 1 757 ? -31.121 5.121 16.476 1.00 96.31 757 VAL A CA 1
ATOM 6059 C C . VAL A 1 757 ? -32.072 4.114 17.110 1.00 96.31 757 VAL A C 1
ATOM 6061 O O . VAL A 1 757 ? -33.291 4.291 17.071 1.00 96.31 757 VAL A O 1
ATOM 6064 N N . HIS A 1 758 ? -31.498 3.085 17.724 1.00 96.62 758 HIS A N 1
ATOM 6065 C CA . HIS A 1 758 ? -32.229 2.054 18.448 1.00 96.62 758 HIS A CA 1
ATOM 6066 C C . HIS A 1 758 ? -32.588 2.519 19.870 1.00 96.62 758 HIS A C 1
ATOM 6068 O O . HIS A 1 758 ? -31.921 3.383 20.455 1.00 96.62 758 HIS A O 1
ATOM 6074 N N . ASP A 1 759 ? -33.612 1.914 20.477 1.00 94.06 759 ASP A N 1
ATOM 6075 C CA . ASP A 1 759 ? -34.118 2.339 21.788 1.00 94.06 759 ASP A CA 1
ATOM 6076 C C . ASP A 1 759 ? -33.092 2.211 22.927 1.00 94.06 759 ASP A C 1
ATOM 6078 O O . ASP A 1 759 ? -33.114 3.012 23.860 1.00 94.06 759 ASP A O 1
ATOM 6082 N N . ASN A 1 760 ? -32.129 1.291 22.806 1.00 93.19 760 ASN A N 1
ATOM 6083 C CA . ASN A 1 760 ? -31.020 1.133 23.759 1.00 93.19 760 ASN A CA 1
ATOM 6084 C C . ASN A 1 760 ? -30.143 2.390 23.885 1.00 93.19 760 ASN A C 1
ATOM 6086 O O . ASN A 1 760 ? -29.576 2.637 24.944 1.00 93.19 760 ASN A O 1
ATOM 6090 N N . VAL A 1 761 ? -29.986 3.164 22.805 1.00 94.00 761 VAL A N 1
ATOM 6091 C CA . VAL A 1 761 ? -29.243 4.435 22.835 1.00 94.00 761 VAL A CA 1
ATOM 6092 C C . VAL A 1 761 ? -30.196 5.600 23.072 1.00 94.00 761 VAL A C 1
ATOM 6094 O O . VAL A 1 761 ? -29.850 6.554 23.764 1.00 94.00 761 VAL A O 1
ATOM 6097 N N . ARG A 1 762 ? -31.433 5.509 22.571 1.00 92.19 762 ARG A N 1
ATOM 6098 C CA . ARG A 1 762 ? -32.466 6.516 22.829 1.00 92.19 762 ARG A CA 1
ATOM 6099 C C . ARG A 1 762 ? -32.777 6.663 24.321 1.00 92.19 762 ARG A C 1
ATOM 6101 O O . ARG A 1 762 ? -33.018 7.779 24.767 1.00 92.19 762 ARG A O 1
ATOM 6108 N N . SER A 1 763 ? -32.753 5.581 25.099 1.00 90.88 763 SER A N 1
ATOM 6109 C CA . SER A 1 763 ? -32.935 5.629 26.557 1.00 90.88 763 SER A CA 1
ATOM 6110 C C . SER A 1 763 ? -31.850 6.456 27.258 1.00 90.88 763 SER A C 1
ATOM 6112 O O . SER A 1 763 ? -32.172 7.220 28.162 1.00 90.88 763 SER A O 1
ATOM 6114 N N . LEU A 1 764 ? -30.601 6.394 26.783 1.00 88.56 764 LEU A N 1
ATOM 6115 C CA . LEU A 1 764 ? -29.486 7.206 27.288 1.00 88.56 764 LEU A CA 1
ATOM 6116 C C . LEU A 1 764 ? -29.633 8.692 26.933 1.00 88.56 764 LEU A C 1
ATOM 6118 O O . LEU A 1 764 ? -29.141 9.545 27.660 1.00 88.56 764 LEU A O 1
ATOM 6122 N N . LEU A 1 765 ? -30.323 9.006 25.832 1.00 83.81 765 LEU A N 1
ATOM 6123 C CA . LEU A 1 765 ? -30.628 10.384 25.430 1.00 83.81 765 LEU A CA 1
ATOM 6124 C C . LEU A 1 765 ? -31.818 10.975 26.198 1.00 83.81 765 LEU A C 1
ATOM 6126 O O . LEU A 1 765 ? -31.884 12.185 26.369 1.00 83.81 765 LEU A O 1
ATOM 6130 N N . LYS A 1 766 ? -32.760 10.141 26.660 1.00 68.12 766 LYS A N 1
ATOM 6131 C CA . LYS A 1 766 ? -33.961 10.573 27.400 1.00 68.12 766 LYS A CA 1
ATOM 6132 C C . LYS A 1 766 ? -33.671 11.041 28.831 1.00 68.12 766 LYS A C 1
ATOM 6134 O O . LYS A 1 766 ? -34.544 11.671 29.419 1.00 68.12 766 LYS A O 1
ATOM 6139 N N . GLY A 1 767 ? -32.480 10.754 29.363 1.00 53.91 767 GLY A N 1
ATOM 6140 C CA . GLY A 1 767 ? -32.037 11.227 30.677 1.00 53.91 767 GLY A CA 1
ATOM 6141 C C . GLY A 1 767 ? -31.907 12.746 30.776 1.00 53.91 767 GLY A C 1
ATOM 6142 O O . GLY A 1 767 ? -32.093 13.261 31.865 1.00 53.91 767 GLY A O 1
ATOM 6143 N N . ASN A 1 768 ? -31.689 13.442 29.649 1.00 45.22 768 ASN A N 1
ATOM 6144 C CA . ASN A 1 768 ? -31.578 14.900 29.581 1.00 45.22 768 ASN A CA 1
ATOM 6145 C C . ASN A 1 768 ? -32.492 15.381 28.448 1.00 45.22 768 ASN A C 1
ATOM 6147 O O . ASN A 1 768 ? -32.267 15.038 27.285 1.00 45.22 768 ASN A O 1
ATOM 6151 N N . LYS A 1 769 ? -33.553 16.141 28.749 1.00 34.91 769 LYS A N 1
ATOM 6152 C CA . LYS A 1 769 ? -34.506 16.622 27.728 1.00 34.91 769 LYS A CA 1
ATOM 6153 C C . LYS A 1 769 ? -33.776 17.395 26.621 1.00 34.91 769 LYS A C 1
ATOM 6155 O O . LYS A 1 769 ? -33.450 18.567 26.780 1.00 34.91 769 LYS A O 1
ATOM 6160 N N . VAL A 1 770 ? -33.584 16.762 25.464 1.00 34.91 770 VAL A N 1
ATOM 6161 C CA . VAL A 1 770 ? -33.265 17.464 24.220 1.00 34.91 770 VAL A CA 1
ATOM 6162 C C . VAL A 1 770 ? -34.502 18.277 23.859 1.00 34.91 770 VAL A C 1
ATOM 6164 O O . VAL A 1 770 ? -35.530 17.723 23.467 1.00 34.91 770 VAL A O 1
ATOM 6167 N N . SER A 1 771 ? -34.418 19.591 24.045 1.00 31.47 771 SER A N 1
ATOM 6168 C CA . SER A 1 771 ? -35.358 20.539 23.468 1.00 31.47 771 SER A CA 1
ATOM 6169 C C . SER A 1 771 ? -35.421 20.290 21.963 1.00 31.47 771 SER A C 1
ATOM 6171 O O . SER A 1 771 ? -34.422 20.339 21.247 1.00 31.47 771 SER A O 1
ATOM 6173 N N . SER A 1 772 ? -36.618 19.954 21.498 1.00 32.56 772 SER A N 1
ATOM 6174 C CA . SER A 1 772 ? -36.959 19.815 20.092 1.00 32.56 772 SER A CA 1
ATOM 6175 C C . SER A 1 772 ? -36.628 21.110 19.349 1.00 32.56 772 SER A C 1
ATOM 6177 O O . SER A 1 772 ? -37.345 22.101 19.481 1.00 32.56 772 SER A O 1
ATOM 6179 N N . ALA A 1 773 ? -35.561 21.093 18.559 1.00 30.42 773 ALA A N 1
ATOM 6180 C CA . ALA A 1 773 ? -35.299 22.087 17.531 1.00 30.42 773 ALA A CA 1
ATOM 6181 C C . ALA A 1 773 ? -35.043 21.351 16.210 1.00 30.42 773 ALA A C 1
ATOM 6183 O O . ALA A 1 773 ? -33.999 20.724 16.042 1.00 30.42 773 ALA A O 1
ATOM 6184 N N . GLY A 1 774 ? -36.023 21.435 15.305 1.00 30.55 774 GLY A N 1
ATOM 6185 C CA . GLY A 1 774 ? -35.920 21.024 13.902 1.00 30.55 774 GLY A CA 1
ATOM 6186 C C . GLY A 1 774 ? -36.589 19.693 13.565 1.00 30.55 774 GLY A C 1
ATOM 6187 O O . GLY A 1 774 ? -35.910 18.674 13.469 1.00 30.55 774 GLY A O 1
ATOM 6188 N N . GLN A 1 775 ? -37.914 19.728 13.381 1.00 31.31 775 GLN A N 1
ATOM 6189 C CA . GLN A 1 775 ? -38.539 19.022 12.254 1.00 31.31 775 GLN A CA 1
ATOM 6190 C C . GLN A 1 775 ? -38.125 19.696 10.947 1.00 31.31 775 GLN A C 1
ATOM 6192 O O . GLN A 1 775 ? -37.883 20.928 10.996 1.00 31.31 775 GLN A O 1
#

InterPro domains:
  IPR007109 Brix domain [PF04427] (39-226)
  IPR007109 Brix domain [PS50833] (31-234)
  IPR007109 Brix domain [SM00879] (34-228)
  IPR007956 Malonyl-CoA decarboxylase, C-terminal [PF05292] (474-737)
  IPR035372 Malonyl-CoA decarboxylase, N-terminal [PF17408] (381-471)
  IPR038351 Malonyl-CoA decarboxylase, N-terminal domain superfamily [G3DSA:1.20.140.90] (330-472)
  IPR038917 Malonyl-CoA decarboxylase [PTHR28641] (286-766)
  IPR042303 Malonyl-CoA decarboxylase, C-terminal catalytic domain superfamily [G3DSA:3.40.630.150] (473-770)

Secondary structure (DSSP, 8-state):
----------SSHHHHHHHHHHS--SSPPP-PEEEEEESS--HHHHHHHHHHHHHHTTSEEEEEEEE---TTT--HHHHHHHHHHT-SEEEEEE--SSSTTEEEEEEEETTEEEEEEEEEEEEEE-GGGS-SPPPPTTPPPEEEEESTHHHH-HHHHHHHHHHHHHH--S--SS--GGG--EEEEEEEETTEEEEEEEEEEEE--SSSSPEEEEEE-S-EEEEEEEEEEPPPHHHHHHHT---TTTSPP--TTEEE-TT--EEE--------GGG------------HHHHHHHHHHHHHHHHHHHHHHHHHHHHHHHS---------SS--HHHHHHHT--TTS-HHHHHHHHHHHHHHHHHS-HHHHHHHHHHHHHHSS--HHHHHHHHHHHHT--STTHHHHHHHHHHHHS-HHHHHHHHHHTSTTHHHHHHHHHHHHHHHHHH---GGGTTHHHHHHHHHHHHHHHT-GGGPEEEEE-TTS-HHHHHHHHHH--SS---SHHHHHHHTSTTEEEEEEEBTTBTT--SEEEEEEEESS----HHHHHHTTTS-----TTT--EEEEEEEEE--GGGTT----TTHHHHHHHHHHHH-TT--EEEE-EE-TTHHHHHHHHHHHTTT-TTS--SS-HHHHHHHHHHHT-S-HHHHHHHHHHHHH---HHHHGGGHHHHHHHHHHHHHT-EETTEESSHHHHHHHHTT-EEEEEETTS--SHHHHHHHTT-EEEEE--TTTHHHHHHHHHHS-PPPB-HHHHHHHTTS-------

Organism: NCBI:txid2011161

pLDDT: mean 81.93, std 15.87, range [23.73, 98.44]

Foldseek 3Di:
DDDDDDDPDDPDPVSVVVVVVLDDDLDDDQAAEEEAEEQAADPLLVLVSVLLVQLCPPRYDYDPDHHHDDCVVDVVVVLVVCVVVVGQKYWYFHDDPVQHGKIKIFGDDPSHTAKMFIWHKDPWDHLVNDPDDDDDGPQQEAEEEEDCCCVVPPVNVVVVVRVCSSRRTDDDPDDDPVSNQKYWYWYDDPQKTWTFIKGWDFDPDVDPATDIDIDTSDRTIITGTDDMDHHDPVVVCVRPDNDPVPDDDDDPQWDADPVRDTGGDDDDDDDPVVPDDDDDDDDDDDDPVVVVVVVVVVVVVSVVVNVVSVVVNCVLVVPPPPPDPDDDDDDDVLLVQLLPDDPPDDLVSLLVSLVVCLVDLVNDDLVVVVVVLLSCLVRQFQPVVQLVVLVVVLVVDPPPCNVVSVVSNVVRNDTRCLSSLVSQLPDQCSLVSLLVSLLSLVVVVVPDPDPSCPSNVVVSVSSLVVVLVQLELVQKDKDKDAPPDDVLLLVLCQVQFDQDHDDDPLLSNLCRDPQKIKMFIDGPSGPSDGQKIWIKGFALDDDQAVVVVSVCSVDPDDPDSLNGQEIEGATITGRRSSNPPRDSDLCPVVVVVVVCCVVPVSHDWYKYWAAQFCLLVVVLVLLVCVVPDPDDDDLDDPLLLVLLCVLVVHDDSVVSSVLVNVLSPDLDLVSCVSVCLNLLLSVLCQLAPDDDPLARPGPVSRSLQLSQWAFEAKHALNAPDSNSCVGRNNITTMTICPPVRRVVSNCCCVPVVHGHYDVNSVVSNVSDDDDDDDD

Sequence (775 aa):
MVAVGRVSQPKTRRGKKFLEERAPKVTENDKKVLLIRGGKTSPVILQCLKDFYLLKKPLVCQMHRKNPFHLFDDDTNLEKFTEKFDASLFFFGSNSKKRPDNLVFGRMFDFHILDMIEFQVENFRSSKDFDVPKATLGTKPCLIFQGEKFQTDPTFKRAANLLTDCFKGETAENVRLQGLELVIAFTAVNDRILFRVYRTYLKKSGTRIPRIEMEEVGPSMDLIFRRNKLASDDLMKTALKQPAQLKAKKTKNVTQDVFGTKLARVHLGRQNIHTLQTRKMKGLRRSKEQNGQEEQMDDANQHLAMLGRFCRSIRRTADPITVAIRYGSNVNPVIASLAELNSKSSVAKWMRSGKQLVQKYTASPWEERVTLLEQLAMSLGVDHNKLSSAVDRYVANKDASAERLARRVSVASTPQYVRLFQTIGNIEGGVKFICDLRADILAMISKSRSSQLEAVKPFEETLQEMLSLWFSVGLLHLDRLTWQSPSDLLLKVAEFEAVHPVRHWGDIKRRVGHNRRCFIFTHPAMPREPLVVLHVALMDHIGDNIQEIIRQIETDDHLHEADANTAIFYSISSTQKGLKGIDLGNLLIKRVVAELQRDLPHIVNFSTLSPIPGFRQWLLGQVKQERSAQNGADVFDSDLLSSLRSSLNVSSDEEAVTLFKSAVESNDVQQFEALKSALMPLCAKYLYVVKRRGYAVDPVANFHLRNGAELYRLNWMADNSARGIKNSFGMMVNYRYVLPEVEMNSNRYLSDQTVAVHDNVRSLLKGNKVSSAGQ